Protein AF-0000000069406451 (afdb_homodimer)

Organism: NCBI:txid2607531

Structure (mmCIF, N/CA/C/O backbone):
data_AF-0000000069406451-model_v1
#
loop_
_entity.id
_entity.type
_entity.pdbx_description
1 polymer 'Probable aminopeptidase NPEPL1 isoform X2'
#
loop_
_atom_site.group_PDB
_atom_site.id
_atom_site.type_symbol
_atom_site.label_atom_id
_atom_site.label_alt_id
_atom_site.label_comp_id
_atom_site.label_asym_id
_atom_site.label_entity_id
_atom_site.label_seq_id
_atom_site.pdbx_PDB_ins_code
_atom_site.Cartn_x
_atom_site.Cartn_y
_atom_site.Cartn_z
_atom_site.occupancy
_atom_site.B_iso_or_equiv
_atom_site.auth_seq_id
_atom_site.auth_comp_id
_atom_site.auth_asym_id
_atom_site.auth_atom_id
_atom_site.pdbx_PDB_model_num
ATOM 1 N N . MET A 1 1 ? -0.454 -38.594 -6.738 1 44.47 1 MET A N 1
ATOM 2 C CA . MET A 1 1 ? -1.761 -38.812 -7.352 1 44.47 1 MET A CA 1
ATOM 3 C C . MET A 1 1 ? -2.084 -37.688 -8.352 1 44.47 1 MET A C 1
ATOM 5 O O . MET A 1 1 ? -2.072 -36.531 -7.996 1 44.47 1 MET A O 1
ATOM 9 N N . THR A 1 2 ? -1.713 -38.031 -9.711 1 55.34 2 THR A N 1
ATOM 10 C CA . THR A 1 2 ? -1.916 -37 -10.719 1 55.34 2 THR A CA 1
ATOM 11 C C . THR A 1 2 ? -3.381 -36.938 -11.141 1 55.34 2 THR A C 1
ATOM 13 O O . THR A 1 2 ? -3.951 -37.938 -11.578 1 55.34 2 THR A O 1
ATOM 16 N N . ARG A 1 3 ? -4.273 -35.969 -10.547 1 74.88 3 ARG A N 1
ATOM 17 C CA . ARG A 1 3 ? -5.629 -35.75 -11.039 1 74.88 3 ARG A CA 1
ATOM 18 C C . ARG A 1 3 ? -5.613 -35.094 -12.422 1 74.88 3 ARG A C 1
ATOM 20 O O . ARG A 1 3 ? -4.957 -34.062 -12.617 1 74.88 3 ARG A O 1
ATOM 27 N N . SER A 1 4 ? -6.062 -35.906 -13.367 1 89.5 4 SER A N 1
ATOM 28 C CA . SER A 1 4 ? -6.195 -35.344 -14.703 1 89.5 4 SER A CA 1
ATOM 29 C C . SER A 1 4 ? -7.293 -34.281 -14.75 1 89.5 4 SER A C 1
ATOM 31 O O . SER A 1 4 ? -8.328 -34.438 -14.102 1 89.5 4 SER A O 1
ATOM 33 N N . LEU A 1 5 ? -6.965 -33.188 -15.312 1 95.88 5 LEU A N 1
ATOM 34 C CA . LEU A 1 5 ? -7.898 -32.062 -15.523 1 95.88 5 LEU A CA 1
ATOM 35 C C . LEU A 1 5 ? -8.055 -31.766 -17.016 1 95.88 5 LEU A C 1
ATOM 37 O O . LEU A 1 5 ? -7.062 -31.516 -17.703 1 95.88 5 LEU A O 1
ATOM 41 N N . LYS A 1 6 ? -9.266 -31.906 -17.5 1 96.62 6 LYS A N 1
ATOM 42 C CA . LYS A 1 6 ? -9.555 -31.656 -18.906 1 96.62 6 LYS A CA 1
ATOM 43 C C . LYS A 1 6 ? -10.664 -30.609 -19.062 1 96.62 6 LYS A C 1
ATOM 45 O O . LYS A 1 6 ? -11.5 -30.453 -18.172 1 96.62 6 LYS A O 1
ATOM 50 N N . PHE A 1 7 ? -10.672 -29.969 -20.219 1 98.19 7 PHE A N 1
ATOM 51 C CA . PHE A 1 7 ? -11.664 -28.953 -20.5 1 98.19 7 PHE A CA 1
ATOM 52 C C . PHE A 1 7 ? -12.391 -29.25 -21.812 1 98.19 7 PHE A C 1
ATOM 54 O O . PHE A 1 7 ? -11.789 -29.781 -22.75 1 98.19 7 PHE A O 1
ATOM 61 N N . SER A 1 8 ? -13.633 -28.938 -21.828 1 97.44 8 SER A N 1
ATOM 62 C CA . SER A 1 8 ? -14.438 -29.109 -23.031 1 97.44 8 SER A CA 1
ATOM 63 C C . SER A 1 8 ? -15.359 -27.922 -23.25 1 97.44 8 SER A C 1
ATOM 65 O O . SER A 1 8 ? -15.891 -27.344 -22.297 1 97.44 8 SER A O 1
ATOM 67 N N . ALA A 1 9 ? -15.562 -27.578 -24.547 1 96 9 ALA A N 1
ATOM 68 C CA . ALA A 1 9 ? -16.406 -26.453 -24.938 1 96 9 ALA A CA 1
ATOM 69 C C . ALA A 1 9 ? -17.875 -26.859 -24.969 1 96 9 ALA A C 1
ATOM 71 O O . ALA A 1 9 ? -18.766 -26.016 -25 1 96 9 ALA A O 1
ATOM 72 N N . LYS A 1 10 ? -18.109 -28.156 -24.922 1 94.62 10 LYS A N 1
ATOM 73 C CA . LYS A 1 10 ? -19.469 -28.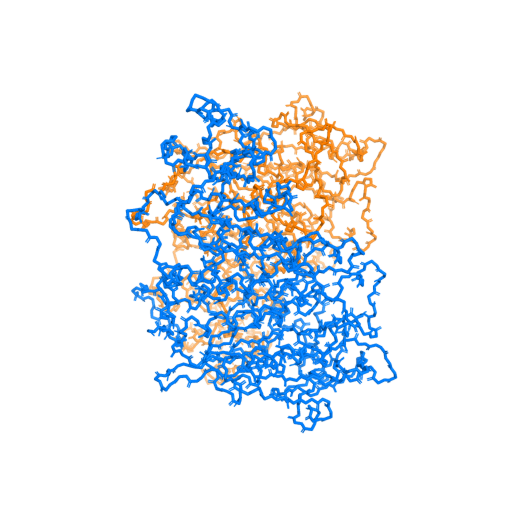688 -25.016 1 94.62 10 LYS A CA 1
ATOM 74 C C . LYS A 1 10 ? -19.719 -29.734 -23.953 1 94.62 10 LYS A C 1
ATOM 76 O O . LYS A 1 10 ? -18.797 -30.422 -23.5 1 94.62 10 LYS A O 1
ATOM 81 N N . LEU A 1 11 ? -20.984 -29.781 -23.625 1 97.25 11 LEU A N 1
ATOM 82 C CA . LEU A 1 11 ? -21.359 -30.828 -22.688 1 97.25 11 LEU A CA 1
ATOM 83 C C . LEU A 1 11 ? -21.391 -32.188 -23.359 1 97.25 11 LEU A C 1
ATOM 85 O O . LEU A 1 11 ? -21.766 -32.281 -24.547 1 97.25 11 LEU A O 1
ATOM 89 N N . SER A 1 12 ? -21 -33.156 -22.688 1 96.69 12 SER A N 1
ATOM 90 C CA . SER A 1 12 ? -21.156 -34.531 -23.125 1 96.69 12 SER A CA 1
ATOM 91 C C . SER A 1 12 ? -22.125 -35.281 -22.25 1 96.69 12 SER A C 1
ATOM 93 O O . SER A 1 12 ? -22.297 -34.969 -21.062 1 96.69 12 SER A O 1
ATOM 95 N N . ALA A 1 13 ? -22.688 -36.25 -22.812 1 96.25 13 ALA A N 1
ATOM 96 C CA . ALA A 1 13 ? -23.688 -37.031 -22.062 1 96.25 13 ALA A CA 1
ATOM 97 C C . ALA A 1 13 ? -23.031 -37.812 -20.938 1 96.25 13 ALA A C 1
ATOM 99 O O . ALA A 1 13 ? -21.938 -38.344 -21.094 1 96.25 13 ALA A O 1
ATOM 100 N N . SER A 1 14 ? -23.672 -37.781 -19.797 1 95.19 14 SER A N 1
ATOM 101 C CA . SER A 1 14 ? -23.297 -38.594 -18.656 1 95.19 14 SER A CA 1
ATOM 102 C C . SER A 1 14 ? -24.484 -38.875 -17.75 1 95.19 14 SER A C 1
ATOM 104 O O . SER A 1 14 ? -25.531 -38.25 -17.875 1 95.19 14 SER A O 1
ATOM 106 N N . ASP A 1 15 ? -24.312 -39.938 -16.969 1 96.19 15 ASP A N 1
ATOM 107 C CA . ASP A 1 15 ? -25.359 -40.406 -16.047 1 96.19 15 ASP A CA 1
ATOM 108 C C . ASP A 1 15 ? -24.906 -40.219 -14.602 1 96.19 15 ASP A C 1
ATOM 110 O O . ASP A 1 15 ? -23.922 -40.812 -14.164 1 96.19 15 ASP A O 1
ATOM 114 N N . PRO A 1 16 ? -25.688 -39.406 -13.852 1 95.56 16 PRO A N 1
ATOM 115 C CA . PRO A 1 16 ? -25.312 -39.188 -12.445 1 95.56 16 PRO A CA 1
ATOM 116 C C . PRO A 1 16 ? -25.219 -40.5 -11.664 1 95.56 16 PRO A C 1
ATOM 118 O O . PRO A 1 16 ? -24.531 -40.531 -10.625 1 95.56 16 PRO A O 1
ATOM 121 N N . GLN A 1 17 ? -25.812 -41.469 -12.117 1 95.31 17 GLN A N 1
ATOM 122 C CA . GLN A 1 17 ? -25.781 -42.75 -11.422 1 95.31 17 GLN A CA 1
ATOM 123 C C . GLN A 1 17 ? -24.375 -43.375 -11.469 1 95.31 17 GLN A C 1
ATOM 125 O O . GLN A 1 17 ? -24.031 -44.188 -10.625 1 95.31 17 GLN A O 1
ATOM 130 N N . THR A 1 18 ? -23.641 -42.938 -12.391 1 94.69 18 THR A N 1
ATOM 131 C CA . THR A 1 18 ? -22.312 -43.562 -12.555 1 94.69 18 THR A CA 1
ATOM 132 C C . THR A 1 18 ? -21.219 -42.5 -12.461 1 94.69 18 THR A C 1
ATOM 134 O O . THR A 1 18 ? -20.109 -42.781 -12.039 1 94.69 18 THR A O 1
ATOM 137 N N . THR A 1 19 ? -21.5 -41.375 -12.93 1 95.44 19 THR A N 1
ATOM 138 C CA . THR A 1 19 ? -20.484 -40.312 -13.008 1 95.44 19 THR A CA 1
ATOM 139 C C . THR A 1 19 ? -20.984 -39.031 -12.367 1 95.44 19 THR A C 1
ATOM 141 O O . THR A 1 19 ? -21.875 -38.375 -12.898 1 95.44 19 THR A O 1
ATOM 144 N N . PRO A 1 20 ? -20.328 -38.625 -11.297 1 95.75 20 PRO A N 1
ATOM 145 C CA . PRO A 1 20 ? -20.781 -37.438 -10.602 1 95.75 20 PRO A CA 1
ATOM 146 C C . PRO A 1 20 ? -20.656 -36.188 -11.461 1 95.75 20 PRO A C 1
ATOM 148 O O . PRO A 1 20 ? -19.734 -36.062 -12.273 1 95.75 20 PRO A O 1
ATOM 151 N N . VAL A 1 21 ? -21.594 -35.25 -11.234 1 97.62 21 VAL A N 1
ATOM 152 C CA . VAL A 1 21 ? -21.578 -34 -11.961 1 97.62 21 VAL A CA 1
ATOM 153 C C . VAL A 1 21 ? -22 -32.844 -11.023 1 97.62 21 VAL A C 1
ATOM 155 O O . VAL A 1 21 ? -22.891 -33.031 -10.188 1 97.62 21 VAL A O 1
ATOM 158 N N . ARG A 1 22 ? -21.281 -31.812 -11.102 1 97.75 22 ARG A N 1
ATOM 159 C CA . ARG A 1 22 ? -21.594 -30.578 -10.375 1 97.75 22 ARG A CA 1
ATOM 160 C C . ARG A 1 22 ? -21.781 -29.406 -11.336 1 97.75 22 ARG A C 1
ATOM 162 O O . ARG A 1 22 ? -20.891 -29.094 -12.125 1 97.75 22 ARG A O 1
ATOM 169 N N . ILE A 1 23 ? -22.938 -28.781 -11.273 1 98.62 23 ILE A N 1
ATOM 170 C CA . ILE A 1 23 ? -23.203 -27.578 -12.047 1 98.62 23 ILE A CA 1
ATOM 171 C C . ILE A 1 23 ? -22.969 -26.328 -11.188 1 98.62 23 ILE A C 1
ATOM 173 O O . ILE A 1 23 ? -23.625 -26.156 -10.156 1 98.62 23 ILE A O 1
ATOM 177 N N . ILE A 1 24 ? -22.062 -25.531 -11.562 1 98.81 24 ILE A N 1
ATOM 178 C CA . ILE A 1 24 ? -21.641 -24.422 -10.727 1 98.81 24 ILE A CA 1
ATOM 179 C C . ILE A 1 24 ? -21.766 -23.109 -11.508 1 98.81 24 ILE A C 1
ATOM 181 O O . ILE A 1 24 ? -21.438 -23.062 -12.695 1 98.81 24 ILE A O 1
ATOM 185 N N . GLY A 1 25 ? -22.219 -22 -10.906 1 98.81 25 GLY A N 1
ATOM 186 C CA . GLY A 1 25 ? -22.266 -20.672 -11.484 1 98.81 25 GLY A CA 1
ATOM 187 C C . GLY A 1 25 ? -22.781 -19.625 -10.523 1 98.81 25 GLY A C 1
ATOM 188 O O . GLY A 1 25 ? -23.203 -19.938 -9.406 1 98.81 25 GLY A O 1
ATOM 189 N N . GLN A 1 26 ? -22.656 -18.422 -10.891 1 98.38 26 GLN A N 1
ATOM 190 C CA . GLN A 1 26 ? -23.375 -17.375 -10.18 1 98.38 26 GLN A CA 1
ATOM 191 C C . GLN A 1 26 ? -24.875 -17.453 -10.422 1 98.38 26 GLN A C 1
ATOM 193 O O . GLN A 1 26 ? -25.312 -17.812 -11.516 1 98.38 26 GLN A O 1
ATOM 198 N N . ILE A 1 27 ? -25.656 -17.109 -9.453 1 98.12 27 ILE A N 1
ATOM 199 C CA . ILE A 1 27 ? -27.109 -17.25 -9.547 1 98.12 27 ILE A CA 1
ATOM 200 C C . ILE A 1 27 ? -27.609 -16.547 -10.812 1 98.12 27 ILE A C 1
ATOM 202 O O . ILE A 1 27 ? -28.453 -17.094 -11.531 1 98.12 27 ILE A O 1
ATOM 206 N N . ARG A 1 28 ? -27.141 -15.344 -11.102 1 97.31 28 ARG A N 1
ATOM 207 C CA . ARG A 1 28 ? -27.562 -14.602 -12.281 1 97.31 28 ARG A CA 1
ATOM 208 C C . ARG A 1 28 ? -27.25 -15.375 -13.562 1 97.31 28 ARG A C 1
ATOM 210 O O . ARG A 1 28 ? -27.984 -15.273 -14.547 1 97.31 28 ARG A O 1
ATOM 217 N N . ASN A 1 29 ? -26.172 -16.125 -13.57 1 98.19 29 ASN A N 1
ATOM 218 C CA . ASN A 1 29 ? -25.781 -16.922 -14.727 1 98.19 29 ASN A CA 1
ATOM 219 C C . ASN A 1 29 ? -26.578 -18.234 -14.797 1 98.19 29 ASN A C 1
ATOM 221 O O . ASN A 1 29 ? -26.984 -18.656 -15.875 1 98.19 29 ASN A O 1
ATOM 225 N N . LEU A 1 30 ? -26.734 -18.891 -13.633 1 98.56 30 LEU A N 1
ATOM 226 C CA . LEU A 1 30 ? -27.5 -20.141 -13.578 1 98.56 30 LEU A CA 1
ATOM 227 C C . LEU A 1 30 ? -28.938 -19.922 -14.047 1 98.56 30 LEU A C 1
ATOM 229 O O . LEU A 1 30 ? -29.531 -20.812 -14.641 1 98.56 30 LEU A O 1
ATOM 233 N N . ASN A 1 31 ? -29.422 -18.75 -13.828 1 98 31 ASN A N 1
ATOM 234 C CA . ASN A 1 31 ? -30.797 -18.438 -14.195 1 98 31 ASN A CA 1
ATOM 235 C C . ASN A 1 31 ? -30.922 -18.172 -15.695 1 98 31 ASN A C 1
ATOM 237 O O . ASN A 1 31 ? -32.031 -18.078 -16.219 1 98 31 ASN A O 1
ATOM 241 N N . LYS A 1 32 ? -29.859 -18.031 -16.406 1 97.75 32 LYS A N 1
ATOM 242 C CA . LYS A 1 32 ? -29.891 -17.766 -17.828 1 97.75 32 LYS A CA 1
ATOM 243 C C . LYS A 1 32 ? -29.984 -19.062 -18.641 1 97.75 32 LYS A C 1
ATOM 245 O O . LYS A 1 32 ? -30.234 -19.031 -19.844 1 97.75 32 LYS A O 1
ATOM 250 N N . ILE A 1 33 ? -29.797 -20.188 -17.953 1 96.94 33 ILE A N 1
ATOM 251 C CA . ILE A 1 33 ? -29.891 -21.453 -18.688 1 96.94 33 ILE A CA 1
ATOM 252 C C . ILE A 1 33 ? -31.141 -22.203 -18.234 1 96.94 33 ILE A C 1
ATOM 254 O O . ILE A 1 33 ? -31.719 -21.906 -17.188 1 96.94 33 ILE A O 1
ATOM 258 N N . VAL A 1 34 ? -31.547 -23.172 -19.094 1 96.88 34 VAL A N 1
ATOM 259 C CA . VAL A 1 34 ? -32.719 -23.984 -18.797 1 96.88 34 VAL A CA 1
ATOM 260 C C . VAL A 1 34 ? -32.312 -25.438 -18.656 1 96.88 34 VAL A C 1
ATOM 262 O O . VAL A 1 34 ? -31.188 -25.812 -18.969 1 96.88 34 VAL A O 1
ATOM 265 N N . TYR A 1 35 ? -33.219 -26.219 -18.156 1 98.12 35 TYR A N 1
ATOM 266 C CA . TYR A 1 35 ? -32.969 -27.641 -17.891 1 98.12 35 TYR A CA 1
ATOM 267 C C . TYR A 1 35 ? -32.469 -28.328 -19.156 1 98.12 35 TYR A C 1
ATOM 269 O O . TYR A 1 35 ? -31.578 -29.188 -19.062 1 98.12 35 TYR A O 1
ATOM 277 N N . ASP A 1 36 ? -32.969 -27.953 -20.281 1 97.88 36 ASP A N 1
ATOM 278 C CA . ASP A 1 36 ? -32.594 -28.609 -21.531 1 97.88 36 ASP A CA 1
ATOM 279 C C . ASP A 1 36 ? -31.125 -28.422 -21.844 1 97.88 36 ASP A C 1
ATOM 281 O O . ASP A 1 36 ? -30.516 -29.219 -22.562 1 97.88 36 ASP A O 1
ATOM 285 N N . ASP A 1 37 ? -30.562 -27.406 -21.297 1 97.56 37 ASP A N 1
ATOM 286 C CA . ASP A 1 37 ? -29.141 -27.109 -21.547 1 97.56 37 ASP A CA 1
ATOM 287 C C . ASP A 1 37 ? -28.25 -28.078 -20.766 1 97.56 37 ASP A C 1
ATOM 289 O O . ASP A 1 37 ? -27.094 -28.297 -21.141 1 97.56 37 ASP A O 1
ATOM 293 N N . VAL A 1 38 ? -28.781 -28.688 -19.656 1 98.44 38 VAL A N 1
ATOM 294 C CA . VAL A 1 38 ? -27.922 -29.5 -18.812 1 98.44 38 VAL A CA 1
ATOM 295 C C . VAL A 1 38 ? -28.531 -30.891 -18.641 1 98.44 38 VAL A C 1
ATOM 297 O O . VAL A 1 38 ? -27.953 -31.75 -17.969 1 98.44 38 VAL A O 1
ATOM 300 N N . LYS A 1 39 ? -29.672 -31.172 -19.25 1 98 39 LYS A N 1
ATOM 301 C CA . LYS A 1 39 ? -30.406 -32.406 -19.031 1 98 39 LYS A CA 1
ATOM 302 C C . LYS A 1 39 ? -29.547 -33.625 -19.391 1 98 39 LYS A C 1
ATOM 304 O O . LYS A 1 39 ? -29.672 -34.688 -18.766 1 98 39 LYS A O 1
ATOM 309 N N . MET A 1 40 ? -28.656 -33.469 -20.344 1 98.12 40 MET A N 1
ATOM 310 C CA . MET A 1 40 ? -27.828 -34.594 -20.766 1 98.12 40 MET A CA 1
ATOM 311 C C . MET A 1 40 ? -26.875 -35.031 -19.656 1 98.12 40 MET A C 1
ATOM 313 O O . MET A 1 40 ? -26.328 -36.125 -19.688 1 98.12 40 MET A O 1
ATOM 317 N N . LYS A 1 41 ? -26.656 -34.125 -18.641 1 98 41 LYS A N 1
ATOM 318 C CA . LYS A 1 41 ? -25.812 -34.438 -17.5 1 98 41 LYS A CA 1
ATOM 319 C C . LYS A 1 41 ? -26.641 -35 -16.328 1 98 41 LYS A C 1
ATOM 321 O O . LYS A 1 41 ? -26.094 -35.531 -15.367 1 98 41 LYS A O 1
ATOM 326 N N . LEU A 1 42 ? -27.953 -34.938 -16.422 1 98.25 42 LEU A N 1
ATOM 327 C CA . LEU A 1 42 ? -28.781 -35.125 -15.234 1 98.25 42 LEU A CA 1
ATOM 328 C C . LEU A 1 42 ? -29.75 -36.281 -15.414 1 98.25 42 LEU A C 1
ATOM 330 O O . LEU A 1 42 ? -30.125 -36.938 -14.445 1 98.25 42 LEU A O 1
ATOM 334 N N . GLU A 1 43 ? -30.156 -36.5 -16.672 1 96.56 43 GLU A N 1
ATOM 335 C CA . GLU A 1 43 ? -31.094 -37.594 -16.938 1 96.56 43 GLU A CA 1
ATOM 336 C C . GLU A 1 43 ? -30.438 -38.969 -16.734 1 96.56 43 GLU A C 1
ATOM 338 O O . GLU A 1 43 ? -29.219 -39.094 -16.891 1 96.56 43 GLU A O 1
ATOM 343 N N . PRO A 1 44 ? -31.219 -39.969 -16.328 1 96.25 44 PRO A N 1
ATOM 344 C CA . PRO A 1 44 ? -32.688 -39.938 -16.203 1 96.25 44 PRO A CA 1
ATOM 345 C C . PRO A 1 44 ? -33.156 -39.656 -14.781 1 96.25 44 PRO A C 1
ATOM 347 O O . PRO A 1 44 ? -34.375 -39.594 -14.531 1 96.25 44 PRO A O 1
ATOM 350 N N . VAL A 1 45 ? -32.25 -39.375 -13.914 1 97.56 45 VAL A N 1
ATOM 351 C CA . VAL A 1 45 ? -32.656 -39.469 -12.516 1 97.56 45 VAL A CA 1
ATOM 352 C C . VAL A 1 45 ? -33.031 -38.094 -11.992 1 97.56 45 VAL A C 1
ATOM 354 O O . VAL A 1 45 ? -33.688 -37.969 -10.953 1 97.56 45 VAL A O 1
ATOM 357 N N . VAL A 1 46 ? -32.656 -37.062 -12.656 1 98.19 46 VAL A N 1
ATOM 358 C CA . VAL A 1 46 ? -33.031 -35.719 -12.258 1 98.19 46 VAL A CA 1
ATOM 359 C C . VAL A 1 46 ? -34.031 -35.125 -13.258 1 98.19 46 VAL A C 1
ATOM 361 O O . VAL A 1 46 ? -33.719 -35.031 -14.453 1 98.19 46 VAL A O 1
ATOM 364 N N . THR A 1 47 ? -35.156 -34.688 -12.781 1 97.94 47 THR A N 1
ATOM 365 C CA . THR A 1 47 ? -36.188 -34.125 -13.648 1 97.94 47 THR A CA 1
ATOM 366 C C . THR A 1 47 ? -36.031 -32.594 -13.758 1 97.94 47 THR A C 1
ATOM 368 O O . THR A 1 47 ? -35.281 -31.984 -12.992 1 97.94 47 THR A O 1
ATOM 371 N N . ALA A 1 48 ? -36.75 -32.062 -14.742 1 98.19 48 ALA A N 1
ATOM 372 C CA . ALA A 1 48 ? -36.75 -30.609 -14.93 1 98.19 48 ALA A CA 1
ATOM 373 C C . ALA A 1 48 ? -37.312 -29.906 -13.68 1 98.19 48 ALA A C 1
ATOM 375 O O . ALA A 1 48 ? -36.812 -28.844 -13.312 1 98.19 48 ALA A O 1
ATOM 376 N N . GLU A 1 49 ? -38.25 -30.469 -13.109 1 98.12 49 GLU A N 1
ATOM 377 C CA . GLU A 1 49 ? -38.875 -29.906 -11.914 1 98.12 49 GLU A CA 1
ATOM 378 C C . GLU A 1 49 ? -37.875 -29.906 -10.742 1 98.12 49 GLU A C 1
ATOM 380 O O . GLU A 1 49 ? -37.812 -28.938 -9.992 1 98.12 49 GLU A O 1
ATOM 385 N N . MET A 1 50 ? -37.219 -31 -10.594 1 97.88 50 MET A N 1
ATOM 386 C CA . MET A 1 50 ? -36.188 -31.094 -9.539 1 97.88 50 MET A CA 1
ATOM 387 C C . MET A 1 50 ? -35.125 -30.031 -9.719 1 97.88 50 MET A C 1
ATOM 389 O O . MET A 1 50 ? -34.75 -29.359 -8.758 1 97.88 50 MET A O 1
ATOM 393 N N . TYR A 1 51 ? -34.719 -29.906 -10.93 1 98.06 51 TYR A N 1
ATOM 394 C CA . TYR A 1 51 ? -33.688 -28.938 -11.25 1 98.06 51 TYR A CA 1
ATOM 395 C C . TYR A 1 51 ? -34.156 -27.531 -10.945 1 98.06 51 TYR A C 1
ATOM 397 O O . TYR A 1 51 ? -33.438 -26.766 -10.289 1 98.06 51 TYR A O 1
ATOM 405 N N . SER A 1 52 ? -35.312 -27.188 -11.422 1 98.06 52 SER A N 1
ATOM 406 C CA . SER A 1 52 ? -35.844 -25.844 -11.234 1 98.06 52 SER A CA 1
ATOM 407 C C . SER A 1 52 ? -36.062 -25.531 -9.758 1 98.06 52 SER A C 1
ATOM 409 O O . SER A 1 52 ? -35.844 -24.406 -9.32 1 98.06 52 SER A O 1
ATOM 411 N N . THR A 1 53 ? -36.531 -26.484 -9.023 1 98.12 53 THR A N 1
ATOM 412 C CA . THR A 1 53 ? -36.75 -26.312 -7.598 1 98.12 53 THR A CA 1
ATOM 413 C C . THR A 1 53 ? -35.438 -26.109 -6.859 1 98.12 53 THR A C 1
ATOM 415 O O . THR A 1 53 ? -35.344 -25.25 -5.977 1 98.12 53 THR A O 1
ATOM 418 N N . ALA A 1 54 ? -34.5 -26.891 -7.215 1 98.25 54 ALA A N 1
ATOM 419 C CA . ALA A 1 54 ? -33.188 -26.766 -6.605 1 98.25 54 ALA A CA 1
ATOM 420 C C . ALA A 1 54 ? -32.562 -25.406 -6.891 1 98.25 54 ALA A C 1
ATOM 422 O O . ALA A 1 54 ? -32.031 -24.75 -5.992 1 98.25 54 ALA A O 1
ATOM 423 N N . LEU A 1 55 ? -32.625 -24.984 -8.109 1 98.25 55 LEU A N 1
ATOM 424 C CA . LEU A 1 55 ? -32.094 -23.688 -8.516 1 98.25 55 LEU A CA 1
ATOM 425 C C . LEU A 1 55 ? -32.75 -22.562 -7.738 1 98.25 55 LEU A C 1
ATOM 427 O O . LEU A 1 55 ? -32.094 -21.641 -7.25 1 98.25 55 LEU A O 1
ATOM 431 N N . ALA A 1 56 ? -34.062 -22.625 -7.562 1 97.75 56 ALA A N 1
ATOM 432 C CA . ALA A 1 56 ? -34.844 -21.594 -6.883 1 97.75 56 ALA A CA 1
ATOM 433 C C . ALA A 1 56 ? -34.531 -21.562 -5.391 1 97.75 56 ALA A C 1
ATOM 435 O O . ALA A 1 56 ? -34.688 -20.531 -4.734 1 97.75 56 ALA A O 1
ATOM 436 N N . SER A 1 57 ? -34.031 -22.656 -4.902 1 97.88 57 SER A N 1
ATOM 437 C CA . SER A 1 57 ? -33.812 -22.781 -3.463 1 97.88 57 SER A CA 1
ATOM 438 C C . SER A 1 57 ? -32.438 -22.234 -3.068 1 97.88 57 SER A C 1
ATOM 440 O O . SER A 1 57 ? -32.188 -22.016 -1.887 1 97.88 57 SER A O 1
ATOM 442 N N . LEU A 1 58 ? -31.594 -22.016 -4.02 1 97.81 58 LEU A N 1
ATOM 443 C CA . LEU A 1 58 ? -30.219 -21.594 -3.732 1 97.81 58 LEU A CA 1
ATOM 444 C C . LEU A 1 58 ? -30.188 -20.203 -3.109 1 97.81 58 LEU A C 1
ATOM 446 O O . LEU A 1 58 ? -30.844 -19.281 -3.605 1 97.81 58 LEU A O 1
ATOM 450 N N . ARG A 1 59 ? -29.5 -20.109 -1.986 1 95.75 59 ARG A N 1
ATOM 451 C CA . ARG A 1 59 ? -29.266 -18.859 -1.271 1 95.75 59 ARG A CA 1
ATOM 452 C C . ARG A 1 59 ? -27.797 -18.734 -0.855 1 95.75 59 ARG A C 1
ATOM 454 O O . ARG A 1 59 ? -27.469 -18.906 0.318 1 95.75 59 ARG A O 1
ATOM 461 N N . PRO A 1 60 ? -26.984 -18.312 -1.798 1 94.56 60 PRO A N 1
ATOM 462 C CA . PRO A 1 60 ? -25.562 -18.297 -1.484 1 94.56 60 PRO A CA 1
ATOM 463 C C . PRO A 1 60 ? -25.203 -17.297 -0.387 1 94.56 60 PRO A C 1
ATOM 465 O O . PRO A 1 60 ? -25.656 -16.141 -0.431 1 94.56 60 PRO A O 1
ATOM 468 N N . SER A 1 61 ? -24.359 -17.75 0.684 1 89.12 61 SER A N 1
ATOM 469 C CA . SER A 1 61 ? -23.844 -16.953 1.789 1 89.12 61 SER A CA 1
ATOM 470 C C . SER A 1 61 ? -22.562 -17.547 2.367 1 89.12 61 SER A C 1
ATOM 472 O O . SER A 1 61 ? -22.562 -18.016 3.506 1 89.12 61 SER A O 1
ATOM 474 N N . PRO A 1 62 ? -21.359 -17.562 1.798 1 91 62 PRO A N 1
ATOM 475 C CA . PRO A 1 62 ? -21.25 -16.875 0.508 1 91 62 PRO A CA 1
ATOM 476 C C . PRO A 1 62 ? -21.594 -17.781 -0.672 1 91 62 PRO A C 1
ATOM 478 O O . PRO A 1 62 ? -21.891 -17.297 -1.765 1 91 62 PRO A O 1
ATOM 481 N N . THR A 1 63 ? -21.359 -19.109 -0.502 1 95.88 63 THR A N 1
ATOM 482 C CA . THR A 1 63 ? -21.766 -20.078 -1.52 1 95.88 63 THR A CA 1
ATOM 483 C C . THR A 1 63 ? -22.953 -20.906 -1.038 1 95.88 63 THR A C 1
ATOM 485 O O . THR A 1 63 ? -23.344 -20.812 0.124 1 95.88 63 THR A O 1
ATOM 488 N N . ASP A 1 64 ? -23.625 -21.578 -1.902 1 97.12 64 ASP A N 1
ATOM 489 C CA . ASP A 1 64 ? -24.688 -22.531 -1.581 1 97.12 64 ASP A CA 1
ATOM 490 C C . ASP A 1 64 ? -24.719 -23.672 -2.596 1 97.12 64 ASP A C 1
ATOM 492 O O . ASP A 1 64 ? -24.25 -23.531 -3.727 1 97.12 64 ASP A O 1
ATOM 496 N N . SER A 1 65 ? -25.094 -24.828 -2.16 1 97.25 65 SER A N 1
ATOM 497 C CA . SER A 1 65 ? -25.219 -26 -3.021 1 97.25 65 SER A CA 1
ATOM 498 C C . SER A 1 65 ? -26.469 -26.812 -2.693 1 97.25 65 SER A C 1
ATOM 500 O O . SER A 1 65 ? -26.891 -26.875 -1.537 1 97.25 65 SER A O 1
ATOM 502 N N . CYS A 1 66 ? -27.094 -27.344 -3.658 1 97.62 66 CYS A N 1
ATOM 503 C CA . CYS A 1 66 ? -28.25 -28.219 -3.508 1 97.62 66 CYS A CA 1
ATOM 504 C C . CYS A 1 66 ? -28.047 -29.531 -4.227 1 97.62 66 CYS A C 1
ATOM 506 O O . CYS A 1 66 ? -27.812 -29.562 -5.441 1 97.62 66 CYS A O 1
ATOM 508 N N . PRO A 1 67 ? -28.141 -30.625 -3.531 1 97.19 67 PRO A N 1
ATOM 509 C CA . PRO A 1 67 ? -28.078 -31.922 -4.211 1 97.19 67 PRO A CA 1
ATOM 510 C C . PRO A 1 67 ? -29.281 -32.156 -5.117 1 97.19 67 PRO A C 1
ATOM 512 O O . PRO A 1 67 ? -30.422 -31.875 -4.738 1 97.19 67 PRO A O 1
ATOM 515 N N . LEU A 1 68 ? -29.031 -32.656 -6.234 1 97.88 68 LEU A N 1
ATOM 516 C CA . LEU A 1 68 ? -30.078 -33.031 -7.176 1 97.88 68 LEU A CA 1
ATOM 517 C C . LEU A 1 68 ? -30.344 -34.531 -7.121 1 97.88 68 LEU A C 1
ATOM 519 O O . LEU A 1 68 ? -31.484 -34.969 -7.273 1 97.88 68 LEU A O 1
ATOM 523 N N . TRP A 1 69 ? -29.281 -35.25 -7.012 1 97.38 69 TRP A N 1
ATOM 524 C CA . TRP A 1 69 ? -29.391 -36.688 -6.887 1 97.38 69 TRP A CA 1
ATOM 525 C C . TRP A 1 69 ? -28.266 -37.25 -6.02 1 97.38 69 TRP A C 1
ATOM 527 O O . TRP A 1 69 ? -27.156 -37.469 -6.504 1 97.38 69 TRP A O 1
ATOM 537 N N . LEU A 1 70 ? -28.594 -37.531 -4.762 1 94.56 70 LEU A N 1
ATOM 538 C CA . LEU A 1 70 ? -27.609 -38 -3.783 1 94.56 70 LEU A CA 1
ATOM 539 C C . LEU A 1 70 ? -26.375 -37.094 -3.768 1 94.56 70 LEU A C 1
ATOM 541 O O . LEU A 1 70 ? -26.5 -35.875 -3.732 1 94.56 70 LEU A O 1
ATOM 545 N N . ASN A 1 71 ? -25.234 -37.781 -3.771 1 91.88 71 ASN A N 1
ATOM 546 C CA . ASN A 1 71 ? -24 -37 -3.818 1 91.88 71 ASN A CA 1
ATOM 547 C C . ASN A 1 71 ? -23.359 -37.062 -5.207 1 91.88 71 ASN A C 1
ATOM 549 O O . ASN A 1 71 ? -22.203 -36.688 -5.375 1 91.88 71 ASN A O 1
ATOM 553 N N . MET A 1 72 ? -24.188 -37.406 -6.16 1 95.62 72 MET A N 1
ATOM 554 C CA . MET A 1 72 ? -23.641 -37.656 -7.496 1 95.62 72 MET A CA 1
ATOM 555 C C . MET A 1 72 ? -23.969 -36.5 -8.43 1 95.62 72 MET A C 1
ATOM 557 O O . MET A 1 72 ? -23.312 -36.312 -9.453 1 95.62 72 MET A O 1
ATOM 561 N N . ALA A 1 73 ? -24.984 -35.75 -8.109 1 97.25 73 ALA A N 1
ATOM 562 C CA . ALA A 1 73 ? -25.328 -34.562 -8.891 1 97.25 73 ALA A CA 1
ATOM 563 C C . ALA A 1 73 ? -25.719 -33.406 -7.98 1 97.25 73 ALA A C 1
ATOM 565 O O . ALA A 1 73 ? -26.438 -33.625 -6.996 1 97.25 73 ALA A O 1
ATOM 566 N N . SER A 1 74 ? -25.219 -32.281 -8.227 1 97.88 74 SER A N 1
ATOM 567 C CA . SER A 1 74 ? -25.578 -31.109 -7.441 1 97.88 74 SER A CA 1
ATOM 568 C C . SER A 1 74 ? -25.5 -29.844 -8.281 1 97.88 74 SER A C 1
ATOM 570 O O . SER A 1 74 ? -24.875 -29.828 -9.344 1 97.88 74 SER A O 1
ATOM 572 N N . ILE A 1 75 ? -26.203 -28.891 -7.891 1 98.38 75 ILE A N 1
ATOM 573 C CA . ILE A 1 75 ? -26.094 -27.531 -8.406 1 98.38 75 ILE A CA 1
ATOM 574 C C . ILE A 1 75 ? -25.594 -26.594 -7.309 1 98.38 75 ILE A C 1
ATOM 576 O O . ILE A 1 75 ? -25.953 -26.75 -6.141 1 98.38 75 ILE A O 1
ATOM 580 N N . ALA A 1 76 ? -24.641 -25.75 -7.621 1 98.56 76 ALA A N 1
ATOM 581 C CA . ALA A 1 76 ? -24.047 -24.875 -6.617 1 98.56 76 ALA A CA 1
ATOM 582 C C . ALA A 1 76 ? -23.953 -23.438 -7.125 1 98.56 76 ALA A C 1
ATOM 584 O O . ALA A 1 76 ? -23.703 -23.203 -8.312 1 98.56 76 ALA A O 1
ATOM 585 N N . ALA A 1 77 ? -24.141 -22.516 -6.168 1 98.62 77 ALA A N 1
ATOM 586 C CA . ALA A 1 77 ? -24.109 -21.094 -6.48 1 98.62 77 ALA A CA 1
ATOM 587 C C . ALA A 1 77 ? -22.906 -20.406 -5.84 1 98.62 77 ALA A C 1
ATOM 589 O O . ALA A 1 77 ? -22.594 -20.672 -4.676 1 98.62 77 ALA A O 1
ATOM 590 N N . LEU A 1 78 ? -22.25 -19.609 -6.68 1 98.62 78 LEU A N 1
ATOM 591 C CA . LEU A 1 78 ? -21.156 -18.766 -6.203 1 98.62 78 LEU A CA 1
ATOM 592 C C . LEU A 1 78 ? -21.688 -17.5 -5.539 1 98.62 78 LEU A C 1
ATOM 594 O O . LEU A 1 78 ? -22.875 -17.188 -5.668 1 98.62 78 LEU A O 1
ATOM 598 N N . PRO A 1 79 ? -20.781 -16.734 -4.824 1 97.5 79 PRO A N 1
ATOM 599 C CA . PRO A 1 79 ? -21.234 -15.531 -4.125 1 97.5 79 PRO A CA 1
ATOM 600 C C . PRO A 1 79 ? -21.844 -14.5 -5.07 1 97.5 79 PRO A C 1
ATOM 602 O O . PRO A 1 79 ? -21.359 -14.312 -6.191 1 97.5 79 PRO A O 1
ATOM 605 N N . THR A 1 80 ? -22.812 -13.812 -4.531 1 94.81 80 THR A N 1
ATOM 606 C CA . THR A 1 80 ? -23.438 -12.727 -5.289 1 94.81 80 THR A CA 1
ATOM 607 C C . THR A 1 80 ? -22.641 -11.438 -5.148 1 94.81 80 THR A C 1
ATOM 609 O O . THR A 1 80 ? -22.469 -10.688 -6.113 1 94.81 80 THR A O 1
ATOM 612 N N . GLN A 1 81 ? -22.156 -11.234 -3.945 1 92.75 81 GLN A N 1
ATOM 613 C CA . GLN A 1 81 ? -21.438 -10 -3.656 1 92.75 81 GLN A CA 1
ATOM 614 C C . GLN A 1 81 ? -20.047 -10.031 -4.266 1 92.75 81 GLN A C 1
ATOM 616 O O . GLN A 1 81 ? -19.375 -11.062 -4.25 1 92.75 81 GLN A O 1
ATOM 621 N N . CYS A 1 82 ? -19.672 -8.883 -4.871 1 95.75 82 CYS A N 1
ATOM 622 C CA . CYS A 1 82 ? -18.328 -8.695 -5.441 1 95.75 82 CYS A CA 1
ATOM 623 C C . CYS A 1 82 ? -17.953 -7.219 -5.453 1 95.75 82 CYS A C 1
ATOM 625 O O . CYS A 1 82 ? -18.469 -6.445 -6.266 1 95.75 82 CYS A O 1
ATOM 627 N N . SER A 1 83 ? -17.031 -6.82 -4.598 1 96.19 83 SER A N 1
ATOM 628 C CA . SER A 1 83 ? -16.562 -5.434 -4.547 1 96.19 83 SER A CA 1
ATOM 629 C C . SER A 1 83 ? -15.539 -5.152 -5.641 1 96.19 83 SER A C 1
ATOM 631 O O . SER A 1 83 ? -15.039 -6.078 -6.277 1 96.19 83 SER A O 1
ATOM 633 N N . ARG A 1 84 ? -15.203 -3.861 -5.828 1 95.12 84 ARG A N 1
ATOM 634 C CA . ARG A 1 84 ? -14.453 -3.408 -6.996 1 95.12 84 ARG A CA 1
ATOM 635 C C . ARG A 1 84 ? -13.039 -3.977 -6.992 1 95.12 84 ARG A C 1
ATOM 637 O O . ARG A 1 84 ? -12.414 -4.105 -8.047 1 95.12 84 ARG A O 1
ATOM 644 N N . HIS A 1 85 ? -12.516 -4.336 -5.809 1 97.69 85 HIS A N 1
ATOM 645 C CA . HIS A 1 85 ? -11.141 -4.832 -5.75 1 97.69 85 HIS A CA 1
ATOM 646 C C . HIS A 1 85 ? -11.102 -6.355 -5.773 1 97.69 85 HIS A C 1
ATOM 648 O O . HIS A 1 85 ? -10.039 -6.957 -5.652 1 97.69 85 HIS A O 1
ATOM 654 N N . ASN A 1 86 ? -12.266 -7.047 -5.898 1 98.06 86 ASN A N 1
ATOM 655 C CA . ASN A 1 86 ? -12.359 -8.5 -5.996 1 98.06 86 ASN A CA 1
ATOM 656 C C . ASN A 1 86 ? -12.445 -8.961 -7.449 1 98.06 86 ASN A C 1
ATOM 658 O O . ASN A 1 86 ? -12.578 -8.141 -8.359 1 98.06 86 ASN A O 1
ATOM 662 N N . THR A 1 87 ? -12.25 -10.227 -7.676 1 98.5 87 THR A N 1
ATOM 663 C CA . THR A 1 87 ? -12.375 -10.805 -9.008 1 98.5 87 THR A CA 1
ATOM 664 C C . THR A 1 87 ? -13.836 -11.094 -9.336 1 98.5 87 THR A C 1
ATOM 666 O O . THR A 1 87 ? -14.539 -11.734 -8.555 1 98.5 87 THR A O 1
ATOM 669 N N . PRO A 1 88 ? -14.344 -10.656 -10.484 1 97.62 88 PRO A N 1
ATOM 670 C CA . PRO A 1 88 ? -15.742 -10.898 -10.859 1 97.62 88 PRO A CA 1
ATOM 671 C C . PRO A 1 88 ? -16.062 -12.383 -11.023 1 97.62 88 PRO A C 1
ATOM 673 O O . PRO A 1 88 ? -17.219 -12.781 -10.969 1 97.62 88 PRO A O 1
ATOM 676 N N . SER A 1 89 ? -15.039 -13.234 -11.211 1 98.25 89 SER A N 1
ATOM 677 C CA . SER A 1 89 ? -15.234 -14.656 -11.438 1 98.25 89 SER A CA 1
ATOM 678 C C . SER A 1 89 ? -15.562 -15.383 -10.133 1 98.25 89 SER A C 1
ATOM 680 O O . SER A 1 89 ? -15.984 -16.547 -10.148 1 98.25 89 SER A O 1
ATOM 682 N N . ARG A 1 90 ? -15.422 -14.766 -9.047 1 98.38 90 ARG A N 1
ATOM 683 C CA . ARG A 1 90 ? -15.555 -15.391 -7.73 1 98.38 90 ARG A CA 1
ATOM 684 C C . ARG A 1 90 ? -14.602 -16.578 -7.598 1 98.38 90 ARG A C 1
ATOM 686 O O . ARG A 1 90 ? -14.961 -17.609 -7.012 1 98.38 90 ARG A O 1
ATOM 693 N N . ALA A 1 91 ? -13.391 -16.438 -8.055 1 98.38 91 ALA A N 1
ATOM 694 C CA . ALA A 1 91 ? -12.438 -17.531 -8.227 1 98.38 91 ALA A CA 1
ATOM 695 C C . ALA A 1 91 ? -12.117 -18.188 -6.883 1 98.38 91 ALA A C 1
ATOM 697 O O . ALA A 1 91 ? -12.047 -19.406 -6.789 1 98.38 91 ALA A O 1
ATOM 698 N N . HIS A 1 92 ? -11.906 -17.406 -5.848 1 97.94 92 HIS A N 1
ATOM 699 C CA . HIS A 1 92 ? -11.516 -17.953 -4.555 1 97.94 92 HIS A CA 1
ATOM 700 C C . HIS A 1 92 ? -12.625 -18.828 -3.973 1 97.94 92 HIS A C 1
ATOM 702 O O . HIS A 1 92 ? -12.359 -19.891 -3.428 1 97.94 92 HIS A O 1
ATOM 708 N N . ALA A 1 93 ? -13.844 -18.359 -4.078 1 98.06 93 ALA A N 1
ATOM 709 C CA . ALA A 1 93 ? -14.984 -19.141 -3.615 1 98.06 93 ALA A CA 1
ATOM 710 C C . ALA A 1 93 ? -15.148 -20.422 -4.445 1 98.06 93 ALA A C 1
ATOM 712 O O . ALA A 1 93 ? -15.531 -21.469 -3.918 1 98.06 93 ALA A O 1
ATOM 713 N N . LEU A 1 94 ? -14.914 -20.281 -5.73 1 98.56 94 LEU A N 1
ATOM 714 C CA . LEU A 1 94 ? -15.008 -21.422 -6.617 1 98.56 94 LEU A CA 1
ATOM 715 C C . LEU A 1 94 ? -14.008 -22.516 -6.219 1 98.56 94 LEU A C 1
ATOM 717 O O . LEU A 1 94 ? -14.359 -23.688 -6.164 1 98.56 94 LEU A O 1
ATOM 721 N N . THR A 1 95 ? -12.758 -22.125 -5.973 1 98.38 95 THR A N 1
ATOM 722 C CA . THR A 1 95 ? -11.75 -23.094 -5.555 1 98.38 95 THR A CA 1
ATOM 723 C C . THR A 1 95 ? -12.188 -23.828 -4.293 1 98.38 95 THR A C 1
ATOM 725 O O . THR A 1 95 ? -12.078 -25.047 -4.215 1 98.38 95 THR A O 1
ATOM 728 N N . LYS A 1 96 ? -12.68 -23.094 -3.35 1 96.88 96 LYS A N 1
ATOM 729 C CA . LYS A 1 96 ? -13.117 -23.688 -2.09 1 96.88 96 LYS A CA 1
ATOM 730 C C . LYS A 1 96 ? -14.289 -24.641 -2.311 1 96.88 96 LYS A C 1
ATOM 732 O O . LYS A 1 96 ? -14.336 -25.719 -1.725 1 96.88 96 LYS A O 1
ATOM 737 N N . LEU A 1 97 ? -15.227 -24.203 -3.078 1 97.12 97 LEU A N 1
ATOM 738 C CA . LEU A 1 97 ? -16.406 -25 -3.375 1 97.12 97 LEU A CA 1
ATOM 739 C C . LEU A 1 97 ? -16.016 -26.312 -4.055 1 97.12 97 LEU A C 1
ATOM 741 O O . LEU A 1 97 ? -16.516 -27.375 -3.688 1 97.12 97 LEU A O 1
ATOM 745 N N . VAL A 1 98 ? -15.133 -26.25 -5.043 1 96.62 98 VAL A N 1
ATOM 746 C CA . VAL A 1 98 ? -14.703 -27.422 -5.785 1 96.62 98 VAL A CA 1
ATOM 747 C C . VAL A 1 98 ? -13.93 -28.359 -4.859 1 96.62 98 VAL A C 1
ATOM 749 O O . VAL A 1 98 ? -14.156 -29.578 -4.875 1 96.62 98 VAL A O 1
ATOM 752 N N . LYS A 1 99 ? -13.07 -27.828 -4.074 1 93.94 99 LYS A N 1
ATOM 753 C CA . LYS A 1 99 ? -12.281 -28.625 -3.148 1 93.94 99 LYS A CA 1
ATOM 754 C C . LYS A 1 99 ? -13.172 -29.438 -2.219 1 93.94 99 LYS A C 1
ATOM 756 O O . LYS A 1 99 ? -12.875 -30.594 -1.92 1 93.94 99 LYS A O 1
ATOM 761 N N . SER A 1 100 ? -14.25 -28.875 -1.784 1 92.5 100 SER A N 1
ATOM 762 C CA . SER A 1 100 ? -15.117 -29.516 -0.797 1 92.5 100 SER A CA 1
ATOM 763 C C . SER A 1 100 ? -16.094 -30.484 -1.46 1 92.5 100 SER A C 1
ATOM 765 O O . SER A 1 100 ? -16.703 -31.328 -0.79 1 92.5 100 SER A O 1
ATOM 767 N N . SER A 1 101 ? -16.203 -30.422 -2.748 1 91.31 101 SER A N 1
ATOM 768 C CA . SER A 1 101 ? -17.281 -31.156 -3.396 1 91.31 101 SER A CA 1
ATOM 769 C C . SER A 1 101 ? -16.75 -32.344 -4.199 1 91.31 101 SER A C 1
ATOM 771 O O . SER A 1 101 ? -17.5 -33.219 -4.594 1 91.31 101 SER A O 1
ATOM 773 N N . LEU A 1 102 ? -15.477 -32.406 -4.449 1 88.44 102 LEU A N 1
ATOM 774 C CA . LEU A 1 102 ? -14.914 -33.469 -5.297 1 88.44 102 LEU A CA 1
ATOM 775 C C . LEU A 1 102 ? -15.031 -34.812 -4.617 1 88.44 102 LEU A C 1
ATOM 777 O O . LEU A 1 102 ? -14.836 -34.938 -3.402 1 88.44 102 LEU A O 1
ATOM 781 N N . THR A 1 103 ? -15.414 -35.781 -5.383 1 84.56 103 THR A N 1
ATOM 782 C CA . THR A 1 103 ? -15.656 -37.125 -4.867 1 84.56 103 THR A CA 1
ATOM 783 C C . THR A 1 103 ? -14.398 -38 -4.965 1 84.56 103 THR A C 1
ATOM 785 O O . THR A 1 103 ? -14.281 -39 -4.293 1 84.56 103 THR A O 1
ATOM 788 N N . GLY A 1 104 ? -13.5 -37.656 -5.816 1 79.88 104 GLY A N 1
ATOM 789 C CA . GLY A 1 104 ? -12.289 -38.438 -6.012 1 79.88 104 GLY A CA 1
ATOM 790 C C . GLY A 1 104 ? -12.406 -39.438 -7.141 1 79.88 104 GLY A C 1
ATOM 791 O O . GLY A 1 104 ? -11.492 -40.25 -7.355 1 79.88 104 GLY A O 1
ATOM 792 N N . ARG A 1 105 ? -13.453 -39.531 -7.844 1 83.69 105 ARG A N 1
ATOM 793 C CA . ARG A 1 105 ? -13.656 -40.375 -9.016 1 83.69 105 ARG A CA 1
ATOM 794 C C . ARG A 1 105 ? -13.617 -39.562 -10.297 1 83.69 105 ARG A C 1
ATOM 796 O O . ARG A 1 105 ? -13.219 -38.375 -10.289 1 83.69 105 ARG A O 1
ATOM 803 N N . LYS A 1 106 ? -13.781 -40.281 -11.359 1 90.12 106 LYS A N 1
ATOM 804 C CA . LYS A 1 106 ? -14.016 -39.531 -12.602 1 90.12 106 LYS A CA 1
ATOM 805 C C . LYS A 1 106 ? -15.305 -38.719 -12.523 1 90.12 106 LYS A C 1
ATOM 807 O O . LYS A 1 106 ? -16.375 -39.281 -12.242 1 90.12 106 LYS A O 1
ATOM 812 N N . GLU A 1 107 ? -15.109 -37.438 -12.664 1 93.88 107 GLU A N 1
ATOM 813 C CA . GLU A 1 107 ? -16.312 -36.625 -12.477 1 93.88 107 GLU A CA 1
ATOM 814 C C . GLU A 1 107 ? -16.281 -35.406 -13.352 1 93.88 107 GLU A C 1
ATOM 816 O O . GLU A 1 107 ? -15.258 -35.094 -13.961 1 93.88 107 GLU A O 1
ATOM 821 N N . PHE A 1 108 ? -17.5 -34.75 -13.453 1 96.88 108 PHE A N 1
ATOM 822 C CA . PHE A 1 108 ? -17.688 -33.594 -14.305 1 96.88 108 PHE A CA 1
ATOM 823 C C . PHE A 1 108 ? -18 -32.344 -13.469 1 96.88 108 PHE A C 1
ATOM 825 O O . PHE A 1 108 ? -18.656 -32.438 -12.43 1 96.88 108 PHE A O 1
ATOM 832 N N . ILE A 1 109 ? -17.469 -31.281 -13.883 1 98.06 109 ILE A N 1
ATOM 833 C CA . ILE A 1 109 ? -17.922 -29.953 -13.445 1 98.06 109 ILE A CA 1
ATOM 834 C C . ILE A 1 109 ? -18.469 -29.188 -14.641 1 98.06 109 ILE A C 1
ATOM 836 O O . ILE A 1 109 ? -17.766 -29 -15.648 1 98.06 109 ILE A O 1
ATOM 840 N N . VAL A 1 110 ? -19.703 -28.797 -14.594 1 98.75 110 VAL A N 1
ATOM 841 C CA . VAL A 1 110 ? -20.266 -27.891 -15.578 1 98.75 110 VAL A CA 1
ATOM 842 C C . VAL A 1 110 ? -20.203 -26.453 -15.047 1 98.75 110 VAL A C 1
ATOM 844 O O . VAL A 1 110 ? -20.922 -26.109 -14.109 1 98.75 110 VAL A O 1
ATOM 847 N N . MET A 1 111 ? -19.375 -25.672 -15.633 1 98.75 111 MET A N 1
ATOM 848 C CA . MET A 1 111 ? -19.188 -24.281 -15.227 1 98.75 111 MET A CA 1
ATOM 849 C C . MET A 1 111 ? -20.047 -23.344 -16.078 1 98.75 111 MET A C 1
ATOM 851 O O . MET A 1 111 ? -19.844 -23.25 -17.297 1 98.75 111 MET A O 1
ATOM 855 N N . VAL A 1 112 ? -21.016 -22.688 -15.492 1 98.75 112 VAL A N 1
ATOM 856 C CA . VAL A 1 112 ? -21.859 -21.719 -16.172 1 98.75 112 VAL A CA 1
ATOM 857 C C . VAL A 1 112 ? -21.328 -20.312 -15.891 1 98.75 112 VAL A C 1
ATOM 859 O O . VAL A 1 112 ? -21.453 -19.797 -14.773 1 98.75 112 VAL A O 1
ATOM 862 N N . CYS A 1 113 ? -20.812 -19.641 -16.922 1 98.44 113 CYS A N 1
ATOM 863 C CA . CYS A 1 113 ? -20.203 -18.344 -16.672 1 98.44 113 CYS A CA 1
ATOM 864 C C . CYS A 1 113 ? -20.109 -17.531 -17.969 1 98.44 113 CYS A C 1
ATOM 866 O O . CYS A 1 113 ? -20.453 -18.016 -19.047 1 98.44 113 CYS A O 1
ATOM 868 N N . GLU A 1 114 ? -19.75 -16.266 -17.828 1 97.81 114 GLU A N 1
ATOM 869 C CA . GLU A 1 114 ? -19.484 -15.391 -18.969 1 97.81 114 GLU A CA 1
ATOM 870 C C . GLU A 1 114 ? -18.094 -15.648 -19.547 1 97.81 114 GLU A C 1
ATOM 872 O O . GLU A 1 114 ? -17.203 -16.141 -18.844 1 97.81 114 GLU A O 1
ATOM 877 N N . ARG A 1 115 ? -17.938 -15.344 -20.781 1 97.5 115 ARG A N 1
ATOM 878 C CA . ARG A 1 115 ? -16.703 -15.609 -21.484 1 97.5 115 ARG A CA 1
ATOM 879 C C . ARG A 1 115 ? -15.508 -15 -20.75 1 97.5 115 ARG A C 1
ATOM 881 O O . ARG A 1 115 ? -14.445 -15.617 -20.656 1 97.5 115 ARG A O 1
ATOM 888 N N . ARG A 1 116 ? -15.664 -13.797 -20.203 1 96.81 116 ARG A N 1
ATOM 889 C CA . ARG A 1 116 ? -14.57 -13.078 -19.562 1 96.81 116 ARG A CA 1
ATOM 890 C C . ARG A 1 116 ? -14.078 -13.82 -18.328 1 96.81 116 ARG A C 1
ATOM 892 O O . ARG A 1 116 ? -12.969 -13.586 -17.844 1 96.81 116 ARG A O 1
ATOM 899 N N . ASP A 1 117 ? -14.914 -14.734 -17.781 1 98.19 117 ASP A N 1
ATOM 900 C CA . ASP A 1 117 ? -14.586 -15.406 -16.516 1 98.19 117 ASP A CA 1
ATOM 901 C C . ASP A 1 117 ? -14.086 -16.828 -16.766 1 98.19 117 ASP A C 1
ATOM 903 O O . ASP A 1 117 ? -13.758 -17.547 -15.812 1 98.19 117 ASP A O 1
ATOM 907 N N . VAL A 1 118 ? -14.008 -17.281 -17.984 1 98.62 118 VAL A N 1
ATOM 908 C CA . VAL A 1 118 ? -13.695 -18.656 -18.312 1 98.62 118 VAL A CA 1
ATOM 909 C C . VAL A 1 118 ? -12.297 -19.016 -17.812 1 98.62 118 VAL A C 1
ATOM 911 O O . VAL A 1 118 ? -12.117 -20 -17.094 1 98.62 118 VAL A O 1
ATOM 914 N N . LEU A 1 119 ? -11.352 -18.203 -18.156 1 98.81 119 LEU A N 1
ATOM 915 C CA . LEU A 1 119 ? -9.977 -18.5 -17.781 1 98.81 119 LEU A CA 1
ATOM 916 C C . LEU A 1 119 ? -9.812 -18.516 -16.266 1 98.81 119 LEU A C 1
ATOM 918 O O . LEU A 1 119 ? -9.234 -19.453 -15.703 1 98.81 119 LEU A O 1
ATOM 922 N N . ALA A 1 120 ? -10.312 -17.5 -15.641 1 98.88 120 ALA A N 1
ATOM 923 C CA . ALA A 1 120 ? -10.211 -17.422 -14.188 1 98.88 120 ALA A CA 1
ATOM 924 C C . ALA A 1 120 ? -10.891 -18.609 -13.516 1 98.88 120 ALA A C 1
ATOM 926 O O . ALA A 1 120 ? -10.406 -19.125 -12.508 1 98.88 120 ALA A O 1
ATOM 927 N N . SER A 1 121 ? -12.055 -19.016 -14 1 98.88 121 SER A N 1
ATOM 928 C CA . SER A 1 121 ? -12.773 -20.156 -13.445 1 98.88 121 SER A CA 1
ATOM 929 C C . SER A 1 121 ? -11.969 -21.453 -13.609 1 98.88 121 SER A C 1
ATOM 931 O O . SER A 1 121 ? -11.883 -22.25 -12.688 1 98.88 121 SER A O 1
ATOM 933 N N . ALA A 1 122 ? -11.422 -21.625 -14.805 1 98.88 122 ALA A N 1
ATOM 934 C CA . ALA A 1 122 ? -10.586 -22.797 -15.039 1 98.88 122 ALA A CA 1
ATOM 935 C C . ALA A 1 122 ? -9.398 -22.828 -14.078 1 98.88 122 ALA A C 1
ATOM 937 O O . ALA A 1 122 ? -9.062 -23.875 -13.531 1 98.88 122 ALA A O 1
ATOM 938 N N . CYS A 1 123 ? -8.773 -21.688 -13.938 1 98.88 123 CYS A N 1
ATOM 939 C CA . CYS A 1 123 ? -7.637 -21.578 -13.023 1 98.88 123 CYS A CA 1
ATOM 940 C C . CYS A 1 123 ? -8.047 -21.922 -11.594 1 98.88 123 CYS A C 1
ATOM 942 O O . CYS A 1 123 ? -7.328 -22.625 -10.891 1 98.88 123 CYS A O 1
ATOM 944 N N . ALA A 1 124 ? -9.164 -21.406 -11.172 1 98.75 124 ALA A N 1
ATOM 945 C CA . ALA A 1 124 ? -9.672 -21.656 -9.828 1 98.75 124 ALA A CA 1
ATOM 946 C C . ALA A 1 124 ? -9.898 -23.156 -9.602 1 98.75 124 ALA A C 1
ATOM 948 O O . ALA A 1 124 ? -9.578 -23.672 -8.531 1 98.75 124 ALA A O 1
ATOM 949 N N . ILE A 1 125 ? -10.477 -23.828 -10.531 1 98.25 125 ILE A N 1
ATOM 950 C CA . ILE A 1 125 ? -10.758 -25.25 -10.43 1 98.25 125 ILE A CA 1
ATOM 951 C C . ILE A 1 125 ? -9.453 -26.031 -10.375 1 98.25 125 ILE A C 1
ATOM 953 O O . ILE A 1 125 ? -9.312 -26.969 -9.594 1 98.25 125 ILE A O 1
ATOM 957 N N . ALA A 1 126 ? -8.5 -25.641 -11.203 1 97.81 126 ALA A N 1
ATOM 958 C CA . ALA A 1 126 ? -7.199 -26.297 -11.219 1 97.81 126 ALA A CA 1
ATOM 959 C C . ALA A 1 126 ? -6.535 -26.219 -9.844 1 97.81 126 ALA A C 1
ATOM 961 O O . ALA A 1 126 ? -5.852 -27.172 -9.43 1 97.81 126 ALA A O 1
ATOM 962 N N . ARG A 1 127 ? -6.707 -25.156 -9.141 1 97.44 127 ARG A N 1
ATOM 963 C CA . ARG A 1 127 ? -6.102 -24.938 -7.828 1 97.44 127 ARG A CA 1
ATOM 964 C C . ARG A 1 127 ? -6.66 -25.906 -6.797 1 97.44 127 ARG A C 1
ATOM 966 O O . ARG A 1 127 ? -6.027 -26.172 -5.77 1 97.44 127 ARG A O 1
ATOM 973 N N . ALA A 1 128 ? -7.785 -26.453 -7.059 1 95.81 128 ALA A N 1
ATOM 974 C CA . ALA A 1 128 ? -8.414 -27.391 -6.137 1 95.81 128 ALA A CA 1
ATOM 975 C C . ALA A 1 128 ? -7.879 -28.812 -6.352 1 95.81 128 ALA A C 1
ATOM 977 O O . ALA A 1 128 ? -8.258 -29.734 -5.633 1 95.81 128 ALA A O 1
ATOM 978 N N . LEU A 1 129 ? -6.984 -28.969 -7.328 1 93.81 129 LEU A N 1
ATOM 979 C CA . LEU A 1 129 ? -6.492 -30.297 -7.699 1 93.81 129 LEU A CA 1
ATOM 980 C C . LEU A 1 129 ? -4.973 -30.359 -7.59 1 93.81 129 LEU A C 1
ATOM 982 O O . LEU A 1 129 ? -4.273 -30.422 -8.609 1 93.81 129 LEU A O 1
ATOM 986 N N . PRO A 1 130 ? -4.449 -30.422 -6.391 1 90.62 130 PRO A N 1
ATOM 987 C CA . PRO A 1 130 ? -2.998 -30.422 -6.195 1 90.62 130 PRO A CA 1
ATOM 988 C C . PRO A 1 130 ? -2.342 -31.703 -6.738 1 90.62 130 PRO A C 1
ATOM 990 O O . PRO A 1 130 ? -2.965 -32.75 -6.754 1 90.62 130 PRO A O 1
ATOM 993 N N . GLU A 1 131 ? -1.088 -31.547 -7.059 1 92.38 131 GLU A N 1
ATOM 994 C CA . GLU A 1 131 ? -0.38 -32.656 -7.684 1 92.38 131 GLU A CA 1
ATOM 995 C C . GLU A 1 131 ? 0.597 -33.312 -6.707 1 92.38 131 GLU A C 1
ATOM 997 O O . GLU A 1 131 ? 1.065 -34.438 -6.945 1 92.38 131 GLU A O 1
ATOM 1002 N N . TYR A 1 132 ? 0.891 -32.656 -5.625 1 94.06 132 TYR A N 1
ATOM 1003 C CA . TYR A 1 132 ? 1.875 -33.219 -4.699 1 94.06 132 TYR A CA 1
ATOM 1004 C C . TYR A 1 132 ? 1.194 -33.844 -3.492 1 94.06 132 TYR A C 1
ATOM 1006 O O . TYR A 1 132 ? 0.306 -33.25 -2.883 1 94.06 132 TYR A O 1
ATOM 1014 N N . SER A 1 133 ? 1.554 -35.062 -3.189 1 91.75 133 SER A N 1
ATOM 1015 C CA . SER A 1 133 ? 1.116 -35.719 -1.97 1 91.75 133 SER A CA 1
ATOM 1016 C C . SER A 1 133 ? 2.062 -36.875 -1.593 1 91.75 133 SER A C 1
ATOM 1018 O O . SER A 1 133 ? 2.576 -37.562 -2.465 1 91.75 133 SER A O 1
ATOM 1020 N N . CYS A 1 134 ? 2.385 -37 -0.364 1 90.5 134 CYS A N 1
ATOM 1021 C CA . CYS A 1 134 ? 3.166 -38.125 0.144 1 90.5 134 CYS A CA 1
ATOM 1022 C C . CYS A 1 134 ? 2.338 -39 1.095 1 90.5 134 CYS A C 1
ATOM 1024 O O . CYS A 1 134 ? 2.891 -39.75 1.902 1 90.5 134 CYS A O 1
ATOM 1026 N N . LYS A 1 135 ? 1.061 -38.781 0.999 1 87 135 LYS A N 1
ATOM 1027 C CA . LYS A 1 135 ? 0.193 -39.625 1.826 1 87 135 LYS A CA 1
ATOM 1028 C C . LYS A 1 135 ? 0.232 -41.062 1.371 1 87 135 LYS A C 1
ATOM 1030 O O . LYS A 1 135 ? 0.283 -41.344 0.172 1 87 135 LYS A O 1
ATOM 1035 N N . ALA A 1 136 ? 0.224 -41.969 2.365 1 83 136 ALA A N 1
ATOM 1036 C CA . ALA A 1 136 ? 0.292 -43.375 2.076 1 83 136 ALA A CA 1
ATOM 1037 C C . ALA A 1 136 ? -0.913 -43.844 1.257 1 83 136 ALA A C 1
ATOM 1039 O O . ALA A 1 136 ? -0.803 -44.75 0.425 1 83 136 ALA A O 1
ATOM 1040 N N . SER A 1 137 ? -2.041 -43.281 1.534 1 72.81 137 SER A N 1
ATOM 1041 C CA . SER A 1 137 ? -3.281 -43.656 0.858 1 72.81 137 SER A CA 1
ATOM 1042 C C . SER A 1 137 ? -3.236 -43.281 -0.619 1 72.81 137 SER A C 1
ATOM 1044 O O . SER A 1 137 ? -3.963 -43.875 -1.433 1 72.81 137 SER A O 1
ATOM 1046 N N . CYS A 1 138 ? -2.48 -42.344 -1.023 1 62.78 138 CYS A N 1
ATOM 1047 C CA . CYS A 1 138 ? -2.451 -41.844 -2.391 1 62.78 138 CYS A CA 1
ATOM 1048 C C . CYS A 1 138 ? -1.771 -42.844 -3.326 1 62.78 138 CYS A C 1
ATOM 1050 O O . CYS A 1 138 ? -1.978 -42.812 -4.539 1 62.78 138 CYS A O 1
ATOM 1052 N N . THR A 1 139 ? -0.94 -43.75 -2.871 1 56.09 139 THR A N 1
ATOM 1053 C CA . THR A 1 139 ? -0.242 -44.719 -3.711 1 56.09 139 THR A CA 1
ATOM 1054 C C . THR A 1 139 ? -1.236 -45.656 -4.426 1 56.09 139 THR A C 1
ATOM 1056 O O . THR A 1 139 ? -0.961 -46.125 -5.527 1 56.09 139 THR A O 1
ATOM 1059 N N . ASN A 1 140 ? -2.328 -45.906 -3.836 1 50.94 140 ASN A N 1
ATOM 1060 C CA . ASN A 1 140 ? -3.234 -46.906 -4.406 1 50.94 140 ASN A CA 1
ATOM 1061 C C . ASN A 1 140 ? -4.355 -46.25 -5.207 1 50.94 140 ASN A C 1
ATOM 1063 O O . ASN A 1 140 ? -5.281 -46.938 -5.66 1 50.94 140 ASN A O 1
ATOM 1067 N N . SER A 1 141 ? -4.457 -44.938 -5.164 1 52.62 141 SER A N 1
ATOM 1068 C CA . SER A 1 141 ? -5.723 -44.406 -5.633 1 52.62 141 SER A CA 1
ATOM 1069 C C . SER A 1 141 ? -5.707 -44.188 -7.145 1 52.62 141 SER A C 1
ATOM 1071 O O . SER A 1 141 ? -4.68 -43.812 -7.715 1 52.62 141 SER A O 1
ATOM 1073 N N . VAL A 1 142 ? -6.68 -44.812 -7.762 1 53.94 142 VAL A N 1
ATOM 1074 C CA . VAL A 1 142 ? -7.109 -44.75 -9.148 1 53.94 142 VAL A CA 1
ATOM 1075 C C . VAL A 1 142 ? -7.031 -43.312 -9.633 1 53.94 142 VAL A C 1
ATOM 1077 O O . VAL A 1 142 ? -7.219 -42.375 -8.852 1 53.94 142 VAL A O 1
ATOM 1080 N N . SER A 1 143 ? -6.531 -43.188 -10.891 1 59.69 143 SER A N 1
ATOM 1081 C CA . SER A 1 143 ? -6.438 -41.938 -11.664 1 59.69 143 SER A CA 1
ATOM 1082 C C . SER A 1 143 ? -7.703 -41.094 -11.523 1 59.69 143 SER A C 1
ATOM 1084 O O . SER A 1 143 ? -8.805 -41.562 -11.836 1 59.69 143 SER A O 1
ATOM 1086 N N . GLN A 1 144 ? -7.777 -40.094 -10.633 1 74.88 144 GLN A N 1
ATOM 1087 C CA . GLN A 1 144 ? -8.867 -39.125 -10.5 1 74.88 144 GLN A CA 1
ATOM 1088 C C . GLN A 1 144 ? -8.875 -38.156 -11.672 1 74.88 144 GLN A C 1
ATOM 1090 O O . GLN A 1 144 ? -7.816 -37.656 -12.094 1 74.88 144 GLN A O 1
ATOM 1095 N N . SER A 1 145 ? -10.062 -38.188 -12.438 1 89.19 145 SER A N 1
ATOM 1096 C CA . SER A 1 145 ? -10.164 -37.281 -13.578 1 89.19 145 SER A CA 1
ATOM 1097 C C . SER A 1 145 ? -11.336 -36.312 -13.414 1 89.19 145 SER A C 1
ATOM 1099 O O . SER A 1 145 ? -12.422 -36.719 -12.992 1 89.19 145 SER A O 1
ATOM 1101 N N . VAL A 1 146 ? -11.039 -35.094 -13.586 1 95.19 146 VAL A N 1
ATOM 1102 C CA . VAL A 1 146 ? -12.07 -34.062 -13.594 1 95.19 146 VAL A CA 1
ATOM 1103 C C . VAL A 1 146 ? -12.164 -33.438 -14.984 1 95.19 146 VAL A C 1
ATOM 1105 O O . VAL A 1 146 ? -11.156 -33 -15.547 1 95.19 146 VAL A O 1
ATOM 1108 N N . THR A 1 147 ? -13.32 -33.5 -15.578 1 97.19 147 THR A N 1
ATOM 1109 C CA . THR A 1 147 ? -13.586 -32.812 -16.828 1 97.19 147 THR A CA 1
ATOM 1110 C C . THR A 1 147 ? -14.477 -31.594 -16.594 1 97.19 147 THR A C 1
ATOM 1112 O O . THR A 1 147 ? -15.57 -31.719 -16.047 1 97.19 147 THR A O 1
ATOM 1115 N N . VAL A 1 148 ? -13.984 -30.484 -17 1 98.44 148 VAL A N 1
ATOM 1116 C CA . VAL A 1 148 ? -14.742 -29.25 -16.859 1 98.44 148 VAL A CA 1
ATOM 1117 C C . VAL A 1 148 ? -15.375 -28.875 -18.203 1 98.44 148 VAL A C 1
ATOM 1119 O O . VAL A 1 148 ? -14.672 -28.719 -19.203 1 98.44 148 VAL A O 1
ATOM 1122 N N . GLU A 1 149 ? -16.641 -28.75 -18.188 1 98.62 149 GLU A N 1
ATOM 1123 C CA . GLU A 1 149 ? -17.406 -28.344 -19.375 1 98.62 149 GLU A CA 1
ATOM 1124 C C . GLU A 1 149 ? -18.062 -26.984 -19.156 1 98.62 149 GLU A C 1
ATOM 1126 O O . GLU A 1 149 ? -18.594 -26.703 -18.078 1 98.62 149 GLU A O 1
ATOM 1131 N N . PHE A 1 150 ? -18 -26.125 -20.219 1 98.5 150 PHE A N 1
ATOM 1132 C CA . PHE A 1 150 ? -18.453 -24.75 -20.031 1 98.5 150 PHE A CA 1
ATOM 1133 C C . PHE A 1 150 ? -19.781 -24.516 -20.766 1 98.5 150 PHE A C 1
ATOM 1135 O O . PHE A 1 150 ? -19.984 -25 -21.875 1 98.5 150 PHE A O 1
ATOM 1142 N N . ILE A 1 151 ? -20.688 -23.844 -20.094 1 98.25 151 ILE A N 1
ATOM 1143 C CA . ILE A 1 151 ? -21.828 -23.188 -20.719 1 98.25 151 ILE A CA 1
ATOM 1144 C C . ILE A 1 151 ? -21.656 -21.672 -20.625 1 98.25 151 ILE A C 1
ATOM 1146 O O . ILE A 1 151 ? -21.656 -21.109 -19.531 1 98.25 151 ILE A O 1
ATOM 1150 N N . LEU A 1 152 ? -21.5 -21 -21.797 1 98.06 152 LEU A N 1
ATOM 1151 C CA . LEU A 1 152 ? -21.312 -19.547 -21.828 1 98.06 152 LEU A CA 1
ATOM 1152 C C . LEU A 1 152 ? -22.641 -18.828 -21.812 1 98.06 152 LEU A C 1
ATOM 1154 O O . LEU A 1 152 ? -23.594 -19.25 -22.453 1 98.06 152 LEU A O 1
ATOM 1158 N N . VAL A 1 153 ? -22.703 -17.812 -21 1 98 153 VAL A N 1
ATOM 1159 C CA . VAL A 1 153 ? -23.875 -16.953 -20.922 1 98 153 VAL A CA 1
ATOM 1160 C C . VAL A 1 153 ? -23.453 -15.484 -21.016 1 98 153 VAL A C 1
ATOM 1162 O O . VAL A 1 153 ? -22.266 -15.164 -20.906 1 98 153 VAL A O 1
ATOM 1165 N N . GLY A 1 154 ? -24.422 -14.594 -21.234 1 94.81 154 GLY A N 1
ATOM 1166 C CA . GLY A 1 154 ? -24.141 -13.164 -21.281 1 94.81 154 GLY A CA 1
ATOM 1167 C C . GLY A 1 154 ? -23.547 -12.727 -22.609 1 94.81 154 GLY A C 1
ATOM 1168 O O . GLY A 1 154 ? -23.891 -13.258 -23.656 1 94.81 154 GLY A O 1
ATOM 1169 N N . ASN A 1 155 ? -22.641 -11.758 -22.453 1 90.12 155 ASN A N 1
ATOM 1170 C CA . ASN A 1 155 ? -22.062 -11.164 -23.656 1 90.12 155 ASN A CA 1
ATOM 1171 C C . ASN A 1 155 ? -21.203 -12.172 -24.422 1 90.12 155 ASN A C 1
ATOM 1173 O O . ASN A 1 155 ? -20.422 -12.906 -23.812 1 90.12 155 ASN A O 1
ATOM 1177 N N . GLU A 1 156 ? -21.359 -12.289 -25.734 1 89.38 156 GLU A N 1
ATOM 1178 C CA . GLU A 1 156 ? -20.562 -13.078 -26.656 1 89.38 156 GLU A CA 1
ATOM 1179 C C . GLU A 1 156 ? -20.719 -14.578 -26.391 1 89.38 156 GLU A C 1
ATOM 1181 O O . GLU A 1 156 ? -19.812 -15.359 -26.641 1 89.38 156 GLU A O 1
ATOM 1186 N N . CYS A 1 157 ? -21.875 -14.961 -25.828 1 92.5 157 CYS A N 1
ATOM 1187 C CA . CYS A 1 157 ? -22.078 -16.359 -25.469 1 92.5 157 CYS A CA 1
ATOM 1188 C C . CYS A 1 157 ? -22.406 -17.203 -26.703 1 92.5 157 CYS A C 1
ATOM 1190 O O . CYS A 1 157 ? -22.297 -18.422 -26.672 1 92.5 157 CYS A O 1
ATOM 1192 N N . GLU A 1 158 ? -22.688 -16.562 -27.828 1 92.5 158 GLU A N 1
ATOM 1193 C CA . GLU A 1 158 ? -23.078 -17.266 -29.047 1 92.5 158 GLU A CA 1
ATOM 1194 C C . GLU A 1 158 ? -21.875 -17.953 -29.688 1 92.5 158 GLU A C 1
ATOM 1196 O O . GLU A 1 158 ? -22.031 -18.938 -30.422 1 92.5 158 GLU A O 1
ATOM 1201 N N . THR A 1 159 ? -20.734 -17.438 -29.406 1 93.25 159 THR A N 1
ATOM 1202 C CA . THR A 1 159 ? -19.516 -18.047 -29.938 1 93.25 159 THR A CA 1
ATOM 1203 C C . THR A 1 159 ? -18.953 -19.062 -28.953 1 93.25 159 THR A C 1
ATOM 1205 O O . THR A 1 159 ? -18.469 -18.688 -27.875 1 93.25 159 THR A O 1
ATOM 1208 N N . PRO A 1 160 ? -18.984 -20.281 -29.266 1 94.69 160 PRO A N 1
ATOM 1209 C CA . PRO A 1 160 ? -18.422 -21.297 -28.359 1 94.69 160 PRO A CA 1
ATOM 1210 C C . PRO A 1 160 ? -16.906 -21.156 -28.203 1 94.69 160 PRO A C 1
ATOM 1212 O O . PRO A 1 160 ? -16.25 -20.5 -29 1 94.69 160 PRO A O 1
ATOM 1215 N N . LEU A 1 161 ? -16.406 -21.766 -27.172 1 97.44 161 LEU A N 1
ATOM 1216 C CA . LEU A 1 161 ? -14.961 -21.812 -27 1 97.44 161 LEU A CA 1
ATOM 1217 C C . LEU A 1 161 ? -14.312 -22.594 -28.141 1 97.44 161 LEU A C 1
ATOM 1219 O O . LEU A 1 161 ? -14.781 -23.672 -28.516 1 97.44 161 LEU A O 1
ATOM 1223 N N . ALA A 1 162 ? -13.328 -22.062 -28.703 1 97.06 162 ALA A N 1
ATOM 1224 C CA . ALA A 1 162 ? -12.578 -22.719 -29.781 1 97.06 162 ALA A CA 1
ATOM 1225 C C . ALA A 1 162 ? -11.516 -23.656 -29.203 1 97.06 162 ALA A C 1
ATOM 1227 O O . ALA A 1 162 ? -11.258 -23.656 -28 1 97.06 162 ALA A O 1
ATOM 1228 N N . ALA A 1 163 ? -10.961 -24.422 -30.109 1 97.19 163 ALA A N 1
ATOM 1229 C CA . ALA A 1 163 ? -9.875 -25.328 -29.719 1 97.19 163 ALA A CA 1
ATOM 1230 C C . ALA A 1 163 ? -8.719 -24.562 -29.094 1 97.19 163 ALA A C 1
ATOM 1232 O O . ALA A 1 163 ? -8.078 -25.047 -28.156 1 97.19 163 ALA A O 1
ATOM 1233 N N . SER A 1 164 ? -8.445 -23.391 -29.594 1 97.25 164 SER A N 1
ATOM 1234 C CA . SER A 1 164 ? -7.367 -22.562 -29.078 1 97.25 164 SER A CA 1
ATOM 1235 C C . SER A 1 164 ? -7.664 -22.094 -27.656 1 97.25 164 SER A C 1
ATOM 1237 O O . SER A 1 164 ? -6.746 -21.938 -26.844 1 97.25 164 SER A O 1
ATOM 1239 N N . ASP A 1 165 ? -8.938 -21.828 -27.406 1 98 165 ASP A N 1
ATOM 1240 C CA . ASP A 1 165 ? -9.336 -21.469 -26.062 1 98 165 ASP A CA 1
ATOM 1241 C C . ASP A 1 165 ? -9.078 -22.609 -25.078 1 98 165 ASP A C 1
ATOM 1243 O O . ASP A 1 165 ? -8.578 -22.406 -23.984 1 98 165 ASP A O 1
ATOM 1247 N N . LEU A 1 166 ? -9.445 -23.766 -25.516 1 98.31 166 LEU A N 1
ATOM 1248 C CA . LEU A 1 166 ? -9.258 -24.953 -24.688 1 98.31 166 LEU A CA 1
ATOM 1249 C C . LEU A 1 166 ? -7.777 -25.219 -24.453 1 98.31 166 LEU A C 1
ATOM 1251 O O . LEU A 1 166 ? -7.383 -25.641 -23.359 1 98.31 166 LEU A O 1
ATOM 1255 N N . ASP A 1 167 ? -7 -25 -25.438 1 97.94 167 ASP A N 1
ATOM 1256 C CA . ASP A 1 167 ? -5.555 -25.125 -25.281 1 97.94 167 ASP A CA 1
ATOM 1257 C C . ASP A 1 167 ? -5.016 -24.141 -24.25 1 97.94 167 ASP A C 1
ATOM 1259 O O . ASP A 1 167 ? -4.129 -24.484 -23.469 1 97.94 167 ASP A O 1
ATOM 1263 N N . CYS A 1 168 ? -5.523 -22.984 -24.328 1 98.62 168 CYS A N 1
ATOM 1264 C CA . CYS A 1 168 ? -5.137 -21.969 -23.359 1 98.62 168 CYS A CA 1
ATOM 1265 C C . CYS A 1 168 ? -5.449 -22.422 -21.938 1 98.62 168 CYS A C 1
ATOM 1267 O O . CYS A 1 168 ? -4.59 -22.344 -21.062 1 98.62 168 CYS A O 1
ATOM 1269 N N . LEU A 1 169 ? -6.672 -22.891 -21.719 1 98.81 169 LEU A N 1
ATOM 1270 C CA . LEU A 1 169 ? -7.074 -23.359 -20.391 1 98.81 169 LEU A CA 1
ATOM 1271 C C . LEU A 1 169 ? -6.172 -24.484 -19.906 1 98.81 169 LEU A C 1
ATOM 1273 O O . LEU A 1 169 ? -5.691 -24.453 -18.781 1 98.81 169 LEU A O 1
ATOM 1277 N N . GLN A 1 170 ? -5.91 -25.391 -20.781 1 98.38 170 GLN A N 1
ATOM 1278 C CA . GLN A 1 170 ? -5.086 -26.547 -20.422 1 98.38 170 GLN A CA 1
ATOM 1279 C C . GLN A 1 170 ? -3.66 -26.125 -20.094 1 98.38 170 GLN A C 1
ATOM 1281 O O . GLN A 1 170 ? -3.08 -26.594 -19.109 1 98.38 170 GLN A O 1
ATOM 1286 N N . THR A 1 171 ? -3.105 -25.25 -20.891 1 98.62 171 THR A N 1
ATOM 1287 C CA . THR A 1 171 ? -1.712 -24.859 -20.75 1 98.62 171 THR A CA 1
ATOM 1288 C C . THR A 1 171 ? -1.52 -24.016 -19.484 1 98.62 171 THR A C 1
ATOM 1290 O O . THR A 1 171 ? -0.619 -24.281 -18.688 1 98.62 171 THR A O 1
ATOM 1293 N N . VAL A 1 172 ? -2.348 -23.062 -19.266 1 98.88 172 VAL A N 1
ATOM 1294 C CA . VAL A 1 172 ? -2.219 -22.172 -18.109 1 98.88 172 VAL A CA 1
ATOM 1295 C C . VAL A 1 172 ? -2.457 -22.969 -16.812 1 98.88 172 VAL A C 1
ATOM 1297 O O . VAL A 1 172 ? -1.731 -22.797 -15.836 1 98.88 172 VAL A O 1
ATOM 1300 N N . THR A 1 173 ? -3.475 -23.828 -16.781 1 98.75 173 THR A N 1
ATOM 1301 C CA . THR A 1 173 ? -3.758 -24.609 -15.586 1 98.75 173 THR A CA 1
ATOM 1302 C C . THR A 1 173 ? -2.643 -25.609 -15.312 1 98.75 173 THR A C 1
ATOM 1304 O O . THR A 1 173 ? -2.334 -25.906 -14.148 1 98.75 173 THR A O 1
ATOM 1307 N N . SER A 1 174 ? -2.02 -26.141 -16.359 1 98.5 174 SER A N 1
ATOM 1308 C CA . SER A 1 174 ? -0.837 -26.969 -16.156 1 98.5 174 SER A CA 1
ATOM 1309 C C . SER A 1 174 ? 0.29 -26.172 -15.508 1 98.5 174 SER A C 1
ATOM 1311 O O . SER A 1 174 ? 0.999 -26.703 -14.641 1 98.5 174 SER A O 1
ATOM 1313 N N . GLY A 1 175 ? 0.442 -24.953 -15.961 1 98.81 175 GLY A N 1
ATOM 1314 C CA . GLY A 1 175 ? 1.418 -24.078 -15.328 1 98.81 175 GLY A CA 1
ATOM 1315 C C . GLY A 1 175 ? 1.124 -23.812 -13.859 1 98.81 175 GLY A C 1
ATOM 1316 O O . GLY A 1 175 ? 2.037 -23.797 -13.031 1 98.81 175 GLY A O 1
ATOM 1317 N N . ILE A 1 176 ? -0.113 -23.641 -13.547 1 98.88 176 ILE A N 1
ATOM 1318 C CA . ILE A 1 176 ? -0.54 -23.391 -12.172 1 98.88 176 ILE A CA 1
ATOM 1319 C C . ILE A 1 176 ? -0.244 -24.609 -11.312 1 98.88 176 ILE A C 1
ATOM 1321 O O . ILE A 1 176 ? 0.304 -24.484 -10.211 1 98.88 176 ILE A O 1
ATOM 1325 N N . ARG A 1 177 ? -0.596 -25.734 -11.789 1 98.06 177 ARG A N 1
ATOM 1326 C CA . ARG A 1 177 ? -0.409 -26.969 -11.023 1 98.06 177 ARG A CA 1
ATOM 1327 C C . ARG A 1 177 ? 1.071 -27.312 -10.891 1 98.06 177 ARG A C 1
ATOM 1329 O O . ARG A 1 177 ? 1.499 -27.844 -9.867 1 98.06 177 ARG A O 1
ATOM 1336 N N . LEU A 1 178 ? 1.837 -26.984 -11.922 1 98.5 178 LEU A N 1
ATOM 1337 C CA . LEU A 1 178 ? 3.285 -27.109 -11.82 1 98.5 178 LEU A CA 1
ATOM 1338 C C . LEU A 1 178 ? 3.84 -26.234 -10.703 1 98.5 178 LEU A C 1
ATOM 1340 O O . LEU A 1 178 ? 4.582 -26.719 -9.844 1 98.5 178 LEU A O 1
ATOM 1344 N N . ALA A 1 179 ? 3.539 -24.953 -10.727 1 98.88 179 ALA A N 1
ATOM 1345 C CA . ALA A 1 179 ? 4.02 -24.031 -9.711 1 98.88 179 ALA A CA 1
ATOM 1346 C C . ALA A 1 179 ? 3.617 -24.484 -8.312 1 98.88 179 ALA A C 1
ATOM 1348 O O . ALA A 1 179 ? 4.426 -24.438 -7.383 1 98.88 179 ALA A O 1
ATOM 1349 N N . ALA A 1 180 ? 2.361 -24.922 -8.148 1 98.81 180 ALA A N 1
ATOM 1350 C CA . ALA A 1 180 ? 1.867 -25.375 -6.855 1 98.81 180 ALA A CA 1
ATOM 1351 C C . ALA A 1 180 ? 2.629 -26.609 -6.379 1 98.81 180 ALA A C 1
ATOM 1353 O O . ALA A 1 180 ? 2.953 -26.734 -5.195 1 98.81 180 ALA A O 1
ATOM 1354 N N . ARG A 1 181 ? 2.904 -27.5 -7.266 1 98.25 181 ARG A N 1
ATOM 1355 C CA . ARG A 1 181 ? 3.631 -28.719 -6.918 1 98.25 181 ARG A CA 1
ATOM 1356 C C . ARG A 1 181 ? 5.027 -28.391 -6.398 1 98.25 181 ARG A C 1
ATOM 1358 O O . ARG A 1 181 ? 5.48 -28.984 -5.418 1 98.25 181 ARG A O 1
ATOM 1365 N N . LEU A 1 182 ? 5.688 -27.484 -7.078 1 98.75 182 LEU A N 1
ATOM 1366 C CA . LEU A 1 182 ? 7.035 -27.109 -6.676 1 98.75 182 LEU A CA 1
ATOM 1367 C C . LEU A 1 182 ? 7.035 -26.516 -5.27 1 98.75 182 LEU A C 1
ATOM 1369 O O . LEU A 1 182 ? 7.926 -26.812 -4.469 1 98.75 182 LEU A O 1
ATOM 1373 N N . VAL A 1 183 ? 6.074 -25.734 -4.938 1 98.75 183 VAL A N 1
ATOM 1374 C CA . VAL A 1 183 ? 5.988 -25.031 -3.658 1 98.75 183 VAL A CA 1
ATOM 1375 C C . VAL A 1 183 ? 5.555 -26 -2.566 1 98.75 183 VAL A C 1
ATOM 1377 O O . VAL A 1 183 ? 5.988 -25.891 -1.417 1 98.75 183 VAL A O 1
ATOM 1380 N N . ASP A 1 184 ? 4.715 -26.984 -2.914 1 98.31 184 ASP A N 1
ATOM 1381 C CA . ASP A 1 184 ? 4.211 -27.969 -1.958 1 98.31 184 ASP A CA 1
ATOM 1382 C C . ASP A 1 184 ? 5.301 -28.953 -1.564 1 98.31 184 ASP A C 1
ATOM 1384 O O . ASP A 1 184 ? 5.281 -29.5 -0.458 1 98.31 184 ASP A O 1
ATOM 1388 N N . ALA A 1 185 ? 6.227 -29.188 -2.439 1 98.06 185 ALA A N 1
ATOM 1389 C CA . ALA A 1 185 ? 7.266 -30.188 -2.199 1 98.06 185 ALA A CA 1
ATOM 1390 C C . ALA A 1 185 ? 8.227 -29.719 -1.112 1 98.06 185 ALA A C 1
ATOM 1392 O O . ALA A 1 185 ? 8.609 -28.547 -1.072 1 98.06 185 ALA A O 1
ATOM 1393 N N . PRO A 1 186 ? 8.586 -30.641 -0.205 1 97.62 186 PRO A N 1
ATOM 1394 C CA . PRO A 1 186 ? 9.547 -30.266 0.834 1 97.62 186 PRO A CA 1
ATOM 1395 C C . PRO A 1 186 ? 10.953 -30.031 0.283 1 97.62 186 PRO A C 1
ATOM 1397 O O . PRO A 1 186 ? 11.32 -30.625 -0.74 1 97.62 186 PRO A O 1
ATOM 1400 N N . CYS A 1 187 ? 11.695 -29.25 0.986 1 97 187 CYS A N 1
ATOM 1401 C CA . CYS A 1 187 ? 13.039 -28.891 0.557 1 97 187 CYS A CA 1
ATOM 1402 C C . CYS A 1 187 ? 13.922 -30.141 0.463 1 97 187 CYS A C 1
ATOM 1404 O O . CYS A 1 187 ? 14.883 -30.156 -0.31 1 97 187 CYS A O 1
ATOM 1406 N N . SER A 1 188 ? 13.648 -31.156 1.192 1 97.44 188 SER A N 1
ATOM 1407 C CA . SER A 1 188 ? 14.414 -32.406 1.09 1 97.44 188 SER A CA 1
ATOM 1408 C C . SER A 1 188 ? 14.328 -32.969 -0.315 1 97.44 188 SER A C 1
ATOM 1410 O O . SER A 1 188 ? 15.219 -33.719 -0.743 1 97.44 188 SER A O 1
ATOM 1412 N N . GLU A 1 189 ? 13.234 -32.719 -1.006 1 97.62 189 GLU A N 1
ATOM 1413 C CA . GLU A 1 189 ? 13.039 -33.125 -2.389 1 97.62 189 GLU A CA 1
ATOM 1414 C C . GLU A 1 189 ? 13.32 -31.984 -3.361 1 97.62 189 GLU A C 1
ATOM 1416 O O . GLU A 1 189 ? 14.039 -32.156 -4.348 1 97.62 189 GLU A O 1
ATOM 1421 N N . MET A 1 190 ? 12.805 -30.828 -2.959 1 98.44 190 MET A N 1
ATOM 1422 C CA . MET A 1 190 ? 12.875 -29.672 -3.848 1 98.44 190 MET A CA 1
ATOM 1423 C C . MET A 1 190 ? 13.945 -28.688 -3.383 1 98.44 190 MET A C 1
ATOM 1425 O O . MET A 1 190 ? 13.656 -27.516 -3.139 1 98.44 190 MET A O 1
ATOM 1429 N N . HIS A 1 191 ? 15.156 -29.203 -3.246 1 98.5 191 HIS A N 1
ATOM 1430 C CA . HIS A 1 191 ? 16.312 -28.344 -3.023 1 98.5 191 HIS A CA 1
ATOM 1431 C C . HIS A 1 191 ? 16.75 -27.656 -4.312 1 98.5 191 HIS A C 1
ATOM 1433 O O . HIS A 1 191 ? 16.094 -27.812 -5.348 1 98.5 191 HIS A O 1
ATOM 1439 N N . THR A 1 192 ? 17.812 -26.891 -4.32 1 98.81 192 THR A N 1
ATOM 1440 C CA . THR A 1 192 ? 18.188 -26.062 -5.457 1 98.81 192 THR A CA 1
ATOM 1441 C C . THR A 1 192 ? 18.516 -26.922 -6.672 1 98.81 192 THR A C 1
ATOM 1443 O O . THR A 1 192 ? 18.172 -26.562 -7.801 1 98.81 192 THR A O 1
ATOM 1446 N N . ASP A 1 193 ? 19.203 -28.062 -6.508 1 98.75 193 ASP A N 1
ATOM 1447 C CA . ASP A 1 193 ? 19.5 -28.953 -7.621 1 98.75 193 ASP A CA 1
ATOM 1448 C C . ASP A 1 193 ? 18.219 -29.453 -8.297 1 98.75 193 ASP A C 1
ATOM 1450 O O . ASP A 1 193 ? 18.125 -29.469 -9.523 1 98.75 193 ASP A O 1
ATOM 1454 N N . ALA A 1 194 ? 17.328 -29.875 -7.473 1 98.81 194 ALA A N 1
ATOM 1455 C CA . ALA A 1 194 ? 16.062 -30.375 -7.992 1 98.81 194 ALA A CA 1
ATOM 1456 C C . ALA A 1 194 ? 15.305 -29.297 -8.742 1 98.81 194 ALA A C 1
ATOM 1458 O O . ALA A 1 194 ? 14.648 -29.562 -9.758 1 98.81 194 ALA A O 1
ATOM 1459 N N . PHE A 1 195 ? 15.312 -28.078 -8.203 1 98.88 195 PHE A N 1
ATOM 1460 C CA . PHE A 1 195 ? 14.641 -26.969 -8.867 1 98.88 195 PHE A CA 1
ATOM 1461 C C . PHE A 1 195 ? 15.273 -26.688 -10.227 1 98.88 195 PHE A C 1
ATOM 1463 O O . PHE A 1 195 ? 14.57 -26.422 -11.203 1 98.88 195 PHE A O 1
ATOM 1470 N N . VAL A 1 196 ? 16.594 -26.703 -10.305 1 98.88 196 VAL A N 1
ATOM 1471 C CA . VAL A 1 196 ? 17.297 -26.547 -11.57 1 98.88 196 VAL A CA 1
ATOM 1472 C C . VAL A 1 196 ? 16.859 -27.625 -12.555 1 98.88 196 VAL A C 1
ATOM 1474 O O . VAL A 1 196 ? 16.672 -27.359 -13.742 1 98.88 196 VAL A O 1
ATOM 1477 N N . ASP A 1 197 ? 16.719 -28.844 -12.078 1 98.88 197 ASP A N 1
ATOM 1478 C CA . ASP A 1 197 ? 16.266 -29.938 -12.914 1 98.88 197 ASP A CA 1
ATOM 1479 C C . ASP A 1 197 ? 14.867 -29.672 -13.469 1 98.88 197 ASP A C 1
ATOM 1481 O O . ASP A 1 197 ? 14.586 -29.953 -14.641 1 98.88 197 ASP A O 1
ATOM 1485 N N . GLU A 1 198 ? 13.961 -29.203 -12.602 1 98.81 198 GLU A N 1
ATOM 1486 C CA . GLU A 1 198 ? 12.609 -28.875 -13.047 1 98.81 198 GLU A CA 1
ATOM 1487 C C . GLU A 1 198 ? 12.625 -27.797 -14.133 1 98.81 198 GLU A C 1
ATOM 1489 O O . GLU A 1 198 ? 11.859 -27.875 -15.094 1 98.81 198 GLU A O 1
ATOM 1494 N N . ILE A 1 199 ? 13.5 -26.75 -13.938 1 98.94 199 ILE A N 1
ATOM 1495 C CA . ILE A 1 199 ? 13.641 -25.719 -14.945 1 98.94 199 ILE A CA 1
ATOM 1496 C C . ILE A 1 199 ? 14.125 -26.328 -16.25 1 98.94 199 ILE A C 1
ATOM 1498 O O . ILE A 1 199 ? 13.633 -25.984 -17.328 1 98.94 199 ILE A O 1
ATOM 1502 N N . SER A 1 200 ? 15.07 -27.219 -16.172 1 98.88 200 SER A N 1
ATOM 1503 C CA . SER A 1 200 ? 15.633 -27.859 -17.344 1 98.88 200 SER A CA 1
ATOM 1504 C C . SER A 1 200 ? 14.586 -28.703 -18.062 1 98.88 200 SER A C 1
ATOM 1506 O O . SER A 1 200 ? 14.562 -28.766 -19.297 1 98.88 200 SER A O 1
ATOM 1508 N N . LYS A 1 201 ? 13.766 -29.391 -17.344 1 98.75 201 LYS A N 1
ATOM 1509 C CA . LYS A 1 201 ? 12.68 -30.172 -17.938 1 98.75 201 LYS A CA 1
ATOM 1510 C C . LYS A 1 201 ? 11.742 -29.281 -18.75 1 98.75 201 LYS A C 1
ATOM 1512 O O . LYS A 1 201 ? 11.352 -29.625 -19.875 1 98.75 201 LYS A O 1
ATOM 1517 N N . ILE A 1 202 ? 11.359 -28.172 -18.156 1 98.75 202 ILE A N 1
ATOM 1518 C CA . ILE A 1 202 ? 10.492 -27.234 -18.859 1 98.75 202 ILE A CA 1
ATOM 1519 C C . ILE A 1 202 ? 11.219 -26.641 -20.062 1 98.75 202 ILE A C 1
ATOM 1521 O O . ILE A 1 202 ? 10.625 -26.484 -21.141 1 98.75 202 ILE A O 1
ATOM 1525 N N . GLY A 1 203 ? 12.547 -26.281 -19.859 1 98.81 203 GLY A N 1
ATOM 1526 C CA . GLY A 1 203 ? 13.344 -25.844 -21 1 98.81 203 GLY A CA 1
ATOM 1527 C C . GLY A 1 203 ? 13.32 -26.828 -22.156 1 98.81 203 GLY A C 1
ATOM 1528 O O . GLY A 1 203 ? 13.133 -26.438 -23.312 1 98.81 203 GLY A O 1
ATOM 1529 N N . ALA A 1 204 ? 13.492 -28.078 -21.844 1 98.69 204 ALA A N 1
ATOM 1530 C CA . ALA A 1 204 ? 13.492 -29.109 -22.875 1 98.69 204 ALA A CA 1
ATOM 1531 C C . ALA A 1 204 ? 12.148 -29.188 -23.594 1 98.69 204 ALA A C 1
ATOM 1533 O O . ALA A 1 204 ? 12.102 -29.328 -24.812 1 98.69 204 ALA A O 1
ATOM 1534 N N . GLU A 1 205 ? 11.078 -29.141 -22.828 1 98.12 205 GLU A N 1
ATOM 1535 C CA . GLU A 1 205 ? 9.742 -29.172 -23.406 1 98.12 205 GLU A CA 1
ATOM 1536 C C . GLU A 1 205 ? 9.531 -28.016 -24.375 1 98.12 205 GLU A C 1
ATOM 1538 O O . GLU A 1 205 ? 8.812 -28.156 -25.375 1 98.12 205 GLU A O 1
ATOM 1543 N N . LEU A 1 206 ? 10.148 -26.875 -24.109 1 98.5 206 LEU A N 1
ATOM 1544 C CA . LEU A 1 206 ? 9.977 -25.688 -24.922 1 98.5 206 LEU A CA 1
ATOM 1545 C C . LEU A 1 206 ? 11.117 -25.547 -25.938 1 98.5 206 LEU A C 1
ATOM 1547 O O . LEU A 1 206 ? 11.18 -24.562 -26.672 1 98.5 206 LEU A O 1
ATOM 1551 N N . ASN A 1 207 ? 12.078 -26.516 -25.969 1 98.25 207 ASN A N 1
ATOM 1552 C CA . ASN A 1 207 ? 13.258 -26.5 -26.828 1 98.25 207 ASN A CA 1
ATOM 1553 C C . ASN A 1 207 ? 14.156 -25.312 -26.516 1 98.25 207 ASN A C 1
ATOM 1555 O O . ASN A 1 207 ? 14.586 -24.594 -27.422 1 98.25 207 ASN A O 1
ATOM 1559 N N . ILE A 1 208 ? 14.297 -25.047 -25.25 1 98.75 208 ILE A N 1
ATOM 1560 C CA . ILE A 1 208 ? 15.18 -23.984 -24.75 1 98.75 208 ILE A CA 1
ATOM 1561 C C . ILE A 1 208 ? 16.234 -24.594 -23.828 1 98.75 208 ILE A C 1
ATOM 1563 O O . ILE A 1 208 ? 15.914 -25.344 -22.906 1 98.75 208 ILE A O 1
ATOM 1567 N N . THR A 1 209 ? 17.469 -24.312 -24.031 1 98.56 209 THR A N 1
ATOM 1568 C CA . THR A 1 209 ? 18.547 -24.719 -23.141 1 98.56 209 THR A CA 1
ATOM 1569 C C . THR A 1 209 ? 18.781 -23.641 -22.078 1 98.56 209 THR A C 1
ATOM 1571 O O . THR A 1 209 ? 19.094 -22.5 -22.406 1 98.56 209 THR A O 1
ATOM 1574 N N . PRO A 1 210 ? 18.688 -24.016 -20.875 1 98.75 210 PRO A N 1
ATOM 1575 C CA . PRO A 1 210 ? 18.891 -23 -19.828 1 98.75 210 PRO A CA 1
ATOM 1576 C C . PRO A 1 210 ? 20.359 -22.594 -19.672 1 98.75 210 PRO A C 1
ATOM 1578 O O . PRO A 1 210 ? 21.25 -23.422 -19.859 1 98.75 210 PRO A O 1
ATOM 1581 N N . LEU A 1 211 ? 20.562 -21.312 -19.359 1 98.88 211 LEU A N 1
ATOM 1582 C CA . LEU A 1 211 ? 21.844 -20.875 -18.797 1 98.88 211 LEU A CA 1
ATOM 1583 C C . LEU A 1 211 ? 21.891 -21.125 -17.297 1 98.88 211 LEU A C 1
ATOM 1585 O O . LEU A 1 211 ? 20.984 -20.719 -16.562 1 98.88 211 LEU A O 1
ATOM 1589 N N . ILE A 1 212 ? 22.922 -21.859 -16.859 1 98.81 212 ILE A N 1
ATOM 1590 C CA . ILE A 1 212 ? 23.031 -22.188 -15.445 1 98.81 212 ILE A CA 1
ATOM 1591 C C . ILE A 1 212 ? 24.359 -21.672 -14.898 1 98.81 212 ILE A C 1
ATOM 1593 O O . ILE A 1 212 ? 25.438 -22.062 -15.383 1 98.81 212 ILE A O 1
ATOM 1597 N N . ILE A 1 213 ? 24.328 -20.75 -13.992 1 98.88 213 ILE A N 1
ATOM 1598 C CA . ILE A 1 213 ? 25.469 -20.266 -13.219 1 98.88 213 ILE A CA 1
ATOM 1599 C C . ILE A 1 213 ? 25.328 -20.703 -11.766 1 98.88 213 ILE A C 1
ATOM 1601 O O . ILE A 1 213 ? 24.375 -20.328 -11.086 1 98.88 213 ILE A O 1
ATOM 1605 N N . ARG A 1 214 ? 26.297 -21.453 -11.219 1 98.25 214 ARG A N 1
ATOM 1606 C CA . ARG A 1 214 ? 26.031 -22.109 -9.945 1 98.25 214 ARG A CA 1
ATOM 1607 C C . ARG A 1 214 ? 27.281 -22.125 -9.07 1 98.25 214 ARG A C 1
ATOM 1609 O O . ARG A 1 214 ? 28.406 -22.109 -9.578 1 98.25 214 ARG A O 1
ATOM 1616 N N . GLY A 1 215 ? 27.047 -22.125 -7.77 1 97.75 215 GLY A N 1
ATOM 1617 C CA . GLY A 1 215 ? 28.125 -22.297 -6.805 1 97.75 215 GLY A CA 1
ATOM 1618 C C . GLY A 1 215 ? 29.156 -21.188 -6.875 1 97.75 215 GLY A C 1
ATOM 1619 O O . GLY A 1 215 ? 28.812 -20 -6.867 1 97.75 215 GLY A O 1
ATOM 1620 N N . ASN A 1 216 ? 30.375 -21.578 -6.922 1 97.88 216 ASN A N 1
ATOM 1621 C CA . ASN A 1 216 ? 31.484 -20.625 -6.883 1 97.88 216 ASN A CA 1
ATOM 1622 C C . ASN A 1 216 ? 31.516 -19.75 -8.125 1 97.88 216 ASN A C 1
ATOM 1624 O O . ASN A 1 216 ? 32 -18.609 -8.07 1 97.88 216 ASN A O 1
ATOM 1628 N N . GLU A 1 217 ? 30.938 -20.25 -9.172 1 98.69 217 GLU A N 1
ATOM 1629 C CA . GLU A 1 217 ? 30.875 -19.453 -10.391 1 98.69 217 GLU A CA 1
ATOM 1630 C C . GLU A 1 217 ? 30.062 -18.172 -10.172 1 98.69 217 GLU A C 1
ATOM 1632 O O . GLU A 1 217 ? 30.344 -17.141 -10.789 1 98.69 217 GLU A O 1
ATOM 1637 N N . LEU A 1 218 ? 29.062 -18.25 -9.344 1 98.81 218 LEU A N 1
ATOM 1638 C CA . LEU A 1 218 ? 28.297 -17.062 -9 1 98.81 218 LEU A CA 1
ATOM 1639 C C . LEU A 1 218 ? 29.203 -15.992 -8.391 1 98.81 218 LEU A C 1
ATOM 1641 O O . LEU A 1 218 ? 29.109 -14.82 -8.758 1 98.81 218 LEU A O 1
ATOM 1645 N N . ALA A 1 219 ? 30.047 -16.391 -7.434 1 98.19 219 ALA A N 1
ATOM 1646 C CA . ALA A 1 219 ? 30.984 -15.469 -6.797 1 98.19 219 ALA A CA 1
ATOM 1647 C C . ALA A 1 219 ? 31.938 -14.875 -7.82 1 98.19 219 ALA A C 1
ATOM 1649 O O . ALA A 1 219 ? 32.219 -13.672 -7.805 1 98.19 219 ALA A O 1
ATOM 1650 N N . GLU A 1 220 ? 32.438 -15.688 -8.68 1 98.56 220 GLU A N 1
ATOM 1651 C CA . GLU A 1 220 ? 33.406 -15.273 -9.688 1 98.56 220 GLU A CA 1
ATOM 1652 C C . GLU A 1 220 ? 32.781 -14.25 -10.648 1 98.56 220 GLU A C 1
ATOM 1654 O O . GLU A 1 220 ? 33.469 -13.32 -11.078 1 98.56 220 GLU A O 1
ATOM 1659 N N . LYS A 1 221 ? 31.547 -14.445 -10.914 1 98.62 221 LYS A N 1
ATOM 1660 C CA . LYS A 1 221 ? 30.891 -13.578 -11.891 1 98.62 221 LYS A CA 1
ATOM 1661 C C . LYS A 1 221 ? 30.266 -12.352 -11.211 1 98.62 221 LYS A C 1
ATOM 1663 O O . LYS A 1 221 ? 29.766 -11.461 -11.891 1 98.62 221 LYS A O 1
ATOM 1668 N N . GLY A 1 222 ? 30.234 -12.289 -9.891 1 98.69 222 GLY A N 1
ATOM 1669 C CA . GLY A 1 222 ? 29.859 -11.078 -9.18 1 98.69 222 GLY A CA 1
ATOM 1670 C C . GLY A 1 222 ? 28.422 -11.102 -8.68 1 98.69 222 GLY A C 1
ATOM 1671 O O . GLY A 1 222 ? 27.875 -10.062 -8.297 1 98.69 222 GLY A O 1
ATOM 1672 N N . PHE A 1 223 ? 27.859 -12.305 -8.711 1 98.81 223 PHE A N 1
ATOM 1673 C CA . PHE A 1 223 ? 26.516 -12.43 -8.172 1 98.81 223 PHE A CA 1
ATOM 1674 C C . PHE A 1 223 ? 26.531 -12.547 -6.656 1 98.81 223 PHE A C 1
ATOM 1676 O O . PHE A 1 223 ? 26.094 -13.555 -6.098 1 98.81 223 PHE A O 1
ATOM 1683 N N . GLY A 1 224 ? 26.938 -11.453 -5.984 1 98.75 224 GLY A N 1
ATOM 1684 C CA . GLY A 1 224 ? 27.203 -11.477 -4.555 1 98.75 224 GLY A CA 1
ATOM 1685 C C . GLY A 1 224 ? 25.953 -11.75 -3.729 1 98.75 224 GLY A C 1
ATOM 1686 O O . GLY A 1 224 ? 26.047 -12.336 -2.646 1 98.75 224 GLY A O 1
ATOM 1687 N N . GLY A 1 225 ? 24.781 -11.281 -4.188 1 98.81 225 GLY A N 1
ATOM 1688 C CA . GLY A 1 225 ? 23.547 -11.547 -3.469 1 98.81 225 GLY A CA 1
ATOM 1689 C C . GLY A 1 225 ? 23.172 -13.016 -3.451 1 98.81 225 GLY A C 1
ATOM 1690 O O . GLY A 1 225 ? 23.062 -13.625 -2.385 1 98.81 225 GLY A O 1
ATOM 1691 N N . VAL A 1 226 ? 23.062 -13.656 -4.613 1 98.94 226 VAL A N 1
ATOM 1692 C CA . VAL A 1 226 ? 22.672 -15.062 -4.738 1 98.94 226 VAL A CA 1
ATOM 1693 C C . VAL A 1 226 ? 23.703 -15.953 -4.062 1 98.94 226 VAL A C 1
ATOM 1695 O O . VAL A 1 226 ? 23.359 -16.859 -3.309 1 98.94 226 VAL A O 1
ATOM 1698 N N . TYR A 1 227 ? 24.984 -15.695 -4.223 1 98.88 227 TYR A N 1
ATOM 1699 C CA . TYR A 1 227 ? 26.062 -16.516 -3.695 1 98.88 227 TYR A CA 1
ATOM 1700 C C . TYR A 1 227 ? 26.062 -16.516 -2.172 1 98.88 227 TYR A C 1
ATOM 1702 O O . TYR A 1 227 ? 26.047 -17.562 -1.535 1 98.88 227 TYR A O 1
ATOM 1710 N N . ASN A 1 228 ? 26.109 -15.32 -1.588 1 98.81 228 ASN A N 1
ATOM 1711 C CA . ASN A 1 228 ? 26.297 -15.211 -0.146 1 98.81 228 ASN A CA 1
ATOM 1712 C C . ASN A 1 228 ? 25.078 -15.727 0.619 1 98.81 228 ASN A C 1
ATOM 1714 O O . ASN A 1 228 ? 25.219 -16.281 1.711 1 98.81 228 ASN A O 1
ATOM 1718 N N . VAL A 1 229 ? 23.891 -15.57 0.033 1 98.81 229 VAL A N 1
ATOM 1719 C CA . VAL A 1 229 ? 22.688 -16.094 0.677 1 98.81 229 VAL A CA 1
ATOM 1720 C C . VAL A 1 229 ? 22.734 -17.625 0.694 1 98.81 229 VAL A C 1
ATOM 1722 O O . VAL A 1 229 ? 22.344 -18.25 1.682 1 98.81 229 VAL A O 1
ATOM 1725 N N . GLY A 1 230 ? 23.25 -18.25 -0.405 1 98.75 230 GLY A N 1
ATOM 1726 C CA . GLY A 1 230 ? 23.062 -19.672 -0.574 1 98.75 230 GLY A CA 1
ATOM 1727 C C . GLY A 1 230 ? 24.328 -20.469 -0.296 1 98.75 230 GLY A C 1
ATOM 1728 O O . GLY A 1 230 ? 24.312 -21.703 -0.283 1 98.75 230 GLY A O 1
ATOM 1729 N N . LYS A 1 231 ? 25.453 -19.859 0.021 1 98.31 231 LYS A N 1
ATOM 1730 C CA . LYS A 1 231 ? 26.75 -20.531 0.068 1 98.31 231 LYS A CA 1
ATOM 1731 C C . LYS A 1 231 ? 26.844 -21.484 1.258 1 98.31 231 LYS A C 1
ATOM 1733 O O . LYS A 1 231 ? 27.656 -22.391 1.271 1 98.31 231 LYS A O 1
ATOM 1738 N N . ALA A 1 232 ? 25.984 -21.281 2.182 1 97.88 232 ALA A N 1
ATOM 1739 C CA . ALA A 1 232 ? 26.062 -22.094 3.398 1 97.88 232 ALA A CA 1
ATOM 1740 C C . ALA A 1 232 ? 25.297 -23.406 3.244 1 97.88 232 ALA A C 1
ATOM 1742 O O . ALA A 1 232 ? 25.422 -24.297 4.082 1 97.88 232 ALA A O 1
ATOM 1743 N N . ALA A 1 233 ? 24.547 -23.578 2.176 1 97.81 233 ALA A N 1
ATOM 1744 C CA . ALA A 1 233 ? 23.703 -24.75 1.986 1 97.81 233 ALA A CA 1
ATOM 1745 C C . ALA A 1 233 ? 24.484 -25.891 1.339 1 97.81 233 ALA A C 1
ATOM 1747 O O . ALA A 1 233 ? 25.484 -25.656 0.652 1 97.81 233 ALA A O 1
ATOM 1748 N N . SER A 1 234 ? 24.016 -27.156 1.515 1 97.25 234 SER A N 1
ATOM 1749 C CA . SER A 1 234 ? 24.641 -28.328 0.917 1 97.25 234 SER A CA 1
ATOM 1750 C C . SER A 1 234 ? 24.469 -28.344 -0.597 1 97.25 234 SER A C 1
ATOM 1752 O O . SER A 1 234 ? 25.359 -28.781 -1.33 1 97.25 234 SER A O 1
ATOM 1754 N N . HIS A 1 235 ? 23.297 -27.969 -1.028 1 98.19 235 HIS A N 1
ATOM 1755 C CA . HIS A 1 235 ? 23.047 -27.781 -2.453 1 98.19 235 HIS A CA 1
ATOM 1756 C C . HIS A 1 235 ? 23.328 -26.344 -2.879 1 98.19 235 HIS A C 1
ATOM 1758 O O . HIS A 1 235 ? 22.688 -25.406 -2.402 1 98.19 235 HIS A O 1
ATOM 1764 N N . PRO A 1 236 ? 24.281 -26.109 -3.754 1 98.38 236 PRO A N 1
ATOM 1765 C CA . PRO A 1 236 ? 24.75 -24.75 -4.043 1 98.38 236 PRO A CA 1
ATOM 1766 C C . PRO A 1 236 ? 23.672 -23.875 -4.664 1 98.38 236 PRO A C 1
ATOM 1768 O O . PRO A 1 236 ? 22.781 -24.359 -5.359 1 98.38 236 PRO A O 1
ATOM 1771 N N . PRO A 1 237 ? 23.75 -22.547 -4.402 1 98.88 237 PRO A N 1
ATOM 1772 C CA . PRO A 1 237 ? 22.844 -21.625 -5.086 1 98.88 237 PRO A CA 1
ATOM 1773 C C . PRO A 1 237 ? 23.078 -21.562 -6.594 1 98.88 237 PRO A C 1
ATOM 1775 O O . PRO A 1 237 ? 24.141 -21.969 -7.07 1 98.88 237 PRO A O 1
ATOM 1778 N N . ALA A 1 238 ? 22.125 -21.047 -7.316 1 98.94 238 ALA A N 1
ATOM 1779 C CA . ALA A 1 238 ? 22.203 -21 -8.773 1 98.94 238 ALA A CA 1
ATOM 1780 C C . ALA A 1 238 ? 21.375 -19.844 -9.328 1 98.94 238 ALA A C 1
ATOM 1782 O O . ALA A 1 238 ? 20.328 -19.5 -8.766 1 98.94 238 ALA A O 1
ATOM 1783 N N . LEU A 1 239 ? 21.859 -19.203 -10.289 1 98.94 239 LEU A N 1
ATOM 1784 C CA . LEU A 1 239 ? 21.094 -18.375 -11.195 1 98.94 239 LEU A CA 1
ATOM 1785 C C . LEU A 1 239 ? 20.812 -19.094 -12.508 1 98.94 239 LEU A C 1
ATOM 1787 O O . LEU A 1 239 ? 21.75 -19.516 -13.195 1 98.94 239 LEU A O 1
ATOM 1791 N N . VAL A 1 240 ? 19.562 -19.312 -12.828 1 98.94 240 VAL A N 1
ATOM 1792 C CA . VAL A 1 240 ? 19.188 -20.031 -14.047 1 98.94 240 VAL A CA 1
ATOM 1793 C C . VAL A 1 240 ? 18.344 -19.125 -14.938 1 98.94 240 VAL A C 1
ATOM 1795 O O . VAL A 1 240 ? 17.5 -18.359 -14.453 1 98.94 240 VAL A O 1
ATOM 1798 N N . VAL A 1 241 ? 18.578 -19.156 -16.266 1 98.94 241 VAL A N 1
ATOM 1799 C CA . VAL A 1 241 ? 17.875 -18.281 -17.203 1 98.94 241 VAL A CA 1
ATOM 1800 C C . VAL A 1 241 ? 17.297 -19.094 -18.344 1 98.94 241 VAL A C 1
ATOM 1802 O O . VAL A 1 241 ? 18.016 -19.875 -18.984 1 98.94 241 VAL A O 1
ATOM 1805 N N . LEU A 1 242 ? 16 -19.031 -18.562 1 98.94 242 LEU A N 1
ATOM 1806 C CA . LEU A 1 242 ? 15.352 -19.453 -19.797 1 98.94 242 LEU A CA 1
ATOM 1807 C C . LEU A 1 242 ? 15.062 -18.266 -20.703 1 98.94 242 LEU A C 1
ATOM 1809 O O . LEU A 1 242 ? 14.594 -17.234 -20.234 1 98.94 242 LEU A O 1
ATOM 1813 N N . SER A 1 243 ? 15.367 -18.422 -21.984 1 98.88 243 SER A N 1
ATOM 1814 C CA . SER A 1 243 ? 15.148 -17.312 -22.906 1 98.88 243 SER A CA 1
ATOM 1815 C C . SER A 1 243 ? 14.367 -17.75 -24.141 1 98.88 243 SER A C 1
ATOM 1817 O O . SER A 1 243 ? 14.781 -18.672 -24.844 1 98.88 243 SER A O 1
ATOM 1819 N N . HIS A 1 244 ? 13.203 -17.172 -24.312 1 98.81 244 HIS A N 1
ATOM 1820 C CA . HIS A 1 244 ? 12.414 -17.25 -25.531 1 98.81 244 HIS A CA 1
ATOM 1821 C C . HIS A 1 244 ? 12.664 -16.031 -26.422 1 98.81 244 HIS A C 1
ATOM 1823 O O . HIS A 1 244 ? 12.383 -14.898 -26.047 1 98.81 244 HIS A O 1
ATOM 1829 N N . LYS A 1 245 ? 13.211 -16.297 -27.672 1 98.38 245 LYS A N 1
ATOM 1830 C CA . LYS A 1 245 ? 13.672 -15.211 -28.531 1 98.38 245 LYS A CA 1
ATOM 1831 C C . LYS A 1 245 ? 13.102 -15.336 -29.938 1 98.38 245 LYS A C 1
ATOM 1833 O O . LYS A 1 245 ? 13.82 -15.672 -30.875 1 98.38 245 LYS A O 1
ATOM 1838 N N . PRO A 1 246 ? 11.875 -14.93 -30.125 1 97.38 246 PRO A N 1
ATOM 1839 C CA . PRO A 1 246 ? 11.336 -14.93 -31.484 1 97.38 246 PRO A CA 1
ATOM 1840 C C . PRO A 1 246 ? 12.023 -13.914 -32.406 1 97.38 246 PRO A C 1
ATOM 1842 O O . PRO A 1 246 ? 12.453 -12.852 -31.922 1 97.38 246 PRO A O 1
ATOM 1845 N N . GLU A 1 247 ? 12.102 -14.133 -33.656 1 95.75 247 GLU A N 1
ATOM 1846 C CA . GLU A 1 247 ? 12.859 -13.352 -34.625 1 95.75 247 GLU A CA 1
ATOM 1847 C C . GLU A 1 247 ? 12.328 -11.93 -34.719 1 95.75 247 GLU A C 1
ATOM 1849 O O . GLU A 1 247 ? 13.109 -10.977 -34.875 1 95.75 247 GLU A O 1
ATOM 1854 N N . LYS A 1 248 ? 11.07 -11.664 -34.594 1 94.81 248 LYS A N 1
ATOM 1855 C CA . LYS A 1 248 ? 10.477 -10.352 -34.844 1 94.81 248 LYS A CA 1
ATOM 1856 C C . LYS A 1 248 ? 10.273 -9.578 -33.562 1 94.81 248 LYS A C 1
ATOM 1858 O O . LYS A 1 248 ? 9.648 -8.516 -33.562 1 94.81 248 LYS A O 1
ATOM 1863 N N . ALA A 1 249 ? 10.859 -10.07 -32.531 1 96.44 249 ALA A N 1
ATOM 1864 C CA . ALA A 1 249 ? 10.664 -9.43 -31.234 1 96.44 249 ALA A CA 1
ATOM 1865 C C . ALA A 1 249 ? 11.266 -8.031 -31.203 1 96.44 249 ALA A C 1
ATOM 1867 O O . ALA A 1 249 ? 12.289 -7.781 -31.844 1 96.44 249 ALA A O 1
ATOM 1868 N N . THR A 1 250 ? 10.633 -7.02 -30.469 1 95.19 250 THR A N 1
ATOM 1869 C CA . THR A 1 250 ? 11.086 -5.633 -30.406 1 95.19 250 THR A CA 1
ATOM 1870 C C . THR A 1 250 ? 11.398 -5.242 -28.953 1 95.19 250 THR A C 1
ATOM 1872 O O . THR A 1 250 ? 12.094 -4.254 -28.719 1 95.19 250 THR A O 1
ATOM 1875 N N . TYR A 1 251 ? 10.906 -6.02 -28.047 1 95.56 251 TYR A N 1
ATOM 1876 C CA . TYR A 1 251 ? 11.109 -5.723 -26.641 1 95.56 251 TYR A CA 1
ATOM 1877 C C . TYR A 1 251 ? 11.789 -6.891 -25.938 1 95.56 251 TYR A C 1
ATOM 1879 O O . TYR A 1 251 ? 11.586 -8.047 -26.297 1 95.56 251 TYR A O 1
ATOM 1887 N N . ASN A 1 252 ? 12.555 -6.555 -24.938 1 98.12 252 ASN A N 1
ATOM 1888 C CA . ASN A 1 252 ? 13.109 -7.527 -24 1 98.12 252 ASN A CA 1
ATOM 1889 C C . ASN A 1 252 ? 12.391 -7.473 -22.656 1 98.12 252 ASN A C 1
ATOM 1891 O O . ASN A 1 252 ? 12.547 -6.508 -21.906 1 98.12 252 ASN A O 1
ATOM 1895 N N . ILE A 1 253 ? 11.68 -8.492 -22.406 1 98.69 253 ILE A N 1
ATOM 1896 C CA . ILE A 1 253 ? 10.945 -8.586 -21.156 1 98.69 253 ILE A CA 1
ATOM 1897 C C . ILE A 1 253 ? 11.602 -9.625 -20.25 1 98.69 253 ILE A C 1
ATOM 1899 O O . ILE A 1 253 ? 11.883 -10.742 -20.688 1 98.69 253 ILE A O 1
ATOM 1903 N N . CYS A 1 254 ? 11.859 -9.25 -19 1 98.94 254 CYS A N 1
ATOM 1904 C CA . CYS A 1 254 ? 12.5 -10.164 -18.047 1 98.94 254 CYS A CA 1
ATOM 1905 C C . CYS A 1 254 ? 11.617 -10.383 -16.828 1 98.94 254 CYS A C 1
ATOM 1907 O O . CYS A 1 254 ? 11.188 -9.422 -16.188 1 98.94 254 CYS A O 1
ATOM 1909 N N . TRP A 1 255 ? 11.328 -11.641 -16.578 1 98.94 255 TRP A N 1
ATOM 1910 C CA . TRP A 1 255 ? 10.719 -12.047 -15.32 1 98.94 255 TRP A CA 1
ATOM 1911 C C . TRP A 1 255 ? 11.773 -12.594 -14.359 1 98.94 255 TRP A C 1
ATOM 1913 O O . TRP A 1 255 ? 12.594 -13.43 -14.734 1 98.94 255 TRP A O 1
ATOM 1923 N N . VAL A 1 256 ? 11.836 -12.055 -13.141 1 99 256 VAL A N 1
ATOM 1924 C CA . VAL A 1 256 ? 12.812 -12.469 -12.141 1 99 256 VAL A CA 1
ATOM 1925 C C . VAL A 1 256 ? 12.102 -13.047 -10.922 1 99 256 VAL A C 1
ATOM 1927 O O . VAL A 1 256 ? 11.227 -12.398 -10.344 1 99 256 VAL A O 1
ATOM 1930 N N . GLY A 1 257 ? 12.438 -14.297 -10.523 1 98.94 257 GLY A N 1
ATOM 1931 C CA . GLY A 1 257 ? 11.719 -14.953 -9.445 1 98.94 257 GLY A CA 1
ATOM 1932 C C . GLY A 1 257 ? 12.594 -15.289 -8.25 1 98.94 257 GLY A C 1
ATOM 1933 O O . GLY A 1 257 ? 13.727 -15.75 -8.422 1 98.94 257 GLY A O 1
ATOM 1934 N N . LYS A 1 258 ? 12.086 -14.992 -7.023 1 98.94 258 LYS A N 1
ATOM 1935 C CA . LYS A 1 258 ? 12.711 -15.461 -5.789 1 98.94 258 LYS A CA 1
ATOM 1936 C C . LYS A 1 258 ? 12.562 -16.969 -5.637 1 98.94 258 LYS A C 1
ATOM 1938 O O . LYS A 1 258 ? 11.445 -17.484 -5.625 1 98.94 258 LYS A O 1
ATOM 1943 N N . GLY A 1 259 ? 13.688 -17.672 -5.535 1 98.94 259 GLY A N 1
ATOM 1944 C CA . GLY A 1 259 ? 13.664 -19.109 -5.434 1 98.94 259 GLY A CA 1
ATOM 1945 C C . GLY A 1 259 ? 14.359 -19.641 -4.188 1 98.94 259 GLY A C 1
ATOM 1946 O O . GLY A 1 259 ? 15.203 -20.531 -4.266 1 98.94 259 GLY A O 1
ATOM 1947 N N . ILE A 1 260 ? 14.07 -19.047 -3.018 1 98.94 260 ILE A N 1
ATOM 1948 C CA . ILE A 1 260 ? 14.578 -19.594 -1.765 1 98.94 260 ILE A CA 1
ATOM 1949 C C . ILE A 1 260 ? 13.82 -20.875 -1.414 1 98.94 260 ILE A C 1
ATOM 1951 O O . ILE A 1 260 ? 12.68 -20.812 -0.955 1 98.94 260 ILE A O 1
ATOM 1955 N N . VAL A 1 261 ? 14.453 -21.984 -1.526 1 98.88 261 VAL A N 1
ATOM 1956 C CA . VAL A 1 261 ? 13.781 -23.281 -1.444 1 98.88 261 VAL A CA 1
ATOM 1957 C C . VAL A 1 261 ? 13.508 -23.625 0.016 1 98.88 261 VAL A C 1
ATOM 1959 O O . VAL A 1 261 ? 12.617 -24.422 0.314 1 98.88 261 VAL A O 1
ATOM 1962 N N . TYR A 1 262 ? 14.266 -23.062 0.924 1 98.62 262 TYR A N 1
ATOM 1963 C CA . TYR A 1 262 ? 13.984 -23.078 2.355 1 98.62 262 TYR A CA 1
ATOM 1964 C C . TYR A 1 262 ? 14.656 -21.906 3.061 1 98.62 262 TYR A C 1
ATOM 1966 O O . TYR A 1 262 ? 15.836 -21.641 2.84 1 98.62 262 TYR A O 1
ATOM 1974 N N . ASP A 1 263 ? 13.914 -21.234 3.902 1 98.44 263 ASP A N 1
ATOM 1975 C CA . ASP A 1 263 ? 14.406 -20.031 4.555 1 98.44 263 ASP A CA 1
ATOM 1976 C C . ASP A 1 263 ? 14.43 -20.188 6.07 1 98.44 263 ASP A C 1
ATOM 1978 O O . ASP A 1 263 ? 13.406 -20.047 6.734 1 98.44 263 ASP A O 1
ATOM 1982 N N . THR A 1 264 ? 15.586 -20.359 6.641 1 97.69 264 THR A N 1
ATOM 1983 C CA . THR A 1 264 ? 15.719 -20.438 8.094 1 97.69 264 THR A CA 1
ATOM 1984 C C . THR A 1 264 ? 15.812 -19.031 8.703 1 97.69 264 THR A C 1
ATOM 1986 O O . THR A 1 264 ? 15.656 -18.875 9.914 1 97.69 264 THR A O 1
ATOM 1989 N N . GLY A 1 265 ? 16.062 -18.062 7.902 1 97.94 265 GLY A N 1
ATOM 1990 C CA . GLY A 1 265 ? 16.406 -16.734 8.359 1 97.94 265 GLY A CA 1
ATOM 1991 C C . GLY A 1 265 ? 17.891 -16.484 8.406 1 97.94 265 GLY A C 1
ATOM 1992 O O . GLY A 1 265 ? 18.344 -15.344 8.594 1 97.94 265 GLY A O 1
ATOM 1993 N N . GLY A 1 266 ? 18.672 -17.516 8.133 1 97.44 266 GLY A N 1
ATOM 1994 C CA . GLY A 1 266 ? 20.094 -17.391 8.359 1 97.44 266 GLY A CA 1
ATOM 1995 C C . GLY A 1 266 ? 20.453 -17.203 9.82 1 97.44 266 GLY A C 1
ATOM 1996 O O . GLY A 1 266 ? 19.844 -17.797 10.703 1 97.44 266 GLY A O 1
ATOM 1997 N N . LEU A 1 267 ? 21.484 -16.406 10.078 1 96.75 267 LEU A N 1
ATOM 1998 C CA . LEU A 1 267 ? 21.906 -16.203 11.461 1 96.75 267 LEU A CA 1
ATOM 1999 C C . LEU A 1 267 ? 20.859 -15.398 12.234 1 96.75 267 LEU A C 1
ATOM 2001 O O . LEU A 1 267 ? 20.781 -15.508 13.461 1 96.75 267 LEU A O 1
ATOM 2005 N N . CYS A 1 268 ? 20.109 -14.562 11.508 1 96.75 268 CYS A N 1
ATOM 2006 C CA . CYS A 1 268 ? 18.875 -14.039 12.086 1 96.75 268 CYS A CA 1
ATOM 2007 C C . CYS A 1 268 ? 17.766 -15.078 12.023 1 96.75 268 CYS A C 1
ATOM 2009 O O . CYS A 1 268 ? 16.75 -14.867 11.352 1 96.75 268 CYS A O 1
ATOM 2011 N N . ILE A 1 269 ? 17.828 -16.031 12.836 1 96.31 269 ILE A N 1
ATOM 2012 C CA . ILE A 1 269 ? 17.062 -17.266 12.719 1 96.31 269 ILE A CA 1
ATOM 2013 C C . ILE A 1 269 ? 15.609 -17.016 13.07 1 96.31 269 ILE A C 1
ATOM 2015 O O . ILE A 1 269 ? 15.312 -16.25 13.992 1 96.31 269 ILE A O 1
ATOM 2019 N N . LYS A 1 270 ? 14.734 -17.609 12.25 1 95.44 270 LYS A N 1
ATOM 2020 C CA . LYS A 1 270 ? 13.297 -17.516 12.523 1 95.44 270 LYS A CA 1
ATOM 2021 C C . LYS A 1 270 ? 12.922 -18.281 13.781 1 95.44 270 LYS A C 1
ATOM 2023 O O . LYS A 1 270 ? 13.578 -19.266 14.141 1 95.44 270 LYS A O 1
ATOM 2028 N N . SER A 1 271 ? 11.844 -17.844 14.484 1 94.44 271 SER A N 1
ATOM 2029 C CA . SER A 1 271 ? 11.273 -18.609 15.586 1 94.44 271 SER A CA 1
ATOM 2030 C C . SER A 1 271 ? 10.656 -19.906 15.094 1 94.44 271 SER A C 1
ATOM 2032 O O . SER A 1 271 ? 10.492 -20.109 13.883 1 94.44 271 SER A O 1
ATOM 2034 N N . LYS A 1 272 ? 10.32 -20.781 15.953 1 92.88 272 LYS A N 1
ATOM 2035 C CA . LYS A 1 272 ? 9.695 -22.062 15.633 1 92.88 272 LYS A CA 1
ATOM 2036 C C . LYS A 1 272 ? 8.406 -21.859 14.828 1 92.88 272 LYS A C 1
ATOM 2038 O O . LYS A 1 272 ? 8.172 -22.562 13.844 1 92.88 272 LYS A O 1
ATOM 2043 N N . ALA A 1 273 ? 7.625 -20.875 15.25 1 90.31 273 ALA A N 1
ATOM 2044 C CA . ALA A 1 273 ? 6.324 -20.641 14.625 1 90.31 273 ALA A CA 1
ATOM 2045 C C . ALA A 1 273 ? 6.484 -20.047 13.227 1 90.31 273 ALA A C 1
ATOM 2047 O O . ALA A 1 273 ? 5.738 -20.406 12.312 1 90.31 273 ALA A O 1
ATOM 2048 N N . THR A 1 274 ? 7.453 -19.234 13.031 1 92 274 THR A N 1
ATOM 2049 C CA . THR A 1 274 ? 7.582 -18.516 11.766 1 92 274 THR A CA 1
ATOM 2050 C C . THR A 1 274 ? 8.43 -19.312 10.781 1 92 274 THR A C 1
ATOM 2052 O O . THR A 1 274 ? 8.43 -19.031 9.578 1 92 274 THR A O 1
ATOM 2055 N N . MET A 1 275 ? 9.094 -20.359 11.227 1 94.62 275 MET A N 1
ATOM 2056 C CA . MET A 1 275 ? 9.922 -21.188 10.352 1 94.62 275 MET A CA 1
ATOM 2057 C C . MET A 1 275 ? 9.062 -22.172 9.547 1 94.62 275 MET A C 1
ATOM 2059 O O . MET A 1 275 ? 9.422 -22.547 8.438 1 94.62 275 MET A O 1
ATOM 2063 N N . LEU A 1 276 ? 7.926 -22.547 10.125 1 93.88 276 LEU A N 1
ATOM 2064 C CA . LEU A 1 276 ? 7.023 -23.469 9.461 1 93.88 276 LEU A CA 1
ATOM 2065 C C . LEU A 1 276 ? 6.512 -22.891 8.148 1 93.88 276 LEU A C 1
ATOM 2067 O O . LEU A 1 276 ? 6.117 -21.734 8.094 1 93.88 276 LEU A O 1
ATOM 2071 N N . GLY A 1 277 ? 6.625 -23.672 7.031 1 95.69 277 GLY A N 1
ATOM 2072 C CA . GLY A 1 277 ? 6.086 -23.266 5.742 1 95.69 277 GLY A CA 1
ATOM 2073 C C . GLY A 1 277 ? 7.094 -22.531 4.879 1 95.69 277 GLY A C 1
ATOM 2074 O O . GLY A 1 277 ? 6.805 -22.203 3.729 1 95.69 277 GLY A O 1
ATOM 2075 N N . MET A 1 278 ? 8.328 -22.375 5.336 1 97.44 278 MET A N 1
ATOM 2076 C CA . MET A 1 278 ? 9.312 -21.562 4.621 1 97.44 278 MET A CA 1
ATOM 2077 C C . MET A 1 278 ? 9.781 -22.281 3.355 1 97.44 278 MET A C 1
ATOM 2079 O O . MET A 1 278 ? 10.523 -21.703 2.553 1 97.44 278 MET A O 1
ATOM 2083 N N . LYS A 1 279 ? 9.305 -23.516 3.07 1 97 279 LYS A N 1
ATOM 2084 C CA . LYS A 1 279 ? 9.469 -24.125 1.751 1 97 279 LYS A CA 1
ATOM 2085 C C . LYS A 1 279 ? 8.773 -23.297 0.675 1 97 279 LYS A C 1
ATOM 2087 O O . LYS A 1 279 ? 9.125 -23.375 -0.502 1 97 279 LYS A O 1
ATOM 2092 N N . ARG A 1 280 ? 7.797 -22.516 1.14 1 98.31 280 ARG A N 1
ATOM 2093 C CA . ARG A 1 280 ? 6.977 -21.734 0.218 1 98.31 280 ARG A CA 1
ATOM 2094 C C . ARG A 1 280 ? 7.738 -20.516 -0.295 1 98.31 280 ARG A C 1
ATOM 2096 O O . ARG A 1 280 ? 7.293 -19.844 -1.228 1 98.31 280 ARG A O 1
ATOM 2103 N N . ASP A 1 281 ? 8.953 -20.281 0.282 1 98.62 281 ASP A N 1
ATOM 2104 C CA . ASP A 1 281 ? 9.711 -19.062 -0.006 1 98.62 281 ASP A CA 1
ATOM 2105 C C . ASP A 1 281 ? 10.312 -19.125 -1.407 1 98.62 281 ASP A C 1
ATOM 2107 O O . ASP A 1 281 ? 11.008 -18.188 -1.826 1 98.62 281 ASP A O 1
ATOM 2111 N N . CYS A 1 282 ? 10.008 -20.156 -2.201 1 98.88 282 CYS A N 1
ATOM 2112 C CA . CYS A 1 282 ? 10.422 -20.25 -3.598 1 98.88 282 CYS A CA 1
ATOM 2113 C C . CYS A 1 282 ? 9.242 -19.969 -4.527 1 98.88 282 CYS A C 1
ATOM 2115 O O . CYS A 1 282 ? 9.328 -20.219 -5.734 1 98.88 282 CYS A O 1
ATOM 2117 N N . GLY A 1 283 ? 8.102 -19.516 -3.961 1 98.88 283 GLY A N 1
ATOM 2118 C CA . GLY A 1 283 ? 6.875 -19.297 -4.711 1 98.88 283 GLY A CA 1
ATOM 2119 C C . GLY A 1 283 ? 7.059 -18.391 -5.91 1 98.88 283 GLY A C 1
ATOM 2120 O O . GLY A 1 283 ? 6.43 -18.594 -6.949 1 98.88 283 GLY A O 1
ATOM 2121 N N . GLY A 1 284 ? 7.938 -17.328 -5.773 1 98.94 284 GLY A N 1
ATOM 2122 C CA . GLY A 1 284 ? 8.195 -16.438 -6.887 1 98.94 284 GLY A CA 1
ATOM 2123 C C . GLY A 1 284 ? 8.789 -17.125 -8.094 1 98.94 284 GLY A C 1
ATOM 2124 O O . GLY A 1 284 ? 8.305 -16.969 -9.219 1 98.94 284 GLY A O 1
ATOM 2125 N N . ALA A 1 285 ? 9.789 -17.906 -7.902 1 99 285 ALA A N 1
ATOM 2126 C CA . ALA A 1 285 ? 10.43 -18.641 -8.984 1 99 285 ALA A CA 1
ATOM 2127 C C . ALA A 1 285 ? 9.477 -19.688 -9.57 1 99 285 ALA A C 1
ATOM 2129 O O . ALA A 1 285 ? 9.453 -19.891 -10.781 1 99 285 ALA A O 1
ATOM 2130 N N . ALA A 1 286 ? 8.719 -20.344 -8.711 1 98.94 286 ALA A N 1
ATOM 2131 C CA . ALA A 1 286 ? 7.738 -21.328 -9.18 1 98.94 286 ALA A CA 1
ATOM 2132 C C . ALA A 1 286 ? 6.691 -20.672 -10.078 1 98.94 286 ALA A C 1
ATOM 2134 O O . ALA A 1 286 ? 6.34 -21.219 -11.125 1 98.94 286 ALA A O 1
ATOM 2135 N N . ALA A 1 287 ? 6.207 -19.547 -9.641 1 98.94 287 ALA A N 1
ATOM 2136 C CA . ALA A 1 287 ? 5.23 -18.812 -10.438 1 98.94 287 ALA A CA 1
ATOM 2137 C C . ALA A 1 287 ? 5.805 -18.438 -11.805 1 98.94 287 ALA A C 1
ATOM 2139 O O . ALA A 1 287 ? 5.125 -18.578 -12.828 1 98.94 287 ALA A O 1
ATOM 2140 N N . ILE A 1 288 ? 6.992 -17.969 -11.797 1 98.94 288 ILE A N 1
ATOM 2141 C CA . ILE A 1 288 ? 7.645 -17.562 -13.039 1 98.94 288 ILE A CA 1
ATOM 2142 C C . ILE A 1 288 ? 7.805 -18.781 -13.953 1 98.94 288 ILE A C 1
ATOM 2144 O O . ILE A 1 288 ? 7.582 -18.672 -15.164 1 98.94 288 ILE A O 1
ATOM 2148 N N . LEU A 1 289 ? 8.219 -19.891 -13.414 1 98.94 289 LEU A N 1
ATOM 2149 C CA . LEU A 1 289 ? 8.406 -21.062 -14.242 1 98.94 289 LEU A CA 1
ATOM 2150 C C . LEU A 1 289 ? 7.09 -21.484 -14.891 1 98.94 289 LEU A C 1
ATOM 2152 O O . LEU A 1 289 ? 7.043 -21.75 -16.094 1 98.94 289 LEU A O 1
ATOM 2156 N N . GLY A 1 290 ? 6.023 -21.578 -14.07 1 98.94 290 GLY A N 1
ATOM 2157 C CA . GLY A 1 290 ? 4.719 -21.922 -14.625 1 98.94 290 GLY A CA 1
ATOM 2158 C C . GLY A 1 290 ? 4.23 -20.922 -15.656 1 98.94 290 GLY A C 1
ATOM 2159 O O . GLY A 1 290 ? 3.676 -21.297 -16.688 1 98.94 290 GLY A O 1
ATOM 2160 N N . ALA A 1 291 ? 4.426 -19.672 -15.383 1 98.94 291 ALA A N 1
ATOM 2161 C CA . ALA A 1 291 ? 3.986 -18.625 -16.297 1 98.94 291 ALA A CA 1
ATOM 2162 C C . ALA A 1 291 ? 4.801 -18.641 -17.578 1 98.94 291 ALA A C 1
ATOM 2164 O O . ALA A 1 291 ? 4.262 -18.406 -18.672 1 98.94 291 ALA A O 1
ATOM 2165 N N . PHE A 1 292 ? 6.09 -18.828 -17.469 1 98.94 292 PHE A N 1
ATOM 2166 C CA . PHE A 1 292 ? 6.949 -18.891 -18.641 1 98.94 292 PHE A CA 1
ATOM 2167 C C . PHE A 1 292 ? 6.523 -20.031 -19.562 1 98.94 292 PHE A C 1
ATOM 2169 O O . PHE A 1 292 ? 6.363 -19.828 -20.766 1 98.94 292 PHE A O 1
ATOM 2176 N N . TYR A 1 293 ? 6.359 -21.172 -18.969 1 98.88 293 TYR A N 1
ATOM 2177 C CA . TYR A 1 293 ? 5.855 -22.328 -19.719 1 98.88 293 TYR A CA 1
ATOM 2178 C C . TYR A 1 293 ? 4.586 -21.969 -20.484 1 98.88 293 TYR A C 1
ATOM 2180 O O . TYR A 1 293 ? 4.496 -22.188 -21.688 1 98.88 293 TYR A O 1
ATOM 2188 N N . SER A 1 294 ? 3.635 -21.406 -19.766 1 98.81 294 SER A N 1
ATOM 2189 C CA . SER A 1 294 ? 2.322 -21.109 -20.344 1 98.81 294 SER A CA 1
ATOM 2190 C C . SER A 1 294 ? 2.42 -20.062 -21.438 1 98.81 294 SER A C 1
ATOM 2192 O O . SER A 1 294 ? 1.862 -20.234 -22.531 1 98.81 294 SER A O 1
ATOM 2194 N N . THR A 1 295 ? 3.137 -18.984 -21.141 1 98.75 295 THR A N 1
ATOM 2195 C CA . THR A 1 295 ? 3.223 -17.844 -22.047 1 98.75 295 THR A CA 1
ATOM 2196 C C . THR A 1 295 ? 3.945 -18.219 -23.344 1 98.75 295 THR A C 1
ATOM 2198 O O . THR A 1 295 ? 3.498 -17.875 -24.438 1 98.75 295 THR A O 1
ATOM 2201 N N . VAL A 1 296 ? 5.027 -18.953 -23.25 1 98.75 296 VAL A N 1
ATOM 2202 C CA . VAL A 1 296 ? 5.805 -19.359 -24.422 1 98.75 296 VAL A CA 1
ATOM 2203 C C . VAL A 1 296 ? 5.02 -20.375 -25.234 1 98.75 296 VAL A C 1
ATOM 2205 O O . VAL A 1 296 ? 4.934 -20.281 -26.453 1 98.75 296 VAL A O 1
ATOM 2208 N N . LYS A 1 297 ? 4.449 -21.328 -24.578 1 98.25 297 LYS A N 1
ATOM 2209 C CA . LYS A 1 297 ? 3.707 -22.391 -25.25 1 98.25 297 LYS A CA 1
ATOM 2210 C C . LYS A 1 297 ? 2.514 -21.828 -26.016 1 98.25 297 LYS A C 1
ATOM 2212 O O . LYS A 1 297 ? 2.127 -22.375 -27.062 1 98.25 297 LYS A O 1
ATOM 2217 N N . LEU A 1 298 ? 1.942 -20.766 -25.562 1 98.19 298 LEU A N 1
ATOM 2218 C CA . LEU A 1 298 ? 0.743 -20.188 -26.156 1 98.19 298 LEU A CA 1
ATOM 2219 C C . LEU A 1 298 ? 1.107 -19.125 -27.188 1 98.19 298 LEU A C 1
ATOM 2221 O O . LEU A 1 298 ? 0.258 -18.328 -27.594 1 98.19 298 LEU A O 1
ATOM 2225 N N . GLY A 1 299 ? 2.363 -18.953 -27.578 1 97.38 299 GLY A N 1
ATOM 2226 C CA . GLY A 1 299 ? 2.783 -18.172 -28.719 1 97.38 299 GLY A CA 1
ATOM 2227 C C . GLY A 1 299 ? 3.092 -16.719 -28.375 1 97.38 299 GLY A C 1
ATOM 2228 O O . GLY A 1 299 ? 2.566 -15.797 -29 1 97.38 299 GLY A O 1
ATOM 2229 N N . PHE A 1 300 ? 3.973 -16.516 -27.422 1 97.94 300 PHE A N 1
ATOM 2230 C CA . PHE A 1 300 ? 4.379 -15.156 -27.094 1 97.94 300 PHE A CA 1
ATOM 2231 C C . PHE A 1 300 ? 5.281 -14.57 -28.172 1 97.94 300 PHE A C 1
ATOM 2233 O O . PHE A 1 300 ? 6.184 -15.25 -28.656 1 97.94 300 PHE A O 1
ATOM 2240 N N . THR A 1 301 ? 5.117 -13.25 -28.469 1 97.06 301 THR A N 1
ATOM 2241 C CA . THR A 1 301 ? 5.703 -12.734 -29.703 1 97.06 301 THR A CA 1
ATOM 2242 C C . THR A 1 301 ? 6.922 -11.875 -29.406 1 97.06 301 THR A C 1
ATOM 2244 O O . THR A 1 301 ? 7.645 -11.469 -30.328 1 97.06 301 THR A O 1
ATOM 2247 N N . GLU A 1 302 ? 7.25 -11.57 -28.172 1 97.38 302 GLU A N 1
ATOM 2248 C CA . GLU A 1 302 ? 8.406 -10.766 -27.781 1 97.38 302 GLU A CA 1
ATOM 2249 C C . GLU A 1 302 ? 9.453 -11.617 -27.078 1 97.38 302 GLU A C 1
ATOM 2251 O O . GLU A 1 302 ? 9.188 -12.758 -26.688 1 97.38 302 GLU A O 1
ATOM 2256 N N . ASN A 1 303 ? 10.688 -10.977 -26.969 1 98.62 303 ASN A N 1
ATOM 2257 C CA . ASN A 1 303 ? 11.68 -11.664 -26.141 1 98.62 303 ASN A CA 1
ATOM 2258 C C . ASN A 1 303 ? 11.234 -11.758 -24.688 1 98.62 303 ASN A C 1
ATOM 2260 O O . ASN A 1 303 ? 10.797 -10.773 -24.094 1 98.62 303 ASN A O 1
ATOM 2264 N N . LEU A 1 304 ? 11.25 -12.969 -24.188 1 98.88 304 LEU A N 1
ATOM 2265 C CA . LEU A 1 304 ? 10.906 -13.203 -22.797 1 98.88 304 LEU A CA 1
ATOM 2266 C C . LEU A 1 304 ? 11.984 -14.023 -22.094 1 98.88 304 LEU A C 1
ATOM 2268 O O . LEU A 1 304 ? 12.344 -15.109 -22.547 1 98.88 304 LEU A O 1
ATOM 2272 N N . HIS A 1 305 ? 12.516 -13.445 -21.062 1 98.94 305 HIS A N 1
ATOM 2273 C CA . HIS A 1 305 ? 13.523 -14.117 -20.25 1 98.94 305 HIS A CA 1
ATOM 2274 C C . HIS A 1 305 ? 13.008 -14.391 -18.844 1 98.94 305 HIS A C 1
ATOM 2276 O O . HIS A 1 305 ? 12.438 -13.5 -18.203 1 98.94 305 HIS A O 1
ATOM 2282 N N . ALA A 1 306 ? 13.102 -15.609 -18.406 1 98.94 306 ALA A N 1
ATOM 2283 C CA . ALA A 1 306 ? 12.82 -15.984 -17.031 1 98.94 306 ALA A CA 1
ATOM 2284 C C . ALA A 1 306 ? 14.109 -16.219 -16.25 1 98.94 306 ALA A C 1
ATOM 2286 O O . ALA A 1 306 ? 14.93 -17.062 -16.625 1 98.94 306 ALA A O 1
ATOM 2287 N N . ILE A 1 307 ? 14.32 -15.422 -15.234 1 99 307 ILE A N 1
ATOM 2288 C CA . ILE A 1 307 ? 15.5 -15.516 -14.383 1 99 307 ILE A CA 1
ATOM 2289 C C . ILE A 1 307 ? 15.109 -16.078 -13.016 1 99 307 ILE A C 1
ATOM 2291 O O . ILE A 1 307 ? 14.227 -15.531 -12.344 1 99 307 ILE A O 1
ATOM 2295 N N . PHE A 1 308 ? 15.727 -17.188 -12.664 1 99 308 PHE A N 1
ATOM 2296 C CA . PHE A 1 308 ? 15.453 -17.844 -11.391 1 99 308 PHE A CA 1
ATOM 2297 C C . PHE A 1 308 ? 16.625 -17.656 -10.422 1 99 308 PHE A C 1
ATOM 2299 O O . PHE A 1 308 ? 17.734 -18.109 -10.688 1 99 308 PHE A O 1
ATOM 2306 N N . CYS A 1 309 ? 16.391 -16.969 -9.297 1 99 309 CYS A N 1
ATOM 2307 C CA . CYS A 1 309 ? 17.391 -16.781 -8.258 1 99 309 CYS A CA 1
ATOM 2308 C C . CYS A 1 309 ? 17.234 -17.812 -7.148 1 99 309 CYS A C 1
ATOM 2310 O O . CYS A 1 309 ? 16.5 -17.594 -6.188 1 99 309 CYS A O 1
ATOM 2312 N N . LEU A 1 310 ? 18.031 -18.891 -7.223 1 98.94 310 LEU A N 1
ATOM 2313 C CA . LEU A 1 310 ? 17.797 -20.062 -6.387 1 98.94 310 LEU A CA 1
ATOM 2314 C C . LEU A 1 310 ? 18.828 -20.141 -5.27 1 98.94 310 LEU A C 1
ATOM 2316 O O . LEU A 1 310 ? 20.031 -20 -5.52 1 98.94 310 LEU A O 1
ATOM 2320 N N . ALA A 1 311 ? 18.391 -20.328 -4.039 1 98.94 311 ALA A N 1
ATOM 2321 C CA . ALA A 1 311 ? 19.266 -20.531 -2.891 1 98.94 311 ALA A CA 1
ATOM 2322 C C . ALA A 1 311 ? 18.516 -21.203 -1.743 1 98.94 311 ALA A C 1
ATOM 2324 O O . ALA A 1 311 ? 17.281 -21.266 -1.753 1 98.94 311 ALA A O 1
ATOM 2325 N N . GLU A 1 312 ? 19.156 -21.844 -0.91 1 98.75 312 GLU A N 1
ATOM 2326 C CA . GLU A 1 312 ? 18.688 -22.188 0.432 1 98.75 312 GLU A CA 1
ATOM 2327 C C . GLU A 1 312 ? 19.375 -21.328 1.488 1 98.75 312 GLU A C 1
ATOM 2329 O O . GLU A 1 312 ? 20.609 -21.25 1.543 1 98.75 312 GLU A O 1
ATOM 2334 N N . ASN A 1 313 ? 18.562 -20.562 2.27 1 98.69 313 ASN A N 1
ATOM 2335 C CA . ASN A 1 313 ? 19.125 -19.75 3.338 1 98.69 313 ASN A CA 1
ATOM 2336 C C . ASN A 1 313 ? 19.391 -20.562 4.594 1 98.69 313 ASN A C 1
ATOM 2338 O O . ASN A 1 313 ? 18.641 -20.484 5.566 1 98.69 313 ASN A O 1
ATOM 2342 N N . ALA A 1 314 ? 20.562 -21.156 4.559 1 97.81 314 ALA A N 1
ATOM 2343 C CA . ALA A 1 314 ? 20.906 -22.141 5.59 1 97.81 314 ALA A CA 1
ATOM 2344 C C . ALA A 1 314 ? 21.953 -21.562 6.551 1 97.81 314 ALA A C 1
ATOM 2346 O O . ALA A 1 314 ? 22.547 -20.516 6.281 1 97.81 314 ALA A O 1
ATOM 2347 N N . ILE A 1 315 ? 22.109 -22.266 7.703 1 96.94 315 ILE A N 1
ATOM 2348 C CA . ILE A 1 315 ? 23.109 -21.891 8.703 1 96.94 315 ILE A CA 1
ATOM 2349 C C . ILE A 1 315 ? 24.281 -22.859 8.648 1 96.94 315 ILE A C 1
ATOM 2351 O O . ILE A 1 315 ? 24.078 -24.078 8.648 1 96.94 315 ILE A O 1
ATOM 2355 N N . SER A 1 316 ? 25.453 -22.328 8.594 1 96.19 316 SER A N 1
ATOM 2356 C CA . SER A 1 316 ? 26.734 -23.016 8.656 1 96.19 316 SER A CA 1
ATOM 2357 C C . SER A 1 316 ? 27.859 -22.062 9.016 1 96.19 316 SER A C 1
ATOM 2359 O O . SER A 1 316 ? 27.641 -20.859 9.211 1 96.19 316 SER A O 1
ATOM 2361 N N . PRO A 1 317 ? 29.094 -22.562 9.148 1 94.81 317 PRO A N 1
ATOM 2362 C CA . PRO A 1 317 ? 30.203 -21.656 9.43 1 94.81 317 PRO A CA 1
ATOM 2363 C C . PRO A 1 317 ? 30.406 -20.625 8.328 1 94.81 317 PRO A C 1
ATOM 2365 O O . PRO A 1 317 ? 31 -19.562 8.578 1 94.81 317 PRO A O 1
ATOM 2368 N N . ASP A 1 318 ? 29.781 -20.906 7.176 1 95.94 318 ASP A N 1
ATOM 2369 C CA . ASP A 1 318 ? 29.984 -20.031 6.031 1 95.94 318 ASP A CA 1
ATOM 2370 C C . ASP A 1 318 ? 28.797 -19.109 5.824 1 95.94 318 ASP A C 1
ATOM 2372 O O . ASP A 1 318 ? 28.734 -18.359 4.844 1 95.94 318 ASP A O 1
ATOM 2376 N N . ALA A 1 319 ? 27.906 -19.141 6.715 1 97.81 319 ALA A N 1
ATOM 2377 C CA . ALA A 1 319 ? 26.656 -18.391 6.555 1 97.81 319 ALA A CA 1
ATOM 2378 C C . ALA A 1 319 ? 26.922 -16.891 6.473 1 97.81 319 ALA A C 1
ATOM 2380 O O . ALA A 1 319 ? 27.859 -16.391 7.09 1 97.81 319 ALA A O 1
ATOM 2381 N N . LEU A 1 320 ? 26.047 -16.203 5.652 1 97.69 320 LEU A N 1
ATOM 2382 C CA . LEU A 1 320 ? 26.062 -14.742 5.617 1 97.69 320 LEU A CA 1
ATOM 2383 C C . LEU A 1 320 ? 25.781 -14.156 7 1 97.69 320 LEU A C 1
ATOM 2385 O O . LEU A 1 320 ? 24.859 -14.609 7.688 1 97.69 320 LEU A O 1
ATOM 2389 N N . ARG A 1 321 ? 26.656 -13.156 7.457 1 97.31 321 ARG A N 1
ATOM 2390 C CA . ARG A 1 321 ? 26.516 -12.617 8.805 1 97.31 321 ARG A CA 1
ATOM 2391 C C . ARG A 1 321 ? 25.984 -11.188 8.766 1 97.31 321 ARG A C 1
ATOM 2393 O O . ARG A 1 321 ? 26.297 -10.43 7.852 1 97.31 321 ARG A O 1
ATOM 2400 N N . PRO A 1 322 ? 25.188 -10.898 9.789 1 97 322 PRO A N 1
ATOM 2401 C CA . PRO A 1 322 ? 25.031 -9.461 10 1 97 322 PRO A CA 1
ATOM 2402 C C . PRO A 1 322 ? 26.375 -8.727 10.109 1 97 322 PRO A C 1
ATOM 2404 O O . PRO A 1 322 ? 27.328 -9.266 10.672 1 97 322 PRO A O 1
ATOM 2407 N N . ASP A 1 323 ? 26.438 -7.531 9.516 1 96.56 323 ASP A N 1
ATOM 2408 C CA . ASP A 1 323 ? 27.594 -6.652 9.539 1 96.56 323 ASP A CA 1
ATOM 2409 C C . ASP A 1 323 ? 28.547 -6.969 8.383 1 96.56 323 ASP A C 1
ATOM 2411 O O . ASP A 1 323 ? 29.469 -6.195 8.102 1 96.56 323 ASP A O 1
ATOM 2415 N N . ASP A 1 324 ? 28.375 -8.055 7.645 1 97.81 324 ASP A N 1
ATOM 2416 C CA . ASP A 1 324 ? 29.094 -8.25 6.391 1 97.81 324 ASP A CA 1
ATOM 2417 C C . ASP A 1 324 ? 28.719 -7.172 5.371 1 97.81 324 ASP A C 1
ATOM 2419 O O . ASP A 1 324 ? 27.625 -6.617 5.422 1 97.81 324 ASP A O 1
ATOM 2423 N N . ILE A 1 325 ? 29.656 -6.801 4.582 1 98.56 325 ILE A N 1
ATOM 2424 C CA . ILE A 1 325 ? 29.391 -5.973 3.412 1 98.56 325 ILE A CA 1
ATOM 2425 C C . ILE A 1 325 ? 29.641 -6.781 2.141 1 98.56 325 ILE A C 1
ATOM 2427 O O . ILE A 1 325 ? 30.734 -7.32 1.945 1 98.56 325 ILE A O 1
ATOM 2431 N N . ILE A 1 326 ? 28.688 -6.891 1.31 1 98.62 326 ILE A N 1
ATOM 2432 C CA . ILE A 1 326 ? 28.828 -7.715 0.115 1 98.62 326 ILE A CA 1
ATOM 2433 C C . ILE A 1 326 ? 28.672 -6.848 -1.133 1 98.62 326 ILE A C 1
ATOM 2435 O O . ILE A 1 326 ? 28.062 -5.773 -1.077 1 98.62 326 ILE A O 1
ATOM 2439 N N . ASN A 1 327 ? 29.234 -7.34 -2.221 1 98.56 327 ASN A N 1
ATOM 2440 C CA . ASN A 1 327 ? 29.125 -6.691 -3.525 1 98.56 327 ASN A CA 1
ATOM 2441 C C . ASN A 1 327 ? 28.031 -7.34 -4.383 1 98.56 327 ASN A C 1
ATOM 2443 O O . ASN A 1 327 ? 28.062 -8.547 -4.625 1 98.56 327 ASN A O 1
ATOM 2447 N N . MET A 1 328 ? 27.141 -6.516 -4.828 1 98.75 328 MET A N 1
ATOM 2448 C CA . MET A 1 328 ? 26.031 -7 -5.652 1 98.75 328 MET A CA 1
ATOM 2449 C C . MET A 1 328 ? 26.406 -6.996 -7.129 1 98.75 328 MET A C 1
ATOM 2451 O O . MET A 1 328 ? 27.375 -6.336 -7.523 1 98.75 328 MET A O 1
ATOM 2455 N N . TYR A 1 329 ? 25.609 -7.691 -7.906 1 98.88 329 TYR A N 1
ATOM 2456 C CA . TYR A 1 329 ? 25.844 -7.723 -9.344 1 98.88 329 TYR A CA 1
ATOM 2457 C C . TYR A 1 329 ? 25.734 -6.328 -9.945 1 98.88 329 TYR A C 1
ATOM 2459 O O . TYR A 1 329 ? 26.391 -6.016 -10.938 1 98.88 329 TYR A O 1
ATOM 2467 N N . SER A 1 330 ? 24.953 -5.438 -9.391 1 98.25 330 SER A N 1
ATOM 2468 C CA . SER A 1 330 ? 24.734 -4.074 -9.859 1 98.25 330 SER A CA 1
ATOM 2469 C C . SER A 1 330 ? 25.969 -3.207 -9.664 1 98.25 330 SER A C 1
ATOM 2471 O O . SER A 1 330 ? 26.078 -2.127 -10.242 1 98.25 330 SER A O 1
ATOM 2473 N N . GLY A 1 331 ? 26.906 -3.672 -8.805 1 98.19 331 GLY A N 1
ATOM 2474 C CA . GLY A 1 331 ? 28.062 -2.875 -8.406 1 98.19 331 GLY A CA 1
ATOM 2475 C C . GLY A 1 331 ? 27.875 -2.18 -7.074 1 98.19 331 GLY A C 1
ATOM 2476 O O . GLY A 1 331 ? 28.844 -1.705 -6.477 1 98.19 331 GLY A O 1
ATOM 2477 N N . ARG A 1 332 ? 26.719 -2.203 -6.566 1 98.12 332 ARG A N 1
ATOM 2478 C CA . ARG A 1 332 ? 26.453 -1.587 -5.27 1 98.12 332 ARG A CA 1
ATOM 2479 C C . ARG A 1 332 ? 26.891 -2.49 -4.129 1 98.12 332 ARG A C 1
ATOM 2481 O O . ARG A 1 332 ? 26.906 -3.715 -4.266 1 98.12 332 ARG A O 1
ATOM 2488 N N . THR A 1 333 ? 27.219 -1.836 -2.979 1 98.69 333 THR A N 1
ATOM 2489 C CA . THR A 1 333 ? 27.594 -2.578 -1.776 1 98.69 333 THR A CA 1
ATOM 2490 C C . THR A 1 333 ? 26.453 -2.555 -0.761 1 98.69 333 THR A C 1
ATOM 2492 O O . THR A 1 333 ? 25.734 -1.561 -0.652 1 98.69 333 THR A O 1
ATOM 2495 N N . VAL A 1 334 ? 26.312 -3.734 -0.108 1 98.81 334 VAL A N 1
ATOM 2496 C CA . VAL A 1 334 ? 25.234 -3.857 0.866 1 98.81 334 VAL A CA 1
ATOM 2497 C C . VAL A 1 334 ? 25.797 -4.289 2.217 1 98.81 334 VAL A C 1
ATOM 2499 O O . VAL A 1 334 ? 26.469 -5.324 2.316 1 98.81 334 VAL A O 1
ATOM 2502 N N . GLU A 1 335 ? 25.609 -3.436 3.26 1 98.81 335 GLU A N 1
ATOM 2503 C CA . GLU A 1 335 ? 25.828 -3.836 4.645 1 98.81 335 GLU A CA 1
ATOM 2504 C C . GLU A 1 335 ? 24.641 -4.648 5.18 1 98.81 335 GLU A C 1
ATOM 2506 O O . GLU A 1 335 ? 23.547 -4.117 5.348 1 98.81 335 GLU A O 1
ATOM 2511 N N . VAL A 1 336 ? 24.938 -5.891 5.488 1 98.62 336 VAL A N 1
ATOM 2512 C CA . VAL A 1 336 ? 23.859 -6.785 5.891 1 98.62 336 VAL A CA 1
ATOM 2513 C C . VAL A 1 336 ? 23.469 -6.516 7.344 1 98.62 336 VAL A C 1
ATOM 2515 O O . VAL A 1 336 ? 24.297 -6.66 8.25 1 98.62 336 VAL A O 1
ATOM 2518 N N . ASN A 1 337 ? 22.219 -6.137 7.547 1 98.5 337 ASN A N 1
ATOM 2519 C CA . ASN A 1 337 ? 21.766 -5.938 8.922 1 98.5 337 ASN A CA 1
ATOM 2520 C C . ASN A 1 337 ? 20.641 -6.906 9.281 1 98.5 337 ASN A C 1
ATOM 2522 O O . ASN A 1 337 ? 20.172 -6.914 10.422 1 98.5 337 ASN A O 1
ATOM 2526 N N . ASN A 1 338 ? 20.172 -7.77 8.32 1 98.5 338 ASN A N 1
ATOM 2527 C CA . ASN A 1 338 ? 19.156 -8.789 8.555 1 98.5 338 ASN A CA 1
ATOM 2528 C C . ASN A 1 338 ? 19.281 -9.938 7.559 1 98.5 338 ASN A C 1
ATOM 2530 O O . ASN A 1 338 ? 18.859 -9.82 6.406 1 98.5 338 ASN A O 1
ATOM 2534 N N . THR A 1 339 ? 19.75 -11.094 7.941 1 98.5 339 THR A N 1
ATOM 2535 C CA . THR A 1 339 ? 19.969 -12.234 7.059 1 98.5 339 THR A CA 1
ATOM 2536 C C . THR A 1 339 ? 18.641 -12.914 6.727 1 98.5 339 THR A C 1
ATOM 2538 O O . THR A 1 339 ? 18.594 -13.797 5.863 1 98.5 339 THR A O 1
ATOM 2541 N N . ASP A 1 340 ? 17.531 -12.5 7.418 1 98.06 340 ASP A N 1
ATOM 2542 C CA . ASP A 1 340 ? 16.188 -12.977 7.109 1 98.06 340 ASP A CA 1
ATOM 2543 C C . ASP A 1 340 ? 15.531 -12.125 6.027 1 98.06 340 ASP A C 1
ATOM 2545 O O . ASP A 1 340 ? 14.391 -12.383 5.629 1 98.06 340 ASP A O 1
ATOM 2549 N N . ALA A 1 341 ? 16.156 -11.078 5.602 1 98.38 341 ALA A N 1
ATOM 2550 C CA . ALA A 1 341 ? 15.789 -10.312 4.418 1 98.38 341 ALA A CA 1
ATOM 2551 C C . ALA A 1 341 ? 16.609 -10.727 3.207 1 98.38 341 ALA A C 1
ATOM 2553 O O . ALA A 1 341 ? 17.188 -9.883 2.521 1 98.38 341 ALA A O 1
ATOM 2554 N N . GLU A 1 342 ? 16.703 -12.023 2.912 1 98.31 342 GLU A N 1
ATOM 2555 C CA . GLU A 1 342 ? 17.562 -12.641 1.915 1 98.31 342 GLU A CA 1
ATOM 2556 C C . GLU A 1 342 ? 16.969 -12.547 0.518 1 98.31 342 GLU A C 1
ATOM 2558 O O . GLU A 1 342 ? 17.688 -12.477 -0.476 1 98.31 342 GLU A O 1
ATOM 2563 N N . GLY A 1 343 ? 15.602 -12.555 0.386 1 98.69 343 GLY A N 1
ATOM 2564 C CA . GLY A 1 343 ? 14.922 -12.562 -0.899 1 98.69 343 GLY A CA 1
ATOM 2565 C C . GLY A 1 343 ? 15.273 -11.359 -1.76 1 98.69 343 GLY A C 1
ATOM 2566 O O . GLY A 1 343 ? 15.492 -11.492 -2.965 1 98.69 343 GLY A O 1
ATOM 2567 N N . ARG A 1 344 ? 15.305 -10.164 -1.111 1 98.81 344 ARG A N 1
ATOM 2568 C CA . ARG A 1 344 ? 15.594 -8.961 -1.877 1 98.81 344 ARG A CA 1
ATOM 2569 C C . ARG A 1 344 ? 17.062 -8.922 -2.312 1 98.81 344 ARG A C 1
ATOM 2571 O O . ARG A 1 344 ? 17.391 -8.305 -3.324 1 98.81 344 ARG A O 1
ATOM 2578 N N . LEU A 1 345 ? 17.984 -9.625 -1.626 1 98.88 345 LEU A N 1
ATOM 2579 C CA . LEU A 1 345 ? 19.375 -9.719 -2.037 1 98.88 345 LEU A CA 1
ATOM 2580 C C . LEU A 1 345 ? 19.516 -10.539 -3.314 1 98.88 345 LEU A C 1
ATOM 2582 O O . LEU A 1 345 ? 20.203 -10.133 -4.25 1 98.88 345 LEU A O 1
ATOM 2586 N N . VAL A 1 346 ? 18.828 -11.719 -3.369 1 98.94 346 VAL A N 1
ATOM 2587 C CA . VAL A 1 346 ? 18.969 -12.578 -4.543 1 98.94 346 VAL A CA 1
ATOM 2588 C C . VAL A 1 346 ? 18.266 -11.93 -5.738 1 98.94 346 VAL A C 1
ATOM 2590 O O . VAL A 1 346 ? 18.75 -12.031 -6.871 1 98.94 346 VAL A O 1
ATOM 2593 N N . LEU A 1 347 ? 17.141 -11.273 -5.527 1 98.94 347 LEU A N 1
ATOM 2594 C CA . LEU A 1 347 ? 16.406 -10.633 -6.609 1 98.94 347 LEU A CA 1
ATOM 2595 C C . LEU A 1 347 ? 17.172 -9.445 -7.168 1 98.94 347 LEU A C 1
ATOM 2597 O O . LEU A 1 347 ? 17.109 -9.156 -8.367 1 98.94 347 LEU A O 1
ATOM 2601 N N . SER A 1 348 ? 17.906 -8.734 -6.273 1 98.88 348 SER A N 1
ATOM 2602 C CA . SER A 1 348 ? 18.719 -7.598 -6.719 1 98.88 348 SER A CA 1
ATOM 2603 C C . SER A 1 348 ? 19.734 -8.031 -7.758 1 98.88 348 SER A C 1
ATOM 2605 O O . SER A 1 348 ? 19.969 -7.32 -8.742 1 98.88 348 SER A O 1
ATOM 2607 N N . ASP A 1 349 ? 20.328 -9.164 -7.574 1 98.94 349 ASP A N 1
ATOM 2608 C CA . ASP A 1 349 ? 21.25 -9.695 -8.578 1 98.94 349 ASP A CA 1
ATOM 2609 C C . ASP A 1 349 ? 20.516 -10.016 -9.875 1 98.94 349 ASP A C 1
ATOM 2611 O O . ASP A 1 349 ? 21.016 -9.727 -10.969 1 98.94 349 ASP A O 1
ATOM 2615 N N . GLY A 1 350 ? 19.344 -10.617 -9.734 1 98.94 350 GLY A N 1
ATOM 2616 C CA . GLY A 1 350 ? 18.578 -11 -10.898 1 98.94 350 GLY A CA 1
ATOM 2617 C C . GLY A 1 350 ? 18.141 -9.812 -11.742 1 98.94 350 GLY A C 1
ATOM 2618 O O . GLY A 1 350 ? 18.266 -9.836 -12.969 1 98.94 350 GLY A O 1
ATOM 2619 N N . VAL A 1 351 ? 17.641 -8.727 -11.102 1 98.94 351 VAL A N 1
ATOM 2620 C CA . VAL A 1 351 ? 17.141 -7.59 -11.867 1 98.94 351 VAL A CA 1
ATOM 2621 C C . VAL A 1 351 ? 18.297 -6.816 -12.477 1 98.94 351 VAL A C 1
ATOM 2623 O O . VAL A 1 351 ? 18.188 -6.25 -13.562 1 98.94 351 VAL A O 1
ATOM 2626 N N . ALA A 1 352 ? 19.438 -6.801 -11.766 1 98.88 352 ALA A N 1
ATOM 2627 C CA . ALA A 1 352 ? 20.625 -6.18 -12.336 1 98.88 352 ALA A CA 1
ATOM 2628 C C . ALA A 1 352 ? 21.094 -6.922 -13.586 1 98.88 352 ALA A C 1
ATOM 2630 O O . ALA A 1 352 ? 21.469 -6.301 -14.586 1 98.88 352 ALA A O 1
ATOM 2631 N N . TYR A 1 353 ? 21.078 -8.258 -13.531 1 98.94 353 TYR A N 1
ATOM 2632 C CA . TYR A 1 353 ? 21.422 -9.07 -14.695 1 98.94 353 TYR A CA 1
ATOM 2633 C C . TYR A 1 353 ? 20.469 -8.805 -15.852 1 98.94 353 TYR A C 1
ATOM 2635 O O . TYR A 1 353 ? 20.891 -8.703 -17 1 98.94 353 TYR A O 1
ATOM 2643 N N . ALA A 1 354 ? 19.188 -8.703 -15.562 1 98.88 354 ALA A N 1
ATOM 2644 C CA . ALA A 1 354 ? 18.172 -8.406 -16.562 1 98.88 354 ALA A CA 1
ATOM 2645 C C . ALA A 1 354 ? 18.516 -7.129 -17.328 1 98.88 354 ALA A C 1
ATOM 2647 O O . ALA A 1 354 ? 18.406 -7.086 -18.562 1 98.88 354 ALA A O 1
ATOM 2648 N N . GLN A 1 355 ? 18.875 -6.117 -16.609 1 98.06 355 GLN A N 1
ATOM 2649 C CA . GLN A 1 355 ? 19.156 -4.828 -17.219 1 98.06 355 GLN A CA 1
ATOM 2650 C C . GLN A 1 355 ? 20.516 -4.836 -17.922 1 98.06 355 GLN A C 1
ATOM 2652 O O . GLN A 1 355 ? 20.625 -4.445 -19.094 1 98.06 355 GLN A O 1
ATOM 2657 N N . LYS A 1 356 ? 21.594 -5.305 -17.281 1 97.88 356 LYS A N 1
ATOM 2658 C CA . LYS A 1 356 ? 22.969 -5.195 -17.766 1 97.88 356 LYS A CA 1
ATOM 2659 C C . LYS A 1 356 ? 23.219 -6.172 -18.906 1 97.88 356 LYS A C 1
ATOM 2661 O O . LYS A 1 356 ? 23.828 -5.801 -19.922 1 97.88 356 LYS A O 1
ATOM 2666 N N . ASP A 1 357 ? 22.797 -7.355 -18.766 1 98.5 357 ASP A N 1
ATOM 2667 C CA . ASP A 1 357 ? 23.188 -8.414 -19.703 1 98.5 357 ASP A CA 1
ATOM 2668 C C . ASP A 1 357 ? 22.094 -8.648 -20.734 1 98.5 357 ASP A C 1
ATOM 2670 O O . ASP A 1 357 ? 22.391 -8.891 -21.906 1 98.5 357 ASP A O 1
ATOM 2674 N N . LEU A 1 358 ? 20.812 -8.523 -20.297 1 98.56 358 LEU A N 1
ATOM 2675 C CA . LEU A 1 358 ? 19.719 -8.867 -21.203 1 98.56 358 LEU A CA 1
ATOM 2676 C C . LEU A 1 358 ? 19.062 -7.617 -21.781 1 98.56 358 LEU A C 1
ATOM 2678 O O . LEU A 1 358 ? 18.172 -7.703 -22.609 1 98.56 358 LEU A O 1
ATOM 2682 N N . LYS A 1 359 ? 19.5 -6.445 -21.344 1 97.81 359 LYS A N 1
ATOM 2683 C CA . LYS A 1 359 ? 19.016 -5.16 -21.828 1 97.81 359 LYS A CA 1
ATOM 2684 C C . LYS A 1 359 ? 17.5 -5.078 -21.75 1 97.81 359 LYS A C 1
ATOM 2686 O O . LYS A 1 359 ? 16.828 -4.742 -22.734 1 97.81 359 LYS A O 1
ATOM 2691 N N . ALA A 1 360 ? 17.016 -5.355 -20.625 1 98.25 360 ALA A N 1
ATOM 2692 C CA . ALA A 1 360 ? 15.57 -5.457 -20.406 1 98.25 360 ALA A CA 1
ATOM 2693 C C . ALA A 1 360 ? 14.898 -4.098 -20.562 1 98.25 360 ALA A C 1
ATOM 2695 O O . ALA A 1 360 ? 15.383 -3.088 -20.062 1 98.25 360 ALA A O 1
ATOM 2696 N N . ASP A 1 361 ? 13.766 -4.055 -21.328 1 97.88 361 ASP A N 1
ATOM 2697 C CA . ASP A 1 361 ? 12.859 -2.91 -21.391 1 97.88 361 ASP A CA 1
ATOM 2698 C C . ASP A 1 361 ? 11.844 -2.941 -20.25 1 97.88 361 ASP A C 1
ATOM 2700 O O . ASP A 1 361 ? 11.367 -1.893 -19.812 1 97.88 361 ASP A O 1
ATOM 2704 N N . ILE A 1 362 ? 11.477 -4.141 -19.922 1 98.19 362 ILE A N 1
ATOM 2705 C CA . ILE A 1 362 ? 10.508 -4.402 -18.844 1 98.19 362 ILE A CA 1
ATOM 2706 C C . ILE A 1 362 ? 11.062 -5.461 -17.906 1 98.19 362 ILE A C 1
ATOM 2708 O O . ILE A 1 362 ? 11.516 -6.52 -18.344 1 98.19 362 ILE A O 1
ATOM 2712 N N . VAL A 1 363 ? 11.094 -5.137 -16.625 1 98.88 363 VAL A N 1
ATOM 2713 C CA . VAL A 1 363 ? 11.508 -6.086 -15.594 1 98.88 363 VAL A CA 1
ATOM 2714 C C . VAL A 1 363 ? 10.367 -6.293 -14.594 1 98.88 363 VAL A C 1
ATOM 2716 O O . VAL A 1 363 ? 9.891 -5.336 -13.984 1 98.88 363 VAL A O 1
ATOM 2719 N N . ILE A 1 364 ? 9.875 -7.52 -14.453 1 98.94 364 ILE A N 1
ATOM 2720 C CA . ILE A 1 364 ? 8.898 -7.891 -13.438 1 98.94 364 ILE A CA 1
ATOM 2721 C C . ILE A 1 364 ? 9.516 -8.898 -12.469 1 98.94 364 ILE A C 1
ATOM 2723 O O . ILE A 1 364 ? 9.922 -9.984 -12.875 1 98.94 364 ILE A O 1
ATOM 2727 N N . ASP A 1 365 ? 9.648 -8.539 -11.25 1 98.94 365 ASP A N 1
ATOM 2728 C CA . ASP A 1 365 ? 10.133 -9.5 -10.266 1 98.94 365 ASP A CA 1
ATOM 2729 C C . ASP A 1 365 ? 9.016 -9.938 -9.32 1 98.94 365 ASP A C 1
ATOM 2731 O O . ASP A 1 365 ? 8.141 -9.133 -8.977 1 98.94 365 ASP A O 1
ATOM 2735 N N . VAL A 1 366 ? 8.984 -11.219 -9.016 1 98.94 366 VAL A N 1
ATOM 2736 C CA . VAL A 1 366 ? 7.941 -11.859 -8.211 1 98.94 366 VAL A CA 1
ATOM 2737 C C . VAL A 1 366 ? 8.578 -12.586 -7.031 1 98.94 366 VAL A C 1
ATOM 2739 O O . VAL A 1 366 ? 9.562 -13.305 -7.195 1 98.94 366 VAL A O 1
ATOM 2742 N N . ALA A 1 367 ? 7.973 -12.328 -5.816 1 98.88 367 ALA A N 1
ATOM 2743 C CA . ALA A 1 367 ? 8.625 -12.922 -4.652 1 98.88 367 ALA A CA 1
ATOM 2744 C C . ALA A 1 367 ? 7.641 -13.109 -3.502 1 98.88 367 ALA A C 1
ATOM 2746 O O . ALA A 1 367 ? 6.734 -12.297 -3.314 1 98.88 367 ALA A O 1
ATOM 2747 N N . THR A 1 368 ? 7.766 -14.195 -2.779 1 98.75 368 THR A N 1
ATOM 2748 C CA . THR A 1 368 ? 7.332 -14.227 -1.387 1 98.75 368 THR A CA 1
ATOM 2749 C C . THR A 1 368 ? 8.266 -13.398 -0.511 1 98.75 368 THR A C 1
ATOM 2751 O O . THR A 1 368 ? 9.227 -13.93 0.053 1 98.75 368 THR A O 1
ATOM 2754 N N . LEU A 1 369 ? 7.98 -12.094 -0.345 1 98.62 369 LEU A N 1
ATOM 2755 C CA . LEU A 1 369 ? 9.07 -11.227 0.085 1 98.62 369 LEU A CA 1
ATOM 2756 C C . LEU A 1 369 ? 8.875 -10.797 1.536 1 98.62 369 LEU A C 1
ATOM 2758 O O . LEU A 1 369 ? 9.828 -10.812 2.324 1 98.62 369 LEU A O 1
ATOM 2762 N N . THR A 1 370 ? 7.723 -10.352 1.89 1 98.19 370 THR A N 1
ATOM 2763 C CA . THR A 1 370 ? 7.621 -9.742 3.209 1 98.19 370 THR A CA 1
ATOM 2764 C C . THR A 1 370 ? 6.371 -10.219 3.938 1 98.19 370 THR A C 1
ATOM 2766 O O . THR A 1 370 ? 5.316 -10.383 3.326 1 98.19 370 THR A O 1
ATOM 2769 N N . GLY A 1 371 ? 6.539 -10.523 5.297 1 96.94 371 GLY A N 1
ATOM 2770 C CA . GLY A 1 371 ? 5.363 -10.68 6.141 1 96.94 371 GLY A CA 1
ATOM 2771 C C . GLY A 1 371 ? 4.469 -9.453 6.152 1 96.94 371 GLY A C 1
ATOM 2772 O O . GLY A 1 371 ? 3.252 -9.57 6.312 1 96.94 371 GLY A O 1
ATOM 2773 N N . ALA A 1 372 ? 5.055 -8.297 5.93 1 98.44 372 ALA A N 1
ATOM 2774 C CA . ALA A 1 372 ? 4.348 -7.016 5.898 1 98.44 372 ALA A CA 1
ATOM 2775 C C . ALA A 1 372 ? 3.266 -7.012 4.824 1 98.44 372 ALA A C 1
ATOM 2777 O O . ALA A 1 372 ? 2.229 -6.363 4.98 1 98.44 372 ALA A O 1
ATOM 2778 N N . GLN A 1 373 ? 3.486 -7.754 3.717 1 98.69 373 GLN A N 1
ATOM 2779 C CA . GLN A 1 373 ? 2.49 -7.824 2.654 1 98.69 373 GLN A CA 1
ATOM 2780 C C . GLN A 1 373 ? 1.156 -8.344 3.184 1 98.69 373 GLN A C 1
ATOM 2782 O O . GLN A 1 373 ? 0.099 -7.801 2.857 1 98.69 373 GLN A O 1
ATOM 2787 N N . GLY A 1 374 ? 1.152 -9.367 4.043 1 98.56 374 GLY A N 1
ATOM 2788 C CA . GLY A 1 374 ? -0.07 -9.883 4.645 1 98.56 374 GLY A CA 1
ATOM 2789 C C . GLY A 1 374 ? -0.808 -8.844 5.469 1 98.56 374 GLY A C 1
ATOM 2790 O O . GLY A 1 374 ? -2.033 -8.734 5.387 1 98.56 374 GLY A O 1
ATOM 2791 N N . VAL A 1 375 ? -0.046 -8.07 6.234 1 98.5 375 VAL A N 1
ATOM 2792 C CA . VAL A 1 375 ? -0.613 -7.012 7.066 1 98.5 375 VAL A CA 1
ATOM 2793 C C . VAL A 1 375 ? -1.254 -5.945 6.18 1 98.5 375 VAL A C 1
ATOM 2795 O O . VAL A 1 375 ? -2.332 -5.434 6.496 1 98.5 375 VAL A O 1
ATOM 2798 N N . ALA A 1 376 ? -0.629 -5.641 5.074 1 98.69 376 ALA A N 1
ATOM 2799 C CA . ALA A 1 376 ? -1.029 -4.52 4.227 1 98.69 376 ALA A CA 1
ATOM 2800 C C . ALA A 1 376 ? -2.193 -4.906 3.318 1 98.69 376 ALA A C 1
ATOM 2802 O O . ALA A 1 376 ? -3.209 -4.207 3.27 1 98.69 376 ALA A O 1
ATOM 2803 N N . THR A 1 377 ? -2.029 -6.055 2.566 1 98.75 377 THR A N 1
ATOM 2804 C CA . THR A 1 377 ? -3.008 -6.34 1.521 1 98.75 377 THR A CA 1
ATOM 2805 C C . THR A 1 377 ? -3.674 -7.691 1.761 1 98.75 377 THR A C 1
ATOM 2807 O O . THR A 1 377 ? -4.578 -8.086 1.019 1 98.75 377 THR A O 1
ATOM 2810 N N . GLY A 1 378 ? -3.264 -8.492 2.678 1 98.44 378 GLY A N 1
ATOM 2811 C CA . GLY A 1 378 ? -3.975 -9.68 3.123 1 98.44 378 GLY A CA 1
ATOM 2812 C C . GLY A 1 378 ? -3.572 -10.938 2.369 1 98.44 378 GLY A C 1
ATOM 2813 O O . GLY A 1 378 ? -2.477 -11 1.808 1 98.44 378 GLY A O 1
ATOM 2814 N N . ARG A 1 379 ? -4.426 -11.938 2.4 1 97.94 379 ARG A N 1
ATOM 2815 C CA . ARG A 1 379 ? -4.113 -13.273 1.906 1 97.94 379 ARG A CA 1
ATOM 2816 C C . ARG A 1 379 ? -4.555 -13.438 0.457 1 97.94 379 ARG A C 1
ATOM 2818 O O . ARG A 1 379 ? -4.133 -14.375 -0.224 1 97.94 379 ARG A O 1
ATOM 2825 N N . PHE A 1 380 ? -5.352 -12.469 -0.025 1 98.25 380 PHE A N 1
ATOM 2826 C CA . PHE A 1 380 ? -5.941 -12.648 -1.346 1 98.25 380 PHE A CA 1
ATOM 2827 C C . PHE A 1 380 ? -5.25 -11.758 -2.373 1 98.25 380 PHE A C 1
ATOM 2829 O O . PHE A 1 380 ? -5.176 -12.109 -3.553 1 98.25 380 PHE A O 1
ATOM 2836 N N . HIS A 1 381 ? -4.754 -10.578 -1.955 1 98.88 381 HIS A N 1
ATOM 2837 C CA . HIS A 1 381 ? -4.117 -9.602 -2.832 1 98.88 381 HIS A CA 1
ATOM 2838 C C . HIS A 1 381 ? -2.609 -9.57 -2.617 1 98.88 381 HIS A C 1
ATOM 2840 O O . HIS A 1 381 ? -2.141 -9.227 -1.528 1 98.88 381 HIS A O 1
ATOM 2846 N N . ALA A 1 382 ? -1.863 -9.805 -3.662 1 98.94 382 ALA A N 1
ATOM 2847 C CA . ALA A 1 382 ? -0.441 -9.477 -3.6 1 98.94 382 ALA A CA 1
ATOM 2848 C C . ALA A 1 382 ? -0.224 -7.969 -3.578 1 98.94 382 ALA A C 1
ATOM 2850 O O . ALA A 1 382 ? -1.091 -7.207 -4.008 1 98.94 382 ALA A O 1
ATOM 2851 N N . GLY A 1 383 ? 0.875 -7.539 -2.945 1 98.88 383 GLY A N 1
ATOM 2852 C CA . GLY A 1 383 ? 1.271 -6.145 -3.031 1 98.88 383 GLY A CA 1
ATOM 2853 C C . GLY A 1 383 ? 2.164 -5.848 -4.223 1 98.88 383 GLY A C 1
ATOM 2854 O O . GLY A 1 383 ? 3.102 -6.598 -4.504 1 98.88 383 GLY A O 1
ATOM 2855 N N . ILE A 1 384 ? 1.866 -4.715 -4.938 1 98.94 384 ILE A N 1
ATOM 2856 C CA . ILE A 1 384 ? 2.721 -4.406 -6.082 1 98.94 384 ILE A CA 1
ATOM 2857 C C . ILE A 1 384 ? 3.324 -3.014 -5.91 1 98.94 384 ILE A C 1
ATOM 2859 O O . ILE A 1 384 ? 2.691 -2.121 -5.34 1 98.94 384 ILE A O 1
ATOM 2863 N N . VAL A 1 385 ? 4.512 -2.838 -6.309 1 98.81 385 VAL A N 1
ATOM 2864 C CA . VAL A 1 385 ? 5.246 -1.58 -6.363 1 98.81 385 VAL A CA 1
ATOM 2865 C C . VAL A 1 385 ? 5.836 -1.389 -7.762 1 98.81 385 VAL A C 1
ATOM 2867 O O . VAL A 1 385 ? 6.492 -2.287 -8.297 1 98.81 385 VAL A O 1
ATOM 2870 N N . THR A 1 386 ? 5.582 -0.216 -8.391 1 98.69 386 THR A N 1
ATOM 2871 C CA . THR A 1 386 ? 6.051 -0.034 -9.758 1 98.69 386 THR A CA 1
ATOM 2872 C C . THR A 1 386 ? 6.379 1.433 -10.031 1 98.69 386 THR A C 1
ATOM 2874 O O . THR A 1 386 ? 5.812 2.326 -9.398 1 98.69 386 THR A O 1
ATOM 2877 N N . ASN A 1 387 ? 7.301 1.654 -10.914 1 97.69 387 ASN A N 1
ATOM 2878 C CA . ASN A 1 387 ? 7.684 3.002 -11.32 1 97.69 387 ASN A CA 1
ATOM 2879 C C . ASN A 1 387 ? 6.781 3.527 -12.438 1 97.69 387 ASN A C 1
ATOM 2881 O O . ASN A 1 387 ? 7.012 4.617 -12.961 1 97.69 387 ASN A O 1
ATOM 2885 N N . ASN A 1 388 ? 5.746 2.727 -12.781 1 97.25 388 ASN A N 1
ATOM 2886 C CA . ASN A 1 388 ? 4.965 3.09 -13.961 1 97.25 388 ASN A CA 1
ATOM 2887 C C . ASN A 1 388 ? 3.467 2.953 -13.703 1 97.25 388 ASN A C 1
ATOM 2889 O O . ASN A 1 388 ? 2.977 1.854 -13.438 1 97.25 388 ASN A O 1
ATOM 2893 N N . GLU A 1 389 ? 2.729 4.066 -13.859 1 96.06 389 GLU A N 1
ATOM 2894 C CA . GLU A 1 389 ? 1.308 4.117 -13.523 1 96.06 389 GLU A CA 1
ATOM 2895 C C . GLU A 1 389 ? 0.494 3.225 -14.461 1 96.06 389 GLU A C 1
ATOM 2897 O O . GLU A 1 389 ? -0.458 2.57 -14.031 1 96.06 389 GLU A O 1
ATOM 2902 N N . ASN A 1 390 ? 0.79 3.23 -15.766 1 96.12 390 ASN A N 1
ATOM 2903 C CA . ASN A 1 390 ? 0.062 2.4 -16.719 1 96.12 390 ASN A CA 1
ATOM 2904 C C . ASN A 1 390 ? 0.182 0.917 -16.375 1 96.12 390 ASN A C 1
ATOM 2906 O O . ASN A 1 390 ? -0.804 0.18 -16.438 1 96.12 390 ASN A O 1
ATOM 2910 N N . TRP A 1 391 ? 1.336 0.497 -16 1 97.19 391 TRP A N 1
ATOM 2911 C CA . TRP A 1 391 ? 1.555 -0.907 -15.664 1 97.19 391 TRP A CA 1
ATOM 2912 C C . TRP A 1 391 ? 0.935 -1.25 -14.312 1 97.19 391 TRP A C 1
ATOM 2914 O O . TRP A 1 391 ? 0.525 -2.391 -14.086 1 97.19 391 TRP A O 1
ATOM 2924 N N . GLU A 1 392 ? 0.921 -0.243 -13.414 1 97.75 392 GLU A N 1
ATOM 2925 C CA . GLU A 1 392 ? 0.168 -0.441 -12.18 1 97.75 392 GLU A CA 1
ATOM 2926 C C . GLU A 1 392 ? -1.293 -0.773 -12.469 1 97.75 392 GLU A C 1
ATOM 2928 O O . GLU A 1 392 ? -1.823 -1.764 -11.961 1 97.75 392 GLU A O 1
ATOM 2933 N N . ASN A 1 393 ? -1.932 0.007 -13.32 1 97 393 ASN A N 1
ATOM 2934 C CA . ASN A 1 393 ? -3.338 -0.173 -13.664 1 97 393 ASN A CA 1
ATOM 2935 C C . ASN A 1 393 ? -3.566 -1.476 -14.422 1 97 393 ASN A C 1
ATOM 2937 O O . ASN A 1 393 ? -4.551 -2.178 -14.18 1 97 393 ASN A O 1
ATOM 2941 N N . ALA A 1 394 ? -2.66 -1.741 -15.352 1 98.06 394 ALA A N 1
ATOM 2942 C CA . ALA A 1 394 ? -2.771 -2.979 -16.125 1 98.06 394 ALA A CA 1
ATOM 2943 C C . ALA A 1 394 ? -2.686 -4.199 -15.211 1 98.06 394 ALA A C 1
ATOM 2945 O O . ALA A 1 394 ? -3.428 -5.168 -15.391 1 98.06 394 ALA A O 1
ATOM 2946 N N . CYS A 1 395 ? -1.786 -4.141 -14.25 1 98.62 395 CYS A N 1
ATOM 2947 C CA . CYS A 1 395 ? -1.617 -5.273 -13.352 1 98.62 395 CYS A CA 1
ATOM 2948 C C . CYS A 1 395 ? -2.84 -5.445 -12.453 1 98.62 395 CYS A C 1
ATOM 2950 O O . CYS A 1 395 ? -3.246 -6.57 -12.156 1 98.62 395 CYS A O 1
ATOM 2952 N N . LEU A 1 396 ? -3.393 -4.344 -11.984 1 98.56 396 LEU A N 1
ATOM 2953 C CA . LEU A 1 396 ? -4.621 -4.398 -11.195 1 98.56 396 LEU A CA 1
ATOM 2954 C C . LEU A 1 396 ? -5.742 -5.066 -11.992 1 98.56 396 LEU A C 1
ATOM 2956 O O . LEU A 1 396 ? -6.441 -5.934 -11.469 1 98.56 396 LEU A O 1
ATOM 2960 N N . LYS A 1 397 ? -5.906 -4.699 -13.211 1 98.19 397 LYS A N 1
ATOM 2961 C CA . LYS A 1 397 ? -6.941 -5.27 -14.07 1 98.19 397 LYS A CA 1
ATOM 2962 C C . LYS A 1 397 ? -6.676 -6.746 -14.344 1 98.19 397 LYS A C 1
ATOM 2964 O O . LYS A 1 397 ? -7.594 -7.57 -14.281 1 98.19 397 LYS A O 1
ATOM 2969 N N . ALA A 1 398 ? -5.418 -7.055 -14.633 1 98.75 398 ALA A N 1
ATOM 2970 C CA . ALA A 1 398 ? -5.051 -8.453 -14.867 1 98.75 398 ALA A CA 1
ATOM 2971 C C . ALA A 1 398 ? -5.363 -9.312 -13.648 1 98.75 398 ALA A C 1
ATOM 2973 O O . ALA A 1 398 ? -5.785 -10.469 -13.789 1 98.75 398 ALA A O 1
ATOM 2974 N N . GLY A 1 399 ? -5.09 -8.75 -12.477 1 98.81 399 GLY A N 1
ATOM 2975 C CA . GLY A 1 399 ? -5.402 -9.469 -11.258 1 98.81 399 GLY A CA 1
ATOM 2976 C C . GLY A 1 399 ? -6.875 -9.797 -11.117 1 98.81 399 GLY A C 1
ATOM 2977 O O . GLY A 1 399 ? -7.234 -10.938 -10.797 1 98.81 399 GLY A O 1
ATOM 2978 N N . ARG A 1 400 ? -7.738 -8.875 -11.398 1 98.5 400 ARG A N 1
ATOM 2979 C CA . ARG A 1 400 ? -9.18 -9.07 -11.266 1 98.5 400 ARG A CA 1
ATOM 2980 C C . ARG A 1 400 ? -9.695 -10.07 -12.289 1 98.5 400 ARG A C 1
ATOM 2982 O O . ARG A 1 400 ? -10.555 -10.906 -11.977 1 98.5 400 ARG A O 1
ATOM 2989 N N . VAL A 1 401 ? -9.133 -10.047 -13.492 1 98.19 401 VAL A N 1
ATOM 2990 C CA . VAL A 1 401 ? -9.664 -10.859 -14.578 1 98.19 401 VAL A CA 1
ATOM 2991 C C . VAL A 1 401 ? -9.141 -12.289 -14.461 1 98.19 401 VAL A C 1
ATOM 2993 O O . VAL A 1 401 ? -9.836 -13.25 -14.805 1 98.19 401 VAL A O 1
ATOM 2996 N N . SER A 1 402 ? -7.969 -12.422 -13.922 1 98.62 402 SER A N 1
ATOM 2997 C CA . SER A 1 402 ? -7.359 -13.75 -13.836 1 98.62 402 SER A CA 1
ATOM 2998 C C . SER A 1 402 ? -7.727 -14.445 -12.523 1 98.62 402 SER A C 1
ATOM 3000 O O . SER A 1 402 ? -7.625 -15.664 -12.422 1 98.62 402 SER A O 1
ATOM 3002 N N . GLY A 1 403 ? -8.07 -13.719 -11.523 1 98.5 403 GLY A N 1
ATOM 3003 C CA . GLY A 1 403 ? -8.312 -14.258 -10.195 1 98.5 403 GLY A CA 1
ATOM 3004 C C . GLY A 1 403 ? -7.113 -14.148 -9.273 1 98.5 403 GLY A C 1
ATOM 3005 O O . GLY A 1 403 ? -7.234 -14.336 -8.062 1 98.5 403 GLY A O 1
ATOM 3006 N N . ASP A 1 404 ? -5.895 -13.844 -9.781 1 98.88 404 ASP A N 1
ATOM 3007 C CA . ASP A 1 404 ? -4.711 -13.539 -8.977 1 98.88 404 ASP A CA 1
ATOM 3008 C C . ASP A 1 404 ? -4.668 -12.062 -8.594 1 98.88 404 ASP A C 1
ATOM 3010 O O . ASP A 1 404 ? -3.967 -11.273 -9.227 1 98.88 404 ASP A O 1
ATOM 3014 N N . LEU A 1 405 ? -5.32 -11.734 -7.508 1 98.88 405 LEU A N 1
ATOM 3015 C CA . LEU A 1 405 ? -5.578 -10.344 -7.145 1 98.88 405 LEU A CA 1
ATOM 3016 C C . LEU A 1 405 ? -4.293 -9.648 -6.695 1 98.88 405 LEU A C 1
ATOM 3018 O O . LEU A 1 405 ? -3.42 -10.281 -6.098 1 98.88 405 LEU A O 1
ATOM 3022 N N . VAL A 1 406 ? -4.168 -8.352 -7.059 1 98.88 406 VAL A N 1
ATOM 3023 C CA . VAL A 1 406 ? -3.078 -7.504 -6.594 1 98.88 406 VAL A CA 1
ATOM 3024 C C . VAL A 1 406 ? -3.637 -6.172 -6.094 1 98.88 406 VAL A C 1
ATOM 3026 O O . VAL A 1 406 ? -4.781 -5.824 -6.387 1 98.88 406 VAL A O 1
ATOM 3029 N N . HIS A 1 407 ? -2.904 -5.531 -5.273 1 98.88 407 HIS A N 1
ATOM 3030 C CA . HIS A 1 407 ? -3.193 -4.164 -4.852 1 98.88 407 HIS A CA 1
ATOM 3031 C C . HIS A 1 407 ? -1.922 -3.324 -4.801 1 98.88 407 HIS A C 1
ATOM 3033 O O . HIS A 1 407 ? -0.866 -3.812 -4.391 1 98.88 407 HIS A O 1
ATOM 3039 N N . ALA A 1 408 ? -2.035 -2.074 -5.195 1 98.75 408 ALA A N 1
ATOM 3040 C CA . ALA A 1 408 ? -0.871 -1.199 -5.309 1 98.75 408 ALA A CA 1
ATOM 3041 C C . ALA A 1 408 ? -0.411 -0.716 -3.938 1 98.75 408 ALA A C 1
ATOM 3043 O O . ALA A 1 408 ? -1.229 -0.498 -3.043 1 98.75 408 ALA A O 1
ATOM 3044 N N . MET A 1 409 ? 0.873 -0.551 -3.74 1 98.81 409 MET A N 1
ATOM 3045 C CA . MET A 1 409 ? 1.518 0.076 -2.59 1 98.81 409 MET A CA 1
ATOM 3046 C C . MET A 1 409 ? 2.174 1.395 -2.984 1 98.81 409 MET A C 1
ATOM 3048 O O . MET A 1 409 ? 2.381 1.659 -4.168 1 98.81 409 MET A O 1
ATOM 3052 N N . PRO 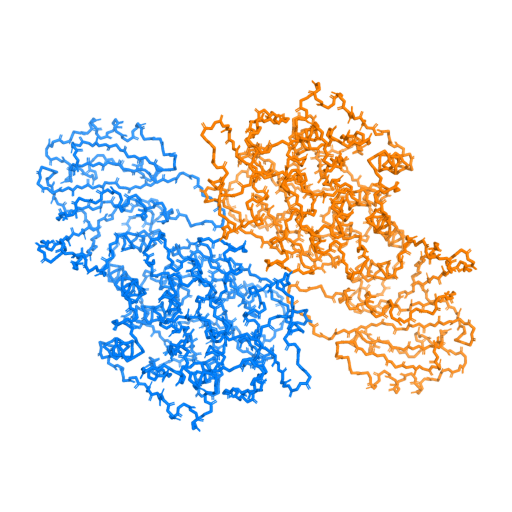A 1 410 ? 2.535 2.227 -2.004 1 98.69 410 PRO A N 1
ATOM 3053 C CA . PRO A 1 410 ? 3.154 3.51 -2.338 1 98.69 410 PRO A CA 1
ATOM 3054 C C . PRO A 1 410 ? 4.484 3.352 -3.074 1 98.69 410 PRO A C 1
ATOM 3056 O O . PRO A 1 410 ? 5.305 2.508 -2.699 1 98.69 410 PRO A O 1
ATOM 3059 N N . TYR A 1 411 ? 4.641 4.152 -4.137 1 98.56 411 TYR A N 1
ATOM 3060 C CA . TYR A 1 411 ? 5.93 4.312 -4.805 1 98.56 411 TYR A CA 1
ATOM 3061 C C . TYR A 1 411 ? 6.484 5.715 -4.586 1 98.56 411 TYR A C 1
ATOM 3063 O O . TYR A 1 411 ? 6.172 6.637 -5.34 1 98.56 411 TYR A O 1
ATOM 3071 N N . THR A 1 412 ? 7.387 5.84 -3.594 1 98.12 412 THR A N 1
ATOM 3072 C CA . THR A 1 412 ? 8.062 7.094 -3.262 1 98.12 412 THR A CA 1
ATOM 3073 C C . THR A 1 412 ? 9.484 6.828 -2.791 1 98.12 412 THR A C 1
ATOM 3075 O O . THR A 1 412 ? 9.797 7 -1.61 1 98.12 412 THR A O 1
ATOM 3078 N N . PRO A 1 413 ? 10.367 6.516 -3.717 1 97.62 413 PRO A N 1
ATOM 3079 C CA . PRO A 1 413 ? 11.742 6.238 -3.312 1 97.62 413 PRO A CA 1
ATOM 3080 C C . PRO A 1 413 ? 12.383 7.398 -2.549 1 97.62 413 PRO A C 1
ATOM 3082 O O . PRO A 1 413 ? 13.164 7.176 -1.619 1 97.62 413 PRO A O 1
ATOM 3085 N N . GLU A 1 414 ? 12.055 8.664 -2.857 1 96.06 414 GLU A N 1
ATOM 3086 C CA . GLU A 1 414 ? 12.68 9.82 -2.227 1 96.06 414 GLU A CA 1
ATOM 3087 C C . GLU A 1 414 ? 12.242 9.961 -0.771 1 96.06 414 GLU A C 1
ATOM 3089 O O . GLU A 1 414 ? 12.906 10.633 0.02 1 96.06 414 GLU A O 1
ATOM 3094 N N . LEU A 1 415 ? 11.133 9.297 -0.424 1 96.62 415 LEU A N 1
ATOM 3095 C CA . LEU A 1 415 ? 10.656 9.359 0.953 1 96.62 415 LEU A CA 1
ATOM 3096 C C . LEU A 1 415 ? 11.086 8.125 1.736 1 96.62 415 LEU A C 1
ATOM 3098 O O . LEU A 1 415 ? 11.305 8.203 2.947 1 96.62 415 LEU A O 1
ATOM 3102 N N . HIS A 1 416 ? 11.219 6.965 1.02 1 97.81 416 HIS A N 1
ATOM 3103 C CA . HIS A 1 416 ? 11.273 5.715 1.766 1 97.81 416 HIS A CA 1
ATOM 3104 C C . HIS A 1 416 ? 12.648 5.07 1.659 1 97.81 416 HIS A C 1
ATOM 3106 O O . HIS A 1 416 ? 13.055 4.301 2.537 1 97.81 416 HIS A O 1
ATOM 3112 N N . PHE A 1 417 ? 13.438 5.344 0.659 1 97.5 417 PHE A N 1
ATOM 3113 C CA . PHE A 1 417 ? 14.68 4.613 0.438 1 97.5 417 PHE A CA 1
ATOM 3114 C C . PHE A 1 417 ? 15.711 4.953 1.511 1 97.5 417 PHE A C 1
ATOM 3116 O O . PHE A 1 417 ? 16.641 4.184 1.751 1 97.5 417 PHE A O 1
ATOM 3123 N N . VAL A 1 418 ? 15.516 6.098 2.227 1 96.31 418 VAL A N 1
ATOM 3124 C CA . VAL A 1 418 ? 16.422 6.512 3.289 1 96.31 418 VAL A CA 1
ATOM 3125 C C . VAL A 1 418 ? 16.422 5.469 4.402 1 96.31 418 VAL A C 1
ATOM 3127 O O . VAL A 1 418 ? 17.375 5.395 5.188 1 96.31 418 VAL A O 1
ATOM 3130 N N . GLU A 1 419 ? 15.445 4.605 4.426 1 97.69 419 GLU A N 1
ATOM 3131 C CA . GLU A 1 419 ? 15.352 3.537 5.418 1 97.69 419 GLU A CA 1
ATOM 3132 C C . GLU A 1 419 ? 16.531 2.586 5.32 1 97.69 419 GLU A C 1
ATOM 3134 O O . GLU A 1 419 ? 16.828 1.852 6.266 1 97.69 419 GLU A O 1
ATOM 3139 N N . PHE A 1 420 ? 17.25 2.605 4.176 1 98.44 420 PHE A N 1
ATOM 3140 C CA . PHE A 1 420 ? 18.344 1.656 3.939 1 98.44 420 PHE A CA 1
ATOM 3141 C C . PHE A 1 420 ? 19.703 2.332 4.094 1 98.44 420 PHE A C 1
ATOM 3143 O O . PHE A 1 420 ? 20.719 1.761 3.73 1 98.44 420 PHE A O 1
ATOM 3150 N N . SER A 1 421 ? 19.766 3.508 4.648 1 97.31 421 SER A N 1
ATOM 3151 C CA . SER A 1 421 ? 21 4.281 4.758 1 97.31 421 SER A CA 1
ATOM 3152 C C . SER A 1 421 ? 22.062 3.525 5.559 1 97.31 421 SER A C 1
ATOM 3154 O O . SER A 1 421 ? 21.734 2.887 6.566 1 97.31 421 SER A O 1
ATOM 3156 N N . SER A 1 422 ? 23.266 3.525 5.043 1 97.31 422 SER A N 1
ATOM 3157 C CA . SER A 1 422 ? 24.453 2.971 5.688 1 97.31 422 SER A CA 1
ATOM 3158 C C . SER A 1 422 ? 25.594 3.971 5.688 1 97.31 422 SER A C 1
ATOM 3160 O O . SER A 1 422 ? 25.766 4.723 4.727 1 97.31 422 SER A O 1
ATOM 3162 N N . ALA A 1 423 ? 26.406 4.02 6.68 1 96.44 423 ALA A N 1
ATOM 3163 C CA . ALA A 1 423 ? 27.594 4.859 6.742 1 96.44 423 ALA A CA 1
ATOM 3164 C C . ALA A 1 423 ? 28.781 4.18 6.059 1 96.44 423 ALA A C 1
ATOM 3166 O O . ALA A 1 423 ? 29.781 4.832 5.723 1 96.44 423 ALA A O 1
ATOM 3167 N N . LEU A 1 424 ? 28.688 2.918 5.832 1 97.62 424 LEU A N 1
ATOM 3168 C CA . LEU A 1 424 ? 29.844 2.137 5.418 1 97.62 424 LEU A CA 1
ATOM 3169 C C . LEU A 1 424 ? 29.672 1.618 3.994 1 97.62 424 LEU A C 1
ATOM 3171 O O . LEU A 1 424 ? 30.656 1.408 3.281 1 97.62 424 LEU A O 1
ATOM 3175 N N . ALA A 1 425 ? 28.453 1.302 3.611 1 98.44 425 ALA A N 1
ATOM 3176 C CA . ALA A 1 425 ? 28.125 0.756 2.295 1 98.44 425 ALA A CA 1
ATOM 3177 C C . ALA A 1 425 ? 27.109 1.637 1.568 1 98.44 425 ALA A C 1
ATOM 3179 O O . ALA A 1 425 ? 26.656 2.646 2.111 1 98.44 425 ALA A O 1
ATOM 3180 N N . ASP A 1 426 ? 26.766 1.288 0.386 1 98 426 ASP A N 1
ATOM 3181 C CA . ASP A 1 426 ? 25.766 2.053 -0.358 1 98 426 ASP A CA 1
ATOM 3182 C C . ASP A 1 426 ? 24.391 1.963 0.306 1 98 426 ASP A C 1
ATOM 3184 O O . ASP A 1 426 ? 23.594 2.9 0.228 1 98 426 ASP A O 1
ATOM 3188 N N . MET A 1 427 ? 24.156 0.801 0.927 1 98.5 427 MET A N 1
ATOM 3189 C CA . MET A 1 427 ? 22.859 0.653 1.606 1 98.5 427 MET A CA 1
ATOM 3190 C C . MET A 1 427 ? 22.891 -0.535 2.562 1 98.5 427 MET A C 1
ATOM 3192 O O . MET A 1 427 ? 23.844 -1.319 2.561 1 98.5 427 MET A O 1
ATOM 3196 N N . LYS A 1 428 ? 21.906 -0.68 3.391 1 98.69 428 LYS A N 1
ATOM 3197 C CA . LYS A 1 428 ? 21.578 -1.879 4.16 1 98.69 428 LYS A CA 1
ATOM 3198 C C . LYS A 1 428 ? 20.438 -2.654 3.512 1 98.69 428 LYS A C 1
ATOM 3200 O O . LYS A 1 428 ? 19.781 -2.152 2.598 1 98.69 428 LYS A O 1
ATOM 3205 N N . ASN A 1 429 ? 20.234 -3.908 3.947 1 98.56 429 ASN A N 1
ATOM 3206 C CA . ASN A 1 429 ? 19.25 -4.707 3.232 1 98.56 429 ASN A CA 1
ATOM 3207 C C . ASN A 1 429 ? 17.938 -4.816 4.02 1 98.56 429 ASN A C 1
ATOM 3209 O O . ASN A 1 429 ? 17.016 -5.504 3.592 1 98.56 429 ASN A O 1
ATOM 3213 N N . SER A 1 430 ? 17.875 -4.195 5.176 1 98.06 430 SER A N 1
ATOM 3214 C CA . SER A 1 430 ? 16.625 -4.129 5.941 1 98.06 430 SER A CA 1
ATOM 3215 C C . SER A 1 430 ? 16.375 -2.719 6.469 1 98.06 430 SER A C 1
ATOM 3217 O O . SER A 1 430 ? 17.328 -1.996 6.789 1 98.06 430 SER A O 1
ATOM 3219 N N . VAL A 1 431 ? 15.133 -2.377 6.637 1 98 431 VAL A N 1
ATOM 3220 C CA . VAL A 1 431 ? 14.719 -1.018 6.965 1 98 431 VAL A CA 1
ATOM 3221 C C . VAL A 1 431 ? 15.117 -0.687 8.398 1 98 431 VAL A C 1
ATOM 3223 O O . VAL A 1 431 ? 15.195 -1.576 9.25 1 98 431 VAL A O 1
ATOM 3226 N N . ALA A 1 432 ? 15.352 0.618 8.617 1 96.81 432 ALA A N 1
ATOM 3227 C CA . ALA A 1 432 ? 15.609 1.126 9.969 1 96.81 432 ALA A CA 1
ATOM 3228 C C . ALA A 1 432 ? 14.344 1.1 10.812 1 96.81 432 ALA A C 1
ATOM 3230 O O . ALA A 1 432 ? 14.398 0.86 12.023 1 96.81 432 ALA A O 1
ATOM 3231 N N . ASP A 1 433 ? 13.203 1.33 10.203 1 96.12 433 ASP A N 1
ATOM 3232 C CA . ASP A 1 433 ? 11.898 1.368 10.867 1 96.12 433 ASP A CA 1
ATOM 3233 C C . ASP A 1 433 ? 10.891 0.466 10.156 1 96.12 433 ASP A C 1
ATOM 3235 O O . ASP A 1 433 ? 10.453 0.772 9.047 1 96.12 433 ASP A O 1
ATOM 3239 N N . ARG A 1 434 ? 10.398 -0.554 10.852 1 93.94 434 ARG A N 1
ATOM 3240 C CA . ARG A 1 434 ? 9.516 -1.556 10.258 1 93.94 434 ARG A CA 1
ATOM 3241 C C . ARG A 1 434 ? 8.094 -1.013 10.102 1 93.94 434 ARG A C 1
ATOM 3243 O O . ARG A 1 434 ? 7.277 -1.595 9.383 1 93.94 434 ARG A O 1
ATOM 3250 N N . SER A 1 435 ? 7.797 0.088 10.688 1 95.25 435 SER A N 1
ATOM 3251 C CA . SER A 1 435 ? 6.473 0.696 10.602 1 95.25 435 SER A CA 1
ATOM 3252 C C . SER A 1 435 ? 6.438 1.796 9.547 1 95.25 435 SER A C 1
ATOM 3254 O O . SER A 1 435 ? 5.641 2.73 9.648 1 95.25 435 SER A O 1
ATOM 3256 N N . ASN A 1 436 ? 7.355 1.754 8.602 1 97.69 436 ASN A N 1
ATOM 3257 C CA . ASN A 1 436 ? 7.41 2.768 7.559 1 97.69 436 ASN A CA 1
ATOM 3258 C C . ASN A 1 436 ? 7.371 2.139 6.168 1 97.69 436 ASN A C 1
ATOM 3260 O O . ASN A 1 436 ? 8.359 2.174 5.438 1 97.69 436 ASN A O 1
ATOM 3264 N N . ALA A 1 437 ? 6.145 1.694 5.75 1 98.5 437 ALA A N 1
ATOM 3265 C CA . ALA A 1 437 ? 5.855 1.219 4.398 1 98.5 437 ALA A CA 1
ATOM 3266 C C . ALA A 1 437 ? 6.773 0.065 4.016 1 98.5 437 ALA A C 1
ATOM 3268 O O . ALA A 1 437 ? 7.43 0.108 2.971 1 98.5 437 ALA A O 1
ATOM 3269 N N . GLN A 1 438 ? 6.738 -0.973 4.75 1 98.25 438 GLN A N 1
ATOM 3270 C CA . GLN A 1 438 ? 7.719 -2.051 4.656 1 98.25 438 GLN A CA 1
ATOM 3271 C C . GLN A 1 438 ? 7.629 -2.758 3.307 1 98.25 438 GLN A C 1
ATOM 3273 O O . GLN A 1 438 ? 8.648 -3.164 2.744 1 98.25 438 GLN A O 1
ATOM 3278 N N . VAL A 1 439 ? 6.438 -3 2.754 1 98.56 439 VAL A N 1
ATOM 3279 C CA . VAL A 1 439 ? 6.289 -3.67 1.466 1 98.56 439 VAL A CA 1
ATOM 3280 C C . VAL A 1 439 ? 6.953 -2.838 0.371 1 98.56 439 VAL A C 1
ATOM 3282 O O . VAL A 1 439 ? 7.719 -3.365 -0.438 1 98.56 439 VAL A O 1
ATOM 3285 N N . SER A 1 440 ? 6.652 -1.507 0.396 1 98.81 440 SER A N 1
ATOM 3286 C CA . SER A 1 440 ? 7.246 -0.595 -0.576 1 98.81 440 SER A CA 1
ATOM 3287 C C . SER A 1 440 ? 8.766 -0.571 -0.453 1 98.81 440 SER A C 1
ATOM 3289 O O . SER A 1 440 ? 9.477 -0.632 -1.46 1 98.81 440 SER A O 1
ATOM 3291 N N . CYS A 1 441 ? 9.242 -0.498 0.795 1 98.75 441 CYS A N 1
ATOM 3292 C CA . CYS A 1 441 ? 10.68 -0.424 1.026 1 98.75 441 CYS A CA 1
ATOM 3293 C C . CYS A 1 441 ? 11.383 -1.663 0.487 1 98.75 441 CYS A C 1
ATOM 3295 O O . CYS A 1 441 ? 12.43 -1.559 -0.156 1 98.75 441 CYS A O 1
ATOM 3297 N N . ALA A 1 442 ? 10.789 -2.814 0.731 1 98.81 442 ALA A N 1
ATOM 3298 C CA . ALA A 1 442 ? 11.406 -4.043 0.245 1 98.81 442 ALA A CA 1
ATOM 3299 C C . ALA A 1 442 ? 11.516 -4.039 -1.277 1 98.81 442 ALA A C 1
ATOM 3301 O O . ALA A 1 442 ? 12.547 -4.426 -1.834 1 98.81 442 ALA A O 1
ATOM 3302 N N . GLY A 1 443 ? 10.453 -3.621 -1.973 1 98.81 443 GLY A N 1
ATOM 3303 C CA . GLY A 1 443 ? 10.5 -3.469 -3.418 1 98.81 443 GLY A CA 1
ATOM 3304 C C . GLY A 1 443 ? 11.523 -2.441 -3.873 1 98.81 443 GLY A C 1
ATOM 3305 O O . GLY A 1 443 ? 12.242 -2.664 -4.852 1 98.81 443 GLY A O 1
ATOM 3306 N N . LEU A 1 444 ? 11.602 -1.306 -3.16 1 98.75 444 LEU A N 1
ATOM 3307 C CA . LEU A 1 444 ? 12.523 -0.237 -3.531 1 98.75 444 LEU A CA 1
ATOM 3308 C C . LEU A 1 444 ? 13.969 -0.698 -3.398 1 98.75 444 LEU A C 1
ATOM 3310 O O . LEU A 1 444 ? 14.836 -0.276 -4.172 1 98.75 444 LEU A O 1
ATOM 3314 N N . PHE A 1 445 ? 14.227 -1.544 -2.434 1 98.88 445 PHE A N 1
ATOM 3315 C CA . PHE A 1 445 ? 15.562 -2.117 -2.328 1 98.88 445 PHE A CA 1
ATOM 3316 C C . PHE A 1 445 ? 15.953 -2.822 -3.623 1 98.88 445 PHE A C 1
ATOM 3318 O O . PHE A 1 445 ? 17.062 -2.619 -4.141 1 98.88 445 PHE A O 1
ATOM 3325 N N . ILE A 1 446 ? 15.031 -3.627 -4.145 1 98.94 446 ILE A N 1
ATOM 3326 C CA . ILE A 1 446 ? 15.273 -4.344 -5.391 1 98.94 446 ILE A CA 1
ATOM 3327 C C . ILE A 1 446 ? 15.43 -3.35 -6.539 1 98.94 446 ILE A C 1
ATOM 3329 O O . ILE A 1 446 ? 16.359 -3.461 -7.34 1 98.94 446 ILE A O 1
ATOM 3333 N N . ALA A 1 447 ? 14.586 -2.359 -6.625 1 98.69 447 ALA A N 1
ATOM 3334 C CA . ALA A 1 447 ? 14.586 -1.354 -7.688 1 98.69 447 ALA A CA 1
ATOM 3335 C C . ALA A 1 447 ? 15.906 -0.589 -7.711 1 98.69 447 ALA A C 1
ATOM 3337 O O . ALA A 1 447 ? 16.359 -0.153 -8.773 1 98.69 447 ALA A O 1
ATOM 3338 N N . SER A 1 448 ? 16.5 -0.438 -6.531 1 98.38 448 SER A N 1
ATOM 3339 C CA . SER A 1 448 ? 17.734 0.336 -6.438 1 98.38 448 SER A CA 1
ATOM 3340 C C . SER A 1 448 ? 18.844 -0.306 -7.254 1 98.38 448 SER A C 1
ATOM 3342 O O . SER A 1 448 ? 19.781 0.375 -7.68 1 98.38 448 SER A O 1
ATOM 3344 N N . SER A 1 449 ? 18.734 -1.617 -7.512 1 98.5 449 SER A N 1
ATOM 3345 C CA . SER A 1 449 ? 19.734 -2.309 -8.32 1 98.5 449 SER A CA 1
ATOM 3346 C C . SER A 1 449 ? 19.562 -1.983 -9.797 1 98.5 449 SER A C 1
ATOM 3348 O O . SER A 1 449 ? 20.484 -2.201 -10.594 1 98.5 449 SER A O 1
ATOM 3350 N N . LEU A 1 450 ? 18.438 -1.539 -10.219 1 98.06 450 LEU A N 1
ATOM 3351 C CA . LEU A 1 450 ? 18.203 -0.982 -11.547 1 98.06 450 LEU A CA 1
ATOM 3352 C C . LEU A 1 450 ? 18.562 0.499 -11.586 1 98.06 450 LEU A C 1
ATOM 3354 O O . LEU A 1 450 ? 19.062 0.993 -12.602 1 98.06 450 LEU A O 1
ATOM 3358 N N . GLY A 1 451 ? 18.391 1.125 -10.414 1 97.06 451 GLY A N 1
ATOM 3359 C CA . GLY A 1 451 ? 18.469 2.574 -10.32 1 97.06 451 GLY A CA 1
ATOM 3360 C C . GLY A 1 451 ? 17.109 3.25 -10.477 1 97.06 451 GLY A C 1
ATOM 3361 O O . GLY A 1 451 ? 16.297 2.846 -11.312 1 97.06 451 GLY A O 1
ATOM 3362 N N . PHE A 1 452 ? 16.875 4.281 -9.688 1 94.75 452 PHE A N 1
ATOM 3363 C CA . PHE A 1 452 ? 15.586 4.949 -9.711 1 94.75 452 PHE A CA 1
ATOM 3364 C C . PHE A 1 452 ? 15.438 5.805 -10.961 1 94.75 452 PHE A C 1
ATOM 3366 O O . PHE A 1 452 ? 14.352 6.305 -11.258 1 94.75 452 PHE A O 1
ATOM 3373 N N . ASP A 1 453 ? 16.5 5.902 -11.75 1 92.75 453 ASP A N 1
ATOM 3374 C CA . ASP A 1 453 ? 16.453 6.586 -13.039 1 92.75 453 ASP A CA 1
ATOM 3375 C C . ASP A 1 453 ? 16.297 5.59 -14.188 1 92.75 453 ASP A C 1
ATOM 3377 O O . ASP A 1 453 ? 16.391 5.969 -15.352 1 92.75 453 ASP A O 1
ATOM 3381 N N . TYR A 1 454 ? 16.156 4.312 -13.836 1 95.06 454 TYR A N 1
ATOM 3382 C CA . TYR A 1 454 ? 15.898 3.297 -14.852 1 95.06 454 TYR A CA 1
ATOM 3383 C C . TYR A 1 454 ? 14.805 3.74 -15.812 1 95.06 454 TYR A C 1
ATOM 3385 O O . TYR A 1 454 ? 13.695 4.082 -15.375 1 95.06 454 TYR A O 1
ATOM 3393 N N . SER A 1 455 ? 15.078 3.717 -17.109 1 94.81 455 SER A N 1
ATOM 3394 C CA . SER A 1 455 ? 14.148 4.254 -18.094 1 94.81 455 SER A CA 1
ATOM 3395 C C . SER A 1 455 ? 13.109 3.215 -18.5 1 94.81 455 SER A C 1
ATOM 3397 O O . SER A 1 455 ? 12.086 3.553 -19.109 1 94.81 455 SER A O 1
ATOM 3399 N N . GLY A 1 456 ? 13.367 1.96 -18.172 1 97.06 456 GLY A N 1
ATOM 3400 C CA . GLY A 1 456 ? 12.398 0.914 -18.469 1 97.06 456 GLY A CA 1
ATOM 3401 C C . GLY A 1 456 ? 11.289 0.829 -17.438 1 97.06 456 GLY A C 1
ATOM 3402 O O . GLY A 1 456 ? 11.156 1.703 -16.578 1 97.06 456 GLY A O 1
ATOM 3403 N N . ILE A 1 457 ? 10.469 -0.189 -17.672 1 97.88 457 ILE A N 1
ATOM 3404 C CA . ILE A 1 457 ? 9.359 -0.448 -16.766 1 97.88 457 ILE A CA 1
ATOM 3405 C C . ILE A 1 457 ? 9.773 -1.488 -15.727 1 97.88 457 ILE A C 1
ATOM 3407 O O . ILE A 1 457 ? 10.32 -2.539 -16.078 1 97.88 457 ILE A O 1
ATOM 3411 N N . TRP A 1 458 ? 9.562 -1.154 -14.477 1 98.75 458 TRP A N 1
ATOM 3412 C CA . TRP A 1 458 ? 9.805 -2.094 -13.383 1 98.75 458 TRP A CA 1
ATOM 3413 C C . TRP A 1 458 ? 8.531 -2.33 -12.578 1 98.75 458 TRP A C 1
ATOM 3415 O O . TRP A 1 458 ? 7.828 -1.381 -12.227 1 98.75 458 TRP A O 1
ATOM 3425 N N . LEU A 1 459 ? 8.219 -3.58 -12.328 1 98.81 459 LEU A N 1
ATOM 3426 C CA . LEU A 1 459 ? 7.074 -4 -11.523 1 98.81 459 LEU A CA 1
ATOM 3427 C C . LEU A 1 459 ? 7.469 -5.098 -10.547 1 98.81 459 LEU A C 1
ATOM 3429 O O . LEU A 1 459 ? 7.977 -6.145 -10.945 1 98.81 459 LEU A O 1
ATOM 3433 N N . HIS A 1 460 ? 7.324 -4.797 -9.25 1 98.94 460 HIS A N 1
ATOM 3434 C CA . HIS A 1 460 ? 7.535 -5.777 -8.188 1 98.94 460 HIS A CA 1
ATOM 3435 C C . HIS A 1 460 ? 6.211 -6.34 -7.684 1 98.94 460 HIS A C 1
ATOM 3437 O O . HIS A 1 460 ? 5.281 -5.586 -7.398 1 98.94 460 HIS A O 1
ATOM 3443 N N . ILE A 1 461 ? 6.168 -7.668 -7.57 1 98.94 461 ILE A N 1
ATOM 3444 C CA . ILE A 1 461 ? 4.992 -8.352 -7.039 1 98.94 461 ILE A CA 1
ATOM 3445 C C . ILE A 1 461 ? 5.375 -9.141 -5.793 1 98.94 461 ILE A C 1
ATOM 3447 O O . ILE A 1 461 ? 6.137 -10.109 -5.875 1 98.94 461 ILE A O 1
ATOM 3451 N N . ASP A 1 462 ? 4.914 -8.703 -4.633 1 98.94 462 ASP A N 1
ATOM 3452 C CA . ASP A 1 462 ? 5.07 -9.43 -3.379 1 98.94 462 ASP A CA 1
ATOM 3453 C C . ASP A 1 462 ? 3.867 -10.336 -3.113 1 98.94 462 ASP A C 1
ATOM 3455 O O . ASP A 1 462 ? 2.783 -9.844 -2.779 1 98.94 462 ASP A O 1
ATOM 3459 N N . MET A 1 463 ? 4.059 -11.648 -3.213 1 98.81 463 MET A N 1
ATOM 3460 C CA . MET A 1 463 ? 2.971 -12.609 -3.088 1 98.81 463 MET A CA 1
ATOM 3461 C C . MET A 1 463 ? 3.199 -13.539 -1.899 1 98.81 463 MET A C 1
ATOM 3463 O O . MET A 1 463 ? 2.914 -14.734 -1.977 1 98.81 463 MET A O 1
ATOM 3467 N N . ALA A 1 464 ? 3.688 -13.016 -0.795 1 98.69 464 ALA A N 1
ATOM 3468 C CA . ALA A 1 464 ? 4.051 -13.805 0.379 1 98.69 464 ALA A CA 1
ATOM 3469 C C . ALA A 1 464 ? 2.84 -14.555 0.934 1 98.69 464 ALA A C 1
ATOM 3471 O O . ALA A 1 464 ? 2.967 -15.672 1.435 1 98.69 464 ALA A O 1
ATOM 3472 N N . PHE A 1 465 ? 1.682 -14.008 0.846 1 98.56 465 PHE A N 1
ATOM 3473 C CA . PHE A 1 465 ? 0.53 -14.641 1.479 1 98.56 465 PHE A CA 1
ATOM 3474 C C . PHE A 1 465 ? -0.37 -15.297 0.439 1 98.56 465 PHE A C 1
ATOM 3476 O O . PHE A 1 465 ? -0.889 -16.391 0.662 1 98.56 465 PHE A O 1
ATOM 3483 N N . PRO A 1 466 ? -0.521 -14.75 -0.75 1 98.56 466 PRO A N 1
ATOM 3484 C CA . PRO A 1 466 ? -1.362 -15.43 -1.737 1 98.56 466 PRO A CA 1
ATOM 3485 C C . PRO A 1 466 ? -0.739 -16.734 -2.25 1 98.56 466 PRO A C 1
ATOM 3487 O O . PRO A 1 466 ? -1.425 -17.547 -2.873 1 98.56 466 PRO A O 1
ATOM 3490 N N . VAL A 1 467 ? 0.464 -16.984 -1.959 1 98.75 467 VAL A N 1
ATOM 3491 C CA . VAL A 1 467 ? 1.196 -18.125 -2.477 1 98.75 467 VAL A CA 1
ATOM 3492 C C . VAL A 1 467 ? 0.6 -19.422 -1.913 1 98.75 467 VAL A C 1
ATOM 3494 O O . VAL A 1 467 ? 0.79 -20.5 -2.48 1 98.75 467 VAL A O 1
ATOM 3497 N N . TYR A 1 468 ? -0.176 -19.312 -0.854 1 98.31 468 TYR A N 1
ATOM 3498 C CA . TYR A 1 468 ? -0.729 -20.5 -0.225 1 98.31 468 TYR A CA 1
ATOM 3499 C C . TYR A 1 468 ? -2.125 -20.234 0.323 1 98.31 468 TYR A C 1
ATOM 3501 O O . TYR A 1 468 ? -2.523 -19.078 0.486 1 98.31 468 TYR A O 1
ATOM 3509 N N . SER A 1 469 ? -2.904 -21.203 0.486 1 97.5 469 SER A N 1
ATOM 3510 C CA . SER A 1 469 ? -4.18 -21.25 1.193 1 97.5 469 SER A CA 1
ATOM 3511 C C . SER A 1 469 ? -4.277 -22.516 2.055 1 97.5 469 SER A C 1
ATOM 3513 O O . SER A 1 469 ? -4.199 -23.625 1.541 1 97.5 469 SER A O 1
ATOM 3515 N N . GLY A 1 470 ? -4.453 -22.266 3.363 1 94.44 470 GLY A N 1
ATOM 3516 C CA . GLY A 1 470 ? -4.285 -23.406 4.25 1 94.44 470 GLY A CA 1
ATOM 3517 C C . GLY A 1 470 ? -2.893 -24 4.199 1 94.44 470 GLY A C 1
ATOM 3518 O O . GLY A 1 470 ? -1.899 -23.281 4.348 1 94.44 470 GLY A O 1
ATOM 3519 N N . GLU A 1 471 ? -2.842 -25.312 3.92 1 94.75 471 GLU A N 1
ATOM 3520 C CA . GLU A 1 471 ? -1.546 -25.984 3.877 1 94.75 471 GLU A CA 1
ATOM 3521 C C . GLU A 1 471 ? -1.064 -26.156 2.439 1 94.75 471 GLU A C 1
ATOM 3523 O O . GLU A 1 471 ? 0.013 -26.703 2.203 1 94.75 471 GLU A O 1
ATOM 3528 N N . ARG A 1 472 ? -1.833 -25.594 1.46 1 96.56 472 ARG A N 1
ATOM 3529 C CA . ARG A 1 472 ? -1.543 -25.891 0.061 1 96.56 472 ARG A CA 1
ATOM 3530 C C . ARG A 1 472 ? -1.058 -24.641 -0.673 1 96.56 472 ARG A C 1
ATOM 3532 O O . ARG A 1 472 ? -1.551 -23.531 -0.428 1 96.56 472 ARG A O 1
ATOM 3539 N N . ALA A 1 473 ? -0.096 -24.906 -1.518 1 98.44 473 ALA A N 1
ATOM 3540 C CA . ALA A 1 473 ? 0.283 -23.859 -2.457 1 98.44 473 ALA A CA 1
ATOM 3541 C C . ALA A 1 473 ? -0.835 -23.578 -3.459 1 98.44 473 ALA A C 1
ATOM 3543 O O . ALA A 1 473 ? -1.582 -24.5 -3.824 1 98.44 473 ALA A O 1
ATOM 3544 N N . THR A 1 474 ? -0.903 -22.375 -3.947 1 98.62 474 THR A N 1
ATOM 3545 C CA . THR A 1 474 ? -2.021 -21.984 -4.801 1 98.62 474 THR A CA 1
ATOM 3546 C C . THR A 1 474 ? -1.593 -21.922 -6.266 1 98.62 474 THR A C 1
ATOM 3548 O O . THR A 1 474 ? -2.436 -21.906 -7.164 1 98.62 474 THR A O 1
ATOM 3551 N N . GLY A 1 475 ? -0.279 -21.906 -6.523 1 98.81 475 GLY A N 1
ATOM 3552 C CA . GLY A 1 475 ? 0.164 -21.625 -7.879 1 98.81 475 GLY A CA 1
ATOM 3553 C C . GLY A 1 475 ? -0.06 -20.188 -8.289 1 98.81 475 GLY A C 1
ATOM 3554 O O . GLY A 1 475 ? -0.079 -19.859 -9.484 1 98.81 475 GLY A O 1
ATOM 3555 N N . TYR A 1 476 ? -0.203 -19.312 -7.344 1 98.88 476 TYR A N 1
ATOM 3556 C CA . TYR A 1 476 ? -0.42 -17.891 -7.59 1 98.88 476 TYR A CA 1
ATOM 3557 C C . TYR A 1 476 ? 0.641 -17.328 -8.531 1 98.88 476 TYR A C 1
ATOM 3559 O O . TYR A 1 476 ? 1.812 -17.703 -8.453 1 98.88 476 TYR A O 1
ATOM 3567 N N . GLY A 1 477 ? 0.292 -16.422 -9.328 1 98.94 477 GLY A N 1
ATOM 3568 C CA . GLY A 1 477 ? 1.209 -15.656 -10.156 1 98.94 477 GLY A CA 1
ATOM 3569 C C . GLY A 1 477 ? 1.214 -16.094 -11.609 1 98.94 477 GLY A C 1
ATOM 3570 O O . GLY A 1 477 ? 1.484 -15.297 -12.508 1 98.94 477 GLY A O 1
ATOM 3571 N N . VAL A 1 478 ? 0.928 -17.391 -11.875 1 98.94 478 VAL A N 1
ATOM 3572 C CA . VAL A 1 478 ? 0.975 -17.922 -13.234 1 98.94 478 VAL A CA 1
ATOM 3573 C C . VAL A 1 478 ? -0.088 -17.25 -14.094 1 98.94 478 VAL A C 1
ATOM 3575 O O . VAL A 1 478 ? 0.222 -16.703 -15.156 1 98.94 478 VAL A O 1
ATOM 3578 N N . ALA A 1 479 ? -1.35 -17.281 -13.648 1 98.94 479 ALA A N 1
ATOM 3579 C CA . ALA A 1 479 ? -2.449 -16.688 -14.398 1 98.94 479 ALA A CA 1
ATOM 3580 C C . ALA A 1 479 ? -2.27 -15.172 -14.539 1 98.94 479 ALA A C 1
ATOM 3582 O O . ALA A 1 479 ? -2.588 -14.594 -15.578 1 98.94 479 ALA A O 1
ATOM 3583 N N . LEU A 1 480 ? -1.766 -14.57 -13.5 1 98.94 480 LEU A N 1
ATOM 3584 C CA . LEU A 1 480 ? -1.548 -13.125 -13.492 1 98.94 480 LEU A CA 1
ATOM 3585 C C . LEU A 1 480 ? -0.565 -12.719 -14.578 1 98.94 480 LEU A C 1
ATOM 3587 O O . LEU A 1 480 ? -0.861 -11.828 -15.391 1 98.94 480 LEU A O 1
ATOM 3591 N N . LEU A 1 481 ? 0.583 -13.336 -14.609 1 98.94 481 LEU A N 1
ATOM 3592 C CA . LEU A 1 481 ? 1.644 -12.969 -15.547 1 98.94 481 LEU A CA 1
ATOM 3593 C C . LEU A 1 481 ? 1.24 -13.281 -16.984 1 98.94 481 LEU A C 1
ATOM 3595 O O . LEU A 1 481 ? 1.485 -12.484 -17.891 1 98.94 481 LEU A O 1
ATOM 3599 N N . ALA A 1 482 ? 0.635 -14.43 -17.188 1 98.81 482 ALA A N 1
ATOM 3600 C CA . ALA A 1 482 ? 0.172 -14.789 -18.531 1 98.81 482 ALA A CA 1
ATOM 3601 C C . ALA A 1 482 ? -0.87 -13.797 -19.031 1 98.81 482 ALA A C 1
ATOM 3603 O O . ALA A 1 482 ? -0.844 -13.398 -20.203 1 98.81 482 ALA A O 1
ATOM 3604 N N . THR A 1 483 ? -1.814 -13.398 -18.156 1 98.75 483 THR A N 1
ATOM 3605 C CA . THR A 1 483 ? -2.869 -12.461 -18.516 1 98.75 483 THR A CA 1
ATOM 3606 C C . THR A 1 483 ? -2.293 -11.07 -18.766 1 98.75 483 THR A C 1
ATOM 3608 O O . THR A 1 483 ? -2.67 -10.398 -19.719 1 98.75 483 THR A O 1
ATOM 3611 N N . LEU A 1 484 ? -1.378 -10.648 -17.906 1 98.62 484 LEU A N 1
ATOM 3612 C CA . LEU A 1 484 ? -0.794 -9.32 -17.984 1 98.62 484 LEU A CA 1
ATOM 3613 C C . LEU A 1 484 ? -0.119 -9.102 -19.328 1 98.62 484 LEU A C 1
ATOM 3615 O O . LEU A 1 484 ? -0.193 -8.016 -19.906 1 98.62 484 LEU A O 1
ATOM 3619 N N . LEU A 1 485 ? 0.503 -10.141 -19.875 1 97.94 485 LEU A N 1
ATOM 3620 C CA . LEU A 1 485 ? 1.22 -10.016 -21.141 1 97.94 485 LEU A CA 1
ATOM 3621 C C . LEU A 1 485 ? 0.42 -10.633 -22.281 1 97.94 485 LEU A C 1
ATOM 3623 O O . LEU A 1 485 ? 0.962 -10.883 -23.375 1 97.94 485 LEU A O 1
ATOM 3627 N N . GLY A 1 486 ? -0.86 -10.828 -22.094 1 97.62 486 GLY A N 1
ATOM 3628 C CA . GLY A 1 486 ? -1.7 -11.547 -23.047 1 97.62 486 GLY A CA 1
ATOM 3629 C C . GLY A 1 486 ? -1.795 -10.867 -24.391 1 97.62 486 GLY A C 1
ATOM 3630 O O . GLY A 1 486 ? -2.031 -11.523 -25.406 1 97.62 486 GLY A O 1
ATOM 3631 N N . GLU A 1 487 ? -1.595 -9.555 -24.406 1 95.31 487 GLU A N 1
ATOM 3632 C CA . GLU A 1 487 ? -1.646 -8.82 -25.672 1 95.31 487 GLU A CA 1
ATOM 3633 C C . GLU A 1 487 ? -0.565 -9.305 -26.641 1 95.31 487 GLU A C 1
ATOM 3635 O O . GLU A 1 487 ? -0.738 -9.242 -27.859 1 95.31 487 GLU A O 1
ATOM 3640 N N . GLY A 1 488 ? 0.51 -9.773 -26.094 1 95.56 488 GLY A N 1
ATOM 3641 C CA . GLY A 1 488 ? 1.62 -10.227 -26.922 1 95.56 488 GLY A CA 1
ATOM 3642 C C . GLY A 1 488 ? 1.533 -11.703 -27.266 1 95.56 488 GLY A C 1
ATOM 3643 O O . GLY A 1 488 ? 2.467 -12.258 -27.859 1 95.56 488 GLY A O 1
ATOM 3644 N N . SER A 1 489 ? 0.438 -12.359 -26.953 1 96.88 489 SER A N 1
ATOM 3645 C CA . SER A 1 489 ? 0.246 -13.773 -27.25 1 96.88 489 SER A CA 1
ATOM 3646 C C . SER A 1 489 ? -0.485 -13.969 -28.578 1 96.88 489 SER A C 1
ATOM 3648 O O . SER A 1 489 ? -1.283 -13.117 -28.984 1 96.88 489 SER A O 1
ATOM 3650 N N . SER A 1 490 ? -0.278 -15.102 -29.266 1 96.19 490 SER A N 1
ATOM 3651 C CA . SER A 1 490 ? -1.041 -15.453 -30.453 1 96.19 490 SER A CA 1
ATOM 3652 C C . SER A 1 490 ? -2.34 -16.156 -30.094 1 96.19 490 SER A C 1
ATOM 3654 O O . SER A 1 490 ? -3.172 -16.422 -30.953 1 96.19 490 SER A O 1
ATOM 3656 N N . ASN A 1 491 ? -2.516 -16.422 -28.859 1 97.38 491 ASN A N 1
ATOM 3657 C CA . ASN A 1 491 ? -3.707 -17.125 -28.391 1 97.38 491 ASN A CA 1
ATOM 3658 C C . ASN A 1 491 ? -4.875 -16.172 -28.188 1 97.38 491 ASN A C 1
ATOM 3660 O O . ASN A 1 491 ? -4.742 -15.164 -27.484 1 97.38 491 ASN A O 1
ATOM 3664 N N . SER A 1 492 ? -5.996 -16.516 -28.672 1 95.94 492 SER A N 1
ATOM 3665 C CA . SER A 1 492 ? -7.145 -15.617 -28.703 1 95.94 492 SER A CA 1
ATOM 3666 C C . SER A 1 492 ? -7.715 -15.398 -27.297 1 95.94 492 SER A C 1
ATOM 3668 O O . SER A 1 492 ? -8.164 -14.297 -26.969 1 95.94 492 SER A O 1
ATOM 3670 N N . MET A 1 493 ? -7.742 -16.391 -26.484 1 97 493 MET A N 1
ATOM 3671 C CA . MET A 1 493 ? -8.281 -16.266 -25.125 1 97 493 MET A CA 1
ATOM 3672 C C . MET A 1 493 ? -7.43 -15.32 -24.297 1 97 493 MET A C 1
ATOM 3674 O O . MET A 1 493 ? -7.961 -14.453 -23.594 1 97 493 MET A O 1
ATOM 3678 N N . LEU A 1 494 ? -6.113 -15.438 -24.344 1 97.69 494 LEU A N 1
ATOM 3679 C CA . LEU A 1 494 ? -5.227 -14.547 -23.594 1 97.69 494 LEU A CA 1
ATOM 3680 C C . LEU A 1 494 ? -5.344 -13.117 -24.109 1 97.69 494 LEU A C 1
ATOM 3682 O O . LEU A 1 494 ? -5.32 -12.172 -23.328 1 97.69 494 LEU A O 1
ATOM 3686 N N . GLN A 1 495 ? -5.473 -12.953 -25.406 1 97.06 495 GLN A N 1
ATOM 3687 C CA . GLN A 1 495 ? -5.668 -11.625 -25.969 1 97.06 495 GLN A CA 1
ATOM 3688 C C . GLN A 1 495 ? -6.965 -10.992 -25.453 1 97.06 495 GLN A C 1
ATOM 3690 O O . GLN A 1 495 ? -7.027 -9.789 -25.219 1 97.06 495 GLN A O 1
ATOM 3695 N N . TYR A 1 496 ? -7.922 -11.867 -25.422 1 96.25 496 TYR A N 1
ATOM 3696 C CA . TYR A 1 496 ? -9.25 -11.406 -25.031 1 96.25 496 TYR A CA 1
ATOM 3697 C C . TYR A 1 496 ? -9.242 -10.875 -23.594 1 96.25 496 TYR A C 1
ATOM 3699 O O . TYR A 1 496 ? -9.867 -9.852 -23.312 1 96.25 496 TYR A O 1
ATOM 3707 N N . VAL A 1 497 ? -8.547 -11.523 -22.656 1 97.38 497 VAL A N 1
ATOM 3708 C CA . VAL A 1 497 ? -8.633 -11.164 -21.25 1 97.38 497 VAL A CA 1
ATOM 3709 C C . VAL A 1 497 ? -7.527 -10.18 -20.891 1 97.38 497 VAL A C 1
ATOM 3711 O O . VAL A 1 497 ? -7.531 -9.594 -19.797 1 97.38 497 VAL A O 1
ATOM 3714 N N . ALA A 1 498 ? -6.586 -9.914 -21.734 1 97.69 498 ALA A N 1
ATOM 3715 C CA . ALA A 1 498 ? -5.426 -9.078 -21.438 1 97.69 498 ALA A CA 1
ATOM 3716 C C . ALA A 1 498 ? -5.828 -7.613 -21.281 1 97.69 498 ALA A C 1
ATOM 3718 O O . ALA A 1 498 ? -6.633 -7.098 -22.062 1 97.69 498 ALA A O 1
ATOM 3719 N N . PRO A 1 499 ? -5.312 -6.957 -20.219 1 95.81 499 PRO A N 1
ATOM 3720 C CA . PRO A 1 499 ? -5.547 -5.512 -20.125 1 95.81 499 PRO A CA 1
ATOM 3721 C C . PRO A 1 499 ? -4.676 -4.715 -21.094 1 95.81 499 PRO A C 1
ATOM 3723 O O . PRO A 1 499 ? -3.617 -5.188 -21.516 1 95.81 499 PRO A O 1
ATOM 3726 N N . PRO A 1 500 ? -5.137 -3.453 -21.391 1 89.69 500 PRO A N 1
ATOM 3727 C CA . PRO A 1 500 ? -4.242 -2.58 -22.156 1 89.69 500 PRO A CA 1
ATOM 3728 C C . PRO A 1 500 ? -3.035 -2.115 -21.344 1 89.69 500 PRO A C 1
ATOM 3730 O O . PRO A 1 500 ? -3.174 -1.751 -20.172 1 89.69 500 PRO A O 1
ATOM 3733 N N . LEU A 1 501 ? -1.879 -2.217 -21.922 1 85.56 501 LEU A N 1
ATOM 3734 C CA . LEU A 1 501 ? -0.662 -1.81 -21.234 1 85.56 501 LEU A CA 1
ATOM 3735 C C . LEU A 1 501 ? -0.422 -0.312 -21.391 1 85.56 501 LEU A C 1
ATOM 3737 O O . LEU A 1 501 ? 0.307 0.291 -20.594 1 85.56 501 LEU A O 1
ATOM 3741 N N . VAL A 1 502 ? -0.823 0.301 -22.438 1 74.06 502 VAL A N 1
ATOM 3742 C CA . VAL A 1 502 ? -0.72 1.744 -22.625 1 74.06 502 VAL A CA 1
ATOM 3743 C C . VAL A 1 502 ? -2.115 2.352 -22.734 1 74.06 502 VAL A C 1
ATOM 3745 O O . VAL A 1 502 ? -2.957 1.858 -23.5 1 74.06 502 VAL A O 1
ATOM 3748 N N . GLU A 1 503 ? -2.5 3.098 -21.641 1 58.06 503 GLU A N 1
ATOM 3749 C CA . GLU A 1 503 ? -3.789 3.766 -21.797 1 58.06 503 GLU A CA 1
ATOM 3750 C C . GLU A 1 503 ? -3.725 4.859 -22.859 1 58.06 503 GLU A C 1
ATOM 3752 O O . GLU A 1 503 ? -2.756 5.621 -22.922 1 58.06 503 GLU A O 1
ATOM 3757 N N . ASN A 1 504 ? -4.324 4.645 -24.047 1 45.5 504 ASN A N 1
ATOM 3758 C CA . ASN A 1 504 ? -4.438 5.719 -25.031 1 45.5 504 ASN A CA 1
ATOM 3759 C C . ASN A 1 504 ? -4.855 7.035 -24.375 1 45.5 504 ASN A C 1
ATOM 3761 O O . ASN A 1 504 ? -6.047 7.34 -24.297 1 45.5 504 ASN A O 1
ATOM 3765 N N . SER A 1 505 ? -4.562 7.285 -23.281 1 41.22 505 SER A N 1
ATOM 3766 C CA . SER A 1 505 ? -5 8.617 -22.875 1 41.22 505 SER A CA 1
ATOM 3767 C C . SER A 1 505 ? -4.41 9.695 -23.781 1 41.22 505 SER A C 1
ATOM 3769 O O . SER A 1 505 ? -3.271 9.57 -24.234 1 41.22 505 SER A O 1
ATOM 3771 N N . MET A 1 506 ? -5.289 10.625 -24.391 1 34.03 506 MET A N 1
ATOM 3772 C CA . MET A 1 506 ? -4.91 11.844 -25.094 1 34.03 506 MET A CA 1
ATOM 3773 C C . MET A 1 506 ? -3.678 12.477 -24.453 1 34.03 506 MET A C 1
ATOM 3775 O O . MET A 1 506 ? -2.709 12.789 -25.156 1 34.03 506 MET A O 1
ATOM 3779 N N . ASP A 1 507 ? -3.912 13.648 -23.656 1 31.5 507 ASP A N 1
ATOM 3780 C CA . ASP A 1 507 ? -3.225 14.93 -23.562 1 31.5 507 ASP A CA 1
ATOM 3781 C C . ASP A 1 507 ? -1.977 14.82 -22.688 1 31.5 507 ASP A C 1
ATOM 3783 O O . ASP A 1 507 ? -1.348 15.828 -22.359 1 31.5 507 ASP A O 1
ATOM 3787 N N . ILE A 1 508 ? -1.941 14.047 -21.578 1 35 508 ILE A N 1
ATOM 3788 C CA . ILE A 1 508 ? -0.959 14.68 -20.703 1 35 508 ILE A CA 1
ATOM 3789 C C . ILE A 1 508 ? 0.45 14.336 -21.188 1 35 508 ILE A C 1
ATOM 3791 O O . ILE A 1 508 ? 0.778 13.172 -21.391 1 35 508 ILE A O 1
ATOM 3795 N N . GLU A 1 509 ? 1.203 15.219 -21.75 1 32.31 509 GLU A N 1
ATOM 3796 C CA . GLU A 1 509 ? 2.578 15.461 -22.172 1 32.31 509 GLU A CA 1
ATOM 3797 C C . GLU A 1 509 ? 3.576 14.867 -21.188 1 32.31 509 GLU A C 1
ATOM 3799 O O . GLU A 1 509 ? 4.777 15.125 -21.266 1 32.31 509 GLU A O 1
ATOM 3804 N N . GLU A 1 510 ? 3.223 14.383 -19.953 1 34.22 510 GLU A N 1
ATOM 3805 C CA . GLU A 1 510 ? 4.422 14.492 -19.125 1 34.22 510 GLU A CA 1
ATOM 3806 C C . GLU A 1 510 ? 5.512 13.539 -19.609 1 34.22 510 GLU A C 1
ATOM 3808 O O . GLU A 1 510 ? 5.582 13.219 -20.797 1 34.22 510 GLU A O 1
ATOM 3813 N N . ASN A 1 511 ? 6.188 12.781 -18.469 1 34.34 511 ASN A N 1
ATOM 3814 C CA . ASN A 1 511 ? 7.578 12.336 -18.5 1 34.34 511 ASN A CA 1
ATOM 3815 C C . ASN A 1 511 ? 7.766 11.148 -19.438 1 34.34 511 ASN A C 1
ATOM 3817 O O . ASN A 1 511 ? 6.836 10.367 -19.641 1 34.34 511 ASN A O 1
ATOM 3821 N N . GLU A 1 512 ? 8.867 11.172 -20.188 1 37.69 512 GLU A N 1
ATOM 3822 C CA . GLU A 1 512 ? 9.523 10.383 -21.219 1 37.69 512 GLU A CA 1
ATOM 3823 C C . GLU A 1 512 ? 9.523 8.891 -20.875 1 37.69 512 GLU A C 1
ATOM 3825 O O . GLU A 1 512 ? 10.539 8.219 -21 1 37.69 512 GLU A O 1
ATOM 3830 N N . VAL A 1 513 ? 8.781 8.547 -19.953 1 42.91 513 VAL A N 1
ATOM 3831 C CA . VAL A 1 513 ? 8.961 7.102 -19.875 1 42.91 513 VAL A CA 1
ATOM 3832 C C . VAL A 1 513 ? 8.445 6.453 -21.156 1 42.91 513 VAL A C 1
ATOM 3834 O O . VAL A 1 513 ? 7.348 6.773 -21.625 1 42.91 513 VAL A O 1
ATOM 3837 N N . LYS A 1 514 ? 9.172 5.594 -21.781 1 44.5 514 LYS A N 1
ATOM 3838 C CA . LYS A 1 514 ? 8.922 4.812 -23 1 44.5 514 LYS A CA 1
ATOM 3839 C C . LYS A 1 514 ? 7.566 4.117 -22.938 1 44.5 514 LYS A C 1
ATOM 3841 O O . LYS A 1 514 ? 7.277 3.389 -21.984 1 44.5 514 LYS A O 1
ATOM 3846 N N . ARG A 1 515 ? 6.52 4.359 -23.828 1 52.31 515 ARG A N 1
ATOM 3847 C CA . ARG A 1 515 ? 5.246 3.689 -24.078 1 52.31 515 ARG A CA 1
ATOM 3848 C C . ARG A 1 515 ? 5.457 2.312 -24.688 1 52.31 515 ARG A C 1
ATOM 3850 O O . ARG A 1 515 ? 6.047 2.195 -25.766 1 52.31 515 ARG A O 1
ATOM 3857 N N . ILE A 1 516 ? 5.352 1.268 -23.938 1 40.91 516 ILE A N 1
ATOM 3858 C CA . ILE A 1 516 ? 5.5 -0.084 -24.469 1 40.91 516 ILE A CA 1
ATOM 3859 C C . ILE A 1 516 ? 4.148 -0.598 -24.953 1 40.91 516 ILE A C 1
ATOM 3861 O O . ILE A 1 516 ? 3.174 -0.624 -24.203 1 40.91 516 ILE A O 1
ATOM 3865 N N . ARG A 1 517 ? 3.908 -0.67 -26.281 1 48.5 517 ARG A N 1
ATOM 3866 C CA . ARG A 1 517 ? 2.773 -1.354 -26.891 1 48.5 517 ARG A CA 1
ATOM 3867 C C . ARG A 1 517 ? 3.18 -2.73 -27.406 1 48.5 517 ARG A C 1
ATOM 3869 O O . ARG A 1 517 ? 4.066 -2.842 -28.25 1 48.5 517 ARG A O 1
ATOM 3876 N N . LEU A 1 518 ? 2.605 -3.789 -26.734 1 42.72 518 LEU A N 1
ATOM 3877 C CA . LEU A 1 518 ? 2.885 -5.141 -27.203 1 42.72 518 LEU A CA 1
ATOM 3878 C C . LEU A 1 518 ? 2.029 -5.477 -28.422 1 42.72 518 LEU A C 1
ATOM 3880 O O . LEU A 1 518 ? 0.829 -5.195 -28.438 1 42.72 518 LEU A O 1
ATOM 3884 N N . GLU A 1 519 ? 2.492 -5.523 -29.688 1 44.25 519 GLU A N 1
ATOM 3885 C CA . GLU A 1 519 ? 1.75 -5.871 -30.906 1 44.25 519 GLU A CA 1
ATOM 3886 C C . GLU A 1 519 ? 1.738 -7.379 -31.125 1 44.25 519 GLU A C 1
ATOM 3888 O O . GLU A 1 519 ? 2.736 -8.055 -30.875 1 44.25 519 GLU A O 1
ATOM 3893 N N . MET B 1 1 ? 4.391 29.531 23.719 1 44.38 1 MET B N 1
ATOM 3894 C CA . MET B 1 1 ? 4.973 30.5 22.812 1 44.38 1 MET B CA 1
ATOM 3895 C C . MET B 1 1 ? 4.219 30.531 21.484 1 44.38 1 MET B C 1
ATOM 3897 O O . MET B 1 1 ? 4.07 29.5 20.828 1 44.38 1 MET B O 1
ATOM 3901 N N . THR B 1 2 ? 3.215 31.547 21.422 1 55.09 2 THR B N 1
ATOM 3902 C CA . THR B 1 2 ? 2.404 31.625 20.219 1 55.09 2 THR B CA 1
ATOM 3903 C C . THR B 1 2 ? 3.18 32.312 19.078 1 55.09 2 THR B C 1
ATOM 3905 O O . THR B 1 2 ? 3.654 33.438 19.234 1 55.09 2 THR B O 1
ATOM 3908 N N . ARG B 1 3 ? 3.84 31.516 18.094 1 75.5 3 ARG B N 1
ATOM 3909 C CA . ARG B 1 3 ? 4.441 32.094 16.891 1 75.5 3 ARG B CA 1
ATOM 3910 C C . ARG B 1 3 ? 3.369 32.594 15.922 1 75.5 3 ARG B C 1
ATOM 3912 O O . ARG B 1 3 ? 2.441 31.844 15.602 1 75.5 3 ARG B O 1
ATOM 3919 N N . SER B 1 4 ? 3.35 33.938 15.82 1 89.44 4 SER B N 1
ATOM 3920 C CA . SER B 1 4 ? 2.438 34.469 14.82 1 89.44 4 SER B CA 1
ATOM 3921 C C . SER B 1 4 ? 2.893 34.125 13.406 1 89.44 4 SER B C 1
ATOM 3923 O O . SER B 1 4 ? 4.09 34.094 13.117 1 89.44 4 SER B O 1
ATOM 3925 N N . LEU B 1 5 ? 1.991 33.625 12.625 1 95.88 5 LEU B N 1
ATOM 3926 C CA . LEU B 1 5 ? 2.205 33.281 11.219 1 95.88 5 LEU B CA 1
ATOM 3927 C C . LEU B 1 5 ? 1.297 34.125 10.32 1 95.88 5 LEU B C 1
ATOM 3929 O O . LEU B 1 5 ? 0.075 34.125 10.484 1 95.88 5 LEU B O 1
ATOM 3933 N N . LYS B 1 6 ? 1.894 34.906 9.461 1 96.56 6 LYS B N 1
ATOM 3934 C CA . LYS B 1 6 ? 1.146 35.781 8.555 1 96.56 6 LYS B CA 1
ATOM 3935 C C . LYS B 1 6 ? 1.545 35.5 7.102 1 96.56 6 LYS B C 1
ATOM 3937 O O . LYS B 1 6 ? 2.658 35.062 6.828 1 96.56 6 LYS B O 1
ATOM 3942 N N . PHE B 1 7 ? 0.645 35.844 6.195 1 98.12 7 PHE B N 1
ATOM 3943 C CA . PHE B 1 7 ? 0.883 35.625 4.77 1 98.12 7 PHE B CA 1
ATOM 3944 C C . PHE B 1 7 ? 0.682 36.938 3.998 1 98.12 7 PHE B C 1
ATOM 3946 O O . PHE B 1 7 ? -0.184 37.719 4.344 1 98.12 7 PHE B O 1
ATOM 3953 N N . SER B 1 8 ? 1.482 37.094 3.01 1 97.5 8 SER B N 1
ATOM 3954 C CA . SER B 1 8 ? 1.363 38.25 2.141 1 97.5 8 SER B CA 1
ATOM 3955 C C . SER B 1 8 ? 1.533 37.875 0.675 1 97.5 8 SER B C 1
ATOM 3957 O O . SER B 1 8 ? 2.348 37.031 0.344 1 97.5 8 SER B O 1
ATOM 3959 N N . ALA B 1 9 ? 0.767 38.562 -0.194 1 96.06 9 ALA B N 1
ATOM 3960 C CA . ALA B 1 9 ? 0.804 38.312 -1.633 1 96.06 9 ALA B CA 1
ATOM 3961 C C . ALA B 1 9 ? 1.963 39.062 -2.291 1 96.06 9 ALA B C 1
ATOM 3963 O O . ALA B 1 9 ? 2.334 38.781 -3.428 1 96.06 9 ALA B O 1
ATOM 3964 N N . LYS B 1 10 ? 2.547 40 -1.553 1 94.62 10 LYS B N 1
ATOM 3965 C CA . LYS B 1 10 ? 3.627 40.812 -2.082 1 94.62 10 LYS B CA 1
ATOM 3966 C C . LYS B 1 10 ? 4.797 40.875 -1.104 1 94.62 10 LYS B C 1
ATOM 3968 O O . LYS B 1 10 ? 4.605 40.781 0.109 1 94.62 10 LYS B O 1
ATOM 3973 N N . LEU B 1 11 ? 5.926 41.094 -1.718 1 97.25 11 LEU B N 1
ATOM 3974 C CA . LEU B 1 11 ? 7.098 41.281 -0.872 1 97.25 11 LEU B CA 1
ATOM 3975 C C . LEU B 1 11 ? 7.098 42.656 -0.253 1 97.25 11 LEU B C 1
ATOM 3977 O O . LEU B 1 11 ? 6.66 43.625 -0.885 1 97.25 11 LEU B O 1
ATOM 3981 N N . SER B 1 12 ? 7.52 42.75 0.898 1 96.62 12 SER B N 1
ATOM 3982 C CA . SER B 1 12 ? 7.762 44.031 1.562 1 96.62 12 SER B CA 1
ATOM 3983 C C . SER B 1 12 ? 9.25 44.25 1.814 1 96.62 12 SER B C 1
ATOM 3985 O O . SER B 1 12 ? 10.008 43.281 1.975 1 96.62 12 SER B O 1
ATOM 3987 N N . ALA B 1 13 ? 9.586 45.438 1.884 1 96.19 13 ALA B N 1
ATOM 3988 C CA . ALA B 1 13 ? 11 45.75 2.074 1 96.19 13 ALA B CA 1
ATOM 3989 C C . ALA B 1 13 ? 11.469 45.344 3.461 1 96.19 13 ALA B C 1
ATOM 3991 O O . ALA B 1 13 ? 10.75 45.5 4.445 1 96.19 13 ALA B O 1
ATOM 3992 N N . SER B 1 14 ? 12.641 44.781 3.5 1 95.06 14 SER B N 1
ATOM 3993 C CA . SER B 1 14 ? 13.328 44.438 4.746 1 95.06 14 SER B CA 1
ATOM 3994 C C . SER B 1 14 ? 14.836 44.375 4.551 1 95.06 14 SER B C 1
ATOM 3996 O O . SER B 1 14 ? 15.32 44.312 3.418 1 95.06 14 SER B O 1
ATOM 3998 N N . ASP B 1 15 ? 15.508 44.531 5.676 1 96.06 15 ASP B N 1
ATOM 3999 C CA . ASP B 1 15 ? 16.969 44.531 5.707 1 96.06 15 ASP B CA 1
ATOM 4000 C C . ASP B 1 15 ? 17.5 43.312 6.441 1 96.06 15 ASP B C 1
ATOM 4002 O O . ASP B 1 15 ? 17.234 43.125 7.633 1 96.06 15 ASP B O 1
ATOM 4006 N N . PRO B 1 16 ? 18.312 42.469 5.699 1 95.56 16 PRO B N 1
ATOM 4007 C CA . PRO B 1 16 ? 18.844 41.281 6.359 1 95.56 16 PRO B CA 1
ATOM 4008 C C . PRO B 1 16 ? 19.656 41.625 7.609 1 95.56 16 PRO B C 1
ATOM 4010 O O . PRO B 1 16 ? 19.828 40.75 8.484 1 95.56 16 PRO B O 1
ATOM 4013 N N . GLN B 1 17 ? 20.094 42.75 7.711 1 95.19 17 GLN B N 1
ATOM 4014 C CA . GLN B 1 17 ? 20.891 43.156 8.875 1 95.19 17 GLN B CA 1
ATOM 4015 C C . GLN B 1 17 ? 20.031 43.188 10.141 1 95.19 17 GLN B C 1
ATOM 4017 O O . GLN B 1 17 ? 20.547 43.094 11.25 1 95.19 17 GLN B O 1
ATOM 4022 N N . THR B 1 18 ? 18.781 43.312 9.961 1 94.62 18 THR B N 1
ATOM 4023 C CA . THR B 1 18 ? 17.922 43.438 11.125 1 94.62 18 THR B CA 1
ATOM 4024 C C . THR B 1 18 ? 16.859 42.344 11.141 1 94.62 18 THR B C 1
ATOM 4026 O O . THR B 1 18 ? 16.406 41.906 12.203 1 94.62 18 THR B O 1
ATOM 4029 N N . THR B 1 19 ? 16.422 41.969 10.016 1 95.44 19 THR B N 1
ATOM 4030 C CA . THR B 1 19 ? 15.328 41 9.922 1 95.44 19 THR B CA 1
ATOM 4031 C C . THR B 1 19 ? 15.711 39.844 9 1 95.44 19 THR B C 1
ATOM 4033 O O . THR B 1 19 ? 15.836 40 7.789 1 95.44 19 THR B O 1
ATOM 4036 N N . PRO B 1 20 ? 15.789 38.656 9.57 1 95.69 20 PRO B N 1
ATOM 4037 C CA . PRO B 1 20 ? 16.188 37.5 8.766 1 95.69 20 PRO B CA 1
ATOM 4038 C C . PRO B 1 20 ? 15.188 37.188 7.652 1 95.69 20 PRO B C 1
ATOM 4040 O O . PRO B 1 20 ? 13.984 37.406 7.828 1 95.69 20 PRO B O 1
ATOM 4043 N N . VAL B 1 21 ? 15.727 36.688 6.547 1 97.56 21 VAL B N 1
ATOM 4044 C CA . VAL B 1 21 ? 14.891 36.312 5.414 1 97.56 21 VAL B CA 1
ATOM 4045 C C . VAL B 1 21 ? 15.438 35.031 4.777 1 97.56 21 VAL B C 1
ATOM 4047 O O . VAL B 1 21 ? 16.656 34.844 4.668 1 97.56 21 VAL B O 1
ATOM 4050 N N . ARG B 1 22 ? 14.562 34.156 4.48 1 97.75 22 ARG B N 1
ATOM 4051 C CA . ARG B 1 22 ? 14.883 32.938 3.748 1 97.75 22 ARG B CA 1
ATOM 4052 C C . ARG B 1 22 ? 14.07 32.844 2.461 1 97.75 22 ARG B C 1
ATOM 4054 O O . ARG B 1 22 ? 12.836 32.875 2.494 1 97.75 22 ARG B O 1
ATOM 4061 N N . ILE B 1 23 ? 14.742 32.719 1.362 1 98.62 23 ILE B N 1
ATOM 4062 C CA . ILE B 1 23 ? 14.102 32.5 0.071 1 98.62 23 ILE B CA 1
ATOM 4063 C C . ILE B 1 23 ? 14.102 31 -0.266 1 98.62 23 ILE B C 1
ATOM 4065 O O . ILE B 1 23 ? 15.156 30.391 -0.373 1 98.62 23 ILE B O 1
ATOM 4069 N N . ILE B 1 24 ? 12.969 30.422 -0.386 1 98.81 24 ILE B N 1
ATOM 4070 C CA . ILE B 1 24 ? 12.852 28.984 -0.542 1 98.81 24 ILE B CA 1
ATOM 4071 C C . ILE B 1 24 ? 12.062 28.656 -1.808 1 98.81 24 ILE B C 1
ATOM 4073 O O . ILE B 1 24 ? 11.078 29.328 -2.117 1 98.81 24 ILE B O 1
ATOM 4077 N N . GLY B 1 25 ? 12.43 27.641 -2.584 1 98.81 25 GLY B N 1
ATOM 4078 C CA . GLY B 1 25 ? 11.703 27.141 -3.74 1 98.81 25 GLY B CA 1
ATOM 4079 C C . GLY B 1 25 ? 12.367 25.938 -4.383 1 98.81 25 GLY B C 1
ATOM 4080 O O . GLY B 1 25 ? 13.461 25.531 -3.977 1 98.81 25 GLY B O 1
ATOM 4081 N N . GLN B 1 26 ? 11.711 25.312 -5.258 1 98.38 26 GLN B N 1
ATOM 4082 C CA . GLN B 1 26 ? 12.352 24.328 -6.125 1 98.38 26 GLN B CA 1
ATOM 4083 C C . GLN B 1 26 ? 13.312 25 -7.102 1 98.38 26 GLN B C 1
ATOM 4085 O O . GLN B 1 26 ? 13.055 26.109 -7.574 1 98.38 26 GLN B O 1
ATOM 4090 N N . ILE B 1 27 ? 14.367 24.375 -7.43 1 98.12 27 ILE B N 1
ATOM 4091 C CA . ILE B 1 27 ? 15.398 24.953 -8.281 1 98.12 27 ILE B CA 1
ATOM 4092 C C . ILE B 1 27 ? 14.773 25.484 -9.57 1 98.12 27 ILE B C 1
ATOM 4094 O O . ILE B 1 27 ? 15.086 26.578 -10.016 1 98.12 27 ILE B O 1
ATOM 4098 N N . ARG B 1 28 ? 13.891 24.703 -10.203 1 97.31 28 ARG B N 1
ATOM 4099 C CA . ARG B 1 28 ? 13.242 25.109 -11.438 1 97.31 28 ARG B CA 1
ATOM 4100 C C . ARG B 1 28 ? 12.445 26.406 -11.242 1 97.31 28 ARG B C 1
ATOM 4102 O O . ARG B 1 28 ? 12.328 27.219 -12.164 1 97.31 28 ARG B O 1
ATOM 4109 N N . ASN B 1 29 ? 11.875 26.609 -10.07 1 98.19 29 ASN B N 1
ATOM 4110 C CA . ASN B 1 29 ? 11.117 27.812 -9.758 1 98.19 29 ASN B CA 1
ATOM 4111 C C . ASN B 1 29 ? 12.031 28.984 -9.406 1 98.19 29 ASN B C 1
ATOM 4113 O O . ASN B 1 29 ? 11.781 30.109 -9.812 1 98.19 29 ASN B O 1
ATOM 4117 N N . LEU B 1 30 ? 13.07 28.703 -8.602 1 98.56 30 LEU B N 1
ATOM 4118 C CA . LEU B 1 30 ? 14.031 29.734 -8.227 1 98.56 30 LEU B CA 1
ATOM 4119 C C . LEU B 1 30 ? 14.711 30.328 -9.453 1 98.56 30 LEU B C 1
ATOM 4121 O O . LEU B 1 30 ? 15.047 31.516 -9.469 1 98.56 30 LEU B O 1
ATOM 4125 N N . ASN B 1 31 ? 14.852 29.547 -10.438 1 98 31 ASN B N 1
ATOM 4126 C CA . ASN B 1 31 ? 15.523 29.984 -11.656 1 98 31 ASN B CA 1
ATOM 4127 C C . ASN B 1 31 ? 14.602 30.844 -12.523 1 98 31 ASN B C 1
ATOM 4129 O O . ASN B 1 31 ? 15.055 31.484 -13.477 1 98 31 ASN B O 1
ATOM 4133 N N . LYS B 1 32 ? 13.352 30.922 -12.234 1 97.75 32 LYS B N 1
ATOM 4134 C CA . LYS B 1 32 ? 12.406 31.703 -13.016 1 97.75 32 LYS B CA 1
ATOM 4135 C C . LYS B 1 32 ? 12.352 33.156 -12.531 1 97.75 32 LYS B C 1
ATOM 4137 O O . LYS B 1 32 ? 11.773 34 -13.195 1 97.75 32 LYS B O 1
ATOM 4142 N N . ILE B 1 33 ? 12.969 33.406 -11.383 1 97 33 ILE B N 1
ATOM 4143 C CA . ILE B 1 33 ? 12.961 34.781 -10.898 1 97 33 ILE B CA 1
ATOM 4144 C C . ILE B 1 33 ? 14.375 35.375 -10.992 1 97 33 ILE B C 1
ATOM 4146 O O . ILE B 1 33 ? 15.352 34.625 -11.125 1 97 33 ILE B O 1
ATOM 4150 N N . VAL B 1 34 ? 14.422 36.719 -10.938 1 96.94 34 VAL B N 1
ATOM 4151 C CA . VAL B 1 34 ? 15.703 37.406 -11.008 1 96.94 34 VAL B CA 1
ATOM 4152 C C . VAL B 1 34 ? 15.938 38.188 -9.711 1 96.94 34 VAL B C 1
ATOM 4154 O O . VAL B 1 34 ? 15.031 38.312 -8.891 1 96.94 34 VAL B O 1
ATOM 4157 N N . TYR B 1 35 ? 17.156 38.656 -9.539 1 98.12 35 TYR B N 1
ATOM 4158 C CA . TYR B 1 35 ? 17.547 39.375 -8.336 1 98.12 35 TYR B CA 1
ATOM 4159 C C . TYR B 1 35 ? 16.609 40.531 -8.055 1 98.12 35 TYR B C 1
ATOM 4161 O O . TYR B 1 35 ? 16.266 40.781 -6.898 1 98.12 35 TYR B O 1
ATOM 4169 N N . ASP B 1 36 ? 16.141 41.188 -9.07 1 97.88 36 ASP B N 1
ATOM 4170 C CA . ASP B 1 36 ? 15.297 42.344 -8.922 1 97.88 36 ASP B CA 1
ATOM 4171 C C . ASP B 1 36 ? 13.977 42 -8.25 1 97.88 36 ASP B C 1
ATOM 4173 O O . ASP B 1 36 ? 13.336 42.844 -7.625 1 97.88 36 ASP B O 1
ATOM 4177 N N . ASP B 1 37 ? 13.594 40.75 -8.359 1 97.56 37 ASP B N 1
ATOM 4178 C CA . ASP B 1 37 ? 12.336 40.312 -7.766 1 97.56 37 ASP B CA 1
ATOM 4179 C C . ASP B 1 37 ? 12.453 40.188 -6.25 1 97.56 37 ASP B C 1
ATOM 4181 O O . ASP B 1 37 ? 11.445 40.25 -5.539 1 97.56 37 ASP B O 1
ATOM 4185 N N . VAL B 1 38 ? 13.719 40.031 -5.73 1 98.44 38 VAL B N 1
ATOM 4186 C CA . VAL B 1 38 ? 13.867 39.75 -4.305 1 98.44 38 VAL B CA 1
ATOM 4187 C C . VAL B 1 38 ? 14.82 40.75 -3.68 1 98.44 38 VAL B C 1
ATOM 4189 O O . VAL B 1 38 ? 15.078 40.719 -2.473 1 98.44 38 VAL B O 1
ATOM 4192 N N . LYS B 1 39 ? 15.344 41.688 -4.457 1 97.94 39 LYS B N 1
ATOM 4193 C CA . LYS B 1 39 ? 16.375 42.625 -3.99 1 97.94 39 LYS B CA 1
ATOM 4194 C C . LYS B 1 39 ? 15.898 43.438 -2.793 1 97.94 39 LYS B C 1
ATOM 4196 O O . LYS B 1 39 ? 16.688 43.781 -1.915 1 97.94 39 LYS B O 1
ATOM 4201 N N . MET B 1 40 ? 14.625 43.719 -2.73 1 98.12 40 MET B N 1
ATOM 4202 C CA . MET B 1 40 ? 14.086 44.5 -1.631 1 98.12 40 MET B CA 1
ATOM 4203 C C . MET B 1 40 ? 14.234 43.781 -0.303 1 98.12 40 MET B C 1
ATOM 4205 O O . MET B 1 40 ? 14.141 44.375 0.763 1 98.12 40 MET B O 1
ATOM 4209 N N . LYS B 1 41 ? 14.43 42.406 -0.349 1 98 41 LYS B N 1
ATOM 4210 C CA . LYS B 1 41 ? 14.633 41.594 0.852 1 98 41 LYS B CA 1
ATOM 4211 C C . LYS B 1 41 ? 16.125 41.438 1.161 1 98 41 LYS B C 1
ATOM 4213 O O . LYS B 1 41 ? 16.484 41 2.25 1 98 41 LYS B O 1
ATOM 4218 N N . LEU B 1 42 ? 17 41.844 0.287 1 98.25 42 LEU B N 1
ATOM 4219 C CA . LEU B 1 42 ? 18.391 41.438 0.351 1 98.25 42 LEU B CA 1
ATOM 4220 C C . LEU B 1 42 ? 19.328 42.625 0.457 1 98.25 42 LEU B C 1
ATOM 4222 O O . LEU B 1 42 ? 20.406 42.531 1.054 1 98.25 42 LEU B O 1
ATOM 4226 N N . GLU B 1 43 ? 18.922 43.75 -0.158 1 96.5 43 GLU B N 1
ATOM 4227 C CA . GLU B 1 43 ? 19.75 44.969 -0.126 1 96.5 43 GLU B CA 1
ATOM 4228 C C . GLU B 1 43 ? 19.828 45.531 1.281 1 96.5 43 GLU B C 1
ATOM 4230 O O . GLU B 1 43 ? 18.891 45.375 2.068 1 96.5 43 GLU B O 1
ATOM 4235 N N . PRO B 1 44 ? 20.938 46.188 1.627 1 96.12 44 PRO B N 1
ATOM 4236 C CA . PRO B 1 44 ? 22.062 46.531 0.749 1 96.12 44 PRO B CA 1
ATOM 4237 C C . PRO B 1 44 ? 23.219 45.531 0.84 1 96.12 44 PRO B C 1
ATOM 4239 O O . PRO B 1 44 ? 24.219 45.688 0.152 1 96.12 44 PRO B O 1
ATOM 4242 N N . VAL B 1 45 ? 23.016 44.5 1.566 1 97.5 45 VAL B N 1
ATOM 4243 C CA . VAL B 1 45 ? 24.203 43.719 1.95 1 97.5 45 VAL B CA 1
ATOM 4244 C C . VAL B 1 45 ? 24.391 42.562 0.995 1 97.5 45 VAL B C 1
ATOM 4246 O O . VAL B 1 45 ? 25.484 41.969 0.92 1 97.5 45 VAL B O 1
ATOM 4249 N N . VAL B 1 46 ? 23.422 42.188 0.268 1 98.19 46 VAL B N 1
ATOM 4250 C CA . VAL B 1 46 ? 23.516 41.125 -0.702 1 98.19 46 VAL B CA 1
ATOM 4251 C C . VAL B 1 46 ? 23.438 41.688 -2.119 1 98.19 46 VAL B C 1
ATOM 4253 O O . VAL B 1 46 ? 22.453 42.344 -2.471 1 98.19 46 VAL B O 1
ATOM 4256 N N . THR B 1 47 ? 24.406 41.375 -2.932 1 97.88 47 THR B N 1
ATOM 4257 C CA . THR B 1 47 ? 24.453 41.875 -4.297 1 97.88 47 THR B CA 1
ATOM 4258 C C . THR B 1 47 ? 23.812 40.875 -5.266 1 97.88 47 THR B C 1
ATOM 4260 O O . THR B 1 47 ? 23.578 39.75 -4.906 1 97.88 47 THR B O 1
ATOM 4263 N N . ALA B 1 48 ? 23.547 41.406 -6.477 1 98.12 48 ALA B N 1
ATOM 4264 C CA . ALA B 1 48 ? 23.016 40.531 -7.535 1 98.12 48 ALA B CA 1
ATOM 4265 C C . ALA B 1 48 ? 23.969 39.375 -7.836 1 98.12 48 ALA B C 1
ATOM 4267 O O . ALA B 1 48 ? 23.547 38.281 -8.117 1 98.12 48 ALA B O 1
ATOM 4268 N N . GLU B 1 49 ? 25.203 39.656 -7.812 1 98.06 49 GLU B N 1
ATOM 4269 C CA . GLU B 1 49 ? 26.219 38.656 -8.094 1 98.06 49 GLU B CA 1
ATOM 4270 C C . GLU B 1 49 ? 26.234 37.594 -7.004 1 98.06 49 GLU B C 1
ATOM 4272 O O . GLU B 1 49 ? 26.359 36.406 -7.305 1 98.06 49 GLU B O 1
ATOM 4277 N N . MET B 1 50 ? 26.172 38.031 -5.793 1 97.81 50 MET B N 1
ATOM 4278 C CA . MET B 1 50 ? 26.125 37.094 -4.676 1 97.81 50 MET B CA 1
ATOM 4279 C C . MET B 1 50 ? 24.922 36.156 -4.793 1 97.81 50 MET B C 1
ATOM 4281 O O . MET B 1 50 ? 25.047 34.938 -4.617 1 97.81 50 MET B O 1
ATOM 4285 N N . TYR B 1 51 ? 23.828 36.781 -5.109 1 98 51 TYR B N 1
ATOM 4286 C CA . TYR B 1 51 ? 22.594 36 -5.234 1 98 51 TYR B CA 1
ATOM 4287 C C . TYR B 1 51 ? 22.688 34.969 -6.352 1 98 51 TYR B C 1
ATOM 4289 O O . TYR B 1 51 ? 22.344 33.812 -6.156 1 98 51 TYR B O 1
ATOM 4297 N N . SER B 1 52 ? 23.125 35.406 -7.5 1 98.06 52 SER B N 1
ATOM 4298 C CA . SER B 1 52 ? 23.234 34.531 -8.664 1 98.06 52 SER B CA 1
ATOM 4299 C C . SER B 1 52 ? 24.219 33.406 -8.406 1 98.06 52 SER B C 1
ATOM 4301 O O . SER B 1 52 ? 24 32.281 -8.844 1 98.06 52 SER B O 1
ATOM 4303 N N . THR B 1 53 ? 25.312 33.688 -7.766 1 98.12 53 THR B N 1
ATOM 4304 C CA . THR B 1 53 ? 26.312 32.688 -7.445 1 98.12 53 THR B CA 1
ATOM 4305 C C . THR B 1 53 ? 25.75 31.656 -6.465 1 98.12 53 THR B C 1
ATOM 4307 O O . THR B 1 53 ? 25.984 30.453 -6.617 1 98.12 53 THR B O 1
ATOM 4310 N N . ALA B 1 54 ? 25.078 32.156 -5.484 1 98.31 54 ALA B N 1
ATOM 4311 C CA . ALA B 1 54 ? 24.469 31.266 -4.496 1 98.31 54 ALA B CA 1
ATOM 4312 C C . ALA B 1 54 ? 23.453 30.344 -5.152 1 98.31 54 ALA B C 1
ATOM 4314 O O . ALA B 1 54 ? 23.422 29.141 -4.887 1 98.31 54 ALA B O 1
ATOM 4315 N N . LEU B 1 55 ? 22.594 30.891 -5.961 1 98.31 55 LEU B N 1
ATOM 4316 C CA . LEU B 1 55 ? 21.562 30.125 -6.66 1 98.31 55 LEU B CA 1
ATOM 4317 C C . LEU B 1 55 ? 22.203 29.031 -7.523 1 98.31 55 LEU B C 1
ATOM 4319 O O . LEU B 1 55 ? 21.75 27.891 -7.523 1 98.31 55 LEU B O 1
ATOM 4323 N N . ALA B 1 56 ? 23.266 29.344 -8.219 1 97.75 56 ALA B N 1
ATOM 4324 C CA . ALA B 1 56 ? 23.953 28.422 -9.117 1 97.75 56 ALA B CA 1
ATOM 4325 C C . ALA B 1 56 ? 24.641 27.312 -8.344 1 97.75 56 ALA B C 1
ATOM 4327 O O . ALA B 1 56 ? 24.859 26.219 -8.875 1 97.75 56 ALA B O 1
ATOM 4328 N N . SER B 1 57 ? 24.922 27.594 -7.102 1 97.88 57 SER B N 1
ATOM 4329 C CA . SER B 1 57 ? 25.688 26.641 -6.305 1 97.88 57 SER B CA 1
ATOM 4330 C C . SER B 1 57 ? 24.781 25.609 -5.652 1 97.88 57 SER B C 1
ATOM 4332 O O . SER B 1 57 ? 25.25 24.578 -5.168 1 97.88 57 SER B O 1
ATOM 4334 N N . LEU B 1 58 ? 23.5 25.812 -5.645 1 97.81 58 LEU B N 1
ATOM 4335 C CA . LEU B 1 58 ? 22.562 24.938 -4.957 1 97.81 58 LEU B CA 1
ATOM 4336 C C . LEU B 1 58 ? 22.516 23.562 -5.621 1 97.81 58 LEU B C 1
ATOM 4338 O O . LEU B 1 58 ? 22.406 23.469 -6.844 1 97.81 58 LEU B O 1
ATOM 4342 N N . ARG B 1 59 ? 22.672 22.547 -4.805 1 95.81 59 ARG B N 1
ATOM 4343 C CA . ARG B 1 59 ? 22.578 21.141 -5.207 1 95.81 59 ARG B CA 1
ATOM 4344 C C . ARG B 1 59 ? 21.75 20.344 -4.215 1 95.81 59 ARG B C 1
ATOM 4346 O O . ARG B 1 59 ? 22.297 19.578 -3.42 1 95.81 59 ARG B O 1
ATOM 4353 N N . PRO B 1 60 ? 20.453 20.453 -4.371 1 94.62 60 PRO B N 1
ATOM 4354 C CA . PRO B 1 60 ? 19.625 19.797 -3.363 1 94.62 60 PRO B CA 1
ATOM 4355 C C . PRO B 1 60 ? 19.75 18.281 -3.375 1 94.62 60 PRO B C 1
ATOM 4357 O O . PRO B 1 60 ? 19.688 17.656 -4.441 1 94.62 60 PRO B O 1
ATOM 4360 N N . SER B 1 61 ? 19.938 17.609 -2.096 1 89.31 61 SER B N 1
ATOM 4361 C CA . SER B 1 61 ? 20 16.172 -1.869 1 89.31 61 SER B CA 1
ATOM 4362 C C . SER B 1 61 ? 19.609 15.812 -0.439 1 89.31 61 SER B C 1
ATOM 4364 O O . SER B 1 61 ? 20.453 15.367 0.345 1 89.31 61 SER B O 1
ATOM 4366 N N . PRO B 1 62 ? 18.391 15.852 0.092 1 91.06 62 PRO B N 1
ATOM 4367 C CA . PRO B 1 62 ? 17.312 16.219 -0.824 1 91.06 62 PRO B CA 1
ATOM 4368 C C . PRO B 1 62 ? 17.094 17.734 -0.904 1 91.06 62 PRO B C 1
ATOM 4370 O O . PRO B 1 62 ? 16.469 18.219 -1.854 1 91.06 62 PRO B O 1
ATOM 4373 N N . THR B 1 63 ? 17.438 18.453 0.192 1 96 63 THR B N 1
ATOM 4374 C CA . THR B 1 63 ? 17.391 19.906 0.18 1 96 63 THR B CA 1
ATOM 4375 C C . THR B 1 63 ? 18.781 20.5 0.195 1 96 63 THR B C 1
ATOM 4377 O O . THR B 1 63 ? 19.781 19.781 0.355 1 96 63 THR B O 1
ATOM 4380 N N . ASP B 1 64 ? 18.922 21.734 -0.115 1 97.19 64 ASP B N 1
ATOM 4381 C CA . ASP B 1 64 ? 20.172 22.484 -0.016 1 97.19 64 ASP B CA 1
ATOM 4382 C C . ASP B 1 64 ? 19.906 23.953 0.311 1 97.19 64 ASP B C 1
ATOM 4384 O O . ASP B 1 64 ? 18.828 24.469 0.039 1 97.19 64 ASP B O 1
ATOM 4388 N N . SER B 1 65 ? 20.812 24.562 1.045 1 97.31 65 SER B N 1
ATOM 4389 C CA . SER B 1 65 ? 20.703 25.969 1.413 1 97.31 65 SER B CA 1
ATOM 4390 C C . SER B 1 65 ? 22.047 26.672 1.307 1 97.31 65 SER B C 1
ATOM 4392 O O . SER B 1 65 ? 23.094 26.062 1.551 1 97.31 65 SER B O 1
ATOM 4394 N N . CYS B 1 66 ? 22.078 27.859 0.862 1 97.69 66 CYS B N 1
ATOM 4395 C CA . CYS B 1 66 ? 23.266 28.703 0.784 1 97.69 66 CYS B CA 1
ATOM 4396 C C . CYS B 1 66 ? 23.047 30.016 1.519 1 97.69 66 CYS B C 1
ATOM 4398 O O . CYS B 1 66 ? 22.141 30.781 1.189 1 97.69 66 CYS B O 1
ATOM 4400 N N . PRO B 1 67 ? 23.891 30.328 2.471 1 97.19 67 PRO B N 1
ATOM 4401 C CA . PRO B 1 67 ? 23.812 31.641 3.102 1 97.19 67 PRO B CA 1
ATOM 4402 C C . PRO B 1 67 ? 24.188 32.781 2.154 1 97.19 67 PRO B C 1
ATOM 4404 O O . PRO B 1 67 ? 25.156 32.656 1.403 1 97.19 67 PRO B O 1
ATOM 4407 N N . LEU B 1 68 ? 23.453 33.781 2.168 1 97.88 68 LEU B N 1
ATOM 4408 C CA . LEU B 1 68 ? 23.734 35 1.388 1 97.88 68 LEU B CA 1
ATOM 4409 C C . LEU B 1 68 ? 24.422 36.031 2.248 1 97.88 68 LEU B C 1
ATOM 4411 O O . LEU B 1 68 ? 25.281 36.781 1.769 1 97.88 68 LEU B O 1
ATOM 4415 N N . TRP B 1 69 ? 23.938 36.156 3.436 1 97.38 69 TRP B N 1
ATOM 4416 C CA . TRP B 1 69 ? 24.531 37.094 4.391 1 97.38 69 TRP B CA 1
ATOM 4417 C C . TRP B 1 69 ? 24.422 36.531 5.812 1 97.38 69 TRP B C 1
ATOM 4419 O O . TRP B 1 69 ? 23.391 36.688 6.465 1 97.38 69 TRP B O 1
ATOM 4429 N N . LEU B 1 70 ? 25.516 36 6.32 1 94.56 70 LEU B N 1
ATOM 4430 C CA . LEU B 1 70 ? 25.562 35.375 7.633 1 94.56 70 LEU B CA 1
ATOM 4431 C C . LEU B 1 70 ? 24.422 34.375 7.809 1 94.56 70 LEU B C 1
ATOM 4433 O O . LEU B 1 70 ? 24.156 33.562 6.926 1 94.56 70 LEU B O 1
ATOM 4437 N N . ASN B 1 71 ? 23.781 34.469 8.961 1 91.94 71 ASN B N 1
ATOM 4438 C CA . ASN B 1 71 ? 22.625 33.625 9.211 1 91.94 71 ASN B CA 1
ATOM 4439 C C . ASN B 1 71 ? 21.312 34.406 9.062 1 91.94 71 ASN B C 1
ATOM 4441 O O . ASN B 1 71 ? 20.266 33.906 9.477 1 91.94 71 ASN B O 1
ATOM 4445 N N . MET B 1 72 ? 21.422 35.531 8.414 1 95.62 72 MET B N 1
ATOM 4446 C CA . MET B 1 72 ? 20.266 36.438 8.375 1 95.62 72 MET B CA 1
ATOM 4447 C C . MET B 1 72 ? 19.578 36.375 7.02 1 95.62 72 MET B C 1
ATOM 4449 O O . MET B 1 72 ? 18.406 36.75 6.895 1 95.62 72 MET B O 1
ATOM 4453 N N . ALA B 1 73 ? 20.281 35.938 6.027 1 97.25 73 ALA B N 1
ATOM 4454 C CA . ALA B 1 73 ? 19.688 35.75 4.707 1 97.25 73 ALA B CA 1
ATOM 4455 C C . ALA B 1 73 ? 20.203 34.5 4.047 1 97.25 73 ALA B C 1
ATOM 4457 O O . ALA B 1 73 ? 21.391 34.156 4.125 1 97.25 73 ALA B O 1
ATOM 4458 N N . SER B 1 74 ? 19.344 33.719 3.5 1 97.88 74 SER B N 1
ATOM 4459 C CA . SER B 1 74 ? 19.75 32.5 2.799 1 97.88 74 SER B CA 1
ATOM 4460 C C . SER B 1 74 ? 18.781 32.188 1.661 1 97.88 74 SER B C 1
ATOM 4462 O O . SER B 1 74 ? 17.672 32.719 1.616 1 97.88 74 SER B O 1
ATOM 4464 N N . ILE B 1 75 ? 19.25 31.484 0.757 1 98.38 75 ILE B N 1
ATOM 4465 C CA . ILE B 1 75 ? 18.438 30.875 -0.294 1 98.38 75 ILE B CA 1
ATOM 4466 C C . ILE B 1 75 ? 18.484 29.359 -0.165 1 98.38 75 ILE B C 1
ATOM 4468 O O . ILE B 1 75 ? 19.516 28.781 0.181 1 98.38 75 ILE B O 1
ATOM 4472 N N . ALA B 1 76 ? 17.359 28.703 -0.271 1 98.56 76 ALA B N 1
ATOM 4473 C CA . ALA B 1 76 ? 17.281 27.266 -0.077 1 98.56 76 ALA B CA 1
ATOM 4474 C C . ALA B 1 76 ? 16.469 26.594 -1.187 1 98.56 76 ALA B C 1
ATOM 4476 O O . ALA B 1 76 ? 15.484 27.156 -1.661 1 98.56 76 ALA B O 1
ATOM 4477 N N . ALA B 1 77 ? 16.922 25.391 -1.545 1 98.69 77 ALA B N 1
ATOM 4478 C CA . ALA B 1 77 ? 16.281 24.609 -2.607 1 98.69 77 ALA B CA 1
ATOM 4479 C C . ALA B 1 77 ? 15.617 23.359 -2.047 1 98.69 77 ALA B C 1
ATOM 4481 O O . ALA B 1 77 ? 16.188 22.656 -1.208 1 98.69 77 ALA B O 1
ATOM 4482 N N . LEU B 1 78 ? 14.367 23.172 -2.506 1 98.62 78 LEU B N 1
ATOM 4483 C CA . LEU B 1 78 ? 13.625 21.969 -2.199 1 98.62 78 LEU B CA 1
ATOM 4484 C C . LEU B 1 78 ? 14.047 20.812 -3.117 1 98.62 78 LEU B C 1
ATOM 4486 O O . LEU B 1 78 ? 14.727 21.047 -4.121 1 98.62 78 LEU B O 1
ATOM 4490 N N . PRO B 1 79 ? 13.594 19.547 -2.775 1 97.5 79 PRO B N 1
ATOM 4491 C CA . PRO B 1 79 ? 14 18.406 -3.586 1 97.5 79 PRO B CA 1
ATOM 4492 C C . PRO B 1 79 ? 13.547 18.516 -5.039 1 97.5 79 PRO B C 1
ATOM 4494 O O . PRO B 1 79 ? 12.445 19 -5.309 1 97.5 79 PRO B O 1
ATOM 4497 N N . THR B 1 80 ? 14.391 17.969 -5.895 1 94.81 80 THR B N 1
ATOM 4498 C CA . THR B 1 80 ? 14.047 17.938 -7.309 1 94.81 80 THR B CA 1
ATOM 4499 C C . THR B 1 80 ? 13.172 16.719 -7.621 1 94.81 80 THR B C 1
ATOM 4501 O O . THR B 1 80 ? 12.242 16.812 -8.422 1 94.81 80 THR B O 1
ATOM 4504 N N . GLN B 1 81 ? 13.516 15.641 -6.977 1 92.69 81 GLN B N 1
ATOM 4505 C CA . GLN B 1 81 ? 12.812 14.391 -7.234 1 92.69 81 GLN B CA 1
ATOM 4506 C C . GLN B 1 81 ? 11.43 14.398 -6.59 1 92.69 81 GLN B C 1
ATOM 4508 O O . GLN B 1 81 ? 11.258 14.891 -5.473 1 92.69 81 GLN B O 1
ATOM 4513 N N . CYS B 1 82 ? 10.438 13.914 -7.363 1 95.75 82 CYS B N 1
ATOM 4514 C CA . CYS B 1 82 ? 9.062 13.766 -6.891 1 95.75 82 CYS B CA 1
ATOM 4515 C C . CYS B 1 82 ? 8.344 12.656 -7.641 1 95.75 82 CYS B C 1
ATOM 4517 O O . CYS B 1 82 ? 7.984 12.828 -8.812 1 95.75 82 CYS B O 1
ATOM 4519 N N . SER B 1 83 ? 8.086 11.531 -6.984 1 96.25 83 SER B N 1
ATOM 4520 C CA . SER B 1 83 ? 7.375 10.422 -7.605 1 96.25 83 SER B CA 1
ATOM 4521 C C . SER B 1 83 ? 5.867 10.648 -7.594 1 96.25 83 SER B C 1
ATOM 4523 O O . SER B 1 83 ? 5.379 11.555 -6.918 1 96.25 83 SER B O 1
ATOM 4525 N N . ARG B 1 84 ? 5.105 9.805 -8.328 1 95.12 84 ARG B N 1
ATOM 4526 C CA . ARG B 1 84 ? 3.699 10.055 -8.633 1 95.12 84 ARG B CA 1
ATOM 4527 C C . ARG B 1 84 ? 2.848 10.016 -7.371 1 95.12 84 ARG B C 1
ATOM 4529 O O . ARG B 1 84 ? 1.776 10.625 -7.32 1 95.12 84 ARG B O 1
ATOM 4536 N N . HIS B 1 85 ? 3.338 9.297 -6.324 1 97.69 85 HIS B N 1
ATOM 4537 C CA . HIS B 1 85 ? 2.527 9.18 -5.117 1 97.69 85 HIS B CA 1
ATOM 4538 C C . HIS B 1 85 ? 2.938 10.227 -4.078 1 97.69 85 HIS B C 1
ATOM 4540 O O . HIS B 1 85 ? 2.422 10.227 -2.961 1 97.69 85 HIS B O 1
ATOM 4546 N N . ASN B 1 86 ? 3.893 11.133 -4.398 1 98.06 86 ASN B N 1
ATOM 4547 C CA . ASN B 1 86 ? 4.332 12.219 -3.523 1 98.06 86 ASN B CA 1
ATOM 4548 C C . ASN B 1 86 ? 3.625 13.531 -3.854 1 98.06 86 ASN B C 1
ATOM 4550 O O . ASN B 1 86 ? 2.898 13.617 -4.844 1 98.06 86 ASN B O 1
ATOM 4554 N N . THR B 1 87 ? 3.727 14.484 -2.979 1 98.5 87 THR B N 1
ATOM 4555 C CA . THR B 1 87 ? 3.158 15.812 -3.207 1 98.5 87 THR B CA 1
ATOM 4556 C C . THR B 1 87 ? 4.098 16.656 -4.055 1 98.5 87 THR B C 1
ATOM 4558 O O . THR B 1 87 ? 5.285 16.781 -3.748 1 98.5 87 THR B O 1
ATOM 4561 N N . PRO B 1 88 ? 3.604 17.297 -5.129 1 97.62 88 PRO B N 1
ATOM 4562 C CA . PRO B 1 88 ? 4.457 18.125 -5.984 1 97.62 88 PRO B CA 1
ATOM 4563 C C . PRO B 1 88 ? 5.02 19.344 -5.25 1 97.62 88 PRO B C 1
ATOM 4565 O O . PRO B 1 88 ? 6.016 19.922 -5.684 1 97.62 88 PRO B O 1
ATOM 4568 N N . SER B 1 89 ? 4.434 19.734 -4.117 1 98.25 89 SER B N 1
ATOM 4569 C CA . SER B 1 89 ? 4.859 20.922 -3.373 1 98.25 89 SER B CA 1
ATOM 4570 C C . SER B 1 89 ? 6.121 20.641 -2.564 1 98.25 89 SER B C 1
ATOM 4572 O O . SER B 1 89 ? 6.762 21.562 -2.059 1 98.25 89 SER B O 1
ATOM 4574 N N . ARG B 1 90 ? 6.508 19.438 -2.449 1 98.38 90 ARG B N 1
ATOM 4575 C CA . ARG B 1 90 ? 7.605 19.031 -1.578 1 98.38 90 ARG B CA 1
ATOM 4576 C C . ARG B 1 90 ? 7.352 19.453 -0.138 1 98.38 90 ARG B C 1
ATOM 4578 O O . ARG B 1 90 ? 8.281 19.875 0.561 1 98.38 90 ARG B O 1
ATOM 4585 N N . ALA B 1 91 ? 6.148 19.297 0.333 1 98.44 91 ALA B N 1
ATOM 4586 C CA . ALA B 1 91 ? 5.684 19.875 1.595 1 98.44 91 ALA B CA 1
ATOM 4587 C C . ALA B 1 91 ? 6.484 19.328 2.773 1 98.44 91 ALA B C 1
ATOM 4589 O O . ALA B 1 91 ? 6.852 20.078 3.682 1 98.44 91 ALA B O 1
ATOM 4590 N N . HIS B 1 92 ? 6.75 18.031 2.789 1 98 92 HIS B N 1
ATOM 4591 C CA . HIS B 1 92 ? 7.441 17.422 3.92 1 98 92 HIS B CA 1
ATOM 4592 C C . HIS B 1 92 ? 8.867 17.953 4.047 1 98 92 HIS B C 1
ATOM 4594 O O . HIS B 1 92 ? 9.328 18.234 5.152 1 98 92 HIS B O 1
ATOM 4600 N N . ALA B 1 93 ? 9.531 18.078 2.947 1 98.06 93 ALA B N 1
ATOM 4601 C CA . ALA B 1 93 ? 10.883 18.641 2.949 1 98.06 93 ALA B CA 1
ATOM 4602 C C . ALA B 1 93 ? 10.859 20.109 3.365 1 98.06 93 ALA B C 1
ATOM 4604 O O . ALA B 1 93 ? 11.773 20.594 4.043 1 98.06 93 ALA B O 1
ATOM 4605 N N . LEU B 1 94 ? 9.859 20.812 2.891 1 98.56 94 LEU B N 1
ATOM 4606 C CA . LEU B 1 94 ? 9.719 22.219 3.246 1 98.56 94 LEU B CA 1
ATOM 4607 C C . LEU B 1 94 ? 9.562 22.375 4.754 1 98.56 94 LEU B C 1
ATOM 4609 O O . LEU B 1 94 ? 10.195 23.25 5.352 1 98.56 94 LEU B O 1
ATOM 4613 N N . THR B 1 95 ? 8.695 21.594 5.383 1 98.38 95 THR B N 1
ATOM 4614 C CA . THR B 1 95 ? 8.508 21.672 6.828 1 98.38 95 THR B CA 1
ATOM 4615 C C . THR B 1 95 ? 9.828 21.453 7.555 1 98.38 95 THR B C 1
ATOM 4617 O O . THR B 1 95 ? 10.164 22.203 8.477 1 98.38 95 THR B O 1
ATOM 4620 N N . LYS B 1 96 ? 10.562 20.469 7.133 1 96.94 96 LYS B N 1
ATOM 4621 C CA . LYS B 1 96 ? 11.844 20.156 7.766 1 96.94 96 LYS B CA 1
ATOM 4622 C C . LYS B 1 96 ? 12.836 21.297 7.586 1 96.94 96 LYS B C 1
ATOM 4624 O O . LYS B 1 96 ? 13.555 21.656 8.516 1 96.94 96 LYS B O 1
ATOM 4629 N N . LEU B 1 97 ? 12.891 21.797 6.41 1 97.19 97 LEU B N 1
ATOM 4630 C CA . LEU B 1 97 ? 13.797 22.906 6.09 1 97.19 97 LEU B CA 1
ATOM 4631 C C . LEU B 1 97 ? 13.484 24.125 6.934 1 97.19 97 LEU B C 1
ATOM 4633 O O . LEU B 1 97 ? 14.391 24.75 7.484 1 97.19 97 LEU B O 1
ATOM 4637 N N . VAL B 1 98 ? 12.219 24.469 7.035 1 96.62 98 VAL B N 1
ATOM 4638 C CA . VAL B 1 98 ? 11.789 25.641 7.797 1 96.62 98 VAL B CA 1
ATOM 4639 C C . VAL B 1 98 ? 12.094 25.438 9.273 1 96.62 98 VAL B C 1
ATOM 4641 O O . VAL B 1 98 ? 12.609 26.328 9.945 1 96.62 98 VAL B O 1
ATOM 4644 N N . LYS B 1 99 ? 11.797 24.281 9.773 1 93.94 99 LYS B N 1
ATOM 4645 C CA . LYS B 1 99 ? 12.039 23.969 11.18 1 93.94 99 LYS B CA 1
ATOM 4646 C C . LYS B 1 99 ? 13.508 24.172 11.547 1 93.94 99 LYS B C 1
ATOM 4648 O O . LYS B 1 99 ? 13.828 24.656 12.625 1 93.94 99 LYS B O 1
ATOM 4653 N N . SER B 1 100 ? 14.391 23.828 10.664 1 92.56 100 SER B N 1
ATOM 4654 C CA . SER B 1 100 ? 15.828 23.859 10.945 1 92.56 100 SER B CA 1
ATOM 4655 C C . SER B 1 100 ? 16.406 25.25 10.719 1 92.56 100 SER B C 1
ATOM 4657 O O . SER B 1 100 ? 17.516 25.547 11.172 1 92.56 100 SER B O 1
ATOM 4659 N N . SER B 1 101 ? 15.672 26.094 10.102 1 91.31 101 SER B N 1
ATOM 4660 C CA . SER B 1 101 ? 16.266 27.344 9.656 1 91.31 101 SER B CA 1
ATOM 4661 C C . SER B 1 101 ? 15.727 28.531 10.461 1 91.31 101 SER B C 1
ATOM 4663 O O . SER B 1 101 ? 16.297 29.625 10.422 1 91.31 101 SER B O 1
ATOM 4665 N N . LEU B 1 102 ? 14.672 28.375 11.188 1 88.38 102 LEU B N 1
ATOM 4666 C CA . LEU B 1 102 ? 14.055 29.484 11.898 1 88.38 102 LEU B CA 1
ATOM 4667 C C . LEU B 1 102 ? 14.961 29.984 13.016 1 88.38 102 LEU B C 1
ATOM 4669 O O . LEU B 1 102 ? 15.602 29.188 13.703 1 88.38 102 LEU B O 1
ATOM 4673 N N . THR B 1 103 ? 15.07 31.281 13.117 1 84.44 103 THR B N 1
ATOM 4674 C CA . THR B 1 103 ? 15.969 31.922 14.078 1 84.44 103 THR B CA 1
ATOM 4675 C C . THR B 1 103 ? 15.242 32.188 15.398 1 84.44 103 THR B C 1
ATOM 4677 O O . THR B 1 103 ? 15.883 32.406 16.438 1 84.44 103 THR B O 1
ATOM 4680 N N . GLY B 1 104 ? 13.953 32.25 15.383 1 79.81 104 GLY B N 1
ATOM 4681 C CA . GLY B 1 104 ? 13.188 32.562 16.578 1 79.81 104 GLY B CA 1
ATOM 4682 C C . GLY B 1 104 ? 12.875 34.031 16.734 1 79.81 104 GLY B C 1
ATOM 4683 O O . GLY B 1 104 ? 12.289 34.469 17.734 1 79.81 104 GLY B O 1
ATOM 4684 N N . ARG B 1 105 ? 13.242 34.875 15.852 1 83.44 105 ARG B N 1
ATOM 4685 C CA . ARG B 1 105 ? 12.922 36.312 15.82 1 83.44 105 ARG B CA 1
ATOM 4686 C C . ARG B 1 105 ? 11.836 36.594 14.789 1 83.44 105 ARG B C 1
ATOM 4688 O O . ARG B 1 105 ? 11.211 35.656 14.266 1 83.44 105 ARG B O 1
ATOM 4695 N N . LYS B 1 106 ? 11.5 37.844 14.734 1 90.06 106 LYS B N 1
ATOM 4696 C CA . LYS B 1 106 ? 10.68 38.25 13.602 1 90.06 106 LYS B CA 1
ATOM 4697 C C . LYS B 1 106 ? 11.406 38.031 12.281 1 90.06 106 LYS B C 1
ATOM 4699 O O . LYS B 1 106 ? 12.516 38.531 12.086 1 90.06 106 LYS B O 1
ATOM 4704 N N . GLU B 1 107 ? 10.812 37.188 11.484 1 93.88 107 GLU B N 1
ATOM 4705 C CA . GLU B 1 107 ? 11.555 36.875 10.273 1 93.88 107 GLU B CA 1
ATOM 4706 C C . GLU B 1 107 ? 10.617 36.625 9.102 1 93.88 107 GLU B C 1
ATOM 4708 O O . GLU B 1 107 ? 9.398 36.5 9.281 1 93.88 107 GLU B O 1
ATOM 4713 N N . PHE B 1 108 ? 11.227 36.594 7.867 1 96.88 108 PHE B N 1
ATOM 4714 C CA . PHE B 1 108 ? 10.484 36.438 6.625 1 96.88 108 PHE B CA 1
ATOM 4715 C C . PHE B 1 108 ? 10.859 35.125 5.941 1 96.88 108 PHE B C 1
ATOM 4717 O O . PHE B 1 108 ? 12.008 34.688 6.02 1 96.88 108 PHE B O 1
ATOM 4724 N N . ILE B 1 109 ? 9.914 34.5 5.379 1 98.06 109 ILE B N 1
ATOM 4725 C CA . ILE B 1 109 ? 10.117 33.469 4.391 1 98.06 109 ILE B CA 1
ATOM 4726 C C . ILE B 1 109 ? 9.531 33.906 3.047 1 98.06 109 ILE B C 1
ATOM 4728 O O . ILE B 1 109 ? 8.352 34.25 2.959 1 98.06 109 ILE B O 1
ATOM 4732 N N . VAL B 1 110 ? 10.336 33.969 2.051 1 98.69 110 VAL B N 1
ATOM 4733 C CA . VAL B 1 110 ? 9.859 34.188 0.687 1 98.69 110 VAL B CA 1
ATOM 4734 C C . VAL B 1 110 ? 9.719 32.844 -0.02 1 98.69 110 VAL B C 1
ATOM 4736 O O . VAL B 1 110 ? 10.711 32.188 -0.323 1 98.69 110 VAL B O 1
ATOM 4739 N N . MET B 1 111 ? 8.516 32.438 -0.256 1 98.75 111 MET B N 1
ATOM 4740 C CA . MET B 1 111 ? 8.227 31.172 -0.912 1 98.75 111 MET B CA 1
ATOM 4741 C C . MET B 1 111 ? 8.039 31.359 -2.412 1 98.75 111 MET B C 1
ATOM 4743 O O . MET B 1 111 ? 7.102 32.031 -2.84 1 98.75 111 MET B O 1
ATOM 4747 N N . VAL B 1 112 ? 8.906 30.812 -3.217 1 98.75 112 VAL B N 1
ATOM 4748 C CA . VAL B 1 112 ? 8.805 30.844 -4.672 1 98.75 112 VAL B CA 1
ATOM 4749 C C . VAL B 1 112 ? 8.18 29.547 -5.18 1 98.75 112 VAL B C 1
ATOM 4751 O O . VAL B 1 112 ? 8.812 28.5 -5.148 1 98.75 112 VAL B O 1
ATOM 4754 N N . CYS B 1 113 ? 6.961 29.641 -5.711 1 98.44 113 CYS B N 1
ATOM 4755 C CA . CYS B 1 113 ? 6.281 28.406 -6.105 1 98.44 113 CYS B CA 1
ATOM 4756 C C . CYS B 1 113 ? 5.18 28.688 -7.117 1 98.44 113 CYS B C 1
ATOM 4758 O O . CYS B 1 113 ? 4.906 29.844 -7.434 1 98.44 113 CYS B O 1
ATOM 4760 N N . GLU B 1 114 ? 4.629 27.641 -7.688 1 97.81 114 GLU B N 1
ATOM 4761 C CA . GLU B 1 114 ? 3.465 27.734 -8.562 1 97.81 114 GLU B CA 1
ATOM 4762 C C . GLU B 1 114 ? 2.178 27.875 -7.762 1 97.81 114 GLU B C 1
ATOM 4764 O O . GLU B 1 114 ? 2.115 27.484 -6.598 1 97.81 114 GLU B O 1
ATOM 4769 N N . ARG B 1 115 ? 1.194 28.453 -8.359 1 97.44 115 ARG B N 1
ATOM 4770 C CA . ARG B 1 115 ? -0.069 28.734 -7.688 1 97.44 115 ARG B CA 1
ATOM 4771 C C . ARG B 1 115 ? -0.656 27.484 -7.062 1 97.44 115 ARG B C 1
ATOM 4773 O O . ARG B 1 115 ? -1.178 27.516 -5.949 1 97.44 115 ARG B O 1
ATOM 4780 N N . ARG B 1 116 ? -0.55 26.328 -7.746 1 96.81 116 ARG B N 1
ATOM 4781 C CA . ARG B 1 116 ? -1.146 25.078 -7.289 1 96.81 116 ARG B CA 1
ATOM 4782 C C . ARG B 1 116 ? -0.508 24.609 -5.988 1 96.81 116 ARG B C 1
ATOM 4784 O O . ARG B 1 116 ? -1.089 23.812 -5.262 1 96.81 116 ARG B O 1
ATOM 4791 N N . ASP B 1 117 ? 0.699 25.125 -5.668 1 98.19 117 ASP B N 1
ATOM 4792 C CA . ASP B 1 117 ? 1.446 24.641 -4.512 1 98.19 117 ASP B CA 1
ATOM 4793 C C . ASP B 1 117 ? 1.359 25.609 -3.346 1 98.19 117 ASP B C 1
ATOM 4795 O O . ASP B 1 117 ? 1.918 25.359 -2.275 1 98.19 117 ASP B O 1
ATOM 4799 N N . VAL B 1 118 ? 0.677 26.719 -3.494 1 98.62 118 VAL B N 1
ATOM 4800 C CA . VAL B 1 118 ? 0.655 27.781 -2.506 1 98.62 118 VAL B CA 1
ATOM 4801 C C . VAL B 1 118 ? 0.058 27.266 -1.197 1 98.62 118 VAL B C 1
ATOM 4803 O O . VAL B 1 118 ? 0.668 27.406 -0.134 1 98.62 118 VAL B O 1
ATOM 4806 N N . LEU B 1 119 ? -1.09 26.672 -1.274 1 98.81 119 LEU B N 1
ATOM 4807 C CA . LEU B 1 119 ? -1.763 26.219 -0.064 1 98.81 119 LEU B CA 1
ATOM 4808 C C . LEU B 1 119 ? -0.928 25.156 0.656 1 98.81 119 LEU B C 1
ATOM 4810 O O . LEU B 1 119 ? -0.722 25.25 1.868 1 98.81 119 LEU B O 1
ATOM 4814 N N . ALA B 1 120 ? -0.473 24.188 -0.103 1 98.88 120 ALA B N 1
ATOM 4815 C CA . ALA B 1 120 ? 0.332 23.125 0.491 1 98.88 120 ALA B CA 1
ATOM 4816 C C . ALA B 1 120 ? 1.596 23.688 1.135 1 98.88 120 ALA B C 1
ATOM 4818 O O . ALA B 1 120 ? 2.029 23.219 2.188 1 98.88 120 ALA B O 1
ATOM 4819 N N . SER B 1 121 ? 2.252 24.641 0.503 1 98.88 121 SER B N 1
ATOM 4820 C CA . SER B 1 121 ? 3.457 25.25 1.049 1 98.88 121 SER B CA 1
ATOM 4821 C C . SER B 1 121 ? 3.158 26 2.342 1 98.88 121 SER B C 1
ATOM 4823 O O . SER B 1 121 ? 3.91 25.906 3.312 1 98.88 121 SER B O 1
ATOM 4825 N N . ALA B 1 122 ? 2.084 26.766 2.312 1 98.88 122 ALA B N 1
ATOM 4826 C CA . ALA B 1 122 ? 1.678 27.469 3.525 1 98.88 122 ALA B CA 1
ATOM 4827 C C . ALA B 1 122 ? 1.428 26.5 4.668 1 98.88 122 ALA B C 1
ATOM 4829 O O . ALA B 1 122 ? 1.839 26.734 5.805 1 98.88 122 ALA B O 1
ATOM 4830 N N . CYS B 1 123 ? 0.715 25.4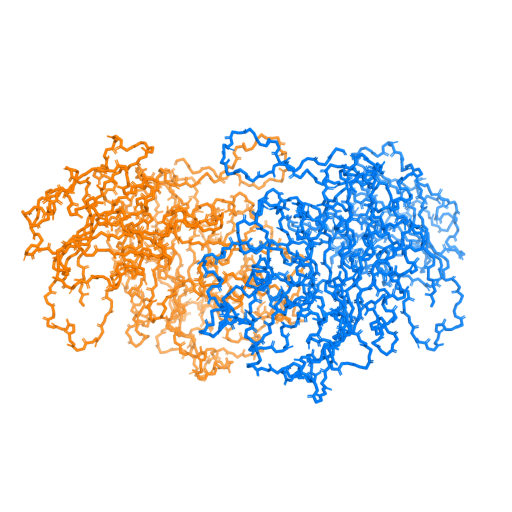38 4.359 1 98.88 123 CYS B N 1
ATOM 4831 C CA . CYS B 1 123 ? 0.43 24.422 5.363 1 98.88 123 CYS B CA 1
ATOM 4832 C C . CYS B 1 123 ? 1.718 23.812 5.906 1 98.88 123 CYS B C 1
ATOM 4834 O O . CYS B 1 123 ? 1.848 23.594 7.113 1 98.88 123 CYS B O 1
ATOM 4836 N N . ALA B 1 124 ? 2.641 23.5 5.035 1 98.75 124 ALA B N 1
ATOM 4837 C CA . ALA B 1 124 ? 3.924 22.938 5.434 1 98.75 124 ALA B CA 1
ATOM 4838 C C . ALA B 1 124 ? 4.672 23.859 6.383 1 98.75 124 ALA B C 1
ATOM 4840 O O . ALA B 1 124 ? 5.266 23.406 7.363 1 98.75 124 ALA B O 1
ATOM 4841 N N . ILE B 1 125 ? 4.711 25.125 6.098 1 98.25 125 ILE B N 1
ATOM 4842 C CA . ILE B 1 125 ? 5.402 26.109 6.922 1 98.25 125 ILE B CA 1
ATOM 4843 C C . ILE B 1 125 ? 4.719 26.203 8.281 1 98.25 125 ILE B C 1
ATOM 4845 O O . ILE B 1 125 ? 5.391 26.281 9.32 1 98.25 125 ILE B O 1
ATOM 4849 N N . ALA B 1 126 ? 3.395 26.203 8.273 1 97.81 126 ALA B N 1
ATOM 4850 C CA . ALA B 1 126 ? 2.641 26.281 9.523 1 97.81 126 ALA B CA 1
ATOM 4851 C C . ALA B 1 126 ? 2.994 25.109 10.445 1 97.81 126 ALA B C 1
ATOM 4853 O O . ALA B 1 126 ? 3.037 25.281 11.664 1 97.81 126 ALA B O 1
ATOM 4854 N N . ARG B 1 127 ? 3.252 23.953 9.898 1 97.44 127 ARG B N 1
ATOM 4855 C CA . ARG B 1 127 ? 3.562 22.75 10.656 1 97.44 127 ARG B CA 1
ATOM 4856 C C . ARG B 1 127 ? 4.902 22.891 11.375 1 97.44 127 ARG B C 1
ATOM 4858 O O . ARG B 1 127 ? 5.16 22.172 12.352 1 97.44 127 ARG B O 1
ATOM 4865 N N . ALA B 1 128 ? 5.699 23.766 10.938 1 95.88 128 ALA B N 1
ATOM 4866 C CA . ALA B 1 128 ? 7.008 23.984 11.547 1 95.88 128 ALA B CA 1
ATOM 4867 C C . ALA B 1 128 ? 6.91 24.922 12.742 1 95.88 128 ALA B C 1
ATOM 4869 O O . ALA B 1 128 ? 7.906 25.188 13.414 1 95.88 128 ALA B O 1
ATOM 4870 N N . LEU B 1 129 ? 5.711 25.422 13.016 1 93.81 129 LEU B N 1
ATOM 4871 C CA . LEU B 1 129 ? 5.52 26.422 14.062 1 93.81 129 LEU B CA 1
ATOM 4872 C C . LEU B 1 129 ? 4.504 25.953 15.094 1 93.81 129 LEU B C 1
ATOM 4874 O O . LEU B 1 129 ? 3.387 26.469 15.164 1 93.81 129 LEU B O 1
ATOM 4878 N N . PRO B 1 130 ? 4.895 25.016 15.945 1 90.75 130 PRO B N 1
ATOM 4879 C CA . PRO B 1 130 ? 3.967 24.469 16.938 1 90.75 130 PRO B CA 1
ATOM 4880 C C . PRO B 1 130 ? 3.535 25.5 17.984 1 90.75 130 PRO B C 1
ATOM 4882 O O . PRO B 1 130 ? 4.297 26.422 18.297 1 90.75 130 PRO B O 1
ATOM 4885 N N . GLU B 1 131 ? 2.385 25.25 18.531 1 92.38 131 GLU B N 1
ATOM 4886 C CA . GLU B 1 131 ? 1.82 26.219 19.469 1 92.38 131 GLU B CA 1
ATOM 4887 C C . GLU B 1 131 ? 1.924 25.719 20.906 1 92.38 131 GLU B C 1
ATOM 4889 O O . GLU B 1 131 ? 1.79 26.5 21.844 1 92.38 131 GLU B O 1
ATOM 4894 N N . TYR B 1 132 ? 2.182 24.453 21.094 1 94 132 TYR B N 1
ATOM 4895 C CA . TYR B 1 132 ? 2.213 23.906 22.438 1 94 132 TYR B CA 1
ATOM 4896 C C . TYR B 1 132 ? 3.646 23.734 22.938 1 94 132 TYR B C 1
ATOM 4898 O O . TYR B 1 132 ? 4.488 23.188 22.219 1 94 132 TYR B O 1
ATOM 4906 N N . SER B 1 133 ? 3.949 24.25 24.078 1 91.69 133 SER B N 1
ATOM 4907 C CA . SER B 1 133 ? 5.227 24.016 24.75 1 91.69 133 SER B CA 1
ATOM 4908 C C . SER B 1 133 ? 5.117 24.25 26.25 1 91.69 133 SER B C 1
ATOM 4910 O O . SER B 1 133 ? 4.414 25.156 26.688 1 91.69 133 SER B O 1
ATOM 4912 N N . CYS B 1 134 ? 5.695 23.422 27.047 1 90.31 134 CYS B N 1
ATOM 4913 C CA . CYS B 1 134 ? 5.781 23.609 28.484 1 90.31 134 CYS B CA 1
ATOM 4914 C C . CYS B 1 134 ? 7.23 23.812 28.922 1 90.31 134 CYS B C 1
ATOM 4916 O O . CYS B 1 134 ? 7.559 23.625 30.094 1 90.31 134 CYS B O 1
ATOM 4918 N N . LYS B 1 135 ? 8.039 24.125 27.938 1 86.94 135 LYS B N 1
ATOM 4919 C CA . LYS B 1 135 ? 9.43 24.391 28.281 1 86.94 135 LYS B CA 1
ATOM 4920 C C . LYS B 1 135 ? 9.547 25.672 29.109 1 86.94 135 LYS B C 1
ATOM 4922 O O . LYS B 1 135 ? 8.836 26.656 28.844 1 86.94 135 LYS B O 1
ATOM 4927 N N . ALA B 1 136 ? 10.43 25.609 30.109 1 82.62 136 ALA B N 1
ATOM 4928 C CA . ALA B 1 136 ? 10.625 26.766 31 1 82.62 136 ALA B CA 1
ATOM 4929 C C . ALA B 1 136 ? 11.109 27.984 30.219 1 82.62 136 ALA B C 1
ATOM 4931 O O . ALA B 1 136 ? 10.773 29.125 30.562 1 82.62 136 ALA B O 1
ATOM 4932 N N . SER B 1 137 ? 11.945 27.781 29.25 1 72.88 137 SER B N 1
ATOM 4933 C CA . SER B 1 137 ? 12.523 28.859 28.453 1 72.88 137 SER B CA 1
ATOM 4934 C C . SER B 1 137 ? 11.453 29.578 27.641 1 72.88 137 SER B C 1
ATOM 4936 O O . SER B 1 137 ? 11.633 30.734 27.25 1 72.88 137 SER B O 1
ATOM 4938 N N . CYS B 1 138 ? 10.391 28.969 27.312 1 62.66 138 CYS B N 1
ATOM 4939 C CA . CYS B 1 138 ? 9.367 29.531 26.453 1 62.66 138 CYS B CA 1
ATOM 4940 C C . CYS B 1 138 ? 8.586 30.641 27.172 1 62.66 138 CYS B C 1
ATOM 4942 O O . CYS B 1 138 ? 7.961 31.484 26.531 1 62.66 138 CYS B O 1
ATOM 4944 N N . THR B 1 139 ? 8.555 30.703 28.5 1 55.91 139 THR B N 1
ATOM 4945 C CA . THR B 1 139 ? 7.816 31.719 29.25 1 55.91 139 THR B CA 1
ATOM 4946 C C . THR B 1 139 ? 8.359 33.125 28.953 1 55.91 139 THR B C 1
ATOM 4948 O O . THR B 1 139 ? 7.617 34.094 29.016 1 55.91 139 THR B O 1
ATOM 4951 N N . ASN B 1 140 ? 9.602 33.25 28.703 1 50.81 140 ASN B N 1
ATOM 4952 C CA . ASN B 1 140 ? 10.188 34.562 28.578 1 50.81 140 ASN B CA 1
ATOM 4953 C C . ASN B 1 140 ? 10.312 35 27.125 1 50.81 140 ASN B C 1
ATOM 4955 O O . ASN B 1 140 ? 10.922 36.031 26.828 1 50.81 140 ASN B O 1
ATOM 4959 N N . SER B 1 141 ? 10.023 34.125 26.203 1 52.66 141 SER B N 1
ATOM 4960 C CA . SER B 1 141 ? 10.484 34.438 24.859 1 52.66 141 SER B CA 1
ATOM 4961 C C . SER B 1 141 ? 9.469 35.312 24.125 1 52.66 141 SER B C 1
ATOM 4963 O O . SER B 1 141 ? 8.258 35.125 24.281 1 52.66 141 SER B O 1
ATOM 4965 N N . VAL B 1 142 ? 9.969 36.438 23.688 1 53.59 142 VAL B N 1
ATOM 4966 C CA . VAL B 1 142 ? 9.383 37.469 22.812 1 53.59 142 VAL B CA 1
ATOM 4967 C C . VAL B 1 142 ? 8.594 36.781 21.703 1 53.59 142 VAL B C 1
ATOM 4969 O O . VAL B 1 142 ? 8.938 35.656 21.266 1 53.59 142 VAL B O 1
ATOM 4972 N N . SER B 1 143 ? 7.402 37.406 21.406 1 59.66 143 SER B N 1
ATOM 4973 C CA . SER B 1 143 ? 6.488 37.031 20.328 1 59.66 143 SER B CA 1
ATOM 4974 C C . SER B 1 143 ? 7.246 36.75 19.031 1 59.66 143 SER B C 1
ATOM 4976 O O . SER B 1 143 ? 7.984 37.594 18.531 1 59.66 143 SER B O 1
ATOM 4978 N N . GLN B 1 144 ? 7.543 35.469 18.656 1 75.06 144 GLN B N 1
ATOM 4979 C CA . GLN B 1 144 ? 8.125 35.062 17.391 1 75.06 144 GLN B CA 1
ATOM 4980 C C . GLN B 1 144 ? 7.117 35.156 16.266 1 75.06 144 GLN B C 1
ATOM 4982 O O . GLN B 1 144 ? 5.945 34.812 16.422 1 75.06 144 GLN B O 1
ATOM 4987 N N . SER B 1 145 ? 7.508 36.031 15.227 1 89.31 145 SER B N 1
ATOM 4988 C CA . SER B 1 145 ? 6.598 36.219 14.094 1 89.31 145 SER B CA 1
ATOM 4989 C C . SER B 1 145 ? 7.262 35.781 12.781 1 89.31 145 SER B C 1
ATOM 4991 O O . SER B 1 145 ? 8.43 36.094 12.555 1 89.31 145 SER B O 1
ATOM 4993 N N . VAL B 1 146 ? 6.574 35 12.078 1 95.19 146 VAL B N 1
ATOM 4994 C CA . VAL B 1 146 ? 7.012 34.625 10.742 1 95.19 146 VAL B CA 1
ATOM 4995 C C . VAL B 1 146 ? 6.027 35.156 9.703 1 95.19 146 VAL B C 1
ATOM 4997 O O . VAL B 1 146 ? 4.82 34.938 9.805 1 95.19 146 VAL B O 1
ATOM 5000 N N . THR B 1 147 ? 6.5 35.938 8.797 1 97.12 147 THR B N 1
ATOM 5001 C CA . THR B 1 147 ? 5.707 36.375 7.652 1 97.12 147 THR B CA 1
ATOM 5002 C C . THR B 1 147 ? 6.137 35.656 6.383 1 97.12 147 THR B C 1
ATOM 5004 O O . THR B 1 147 ? 7.309 35.688 6.004 1 97.12 147 THR B O 1
ATOM 5007 N N . VAL B 1 148 ? 5.211 35.031 5.77 1 98.38 148 VAL B N 1
ATOM 5008 C CA . VAL B 1 148 ? 5.477 34.312 4.523 1 98.38 148 VAL B CA 1
ATOM 5009 C C . VAL B 1 148 ? 4.988 35.156 3.342 1 98.38 148 VAL B C 1
ATOM 5011 O O . VAL B 1 148 ? 3.812 35.5 3.273 1 98.38 148 VAL B O 1
ATOM 5014 N N . GLU B 1 149 ? 5.875 35.438 2.482 1 98.62 149 GLU B N 1
ATOM 5015 C CA . GLU B 1 149 ? 5.559 36.188 1.259 1 98.62 149 GLU B CA 1
ATOM 5016 C C . GLU B 1 149 ? 5.77 35.312 0.024 1 98.62 149 GLU B C 1
ATOM 5018 O O . GLU B 1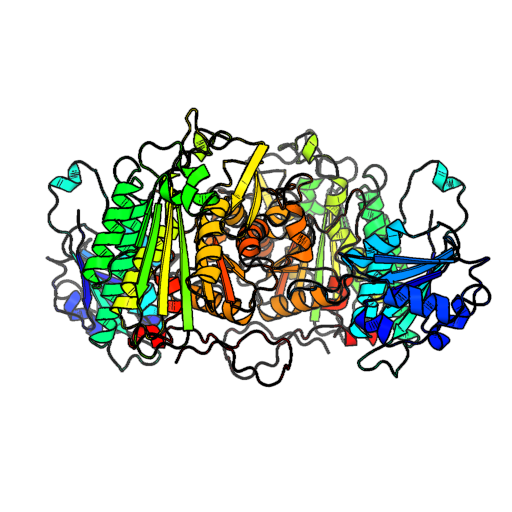 149 ? 6.746 34.562 -0.058 1 98.62 149 GLU B O 1
ATOM 5023 N N . PHE B 1 150 ? 4.812 35.406 -0.947 1 98.5 150 PHE B N 1
ATOM 5024 C CA . PHE B 1 150 ? 4.844 34.5 -2.078 1 98.5 150 PHE B CA 1
ATOM 5025 C C . PHE B 1 150 ? 5.277 35.219 -3.35 1 98.5 150 PHE B C 1
ATOM 5027 O O . PHE B 1 150 ? 4.879 36.344 -3.588 1 98.5 150 PHE B O 1
ATOM 5034 N N . ILE B 1 151 ? 6.141 34.594 -4.094 1 98.25 151 ILE B N 1
ATOM 5035 C CA . ILE B 1 151 ? 6.379 34.906 -5.5 1 98.25 151 ILE B CA 1
ATOM 5036 C C . ILE B 1 151 ? 5.867 33.75 -6.375 1 98.25 151 ILE B C 1
ATOM 5038 O O . ILE B 1 151 ? 6.379 32.656 -6.309 1 98.25 151 ILE B O 1
ATOM 5042 N N . LEU B 1 152 ? 4.82 34.031 -7.199 1 98.06 152 LEU B N 1
ATOM 5043 C CA . LEU B 1 152 ? 4.23 33.031 -8.062 1 98.06 152 LEU B CA 1
ATOM 5044 C C . LEU B 1 152 ? 5 32.906 -9.375 1 98.06 152 LEU B C 1
ATOM 5046 O O . LEU B 1 152 ? 5.414 33.938 -9.945 1 98.06 152 LEU B O 1
ATOM 5050 N N . VAL B 1 153 ? 5.238 31.703 -9.766 1 98 153 VAL B N 1
ATOM 5051 C CA . VAL B 1 153 ? 5.883 31.422 -11.047 1 98 153 VAL B CA 1
ATOM 5052 C C . VAL B 1 153 ? 5.09 30.359 -11.797 1 98 153 VAL B C 1
ATOM 5054 O O . VAL B 1 153 ? 4.195 29.719 -11.234 1 98 153 VAL B O 1
ATOM 5057 N N . GLY B 1 154 ? 5.387 30.172 -13.07 1 94.94 154 GLY B N 1
ATOM 5058 C CA . GLY B 1 154 ? 4.727 29.156 -13.875 1 94.94 154 GLY B CA 1
ATOM 5059 C C . GLY B 1 154 ? 3.34 29.562 -14.328 1 94.94 154 GLY B C 1
ATOM 5060 O O . GLY B 1 154 ? 3.102 30.734 -14.625 1 94.94 154 GLY B O 1
ATOM 5061 N N . ASN B 1 155 ? 2.477 28.547 -14.352 1 90.19 155 ASN B N 1
ATOM 5062 C CA . ASN B 1 155 ? 1.134 28.781 -14.875 1 90.19 155 ASN B CA 1
ATOM 5063 C C . ASN B 1 155 ? 0.337 29.719 -13.977 1 90.19 155 ASN B C 1
ATOM 5065 O O . ASN B 1 155 ? 0.36 29.578 -12.75 1 90.19 155 ASN B O 1
ATOM 5069 N N . GLU B 1 156 ? -0.325 30.734 -14.539 1 89.25 156 GLU B N 1
ATOM 5070 C CA . GLU B 1 156 ? -1.249 31.656 -13.883 1 89.25 156 GLU B CA 1
ATOM 5071 C C . GLU B 1 156 ? -0.523 32.531 -12.867 1 89.25 156 GLU B C 1
ATOM 5073 O O . GLU B 1 156 ? -1.11 32.969 -11.875 1 89.25 156 GLU B O 1
ATOM 5078 N N . CYS B 1 157 ? 0.779 32.75 -13.094 1 92.31 157 CYS B N 1
ATOM 5079 C CA . CYS B 1 157 ? 1.561 33.531 -12.133 1 92.31 157 CYS B CA 1
ATOM 5080 C C . CYS B 1 157 ? 1.275 35 -12.281 1 92.31 157 CYS B C 1
ATOM 5082 O O . CYS B 1 157 ? 1.59 35.812 -11.383 1 92.31 157 CYS B O 1
ATOM 5084 N N . GLU B 1 158 ? 0.618 35.438 -13.328 1 92.5 158 GLU B N 1
ATOM 5085 C CA . GLU B 1 158 ? 0.343 36.844 -13.586 1 92.5 158 GLU B CA 1
ATOM 5086 C C . GLU B 1 158 ? -0.723 37.375 -12.641 1 92.5 158 GLU B C 1
ATOM 5088 O O . GLU B 1 158 ? -0.788 38.562 -12.383 1 92.5 158 GLU B O 1
ATOM 5093 N N . THR B 1 159 ? -1.544 36.5 -12.164 1 93.12 159 THR B N 1
ATOM 5094 C CA . THR B 1 159 ? -2.57 36.906 -11.211 1 93.12 159 THR B CA 1
ATOM 5095 C C . THR B 1 159 ? -2.061 36.75 -9.781 1 93.12 159 THR B C 1
ATOM 5097 O O . THR B 1 159 ? -1.855 35.656 -9.297 1 93.12 159 THR B O 1
ATOM 5100 N N . PRO B 1 160 ? -1.879 37.812 -9.109 1 94.56 160 PRO B N 1
ATOM 5101 C CA . PRO B 1 160 ? -1.419 37.719 -7.723 1 94.56 160 PRO B CA 1
ATOM 5102 C C . PRO B 1 160 ? -2.447 37.062 -6.801 1 94.56 160 PRO B C 1
ATOM 5104 O O . PRO B 1 160 ? -3.623 36.969 -7.156 1 94.56 160 PRO B O 1
ATOM 5107 N N . LEU B 1 161 ? -1.975 36.625 -5.672 1 97.38 161 LEU B N 1
ATOM 5108 C CA . LEU B 1 161 ? -2.902 36.125 -4.668 1 97.38 161 LEU B CA 1
ATOM 5109 C C . LEU B 1 161 ? -3.854 37.219 -4.199 1 97.38 161 LEU B C 1
ATOM 5111 O O . LEU B 1 161 ? -3.424 38.344 -3.92 1 97.38 161 LEU B O 1
ATOM 5115 N N . ALA B 1 162 ? -5.09 36.938 -4.16 1 97 162 ALA B N 1
ATOM 5116 C CA . ALA B 1 162 ? -6.105 37.875 -3.688 1 97 162 ALA B CA 1
ATOM 5117 C C . ALA B 1 162 ? -6.246 37.812 -2.17 1 97 162 ALA B C 1
ATOM 5119 O O . ALA B 1 162 ? -5.676 36.938 -1.522 1 97 162 ALA B O 1
ATOM 5120 N N . ALA B 1 163 ? -6.965 38.781 -1.668 1 97.12 163 ALA B N 1
ATOM 5121 C CA . ALA B 1 163 ? -7.242 38.812 -0.235 1 97.12 163 ALA B CA 1
ATOM 5122 C C . ALA B 1 163 ? -7.918 37.531 0.223 1 97.12 163 ALA B C 1
ATOM 5124 O O . ALA B 1 163 ? -7.656 37.031 1.324 1 97.12 163 ALA B O 1
ATOM 5125 N N . SER B 1 164 ? -8.781 37 -0.599 1 97.19 164 SER B N 1
ATOM 5126 C CA . SER B 1 164 ? -9.484 35.75 -0.279 1 97.19 164 SER B CA 1
ATOM 5127 C C . SER B 1 164 ? -8.516 34.562 -0.2 1 97.19 164 SER B C 1
ATOM 5129 O O . SER B 1 164 ? -8.719 33.656 0.594 1 97.19 164 SER B O 1
ATOM 5131 N N . ASP B 1 165 ? -7.52 34.594 -1.076 1 98 165 ASP B N 1
ATOM 5132 C CA . ASP B 1 165 ? -6.496 33.562 -1.017 1 98 165 ASP B CA 1
ATOM 5133 C C . ASP B 1 165 ? -5.73 33.625 0.303 1 98 165 ASP B C 1
ATOM 5135 O O . ASP B 1 165 ? -5.469 32.594 0.92 1 98 165 ASP B O 1
ATOM 5139 N N . LEU B 1 166 ? -5.395 34.812 0.672 1 98.31 166 LEU B N 1
ATOM 5140 C CA . LEU B 1 166 ? -4.656 35 1.916 1 98.31 166 LEU B CA 1
ATOM 5141 C C . LEU B 1 166 ? -5.5 34.594 3.115 1 98.31 166 LEU B C 1
ATOM 5143 O O . LEU B 1 166 ? -4.98 34.031 4.082 1 98.31 166 LEU B O 1
ATOM 5147 N N . ASP B 1 167 ? -6.742 34.875 3.059 1 97.88 167 ASP B N 1
ATOM 5148 C CA . ASP B 1 167 ? -7.66 34.406 4.105 1 97.88 167 ASP B CA 1
ATOM 5149 C C . ASP B 1 167 ? -7.699 32.906 4.195 1 97.88 167 ASP B C 1
ATOM 5151 O O . ASP B 1 167 ? -7.75 32.344 5.293 1 97.88 167 ASP B O 1
ATOM 5155 N N . CYS B 1 168 ? -7.715 32.312 3.076 1 98.62 168 CYS B N 1
ATOM 5156 C CA . CYS B 1 168 ? -7.695 30.859 3.025 1 98.62 168 CYS B CA 1
ATOM 5157 C C . CYS B 1 168 ? -6.449 30.297 3.705 1 98.62 168 CYS B C 1
ATOM 5159 O O . CYS B 1 168 ? -6.539 29.406 4.547 1 98.62 168 CYS B O 1
ATOM 5161 N N . LEU B 1 169 ? -5.297 30.844 3.35 1 98.81 169 LEU B N 1
ATOM 5162 C CA . LEU B 1 169 ? -4.043 30.391 3.938 1 98.81 169 LEU B CA 1
ATOM 5163 C C . LEU B 1 169 ? -4.059 30.562 5.453 1 98.81 169 LEU B C 1
ATOM 5165 O O . LEU B 1 169 ? -3.701 29.641 6.191 1 98.81 169 LEU B O 1
ATOM 5169 N N . GLN B 1 170 ? -4.508 31.688 5.871 1 98.38 170 GLN B N 1
ATOM 5170 C CA . GLN B 1 170 ? -4.535 32 7.301 1 98.38 170 GLN B CA 1
ATOM 5171 C C . GLN B 1 170 ? -5.484 31.062 8.039 1 98.38 170 GLN B C 1
ATOM 5173 O O . GLN B 1 170 ? -5.152 30.547 9.117 1 98.38 170 GLN B O 1
ATOM 5178 N N . THR B 1 171 ? -6.645 30.828 7.496 1 98.62 171 THR B N 1
ATOM 5179 C CA . THR B 1 171 ? -7.684 30.047 8.156 1 98.62 171 THR B CA 1
ATOM 5180 C C . THR B 1 171 ? -7.285 28.578 8.219 1 98.62 171 THR B C 1
ATOM 5182 O O . THR B 1 171 ? -7.359 27.953 9.281 1 98.62 171 THR B O 1
ATOM 5185 N N . VAL B 1 172 ? -6.832 28.031 7.145 1 98.81 172 VAL B N 1
ATOM 5186 C CA . VAL B 1 172 ? -6.469 26.609 7.098 1 98.81 172 VAL B CA 1
ATOM 5187 C C . VAL B 1 172 ? -5.258 26.359 7.996 1 98.81 172 VAL B C 1
ATOM 5189 O O . VAL B 1 172 ? -5.219 25.375 8.727 1 98.81 172 VAL B O 1
ATOM 5192 N N . THR B 1 173 ? -4.254 27.219 7.957 1 98.75 173 THR B N 1
ATOM 5193 C CA . THR B 1 173 ? -3.068 27.016 8.781 1 98.75 173 THR B CA 1
ATOM 5194 C C . THR B 1 173 ? -3.404 27.188 10.266 1 98.75 173 THR B C 1
ATOM 5196 O O . THR B 1 173 ? -2.818 26.516 11.117 1 98.75 173 THR B O 1
ATOM 5199 N N . SER B 1 174 ? -4.352 28.078 10.578 1 98.5 174 SER B N 1
ATOM 5200 C CA . SER B 1 174 ? -4.832 28.156 11.953 1 98.5 174 SER B CA 1
ATOM 5201 C C . SER B 1 174 ? -5.477 26.844 12.391 1 98.5 174 SER B C 1
ATOM 5203 O O . SER B 1 174 ? -5.293 26.406 13.523 1 98.5 174 SER B O 1
ATOM 5205 N N . GLY B 1 175 ? -6.234 26.266 11.477 1 98.75 175 GLY B N 1
ATOM 5206 C CA . GLY B 1 175 ? -6.805 24.953 11.758 1 98.75 175 GLY B CA 1
ATOM 5207 C C . GLY B 1 175 ? -5.758 23.875 11.992 1 98.75 175 GLY B C 1
ATOM 5208 O O . GLY B 1 175 ? -5.906 23.047 12.883 1 98.75 175 GLY B O 1
ATOM 5209 N N . ILE B 1 176 ? -4.719 23.922 11.227 1 98.88 176 ILE B N 1
ATOM 5210 C CA . ILE B 1 176 ? -3.631 22.953 11.344 1 98.88 176 ILE B CA 1
ATOM 5211 C C . ILE B 1 176 ? -2.941 23.125 12.695 1 98.88 176 ILE B C 1
ATOM 5213 O O . ILE B 1 176 ? -2.691 22.141 13.398 1 98.88 176 ILE B O 1
ATOM 5217 N N . ARG B 1 177 ? -2.639 24.312 13.031 1 98.12 177 ARG B N 1
ATOM 5218 C CA . ARG B 1 177 ? -1.932 24.578 14.281 1 98.12 177 ARG B CA 1
ATOM 5219 C C . ARG B 1 177 ? -2.818 24.281 15.492 1 98.12 177 ARG B C 1
ATOM 5221 O O . ARG B 1 177 ? -2.33 23.828 16.531 1 98.12 177 ARG B O 1
ATOM 5228 N N . LEU B 1 178 ? -4.125 24.516 15.328 1 98.5 178 LEU B N 1
ATOM 5229 C CA . LEU B 1 178 ? -5.07 24.109 16.359 1 98.5 178 LEU B CA 1
ATOM 5230 C C . LEU B 1 178 ? -5.035 22.609 16.578 1 98.5 178 LEU B C 1
ATOM 5232 O O . LEU B 1 178 ? -4.895 22.141 17.703 1 98.5 178 LEU B O 1
ATOM 5236 N N . ALA B 1 179 ? -5.203 21.844 15.516 1 98.88 179 ALA B N 1
ATOM 5237 C CA . ALA B 1 179 ? -5.195 20.391 15.602 1 98.88 179 ALA B CA 1
ATOM 5238 C C . ALA B 1 179 ? -3.896 19.875 16.219 1 98.88 179 ALA B C 1
ATOM 5240 O O . ALA B 1 179 ? -3.914 18.984 17.078 1 98.88 179 ALA B O 1
ATOM 5241 N N . ALA B 1 180 ? -2.764 20.422 15.805 1 98.81 180 ALA B N 1
ATOM 5242 C CA . ALA B 1 180 ? -1.462 20.016 16.328 1 98.81 180 ALA B CA 1
ATOM 5243 C C . ALA B 1 180 ? -1.351 20.312 17.812 1 98.81 180 ALA B C 1
ATOM 5245 O O . ALA B 1 180 ? -0.811 19.5 18.578 1 98.81 180 ALA B O 1
ATOM 5246 N N . ARG B 1 181 ? -1.822 21.438 18.219 1 98.25 181 ARG B N 1
ATOM 5247 C CA . ARG B 1 181 ? -1.769 21.812 19.625 1 98.25 181 ARG B CA 1
ATOM 5248 C C . ARG B 1 181 ? -2.551 20.828 20.484 1 98.25 181 ARG B C 1
ATOM 5250 O O . ARG B 1 181 ? -2.092 20.438 21.562 1 98.25 181 ARG B O 1
ATOM 5257 N N . LEU B 1 182 ? -3.736 20.469 20.031 1 98.75 182 LEU B N 1
ATOM 5258 C CA . LEU B 1 182 ? -4.574 19.547 20.781 1 98.75 182 LEU B CA 1
ATOM 5259 C C . LEU B 1 182 ? -3.873 18.203 20.953 1 98.75 182 LEU B C 1
ATOM 5261 O O . LEU B 1 182 ? -3.93 17.594 22.031 1 98.75 182 LEU B O 1
ATOM 5265 N N . VAL B 1 183 ? -3.189 17.734 19.938 1 98.81 183 VAL B N 1
ATOM 5266 C CA . VAL B 1 183 ? -2.541 16.422 19.938 1 98.81 183 VAL B CA 1
ATOM 5267 C C . VAL B 1 183 ? -1.253 16.484 20.75 1 98.81 183 VAL B C 1
ATOM 5269 O O . VAL B 1 183 ? -0.883 15.5 21.406 1 98.81 183 VAL B O 1
ATOM 5272 N N . ASP B 1 184 ? -0.59 17.625 20.75 1 98.31 184 ASP B N 1
ATOM 5273 C CA . ASP B 1 184 ? 0.664 17.797 21.484 1 98.31 184 ASP B CA 1
ATOM 5274 C C . ASP B 1 184 ? 0.419 17.891 22.984 1 98.31 184 ASP B C 1
ATOM 5276 O O . ASP B 1 184 ? 1.286 17.516 23.781 1 98.31 184 ASP B O 1
ATOM 5280 N N . ALA B 1 185 ? -0.718 18.359 23.359 1 98 185 ALA B N 1
ATOM 5281 C CA . ALA B 1 185 ? -1.022 18.562 24.766 1 98 185 ALA B CA 1
ATOM 5282 C C . ALA B 1 185 ? -1.18 17.234 25.5 1 98 185 ALA B C 1
ATOM 5284 O O . ALA B 1 185 ? -1.78 16.297 24.969 1 98 185 ALA B O 1
ATOM 5285 N N . PRO B 1 186 ? -0.597 17.141 26.703 1 97.62 186 PRO B N 1
ATOM 5286 C CA . PRO B 1 186 ? -0.758 15.898 27.469 1 97.62 186 PRO B CA 1
ATOM 5287 C C . PRO B 1 186 ? -2.186 15.703 27.984 1 97.62 186 PRO B C 1
ATOM 5289 O O . PRO B 1 186 ? -2.914 16.672 28.188 1 97.62 186 PRO B O 1
ATOM 5292 N N . CYS B 1 187 ? -2.514 14.477 28.188 1 97 187 CYS B N 1
ATOM 5293 C CA . CYS B 1 187 ? -3.861 14.125 28.625 1 97 187 CYS B CA 1
ATOM 5294 C C . CYS B 1 187 ? -4.188 14.766 29.969 1 97 187 CYS B C 1
ATOM 5296 O O . CYS B 1 187 ? -5.355 15.016 30.281 1 97 187 CYS B O 1
ATOM 5298 N N . SER B 1 188 ? -3.234 15.055 30.781 1 97.44 188 SER B N 1
ATOM 5299 C CA . SER B 1 188 ? -3.48 15.734 32.031 1 97.44 188 SER B CA 1
ATOM 5300 C C . SER B 1 188 ? -4.117 17.109 31.812 1 97.44 188 SER B C 1
ATOM 5302 O O . SER B 1 188 ? -4.809 17.625 32.688 1 97.44 188 SER B O 1
ATOM 5304 N N . GLU B 1 189 ? -3.854 17.703 30.672 1 97.62 189 GLU B N 1
ATOM 5305 C CA . GLU B 1 189 ? -4.445 18.969 30.266 1 97.62 189 GLU B CA 1
ATOM 5306 C C . GLU B 1 189 ? -5.598 18.766 29.297 1 97.62 189 GLU B C 1
ATOM 5308 O O . GLU B 1 189 ? -6.68 19.328 29.469 1 97.62 189 GLU B O 1
ATOM 5313 N N . MET B 1 190 ? -5.312 17.875 28.359 1 98.44 190 MET B N 1
ATOM 5314 C CA . MET B 1 190 ? -6.258 17.656 27.266 1 98.44 190 MET B CA 1
ATOM 5315 C C . MET B 1 190 ? -7.035 16.359 27.453 1 98.44 190 MET B C 1
ATOM 5317 O O . MET B 1 190 ? -7.02 15.484 26.594 1 98.44 190 MET B O 1
ATOM 5321 N N . HIS B 1 191 ? -7.672 16.266 28.625 1 98.44 191 HIS B N 1
ATOM 5322 C CA . HIS B 1 191 ? -8.625 15.188 28.859 1 98.44 191 HIS B CA 1
ATOM 5323 C C . HIS B 1 191 ? -9.945 15.453 28.156 1 98.44 191 HIS B C 1
ATOM 5325 O O . HIS B 1 191 ? -10.086 16.438 27.438 1 98.44 191 HIS B O 1
ATOM 5331 N N . THR B 1 192 ? -10.953 14.609 28.297 1 98.81 192 THR B N 1
ATOM 5332 C CA . THR B 1 192 ? -12.18 14.695 27.5 1 98.81 192 THR B CA 1
ATOM 5333 C C . THR B 1 192 ? -12.922 15.992 27.797 1 98.81 192 THR B C 1
ATOM 5335 O O . THR B 1 192 ? -13.469 16.625 26.891 1 98.81 192 THR B O 1
ATOM 5338 N N . ASP B 1 193 ? -12.969 16.469 29.078 1 98.75 193 ASP B N 1
ATOM 5339 C CA . ASP B 1 193 ? -13.609 17.734 29.406 1 98.75 193 ASP B CA 1
ATOM 5340 C C . ASP B 1 193 ? -12.961 18.891 28.672 1 98.75 193 ASP B C 1
ATOM 5342 O O . ASP B 1 193 ? -13.648 19.766 28.141 1 98.75 193 ASP B O 1
ATOM 5346 N N . ALA B 1 194 ? -11.68 18.891 28.719 1 98.81 194 ALA B N 1
ATOM 5347 C CA . ALA B 1 194 ? -10.938 19.969 28.0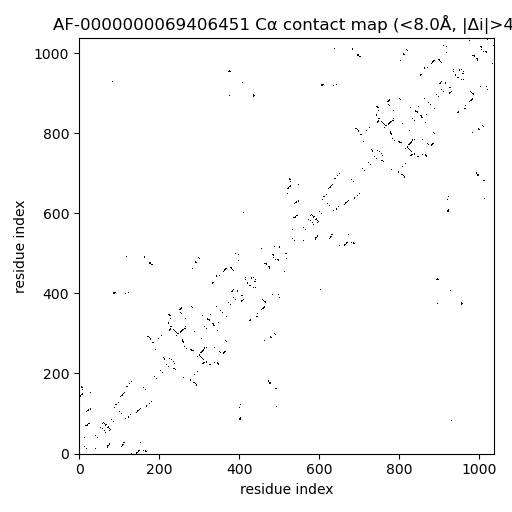62 1 98.81 194 ALA B CA 1
ATOM 5348 C C . ALA B 1 194 ? -11.18 19.953 26.547 1 98.81 194 ALA B C 1
ATOM 5350 O O . ALA B 1 194 ? -11.266 21.016 25.922 1 98.81 194 ALA B O 1
ATOM 5351 N N . PHE B 1 195 ? -11.203 18.766 25.969 1 98.88 195 PHE B N 1
ATOM 5352 C CA . PHE B 1 195 ? -11.461 18.656 24.531 1 98.88 195 PHE B CA 1
ATOM 5353 C C . PHE B 1 195 ? -12.852 19.188 24.203 1 98.88 195 PHE B C 1
ATOM 5355 O O . PHE B 1 195 ? -13.031 19.875 23.188 1 98.88 195 PHE B O 1
ATOM 5362 N N . VAL B 1 196 ? -13.867 18.859 25 1 98.88 196 VAL B N 1
ATOM 5363 C CA . VAL B 1 196 ? -15.219 19.391 24.812 1 98.88 196 VAL B CA 1
ATOM 5364 C C . VAL B 1 196 ? -15.188 20.906 24.875 1 98.88 196 VAL B C 1
ATOM 5366 O O . VAL B 1 196 ? -15.867 21.578 24.094 1 98.88 196 VAL B O 1
ATOM 5369 N N . ASP B 1 197 ? -14.406 21.469 25.797 1 98.88 197 ASP B N 1
ATOM 5370 C CA . ASP B 1 197 ? -14.266 22.922 25.922 1 98.88 197 ASP B CA 1
ATOM 5371 C C . ASP B 1 197 ? -13.688 23.516 24.641 1 98.88 197 ASP B C 1
ATOM 5373 O O . ASP B 1 197 ? -14.133 24.578 24.188 1 98.88 197 ASP B O 1
ATOM 5377 N N . GLU B 1 198 ? -12.648 22.875 24.094 1 98.81 198 GLU B N 1
ATOM 5378 C CA . GLU B 1 198 ? -12.047 23.359 22.859 1 98.81 198 GLU B CA 1
ATOM 5379 C C . GLU B 1 198 ? -13.055 23.359 21.719 1 98.81 198 GLU B C 1
ATOM 5381 O O . GLU B 1 198 ? -13.078 24.281 20.906 1 98.81 198 GLU B O 1
ATOM 5386 N N . ILE B 1 199 ? -13.867 22.25 21.641 1 98.94 199 ILE B N 1
ATOM 5387 C CA . ILE B 1 199 ? -14.906 22.188 20.625 1 98.94 199 ILE B CA 1
ATOM 5388 C C . ILE B 1 199 ? -15.898 23.328 20.812 1 98.94 199 ILE B C 1
ATOM 5390 O O . ILE B 1 199 ? -16.312 23.969 19.844 1 98.94 199 ILE B O 1
ATOM 5394 N N . SER B 1 200 ? -16.266 23.594 22.031 1 98.88 200 SER B N 1
ATOM 5395 C CA . SER B 1 200 ? -17.219 24.656 22.344 1 98.88 200 SER B CA 1
ATOM 5396 C C . SER B 1 200 ? -16.656 26.016 21.969 1 98.88 200 SER B C 1
ATOM 5398 O O . SER B 1 200 ? -17.391 26.891 21.5 1 98.88 200 SER B O 1
ATOM 5400 N N . LYS B 1 201 ? -15.406 26.25 22.188 1 98.75 201 LYS B N 1
ATOM 5401 C CA . LYS B 1 201 ? -14.766 27.5 21.797 1 98.75 201 LYS B CA 1
ATOM 5402 C C . LYS B 1 201 ? -14.852 27.719 20.297 1 98.75 201 LYS B C 1
ATOM 5404 O O . LYS B 1 201 ? -15.172 28.812 19.828 1 98.75 201 LYS B O 1
ATOM 5409 N N . ILE B 1 202 ? -14.531 26.688 19.547 1 98.75 202 ILE B N 1
ATOM 5410 C CA . ILE B 1 202 ? -14.617 26.766 18.094 1 98.75 202 ILE B CA 1
ATOM 5411 C C . ILE B 1 202 ? -16.078 26.969 17.688 1 98.75 202 ILE B C 1
ATOM 5413 O O . ILE B 1 202 ? -16.359 27.75 16.766 1 98.75 202 ILE B O 1
ATOM 5417 N N . GLY B 1 203 ? -17.016 26.188 18.344 1 98.81 203 GLY B N 1
ATOM 5418 C CA . GLY B 1 203 ? -18.438 26.422 18.094 1 98.81 203 GLY B CA 1
ATOM 5419 C C . GLY B 1 203 ? -18.844 27.859 18.281 1 98.81 203 GLY B C 1
ATOM 5420 O O . GLY B 1 203 ? -19.547 28.422 17.422 1 98.81 203 GLY B O 1
ATOM 5421 N N . ALA B 1 204 ? -18.406 28.453 19.344 1 98.62 204 ALA B N 1
ATOM 5422 C CA . ALA B 1 204 ? -18.734 29.859 19.625 1 98.62 204 ALA B CA 1
ATOM 5423 C C . ALA B 1 204 ? -18.188 30.781 18.547 1 98.62 204 ALA B C 1
ATOM 5425 O O . ALA B 1 204 ? -18.859 31.719 18.109 1 98.62 204 ALA B O 1
ATOM 5426 N N . GLU B 1 205 ? -16.953 30.531 18.141 1 98.12 205 GLU B N 1
ATOM 5427 C CA . GLU B 1 205 ? -16.344 31.344 17.094 1 98.12 205 GLU B CA 1
ATOM 5428 C C . GLU B 1 205 ? -17.141 31.281 15.805 1 98.12 205 GLU B C 1
ATOM 5430 O O . GLU B 1 205 ? -17.203 32.25 15.047 1 98.12 205 GLU B O 1
ATOM 5435 N N . LEU B 1 206 ? -17.75 30.141 15.547 1 98.5 206 LEU B N 1
ATOM 5436 C CA . LEU B 1 206 ? -18.5 29.938 14.312 1 98.5 206 LEU B CA 1
ATOM 5437 C C . LEU B 1 206 ? -19.984 30.172 14.523 1 98.5 206 LEU B C 1
ATOM 5439 O O . LEU B 1 206 ? -20.797 29.984 13.609 1 98.5 206 LEU B O 1
ATOM 5443 N N . ASN B 1 207 ? -20.422 30.578 15.75 1 98.25 207 ASN B N 1
ATOM 5444 C CA . ASN B 1 207 ? -21.812 30.781 16.141 1 98.25 207 ASN B CA 1
ATOM 5445 C C . ASN B 1 207 ? -22.625 29.5 16.031 1 98.25 207 ASN B C 1
ATOM 5447 O O . ASN B 1 207 ? -23.719 29.5 15.445 1 98.25 207 ASN B O 1
ATOM 5451 N N . ILE B 1 208 ? -22 28.422 16.438 1 98.69 208 ILE B N 1
ATOM 5452 C CA . ILE B 1 208 ? -22.641 27.125 16.484 1 98.69 208 ILE B CA 1
ATOM 5453 C C . ILE B 1 208 ? -22.656 26.594 17.906 1 98.69 208 ILE B C 1
ATOM 5455 O O . ILE B 1 208 ? -21.625 26.578 18.578 1 98.69 208 ILE B O 1
ATOM 5459 N N . THR B 1 209 ? -23.766 26.188 18.422 1 98.56 209 THR B N 1
ATOM 5460 C CA . THR B 1 209 ? -23.859 25.531 19.734 1 98.56 209 THR B CA 1
ATOM 5461 C C . THR B 1 209 ? -23.703 24.016 19.578 1 98.56 209 THR B C 1
ATOM 5463 O O . THR B 1 209 ? -24.469 23.359 18.875 1 98.56 209 THR B O 1
ATOM 5466 N N . PRO B 1 210 ? -22.75 23.484 20.25 1 98.75 210 PRO B N 1
ATOM 5467 C CA . PRO B 1 210 ? -22.547 22.031 20.125 1 98.75 210 PRO B CA 1
ATOM 5468 C C . PRO B 1 210 ? -23.625 21.219 20.828 1 98.75 210 PRO B C 1
ATOM 5470 O O . PRO B 1 210 ? -24.141 21.641 21.859 1 98.75 210 PRO B O 1
ATOM 5473 N N . LEU B 1 211 ? -23.969 20.078 20.219 1 98.88 211 LEU B N 1
ATOM 5474 C CA . LEU B 1 211 ? -24.672 19.031 20.953 1 98.88 211 LEU B CA 1
ATOM 5475 C C . LEU B 1 211 ? -23.703 18.172 21.75 1 98.88 211 LEU B C 1
ATOM 5477 O O . LEU B 1 211 ? -22.703 17.672 21.203 1 98.88 211 LEU B O 1
ATOM 5481 N N . ILE B 1 212 ? -23.953 18.078 23.062 1 98.81 212 ILE B N 1
ATOM 5482 C CA . ILE B 1 212 ? -23.062 17.312 23.922 1 98.81 212 ILE B CA 1
ATOM 5483 C C . ILE B 1 212 ? -23.828 16.203 24.625 1 98.81 212 ILE B C 1
ATOM 5485 O O . ILE B 1 212 ? -24.781 16.469 25.359 1 98.81 212 ILE B O 1
ATOM 5489 N N . ILE B 1 213 ? -23.516 14.984 24.344 1 98.88 213 ILE B N 1
ATOM 5490 C CA . ILE B 1 213 ? -24 13.797 25.047 1 98.88 213 ILE B CA 1
ATOM 5491 C C . ILE B 1 213 ? -22.859 13.156 25.828 1 98.88 213 ILE B C 1
ATOM 5493 O O . ILE B 1 213 ? -21.859 12.727 25.25 1 98.88 213 ILE B O 1
ATOM 5497 N N . ARG B 1 214 ? -22.984 13.008 27.156 1 98.19 214 ARG B N 1
ATOM 5498 C CA . ARG B 1 214 ? -21.812 12.68 27.953 1 98.19 214 ARG B CA 1
ATOM 5499 C C . ARG B 1 214 ? -22.172 11.727 29.094 1 98.19 214 ARG B C 1
ATOM 5501 O O . ARG B 1 214 ? -23.297 11.719 29.562 1 98.19 214 ARG B O 1
ATOM 5508 N N . GLY B 1 215 ? -21.188 10.945 29.469 1 97.75 215 GLY B N 1
ATOM 5509 C CA . GLY B 1 215 ? -21.312 10.086 30.641 1 97.75 215 GLY B CA 1
ATOM 5510 C C . GLY B 1 215 ? -22.438 9.07 30.516 1 97.75 215 GLY B C 1
ATOM 5511 O O . GLY B 1 215 ? -22.531 8.359 29.516 1 97.75 215 GLY B O 1
ATOM 5512 N N . ASN B 1 216 ? -23.219 9.008 31.5 1 97.81 216 ASN B N 1
ATOM 5513 C CA . ASN B 1 216 ? -24.281 8 31.578 1 97.81 216 ASN B CA 1
ATOM 5514 C C . ASN B 1 216 ? -25.344 8.219 30.5 1 97.81 216 ASN B C 1
ATOM 5516 O O . ASN B 1 216 ? -26 7.273 30.078 1 97.81 216 ASN B O 1
ATOM 5520 N N . GLU B 1 217 ? -25.438 9.461 30.062 1 98.69 217 GLU B N 1
ATOM 5521 C CA . GLU B 1 217 ? -26.391 9.742 29 1 98.69 217 GLU B CA 1
ATOM 5522 C C . GLU B 1 217 ? -26.047 8.969 27.734 1 98.69 217 GLU B C 1
ATOM 5524 O O . GLU B 1 217 ? -26.938 8.602 26.969 1 98.69 217 GLU B O 1
ATOM 5529 N N . LEU B 1 218 ? -24.781 8.75 27.484 1 98.81 218 LEU B N 1
ATOM 5530 C CA . LEU B 1 218 ? -24.375 7.934 26.359 1 98.81 218 LEU B CA 1
ATOM 5531 C C . LEU B 1 218 ? -24.969 6.531 26.438 1 98.81 218 LEU B C 1
ATOM 5533 O O . LEU B 1 218 ? -25.484 6.008 25.453 1 98.81 218 LEU B O 1
ATOM 5537 N N . ALA B 1 219 ? -24.844 5.926 27.625 1 98.19 219 ALA B N 1
ATOM 5538 C CA . ALA B 1 219 ? -25.406 4.594 27.844 1 98.19 219 ALA B CA 1
ATOM 5539 C C . ALA B 1 219 ? -26.922 4.586 27.641 1 98.19 219 ALA B C 1
ATOM 5541 O O . ALA B 1 219 ? -27.453 3.682 27 1 98.19 219 ALA B O 1
ATOM 5542 N N . GLU B 1 220 ? -27.562 5.578 28.141 1 98.56 220 GLU B N 1
ATOM 5543 C CA . GLU B 1 220 ? -29.016 5.68 28.062 1 98.56 220 GLU B CA 1
ATOM 5544 C C . GLU B 1 220 ? -29.484 5.809 26.609 1 98.56 220 GLU B C 1
ATOM 5546 O O . GLU B 1 220 ? -30.516 5.266 26.234 1 98.56 220 GLU B O 1
ATOM 5551 N N . LYS B 1 221 ? -28.688 6.473 25.844 1 98.62 221 LYS B N 1
ATOM 5552 C CA . LYS B 1 221 ? -29.078 6.734 24.469 1 98.62 221 LYS B CA 1
ATOM 5553 C C . LYS B 1 221 ? -28.578 5.633 23.531 1 98.62 221 LYS B C 1
ATOM 5555 O O . LYS B 1 221 ? -28.906 5.625 22.344 1 98.62 221 LYS B O 1
ATOM 5560 N N . GLY B 1 222 ? -27.75 4.73 24 1 98.69 222 GLY B N 1
ATOM 5561 C CA . GLY B 1 222 ? -27.391 3.547 23.234 1 98.69 222 GLY B CA 1
ATOM 5562 C C . GLY B 1 222 ? -26.047 3.654 22.562 1 98.69 222 GLY B C 1
ATOM 5563 O O . GLY B 1 222 ? -25.719 2.859 21.672 1 98.69 222 GLY B O 1
ATOM 5564 N N . PHE B 1 223 ? -25.297 4.645 23.016 1 98.88 223 PHE B N 1
ATOM 5565 C CA . PHE B 1 223 ? -23.938 4.77 22.469 1 98.88 223 PHE B CA 1
ATOM 5566 C C . PHE B 1 223 ? -22.984 3.824 23.188 1 98.88 223 PHE B C 1
ATOM 5568 O O . PHE B 1 223 ? -22.016 4.27 23.797 1 98.88 223 PHE B O 1
ATOM 5575 N N . GLY B 1 224 ? -23.188 2.52 22.969 1 98.75 224 GLY B N 1
ATOM 5576 C CA . GLY B 1 224 ? -22.469 1.498 23.719 1 98.75 224 GLY B CA 1
ATOM 5577 C C . GLY B 1 224 ? -20.969 1.507 23.469 1 98.75 224 GLY B C 1
ATOM 5578 O O . GLY B 1 224 ? -20.188 1.151 24.344 1 98.75 224 GLY B O 1
ATOM 5579 N N . GLY B 1 225 ? -20.547 1.852 22.234 1 98.81 225 GLY B N 1
ATOM 5580 C CA . GLY B 1 225 ? -19.125 1.92 21.922 1 98.81 225 GLY B CA 1
ATOM 5581 C C . GLY B 1 225 ? -18.406 3.02 22.688 1 98.81 225 GLY B C 1
ATOM 5582 O O . GLY B 1 225 ? -17.5 2.748 23.453 1 98.81 225 GLY B O 1
ATOM 5583 N N . VAL B 1 226 ? -18.859 4.242 22.578 1 98.94 226 VAL B N 1
ATOM 5584 C CA . VAL B 1 226 ? -18.234 5.395 23.219 1 98.94 226 VAL B CA 1
ATOM 5585 C C . VAL B 1 226 ? -18.297 5.234 24.734 1 98.94 226 VAL B C 1
ATOM 5587 O O . VAL B 1 226 ? -17.312 5.449 25.438 1 98.94 226 VAL B O 1
ATOM 5590 N N . TYR B 1 227 ? -19.406 4.812 25.297 1 98.88 227 TYR B N 1
ATOM 5591 C CA . TYR B 1 227 ? -19.625 4.703 26.734 1 98.88 227 TYR B CA 1
ATOM 5592 C C . TYR B 1 227 ? -18.672 3.674 27.344 1 98.88 227 TYR B C 1
ATOM 5594 O O . TYR B 1 227 ? -17.953 3.971 28.297 1 98.88 227 TYR B O 1
ATOM 5602 N N . ASN B 1 228 ? -18.688 2.436 26.812 1 98.81 228 ASN B N 1
ATOM 5603 C CA . ASN B 1 228 ? -17.969 1.341 27.438 1 98.81 228 ASN B CA 1
ATOM 5604 C C . ASN B 1 228 ? -16.453 1.545 27.344 1 98.81 228 ASN B C 1
ATOM 5606 O O . ASN B 1 228 ? -15.703 1.15 28.234 1 98.81 228 ASN B O 1
ATOM 5610 N N . VAL B 1 229 ? -16 2.203 26.25 1 98.81 229 VAL B N 1
ATOM 5611 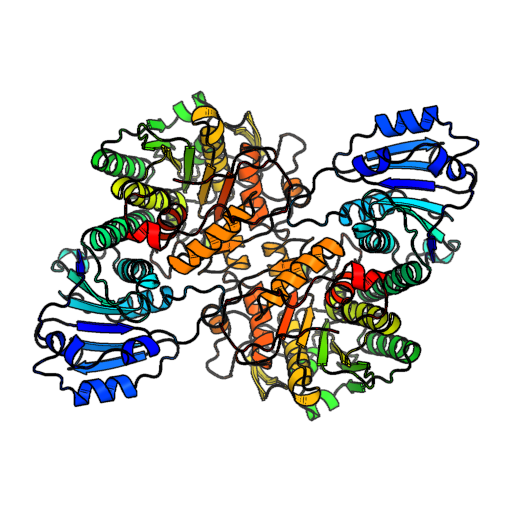C CA . VAL B 1 229 ? -14.578 2.49 26.109 1 98.81 229 VAL B CA 1
ATOM 5612 C C . VAL B 1 229 ? -14.156 3.502 27.172 1 98.81 229 VAL B C 1
ATOM 5614 O O . VAL B 1 229 ? -13.07 3.387 27.75 1 98.81 229 VAL B O 1
ATOM 5617 N N . GLY B 1 230 ? -15.016 4.492 27.469 1 98.75 230 GLY B N 1
ATOM 5618 C CA . GLY B 1 230 ? -14.57 5.637 28.25 1 98.75 230 GLY B CA 1
ATOM 5619 C C . GLY B 1 230 ? -15.07 5.609 29.688 1 98.75 230 GLY B C 1
ATOM 5620 O O . GLY B 1 230 ? -14.68 6.445 30.5 1 98.75 230 GLY B O 1
ATOM 5621 N N . LYS B 1 231 ? -15.875 4.664 30.094 1 98.31 231 LYS B N 1
ATOM 5622 C CA . LYS B 1 231 ? -16.578 4.695 31.375 1 98.31 231 LYS B CA 1
ATOM 5623 C C . LYS B 1 231 ? -15.617 4.516 32.531 1 98.31 231 LYS B C 1
ATOM 5625 O O . LYS B 1 231 ? -15.93 4.883 33.688 1 98.31 231 LYS B O 1
ATOM 5630 N N . ALA B 1 232 ? -14.469 4.016 32.25 1 97.88 232 ALA B N 1
ATOM 5631 C CA . ALA B 1 232 ? -13.531 3.721 33.344 1 97.88 232 ALA B CA 1
ATOM 5632 C C . ALA B 1 232 ? -12.688 4.941 33.688 1 97.88 232 ALA B C 1
ATOM 5634 O O . ALA B 1 232 ? -11.977 4.953 34.688 1 97.88 232 ALA B O 1
ATOM 5635 N N . ALA B 1 233 ? -12.75 6.004 32.875 1 97.88 233 ALA B N 1
ATOM 5636 C CA . ALA B 1 233 ? -11.914 7.184 33.062 1 97.88 233 ALA B CA 1
ATOM 5637 C C . ALA B 1 233 ? -12.539 8.156 34.062 1 97.88 233 ALA B C 1
ATOM 5639 O O . ALA B 1 233 ? -13.758 8.156 34.25 1 97.88 233 ALA B O 1
ATOM 5640 N N . SER B 1 234 ? -11.719 9.039 34.688 1 97.25 234 SER B N 1
ATOM 5641 C CA . SER B 1 234 ? -12.188 10.055 35.625 1 97.25 234 SER B CA 1
ATOM 5642 C C . SER B 1 234 ? -12.992 11.133 34.906 1 97.25 234 SER B C 1
ATOM 5644 O O . SER B 1 234 ? -13.969 11.648 35.469 1 97.25 234 SER B O 1
ATOM 5646 N N . HIS B 1 235 ? -12.531 11.508 33.75 1 98.19 235 HIS B N 1
ATOM 5647 C CA . HIS B 1 235 ? -13.297 12.406 32.906 1 98.19 235 HIS B CA 1
ATOM 5648 C C . HIS B 1 235 ? -14.203 11.633 31.938 1 98.19 235 HIS B C 1
ATOM 5650 O O . HIS B 1 235 ? -13.727 10.859 31.109 1 98.19 235 HIS B O 1
ATOM 5656 N N . PRO B 1 236 ? -15.5 11.789 32.031 1 98.44 236 PRO B N 1
ATOM 5657 C CA . PRO B 1 236 ? -16.422 10.922 31.297 1 98.44 236 PRO B CA 1
ATOM 5658 C C . PRO B 1 236 ? -16.297 11.055 29.781 1 98.44 236 PRO B C 1
ATOM 5660 O O . PRO B 1 236 ? -15.945 12.125 29.281 1 98.44 236 PRO B O 1
ATOM 5663 N N . PRO B 1 237 ? -16.578 9.961 29.047 1 98.88 237 PRO B N 1
ATOM 5664 C CA . PRO B 1 237 ? -16.641 10.047 27.594 1 98.88 237 PRO B CA 1
ATOM 5665 C C . PRO B 1 237 ? -17.766 10.953 27.094 1 98.88 237 PRO B C 1
ATOM 5667 O O . PRO B 1 237 ? -18.703 11.234 27.844 1 98.88 237 PRO B O 1
ATOM 5670 N N . ALA B 1 238 ? -17.672 11.383 25.859 1 98.94 238 ALA B N 1
ATOM 5671 C CA . ALA B 1 238 ? -18.656 12.289 25.297 1 98.94 238 ALA B CA 1
ATOM 5672 C C . ALA B 1 238 ? -18.75 12.133 23.781 1 98.94 238 ALA B C 1
ATOM 5674 O O . ALA B 1 238 ? -17.75 11.828 23.109 1 98.94 238 ALA B O 1
ATOM 5675 N N . LEU B 1 239 ? -19.891 12.18 23.266 1 98.94 239 LEU B N 1
ATOM 5676 C CA . LEU B 1 239 ? -20.141 12.453 21.859 1 98.94 239 LEU B CA 1
ATOM 5677 C C . LEU B 1 239 ? -20.547 13.906 21.641 1 98.94 239 LEU B C 1
ATOM 5679 O O . LEU B 1 239 ? -21.531 14.375 22.234 1 98.94 239 LEU B O 1
ATOM 5683 N N . VAL B 1 240 ? -19.781 14.641 20.875 1 98.94 240 VAL B N 1
ATOM 5684 C CA . VAL B 1 240 ? -20.047 16.062 20.641 1 98.94 240 VAL B CA 1
ATOM 5685 C C . VAL B 1 240 ? -20.266 16.297 19.141 1 98.94 240 VAL B C 1
ATOM 5687 O O . VAL B 1 240 ? -19.578 15.703 18.312 1 98.94 240 VAL B O 1
ATOM 5690 N N . VAL B 1 241 ? -21.266 17.125 18.781 1 98.94 241 VAL B N 1
ATOM 5691 C CA . VAL B 1 241 ? -21.594 17.375 17.375 1 98.94 241 VAL B CA 1
ATOM 5692 C C . VAL B 1 241 ? -21.641 18.875 17.109 1 98.94 241 VAL B C 1
ATOM 5694 O O . VAL B 1 241 ? -22.328 19.609 17.812 1 98.94 241 VAL B O 1
ATOM 5697 N N . LEU B 1 242 ? -20.859 19.344 16.156 1 98.94 242 LEU B N 1
ATOM 5698 C CA . LEU B 1 242 ? -21.031 20.656 15.555 1 98.94 242 LEU B CA 1
ATOM 5699 C C . LEU B 1 242 ? -21.75 20.547 14.211 1 98.94 242 LEU B C 1
ATOM 5701 O O . LEU B 1 242 ? -21.422 19.672 13.406 1 98.94 242 LEU B O 1
ATOM 5705 N N . SER B 1 243 ? -22.719 21.422 13.977 1 98.88 243 SER B N 1
ATOM 5706 C CA . SER B 1 243 ? -23.469 21.344 12.734 1 98.88 243 SER B CA 1
ATOM 5707 C C . SER B 1 243 ? -23.531 22.703 12.039 1 98.88 243 SER B C 1
ATOM 5709 O O . SER B 1 243 ? -24 23.688 12.633 1 98.88 243 SER B O 1
ATOM 5711 N N . HIS B 1 244 ? -22.969 22.766 10.852 1 98.81 244 HIS B N 1
ATOM 5712 C CA . HIS B 1 244 ? -23.141 23.875 9.922 1 98.81 244 HIS B CA 1
ATOM 5713 C C . HIS B 1 244 ? -24.25 23.578 8.906 1 98.81 244 HIS B C 1
ATOM 5715 O O . HIS B 1 244 ? -24.141 22.625 8.125 1 98.81 244 HIS B O 1
ATOM 5721 N N . LYS B 1 245 ? -25.328 24.422 8.93 1 98.38 245 LYS B N 1
ATOM 5722 C CA . LYS B 1 245 ? -26.531 24.125 8.148 1 98.38 245 LYS B CA 1
ATOM 5723 C C . LYS B 1 245 ? -26.953 25.328 7.305 1 98.38 245 LYS B C 1
ATOM 5725 O O . LYS B 1 245 ? -27.953 25.969 7.602 1 98.38 245 LYS B O 1
ATOM 5730 N N . PRO B 1 246 ? -26.312 25.531 6.18 1 97.38 246 PRO B N 1
ATOM 5731 C CA . PRO B 1 246 ? -26.766 26.609 5.301 1 97.38 246 PRO B CA 1
ATOM 5732 C C . PRO B 1 246 ? -28.125 26.328 4.676 1 97.38 246 PRO B C 1
ATOM 5734 O O . PRO B 1 246 ? -28.469 25.172 4.422 1 97.38 246 PRO B O 1
ATOM 5737 N N . GLU B 1 247 ? -28.906 27.297 4.352 1 95.69 247 GLU B N 1
ATOM 5738 C CA . GLU B 1 247 ? -30.281 27.188 3.914 1 95.69 247 GLU B CA 1
ATOM 5739 C C . GLU B 1 247 ? -30.391 26.453 2.584 1 95.69 247 GLU B C 1
ATOM 5741 O O . GLU B 1 247 ? -31.328 25.672 2.377 1 95.69 247 GLU B O 1
ATOM 5746 N N . LYS B 1 248 ? -29.469 26.547 1.691 1 94.81 248 LYS B N 1
ATOM 5747 C CA . LYS B 1 248 ? -29.594 26 0.343 1 94.81 248 LYS B CA 1
ATOM 5748 C C . LYS B 1 248 ? -28.859 24.672 0.22 1 94.81 248 LYS B C 1
ATOM 5750 O O . LYS B 1 248 ? -28.719 24.141 -0.88 1 94.81 248 LYS B O 1
ATOM 5755 N N . ALA B 1 249 ? -28.5 24.141 1.315 1 96.44 249 ALA B N 1
ATOM 5756 C CA . ALA B 1 249 ? -27.75 22.906 1.289 1 96.44 249 ALA B CA 1
ATOM 5757 C C . ALA B 1 249 ? -28.578 21.75 0.731 1 96.44 249 ALA B C 1
ATOM 5759 O O . ALA B 1 249 ? -29.797 21.703 0.945 1 96.44 249 ALA B O 1
ATOM 5760 N N . THR B 1 250 ? -27.969 20.766 -0.03 1 95.19 250 THR B N 1
ATOM 5761 C CA . THR B 1 250 ? -28.672 19.641 -0.649 1 95.19 250 THR B CA 1
ATOM 5762 C C . THR B 1 250 ? -28.109 18.312 -0.133 1 95.19 250 THR B C 1
ATOM 5764 O O . THR B 1 250 ? -28.766 17.266 -0.257 1 95.19 250 THR B O 1
ATOM 5767 N N . TYR B 1 251 ? -26.953 18.375 0.439 1 95.62 251 TYR B N 1
ATOM 5768 C CA . TYR B 1 251 ? -26.312 17.172 0.941 1 95.62 251 TYR B CA 1
ATOM 5769 C C . TYR B 1 251 ? -26.016 17.297 2.432 1 95.62 251 TYR B C 1
ATOM 5771 O O . TYR B 1 251 ? -25.766 18.391 2.936 1 95.62 251 TYR B O 1
ATOM 5779 N N . ASN B 1 252 ? -26.062 16.156 3.092 1 98.12 252 ASN B N 1
ATOM 5780 C CA . ASN B 1 252 ? -25.594 16.031 4.465 1 98.12 252 ASN B CA 1
ATOM 5781 C C . ASN B 1 252 ? -24.25 15.305 4.523 1 98.12 252 ASN B C 1
ATOM 5783 O O . ASN B 1 252 ? -24.188 14.102 4.277 1 98.12 252 ASN B O 1
ATOM 5787 N N . ILE B 1 253 ? -23.281 16.047 4.855 1 98.69 253 ILE B N 1
ATOM 5788 C CA . ILE B 1 253 ? -21.938 15.492 4.965 1 98.69 253 ILE B CA 1
ATOM 5789 C C . ILE B 1 253 ? -21.531 15.398 6.438 1 98.69 253 ILE B C 1
ATOM 5791 O O . ILE B 1 253 ? -21.688 16.359 7.188 1 98.69 253 ILE B O 1
ATOM 5795 N N . CYS B 1 254 ? -21.047 14.227 6.859 1 98.94 254 CYS B N 1
ATOM 5796 C CA . CYS B 1 254 ? -20.656 14.031 8.25 1 98.94 254 CYS B CA 1
ATOM 5797 C C . CYS B 1 254 ? -19.188 13.617 8.344 1 98.94 254 CYS B C 1
ATOM 5799 O O . CYS B 1 254 ? -18.766 12.672 7.676 1 98.94 254 CYS B O 1
ATOM 5801 N N . TRP B 1 255 ? -18.453 14.391 9.086 1 98.94 255 TRP B N 1
ATOM 5802 C CA . TRP B 1 255 ? -17.109 14.008 9.492 1 98.94 255 TRP B CA 1
ATOM 5803 C C . TRP B 1 255 ? -17.109 13.414 10.898 1 98.94 255 TRP B C 1
ATOM 5805 O O . TRP B 1 255 ? -17.688 14 11.82 1 98.94 255 TRP B O 1
ATOM 5815 N N . VAL B 1 256 ? -16.562 12.219 11.078 1 99 256 VAL B N 1
ATOM 5816 C CA . VAL B 1 256 ? -16.516 11.539 12.367 1 99 256 VAL B CA 1
ATOM 5817 C C . VAL B 1 256 ? -15.07 11.328 12.797 1 99 256 VAL B C 1
ATOM 5819 O O . VAL B 1 256 ? -14.273 10.758 12.047 1 99 256 VAL B O 1
ATOM 5822 N N . GLY B 1 257 ? -14.688 11.805 14.008 1 98.94 257 GLY B N 1
ATOM 5823 C CA . GLY B 1 257 ? -13.305 11.75 14.438 1 98.94 257 GLY B CA 1
ATOM 5824 C C . GLY B 1 257 ? -13.102 10.906 15.688 1 98.94 257 GLY B C 1
ATOM 5825 O O . GLY B 1 257 ? -13.883 11 16.641 1 98.94 257 GLY B O 1
ATOM 5826 N N . LYS B 1 258 ? -12.047 10.055 15.656 1 98.94 258 LYS B N 1
ATOM 5827 C CA . LYS B 1 258 ? -11.594 9.359 16.859 1 98.94 258 LYS B CA 1
ATOM 5828 C C . LYS B 1 258 ? -10.938 10.32 17.844 1 98.94 258 LYS B C 1
ATOM 5830 O O . LYS B 1 258 ? -9.969 11 17.5 1 98.94 258 LYS B O 1
ATOM 5835 N N . GLY B 1 259 ? -11.492 10.383 19.062 1 98.94 259 GLY B N 1
ATOM 5836 C CA . GLY B 1 259 ? -10.977 11.312 20.062 1 98.94 259 GLY B CA 1
ATOM 5837 C C . GLY B 1 259 ? -10.539 10.625 21.328 1 98.94 259 GLY B C 1
ATOM 5838 O O . GLY B 1 259 ? -10.93 11.031 22.438 1 98.94 259 GLY B O 1
ATOM 5839 N N . ILE B 1 260 ? -9.773 9.531 21.234 1 98.94 260 ILE B N 1
ATOM 5840 C CA . ILE B 1 260 ? -9.203 8.906 22.422 1 98.94 260 ILE B CA 1
ATOM 5841 C C . ILE B 1 260 ? -8.055 9.766 22.938 1 98.94 260 ILE B C 1
ATOM 5843 O O . ILE B 1 260 ? -6.957 9.766 22.375 1 98.94 260 ILE B O 1
ATOM 5847 N N . VAL B 1 261 ? -8.25 10.398 24.047 1 98.88 261 VAL B N 1
ATOM 5848 C CA . VAL B 1 261 ? -7.324 11.422 24.516 1 98.88 261 VAL B CA 1
ATOM 5849 C C . VAL B 1 261 ? -6.113 10.758 25.172 1 98.88 261 VAL B C 1
ATOM 5851 O O . VAL B 1 261 ? -5.043 11.367 25.266 1 98.88 261 VAL B O 1
ATOM 5854 N N . TYR B 1 262 ? -6.266 9.547 25.625 1 98.62 262 TYR B N 1
ATOM 5855 C CA . TYR B 1 262 ? -5.164 8.68 26.047 1 98.62 262 TYR B CA 1
ATOM 5856 C C . TYR B 1 262 ? -5.559 7.215 25.953 1 98.62 262 TYR B C 1
ATOM 5858 O O . TYR B 1 262 ? -6.633 6.824 26.422 1 98.62 262 TYR B O 1
ATOM 5866 N N . ASP B 1 263 ? -4.695 6.418 25.391 1 98.44 263 ASP B N 1
ATOM 5867 C CA . ASP B 1 263 ? -5.004 5.012 25.141 1 98.44 263 ASP B CA 1
ATOM 5868 C C . ASP B 1 263 ? -4.031 4.098 25.875 1 98.44 263 ASP B C 1
ATOM 5870 O O . ASP B 1 263 ? -2.918 3.855 25.406 1 98.44 263 ASP B O 1
ATOM 5874 N N . THR B 1 264 ? -4.461 3.479 26.953 1 97.69 264 THR B N 1
ATOM 5875 C CA . THR B 1 264 ? -3.633 2.518 27.672 1 97.69 264 THR B CA 1
ATOM 5876 C C . THR B 1 264 ? -3.738 1.133 27.047 1 97.69 264 THR B C 1
ATOM 5878 O O . THR B 1 264 ? -2.924 0.252 27.328 1 97.69 264 THR B O 1
ATOM 5881 N N . GLY B 1 265 ? -4.703 0.936 26.219 1 98 265 GLY B N 1
ATOM 5882 C CA . GLY B 1 265 ? -5.062 -0.384 25.719 1 98 265 GLY B CA 1
ATOM 5883 C C . GLY B 1 265 ? -6.188 -1.028 26.5 1 98 265 GLY B C 1
ATOM 5884 O O . GLY B 1 265 ? -6.727 -2.059 26.094 1 98 265 GLY B O 1
ATOM 5885 N N . GLY B 1 266 ? -6.617 -0.356 27.578 1 97.44 266 GLY B N 1
ATOM 5886 C CA . GLY B 1 266 ? -7.547 -1.015 28.469 1 97.44 266 GLY B CA 1
ATOM 5887 C C . GLY B 1 266 ? -6.957 -2.234 29.156 1 97.44 266 GLY B C 1
ATOM 5888 O O . GLY B 1 266 ? -5.785 -2.23 29.547 1 97.44 266 GLY B O 1
ATOM 5889 N N . LEU B 1 267 ? -7.773 -3.25 29.375 1 96.81 267 LEU B N 1
ATOM 5890 C CA . LEU B 1 267 ? -7.277 -4.441 30.047 1 96.81 267 LEU B CA 1
ATOM 5891 C C . LEU B 1 267 ? -6.277 -5.191 29.172 1 96.81 267 LEU B C 1
ATOM 5893 O O . LEU B 1 267 ? -5.422 -5.918 29.688 1 96.81 267 LEU B O 1
ATOM 5897 N N . CYS B 1 268 ? -6.43 -5.066 27.859 1 96.69 268 CYS B N 1
ATOM 5898 C CA . CYS B 1 268 ? -5.332 -5.441 26.969 1 96.69 268 CYS B CA 1
ATOM 5899 C C . CYS B 1 268 ? -4.258 -4.363 26.938 1 96.69 268 CYS B C 1
ATOM 5901 O O . CYS B 1 268 ? -4.012 -3.754 25.906 1 96.69 268 CYS B O 1
ATOM 5903 N N . ILE B 1 269 ? -3.525 -4.273 27.953 1 96.31 269 ILE B N 1
ATOM 5904 C CA . ILE B 1 269 ? -2.682 -3.125 28.266 1 96.31 269 ILE B CA 1
ATOM 5905 C C . ILE B 1 269 ? -1.476 -3.105 27.328 1 96.31 269 ILE B C 1
ATOM 5907 O O . ILE B 1 269 ? -0.91 -4.156 27.016 1 96.31 269 ILE B O 1
ATOM 5911 N N . LYS B 1 270 ? -1.169 -1.892 26.844 1 95.5 270 LYS B N 1
ATOM 5912 C CA . LYS B 1 270 ? 0.003 -1.716 26 1 95.5 270 LYS B CA 1
ATOM 5913 C C . LYS B 1 270 ? 1.293 -1.933 26.781 1 95.5 270 LYS B C 1
ATOM 5915 O O . LYS B 1 270 ? 1.332 -1.707 28 1 95.5 270 LYS B O 1
ATOM 5920 N N . SER B 1 271 ? 2.365 -2.379 26.109 1 94.44 271 SER B N 1
ATOM 5921 C CA . SER B 1 271 ? 3.693 -2.422 26.703 1 94.44 271 SER B CA 1
ATOM 5922 C C . SER B 1 271 ? 4.215 -1.019 27 1 94.44 271 SER B C 1
ATOM 5924 O O . SER B 1 271 ? 3.641 -0.029 26.531 1 94.44 271 SER B O 1
ATOM 5926 N N . LYS B 1 272 ? 5.266 -0.903 27.719 1 92.88 272 LYS B N 1
ATOM 5927 C CA . LYS B 1 272 ? 5.898 0.37 28.062 1 92.88 272 LYS B CA 1
ATOM 5928 C C . LYS B 1 272 ? 6.266 1.146 26.797 1 92.88 272 LYS B C 1
ATOM 5930 O O . LYS B 1 272 ? 6.039 2.354 26.719 1 92.88 272 LYS B O 1
ATOM 5935 N N . ALA B 1 273 ? 6.797 0.421 25.812 1 90.38 273 ALA B N 1
ATOM 5936 C CA . ALA B 1 273 ? 7.285 1.063 24.594 1 90.38 273 ALA B CA 1
ATOM 5937 C C . ALA B 1 273 ? 6.125 1.562 23.734 1 90.38 273 ALA B C 1
ATOM 5939 O O . ALA B 1 273 ? 6.207 2.639 23.141 1 90.38 273 ALA B O 1
ATOM 5940 N N . THR B 1 274 ? 5.059 0.852 23.719 1 92.12 274 THR B N 1
ATOM 5941 C CA . THR B 1 274 ? 3.969 1.179 22.797 1 92.12 274 THR B CA 1
ATOM 5942 C C . THR B 1 274 ? 2.975 2.131 23.453 1 92.12 274 THR B C 1
ATOM 5944 O O . THR B 1 274 ? 2.143 2.734 22.781 1 92.12 274 THR B O 1
ATOM 5947 N N . MET B 1 275 ? 3.074 2.352 24.766 1 94.56 275 MET B N 1
ATOM 5948 C CA . MET B 1 275 ? 2.176 3.256 25.484 1 94.56 275 MET B CA 1
ATOM 5949 C C . MET B 1 275 ? 2.59 4.707 25.281 1 94.56 275 MET B C 1
ATOM 5951 O O . MET B 1 275 ? 1.75 5.609 25.312 1 94.56 275 MET B O 1
ATOM 5955 N N . LEU B 1 276 ? 3.891 4.918 25.047 1 94 276 LEU B N 1
ATOM 5956 C CA . LEU B 1 276 ? 4.402 6.27 24.844 1 94 276 LEU B CA 1
ATOM 5957 C C . LEU B 1 276 ? 3.785 6.902 23.609 1 94 276 LEU B C 1
ATOM 5959 O O . LEU B 1 276 ? 3.689 6.266 22.562 1 94 276 LEU B O 1
ATOM 5963 N N . GLY B 1 277 ? 3.234 8.148 23.734 1 95.81 277 GLY B N 1
ATOM 5964 C CA . GLY B 1 277 ? 2.703 8.898 22.609 1 95.81 277 GLY B CA 1
ATOM 5965 C C . GLY B 1 277 ? 1.218 8.672 22.391 1 95.81 277 GLY B C 1
ATOM 5966 O O . GLY B 1 277 ? 0.612 9.297 21.531 1 95.81 277 GLY B O 1
ATOM 5967 N N . MET B 1 278 ? 0.565 7.895 23.234 1 97.44 278 MET B N 1
ATOM 5968 C CA . MET B 1 278 ? -0.834 7.535 23.031 1 97.44 278 MET B CA 1
ATOM 5969 C C . MET B 1 278 ? -1.747 8.734 23.281 1 97.44 278 MET B C 1
ATOM 5971 O O . MET B 1 278 ? -2.951 8.664 23.031 1 97.44 278 MET B O 1
ATOM 5975 N N . LYS B 1 279 ? -1.205 9.922 23.703 1 97.06 279 LYS B N 1
ATOM 5976 C CA . LYS B 1 279 ? -1.968 11.164 23.688 1 97.06 279 LYS B CA 1
ATOM 5977 C C . LYS B 1 279 ? -2.383 11.523 22.25 1 97.06 279 LYS B C 1
ATOM 5979 O O . LYS B 1 279 ? -3.355 12.258 22.062 1 97.06 279 LYS B O 1
ATOM 5984 N N . ARG B 1 280 ? -1.622 10.969 21.312 1 98.31 280 ARG B N 1
ATOM 5985 C CA . ARG B 1 280 ? -1.838 11.297 19.906 1 98.31 280 ARG B CA 1
ATOM 5986 C C . ARG B 1 280 ? -3.072 10.586 19.359 1 98.31 280 ARG B C 1
ATOM 5988 O O . ARG B 1 280 ? -3.537 10.891 18.266 1 98.31 280 ARG B O 1
ATOM 5995 N N . ASP B 1 281 ? -3.654 9.672 20.188 1 98.62 281 ASP B N 1
ATOM 5996 C CA . ASP B 1 281 ? -4.746 8.812 19.734 1 98.62 281 ASP B CA 1
ATOM 5997 C C . ASP B 1 281 ? -6.039 9.609 19.578 1 98.62 281 ASP B C 1
ATOM 5999 O O . ASP B 1 281 ? -7.078 9.055 19.219 1 98.62 281 ASP B O 1
ATOM 6003 N N . CYS B 1 282 ? -6.012 10.938 19.781 1 98.88 282 CYS B N 1
ATOM 6004 C CA . CYS B 1 282 ? -7.152 11.812 19.531 1 98.88 282 CYS B CA 1
ATOM 6005 C C . CYS B 1 282 ? -6.965 12.602 18.234 1 98.88 282 CYS B C 1
ATOM 6007 O O . CYS B 1 282 ? -7.711 13.547 17.969 1 98.88 282 CYS B O 1
ATOM 6009 N N . GLY B 1 283 ? -5.922 12.25 17.438 1 98.88 283 GLY B N 1
ATOM 6010 C CA . GLY B 1 283 ? -5.562 12.969 16.234 1 98.88 283 GLY B CA 1
ATOM 6011 C C . GLY B 1 283 ? -6.711 13.102 15.25 1 98.88 283 GLY B C 1
ATOM 6012 O O . GLY B 1 283 ? -6.848 14.117 14.57 1 98.88 283 GLY B O 1
ATOM 6013 N N . GLY B 1 284 ? -7.57 12.023 15.148 1 98.94 284 GLY B N 1
ATOM 6014 C CA . GLY B 1 284 ? -8.719 12.086 14.25 1 98.94 284 GLY B CA 1
ATOM 6015 C C . GLY B 1 284 ? -9.695 13.195 14.602 1 98.94 284 GLY B C 1
ATOM 6016 O O . GLY B 1 284 ? -10.094 13.977 13.734 1 98.94 284 GLY B O 1
ATOM 6017 N N . ALA B 1 285 ? -10.086 13.281 15.828 1 99 285 ALA B N 1
ATOM 6018 C CA . ALA B 1 285 ? -11 14.32 16.297 1 99 285 ALA B CA 1
ATOM 6019 C C . ALA B 1 285 ? -10.367 15.703 16.156 1 99 285 ALA B C 1
ATOM 6021 O O . ALA B 1 285 ? -11.039 16.672 15.797 1 99 285 ALA B O 1
ATOM 6022 N N . ALA B 1 286 ? -9.07 15.82 16.469 1 98.94 286 ALA B N 1
ATOM 6023 C CA . ALA B 1 286 ? -8.367 17.094 16.328 1 98.94 286 ALA B CA 1
ATOM 6024 C C . ALA B 1 286 ? -8.359 17.562 14.883 1 98.94 286 ALA B C 1
ATOM 6026 O O . ALA B 1 286 ? -8.594 18.734 14.602 1 98.94 286 ALA B O 1
ATOM 6027 N N . ALA B 1 287 ? -8.078 16.641 13.992 1 98.94 287 ALA B N 1
ATOM 6028 C CA . ALA B 1 287 ? -8.094 16.969 12.57 1 98.94 287 ALA B CA 1
ATOM 6029 C C . ALA B 1 287 ? -9.469 17.453 12.133 1 98.94 287 ALA B C 1
ATOM 6031 O O . ALA B 1 287 ? -9.57 18.438 11.383 1 98.94 287 ALA B O 1
ATOM 6032 N N . ILE B 1 288 ? -10.461 16.781 12.562 1 98.94 288 ILE B N 1
ATOM 6033 C CA . ILE B 1 288 ? -11.828 17.141 12.203 1 98.94 288 ILE B CA 1
ATOM 6034 C C . ILE B 1 288 ? -12.156 18.531 12.742 1 98.94 288 ILE B C 1
ATOM 6036 O O . ILE B 1 288 ? -12.781 19.344 12.055 1 98.94 288 ILE B O 1
ATOM 6040 N N . LEU B 1 289 ? -11.773 18.797 13.961 1 98.94 289 LEU B N 1
ATOM 6041 C CA . LEU B 1 289 ? -12.07 20.109 14.539 1 98.94 289 LEU B CA 1
ATOM 6042 C C . LEU B 1 289 ? -11.406 21.219 13.734 1 98.94 289 LEU B C 1
ATOM 6044 O O . LEU B 1 289 ? -12.047 22.219 13.391 1 98.94 289 LEU B O 1
ATOM 6048 N N . GLY B 1 290 ? -10.102 21.047 13.461 1 98.94 290 GLY B N 1
ATOM 6049 C CA . GLY B 1 290 ? -9.406 22.031 12.656 1 98.94 290 GLY B CA 1
ATOM 6050 C C . GLY B 1 290 ? -9.992 22.188 11.266 1 98.94 290 GLY B C 1
ATOM 6051 O O . GLY B 1 290 ? -10.117 23.297 10.758 1 98.94 290 GLY B O 1
ATOM 6052 N N . ALA B 1 291 ? -10.312 21.109 10.664 1 98.94 291 ALA B N 1
ATOM 6053 C CA . ALA B 1 291 ? -10.875 21.141 9.32 1 98.94 291 ALA B CA 1
ATOM 6054 C C . ALA B 1 291 ? -12.266 21.781 9.312 1 98.94 291 ALA B C 1
ATOM 6056 O O . ALA B 1 291 ? -12.625 22.5 8.383 1 98.94 291 ALA B O 1
ATOM 6057 N N . PHE B 1 292 ? -13.086 21.422 10.289 1 98.94 292 PHE B N 1
ATOM 6058 C CA . PHE B 1 292 ? -14.422 22 10.398 1 98.94 292 PHE B CA 1
ATOM 6059 C C . PHE B 1 292 ? -14.344 23.516 10.523 1 98.94 292 PHE B C 1
ATOM 6061 O O . PHE B 1 292 ? -15.039 24.234 9.805 1 98.94 292 PHE B O 1
ATOM 6068 N N . TYR B 1 293 ? -13.5 23.953 11.43 1 98.88 293 TYR B N 1
ATOM 6069 C CA . TYR B 1 293 ? -13.258 25.391 11.586 1 98.88 293 TYR B CA 1
ATOM 6070 C C . TYR B 1 293 ? -12.922 26.031 10.25 1 98.88 293 TYR B C 1
ATOM 6072 O O . TYR B 1 293 ? -13.547 27.016 9.859 1 98.88 293 TYR B O 1
ATOM 6080 N N . SER B 1 294 ? -11.977 25.453 9.555 1 98.81 294 SER B N 1
ATOM 6081 C CA . SER B 1 294 ? -11.477 26.031 8.312 1 98.81 294 SER B CA 1
ATOM 6082 C C . SER B 1 294 ? -12.547 26.016 7.223 1 98.81 294 SER B C 1
ATOM 6084 O O . SER B 1 294 ? -12.766 27.031 6.559 1 98.81 294 SER B O 1
ATOM 6086 N N . THR B 1 295 ? -13.188 24.891 7.078 1 98.75 295 THR B N 1
ATOM 6087 C CA . THR B 1 295 ? -14.148 24.688 6 1 98.75 295 THR B CA 1
ATOM 6088 C C . THR B 1 295 ? -15.359 25.609 6.188 1 98.75 295 THR B C 1
ATOM 6090 O O . THR B 1 295 ? -15.82 26.234 5.234 1 98.75 295 THR B O 1
ATOM 6093 N N . VAL B 1 296 ? -15.883 25.703 7.391 1 98.75 296 VAL B N 1
ATOM 6094 C CA . VAL B 1 296 ? -17.047 26.531 7.668 1 98.75 296 VAL B CA 1
ATOM 6095 C C . VAL B 1 296 ? -16.688 28 7.539 1 98.75 296 VAL B C 1
ATOM 6097 O O . VAL B 1 296 ? -17.422 28.781 6.922 1 98.75 296 VAL B O 1
ATOM 6100 N N . LYS B 1 297 ? -15.57 28.406 8.078 1 98.25 297 LYS B N 1
ATOM 6101 C CA . LYS B 1 297 ? -15.133 29.797 8.055 1 98.25 297 LYS B CA 1
ATOM 6102 C C . LYS B 1 297 ? -14.922 30.281 6.625 1 98.25 297 LYS B C 1
ATOM 6104 O O . LYS B 1 297 ? -15.125 31.453 6.328 1 98.25 297 LYS B O 1
ATOM 6109 N N . LEU B 1 298 ? -14.547 29.406 5.738 1 98.12 298 LEU B N 1
ATOM 6110 C CA . LEU B 1 298 ? -14.227 29.766 4.363 1 98.12 298 LEU B CA 1
ATOM 6111 C C . LEU B 1 298 ? -15.445 29.625 3.461 1 98.12 298 LEU B C 1
ATOM 6113 O O . LEU B 1 298 ? -15.32 29.594 2.234 1 98.12 298 LEU B O 1
ATOM 6117 N N . GLY B 1 299 ? -16.641 29.406 3.975 1 97.31 299 GLY B N 1
ATOM 6118 C CA . GLY B 1 299 ? -17.891 29.5 3.244 1 97.31 299 GLY B CA 1
ATOM 6119 C C . GLY B 1 299 ? -18.328 28.188 2.613 1 97.31 299 GLY B C 1
ATOM 6120 O O . GLY B 1 299 ? -18.609 28.141 1.416 1 97.31 299 GLY B O 1
ATOM 6121 N N . PHE B 1 300 ? -18.438 27.156 3.406 1 97.88 300 PHE B N 1
ATOM 6122 C CA . PHE B 1 300 ? -18.922 25.891 2.889 1 97.88 300 PHE B CA 1
ATOM 6123 C C . PHE B 1 300 ? -20.422 25.938 2.627 1 97.88 300 PHE B C 1
ATOM 6125 O O . PHE B 1 300 ? -21.188 26.469 3.443 1 97.88 300 PHE B O 1
ATOM 6132 N N . THR B 1 301 ? -20.906 25.297 1.526 1 97 301 THR B N 1
ATOM 6133 C CA . THR B 1 301 ? -22.25 25.594 1.046 1 97 301 THR B CA 1
ATOM 6134 C C . THR B 1 301 ? -23.203 24.453 1.347 1 97 301 THR B C 1
ATOM 6136 O O . THR B 1 301 ? -24.406 24.578 1.15 1 97 301 THR B O 1
ATOM 6139 N N . GLU B 1 302 ? -22.734 23.312 1.838 1 97.38 302 GLU B N 1
ATOM 6140 C CA . GLU B 1 302 ? -23.578 22.156 2.176 1 97.38 302 GLU B CA 1
ATOM 6141 C C . GLU B 1 302 ? -23.641 21.953 3.686 1 97.38 302 GLU B C 1
ATOM 6143 O O . GLU B 1 302 ? -22.875 22.562 4.438 1 97.38 302 GLU B O 1
ATOM 6148 N N . ASN B 1 303 ? -24.656 21.078 4.074 1 98.56 303 ASN B N 1
ATOM 6149 C CA . ASN B 1 303 ? -24.656 20.703 5.48 1 98.56 303 ASN B CA 1
ATOM 6150 C C . ASN B 1 303 ? -23.406 19.922 5.855 1 98.56 303 ASN B C 1
ATOM 6152 O O . ASN B 1 303 ? -23.016 18.984 5.16 1 98.56 303 ASN B O 1
ATOM 6156 N N . LEU B 1 304 ? -22.734 20.422 6.875 1 98.88 304 LEU B N 1
ATOM 6157 C CA . LEU B 1 304 ? -21.547 19.734 7.383 1 98.88 304 LEU B CA 1
ATOM 6158 C C . LEU B 1 304 ? -21.656 19.5 8.883 1 98.88 304 LEU B C 1
ATOM 6160 O O . LEU B 1 304 ? -21.875 20.453 9.648 1 98.88 304 LEU B O 1
ATOM 6164 N N . HIS B 1 305 ? -21.578 18.266 9.25 1 98.94 305 HIS B N 1
ATOM 6165 C CA . HIS B 1 305 ? -21.594 17.875 10.656 1 98.94 305 HIS B CA 1
ATOM 6166 C C . HIS B 1 305 ? -20.266 17.266 11.078 1 98.94 305 HIS B C 1
ATOM 6168 O O . HIS B 1 305 ? -19.719 16.406 10.383 1 98.94 305 HIS B O 1
ATOM 6174 N N . ALA B 1 306 ? -19.688 17.797 12.117 1 98.94 306 ALA B N 1
ATOM 6175 C CA . ALA B 1 306 ? -18.516 17.203 12.75 1 98.94 306 ALA B CA 1
ATOM 6176 C C . ALA B 1 306 ? -18.891 16.453 14.023 1 98.94 306 ALA B C 1
ATOM 6178 O O . ALA B 1 306 ? -19.469 17.031 14.945 1 98.94 306 ALA B O 1
ATOM 6179 N N . ILE B 1 307 ? -18.656 15.18 14.039 1 99 307 ILE B N 1
ATOM 6180 C CA . ILE B 1 307 ? -18.953 14.328 15.18 1 99 307 ILE B CA 1
ATOM 6181 C C . ILE B 1 307 ? -17.656 13.906 15.859 1 99 307 ILE B C 1
ATOM 6183 O O . ILE B 1 307 ? -16.766 13.344 15.219 1 99 307 ILE B O 1
ATOM 6187 N N . PHE B 1 308 ? -17.531 14.227 17.125 1 99 308 PHE B N 1
ATOM 6188 C CA . PHE B 1 308 ? -16.359 13.906 17.922 1 99 308 PHE B CA 1
ATOM 6189 C C . PHE B 1 308 ? -16.641 12.781 18.906 1 99 308 PHE B C 1
ATOM 6191 O O . PHE B 1 308 ? -17.484 12.93 19.797 1 99 308 PHE B O 1
ATOM 6198 N N . CYS B 1 309 ? -15.977 11.641 18.75 1 99 309 CYS B N 1
ATOM 6199 C CA . CYS B 1 309 ? -16.109 10.516 19.672 1 99 309 CYS B CA 1
ATOM 6200 C C . CYS B 1 309 ? -15 10.523 20.703 1 99 309 CYS B C 1
ATOM 6202 O O . CYS B 1 309 ? -13.93 9.945 20.484 1 99 309 CYS B O 1
ATOM 6204 N N . LEU B 1 310 ? -15.297 11.062 21.891 1 98.94 310 LEU B N 1
ATOM 6205 C CA . LEU B 1 310 ? -14.258 11.367 22.875 1 98.94 310 LEU B CA 1
ATOM 6206 C C . LEU B 1 310 ? -14.289 10.367 24.016 1 98.94 310 LEU B C 1
ATOM 6208 O O . LEU B 1 310 ? -15.352 10.078 24.578 1 98.94 310 LEU B O 1
ATOM 6212 N N . ALA B 1 311 ? -13.156 9.805 24.359 1 98.94 311 ALA B N 1
ATOM 6213 C CA . ALA B 1 311 ? -13.008 8.922 25.516 1 98.94 311 ALA B CA 1
ATOM 6214 C C . ALA B 1 311 ? -11.555 8.828 25.953 1 98.94 311 ALA B C 1
ATOM 6216 O O . ALA B 1 311 ? -10.648 9.242 25.219 1 98.94 311 ALA B O 1
ATOM 6217 N N . GLU B 1 312 ? -11.305 8.484 27.109 1 98.75 312 GLU B N 1
ATOM 6218 C CA . GLU B 1 312 ? -10.031 7.961 27.609 1 98.75 312 GLU B CA 1
ATOM 6219 C C . GLU B 1 312 ? -10.125 6.461 27.875 1 98.75 312 GLU B C 1
ATOM 6221 O O . GLU B 1 312 ? -11 6.012 28.609 1 98.75 312 GLU B O 1
ATOM 6226 N N . ASN B 1 313 ? -9.266 5.684 27.188 1 98.69 313 ASN B N 1
ATOM 6227 C CA . ASN B 1 313 ? -9.25 4.242 27.406 1 98.69 313 ASN B CA 1
ATOM 6228 C C . ASN B 1 313 ? -8.422 3.875 28.625 1 98.69 313 ASN B C 1
ATOM 6230 O O . ASN B 1 313 ? -7.289 3.4 28.5 1 98.69 313 ASN B O 1
ATOM 6234 N N . ALA B 1 314 ? -9.102 3.957 29.75 1 97.75 314 ALA B N 1
ATOM 6235 C CA . ALA B 1 314 ? -8.43 3.826 31.031 1 97.75 314 ALA B CA 1
ATOM 6236 C C . ALA B 1 314 ? -8.75 2.484 31.688 1 97.75 314 ALA B C 1
ATOM 6238 O O . ALA B 1 314 ? -9.656 1.774 31.25 1 97.75 314 ALA B O 1
ATOM 6239 N N . ILE B 1 315 ? -7.945 2.152 32.719 1 96.88 315 ILE B N 1
ATOM 6240 C CA . ILE B 1 315 ? -8.148 0.93 33.5 1 96.88 315 ILE B CA 1
ATOM 6241 C C . ILE B 1 315 ? -8.742 1.274 34.844 1 96.88 315 ILE B C 1
ATOM 6243 O O . ILE B 1 315 ? -8.234 2.158 35.562 1 96.88 315 ILE B O 1
ATOM 6247 N N . SER B 1 316 ? -9.781 0.603 35.219 1 96.12 316 SER B N 1
ATOM 6248 C CA . SER B 1 316 ? -10.461 0.648 36.5 1 96.12 316 SER B CA 1
ATOM 6249 C C . SER B 1 316 ? -11.344 -0.58 36.719 1 96.12 316 SER B C 1
ATOM 6251 O O . SER B 1 316 ? -11.414 -1.453 35.844 1 96.12 316 SER B O 1
ATOM 6253 N N . PRO B 1 317 ? -11.992 -0.696 37.844 1 94.88 317 PRO B N 1
ATOM 6254 C CA . PRO B 1 317 ? -12.898 -1.833 38.031 1 94.88 317 PRO B CA 1
ATOM 6255 C C . PRO B 1 317 ? -14.039 -1.862 37.031 1 94.88 317 PRO B C 1
ATOM 6257 O O . PRO B 1 317 ? -14.633 -2.918 36.781 1 94.88 317 PRO B O 1
ATOM 6260 N N . ASP B 1 318 ? -14.234 -0.702 36.375 1 95.88 318 ASP B N 1
ATOM 6261 C CA . ASP B 1 318 ? -15.359 -0.597 35.438 1 95.88 318 ASP B CA 1
ATOM 6262 C C . ASP B 1 318 ? -14.906 -0.734 34 1 95.88 318 ASP B C 1
ATOM 6264 O O . ASP B 1 318 ? -15.695 -0.571 33.062 1 95.88 318 ASP B O 1
ATOM 6268 N N . ALA B 1 319 ? -13.68 -1.054 33.844 1 97.75 319 ALA B N 1
ATOM 6269 C CA . ALA B 1 319 ? -13.102 -1.086 32.5 1 97.75 319 ALA B CA 1
ATOM 6270 C C . ALA B 1 319 ? -13.789 -2.135 31.625 1 97.75 319 ALA B C 1
ATOM 6272 O O . ALA B 1 319 ? -14.234 -3.172 32.125 1 97.75 319 ALA B O 1
ATOM 6273 N N . LEU B 1 320 ? -13.891 -1.788 30.281 1 97.62 320 LEU B N 1
ATOM 6274 C CA . LEU B 1 320 ? -14.352 -2.762 29.297 1 97.62 320 LEU B CA 1
ATOM 6275 C C . LEU B 1 320 ? -13.453 -3.994 29.297 1 97.62 320 LEU B C 1
ATOM 6277 O O . LEU B 1 320 ? -12.227 -3.875 29.297 1 97.62 320 LEU B O 1
ATOM 6281 N N . ARG B 1 321 ? -14.094 -5.246 29.344 1 97.44 321 ARG B N 1
ATOM 6282 C CA . ARG B 1 321 ? -13.32 -6.48 29.438 1 97.44 321 ARG B CA 1
ATOM 6283 C C . ARG B 1 321 ? -13.375 -7.266 28.125 1 97.44 321 ARG B C 1
ATOM 6285 O O . ARG B 1 321 ? -14.398 -7.266 27.438 1 97.44 321 ARG B O 1
ATOM 6292 N N . PRO B 1 322 ? -12.258 -7.918 27.875 1 97.06 322 PRO B N 1
ATOM 6293 C CA . PRO B 1 322 ? -12.438 -8.992 26.891 1 97.06 322 PRO B CA 1
ATOM 6294 C C . PRO B 1 322 ? -13.547 -9.961 27.281 1 97.06 322 PRO B C 1
ATOM 6296 O O . PRO B 1 322 ? -13.734 -10.25 28.469 1 97.06 322 PRO B O 1
ATOM 6299 N N . ASP B 1 323 ? -14.328 -10.391 26.266 1 96.62 323 ASP B N 1
ATOM 6300 C CA . ASP B 1 323 ? -15.414 -11.352 26.406 1 96.62 323 ASP B CA 1
ATOM 6301 C C . ASP B 1 323 ? -16.734 -10.648 26.75 1 96.62 323 ASP B C 1
ATOM 6303 O O . ASP B 1 323 ? -17.797 -11.25 26.672 1 96.62 323 ASP B O 1
ATOM 6307 N N . ASP B 1 324 ? -16.734 -9.359 27.078 1 97.88 324 ASP B N 1
ATOM 6308 C CA . ASP B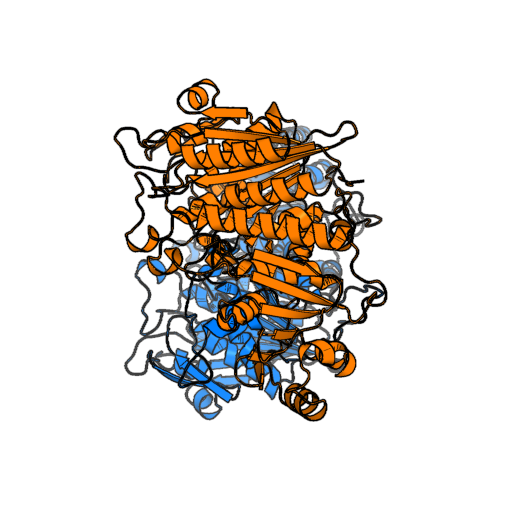 1 324 ? -17.984 -8.609 27.156 1 97.88 324 ASP B CA 1
ATOM 6309 C C . ASP B 1 324 ? -18.672 -8.547 25.797 1 97.88 324 ASP B C 1
ATOM 6311 O O . ASP B 1 324 ? -18.016 -8.641 24.75 1 97.88 324 ASP B O 1
ATOM 6315 N N . ILE B 1 325 ? -19.938 -8.539 25.797 1 98.56 325 ILE B N 1
ATOM 6316 C CA . ILE B 1 325 ? -20.734 -8.242 24.609 1 98.56 325 ILE B CA 1
ATOM 6317 C C . ILE B 1 325 ? -21.469 -6.914 24.797 1 98.56 325 ILE B C 1
ATOM 6319 O O . ILE B 1 325 ? -22.203 -6.738 25.75 1 98.56 325 ILE B O 1
ATOM 6323 N N . ILE B 1 326 ? -21.25 -5.996 23.953 1 98.62 326 ILE B N 1
ATOM 6324 C CA . ILE B 1 326 ? -21.844 -4.672 24.109 1 98.62 326 ILE B CA 1
ATOM 6325 C C . ILE B 1 326 ? -22.766 -4.383 22.922 1 98.62 326 ILE B C 1
ATOM 6327 O O . ILE B 1 326 ? -22.625 -4.977 21.844 1 98.62 326 ILE B O 1
ATOM 6331 N N . ASN B 1 327 ? -23.719 -3.49 23.141 1 98.56 327 ASN B N 1
ATOM 6332 C CA . ASN B 1 327 ? -24.641 -3.023 22.125 1 98.56 327 ASN B CA 1
ATOM 6333 C C . ASN B 1 327 ? -24.203 -1.688 21.531 1 98.56 327 ASN B C 1
ATOM 6335 O O . ASN B 1 327 ? -24.016 -0.713 22.266 1 98.56 327 ASN B O 1
ATOM 6339 N N . MET B 1 328 ? -24.078 -1.676 20.25 1 98.75 328 MET B N 1
ATOM 6340 C CA . MET B 1 328 ? -23.641 -0.465 19.547 1 98.75 328 MET B CA 1
ATOM 6341 C C . MET B 1 328 ? -24.844 0.407 19.188 1 98.75 328 MET B C 1
ATOM 6343 O O . MET B 1 328 ? -25.984 -0.064 19.188 1 98.75 328 MET B O 1
ATOM 6347 N N . TYR B 1 329 ? -24.531 1.63 18.844 1 98.88 329 TYR B N 1
ATOM 6348 C CA . TYR B 1 329 ? -25.594 2.543 18.438 1 98.88 329 TYR B CA 1
ATOM 6349 C C . TYR B 1 329 ? -26.297 2.035 17.188 1 98.88 329 TYR B C 1
ATOM 6351 O O . TYR B 1 329 ? -27.484 2.295 16.984 1 98.88 329 TYR B O 1
ATOM 6359 N N . SER B 1 330 ? -25.656 1.304 16.344 1 98.31 330 SER B N 1
ATOM 6360 C CA . SER B 1 330 ? -26.188 0.755 15.094 1 98.31 330 SER B CA 1
ATOM 6361 C C . SER B 1 330 ? -27.219 -0.334 15.367 1 98.31 330 SER B C 1
ATOM 6363 O O . SER B 1 330 ? -27.984 -0.715 14.477 1 98.31 330 SER B O 1
ATOM 6365 N N . GLY B 1 331 ? -27.25 -0.879 16.594 1 98.25 331 GLY B N 1
ATOM 6366 C CA . GLY B 1 331 ? -28.078 -2.027 16.922 1 98.25 331 GLY B CA 1
ATOM 6367 C C . GLY B 1 331 ? -27.312 -3.34 16.891 1 98.25 331 GLY B C 1
ATOM 6368 O O . GLY B 1 331 ? -27.781 -4.352 17.406 1 98.25 331 GLY B O 1
ATOM 6369 N N . ARG B 1 332 ? -26.125 -3.316 16.406 1 98.19 332 ARG B N 1
ATOM 6370 C CA . ARG B 1 332 ? -25.312 -4.523 16.344 1 98.19 332 ARG B CA 1
ATOM 6371 C C . ARG B 1 332 ? -24.656 -4.812 17.688 1 98.19 332 ARG B C 1
ATOM 6373 O O . ARG B 1 332 ? -24.391 -3.893 18.469 1 98.19 332 ARG B O 1
ATOM 6380 N N . THR B 1 333 ? -24.391 -6.125 17.922 1 98.69 333 THR B N 1
ATOM 6381 C CA . THR B 1 333 ? -23.688 -6.535 19.125 1 98.69 333 THR B CA 1
ATOM 6382 C C . THR B 1 333 ? -22.234 -6.891 18.812 1 98.69 333 THR B C 1
ATOM 6384 O O . THR B 1 333 ? -21.938 -7.426 17.734 1 98.69 333 THR B O 1
ATOM 6387 N N . VAL B 1 334 ? -21.359 -6.504 19.766 1 98.81 334 VAL B N 1
ATOM 6388 C CA . VAL B 1 334 ? -19.938 -6.75 19.578 1 98.81 334 VAL B CA 1
ATOM 6389 C C . VAL B 1 334 ? -19.375 -7.531 20.75 1 98.81 334 VAL B C 1
ATOM 6391 O O . VAL B 1 334 ? -19.484 -7.09 21.906 1 98.81 334 VAL B O 1
ATOM 6394 N N . GLU B 1 335 ? -18.844 -8.727 20.5 1 98.81 335 GLU B N 1
ATOM 6395 C CA . GLU B 1 335 ? -18.016 -9.453 21.453 1 98.81 335 GLU B CA 1
ATOM 6396 C C . GLU B 1 335 ? -16.594 -8.906 21.484 1 98.81 335 GLU B C 1
ATOM 6398 O O . GLU B 1 335 ? -15.852 -9.055 20.516 1 98.81 335 GLU B O 1
ATOM 6403 N N . VAL B 1 336 ? -16.234 -8.375 22.625 1 98.62 336 VAL B N 1
ATOM 6404 C CA . VAL B 1 336 ? -14.938 -7.711 22.703 1 98.62 336 VAL B CA 1
ATOM 6405 C C . VAL B 1 336 ? -13.836 -8.75 22.875 1 98.62 336 VAL B C 1
ATOM 6407 O O . VAL B 1 336 ? -13.828 -9.508 23.844 1 98.62 336 VAL B O 1
ATOM 6410 N N . ASN B 1 337 ? -12.93 -8.766 21.922 1 98.5 337 ASN B N 1
ATOM 6411 C CA . ASN B 1 337 ? -11.797 -9.68 22.062 1 98.5 337 ASN B CA 1
ATOM 6412 C C . ASN B 1 337 ? -10.477 -8.922 22.156 1 98.5 337 ASN B C 1
ATOM 6414 O O . ASN B 1 337 ? -9.422 -9.539 22.328 1 98.5 337 ASN B O 1
ATOM 6418 N N . ASN B 1 338 ? -10.484 -7.559 22.047 1 98.5 338 ASN B N 1
ATOM 6419 C CA . ASN B 1 338 ? -9.297 -6.719 22.188 1 98.5 338 ASN B CA 1
ATOM 6420 C C . ASN B 1 338 ? -9.664 -5.305 22.641 1 98.5 338 ASN B C 1
ATOM 6422 O O . ASN B 1 338 ? -10.102 -4.488 21.828 1 98.5 338 ASN B O 1
ATOM 6426 N N . THR B 1 339 ? -9.414 -4.93 23.859 1 98.5 339 THR B N 1
ATOM 6427 C CA . THR B 1 339 ? -9.781 -3.625 24.406 1 98.5 339 THR B CA 1
ATOM 6428 C C . THR B 1 339 ? -8.828 -2.543 23.906 1 98.5 339 THR B C 1
ATOM 6430 O O . THR B 1 339 ? -9.07 -1.352 24.125 1 98.5 339 THR B O 1
ATOM 6433 N N . ASP B 1 340 ? -7.715 -2.949 23.203 1 98.06 340 ASP B N 1
ATOM 6434 C CA . ASP B 1 340 ? -6.797 -2.014 22.562 1 98.06 340 ASP B CA 1
ATOM 6435 C C . ASP B 1 340 ? -7.254 -1.679 21.156 1 98.06 340 ASP B C 1
ATOM 6437 O O . ASP B 1 340 ? -6.605 -0.899 20.453 1 98.06 340 ASP B O 1
ATOM 6441 N N . ALA B 1 341 ? -8.289 -2.293 20.688 1 98.38 341 ALA B N 1
ATOM 6442 C CA . ALA B 1 341 ? -8.984 -1.915 19.453 1 98.38 341 ALA B CA 1
ATOM 6443 C C . ALA B 1 341 ? -10.211 -1.066 19.766 1 98.38 341 ALA B C 1
ATOM 6445 O O . ALA B 1 341 ? -11.312 -1.359 19.297 1 98.38 341 ALA B O 1
ATOM 6446 N N . GLU B 1 342 ? -10.07 -0.006 20.562 1 98.38 342 GLU B N 1
ATOM 6447 C CA . GLU B 1 342 ? -11.141 0.825 21.125 1 98.38 342 GLU B CA 1
ATOM 6448 C C . GLU B 1 342 ? -11.602 1.869 20.109 1 98.38 342 GLU B C 1
ATOM 6450 O O . GLU B 1 342 ? -12.766 2.273 20.125 1 98.38 342 GLU B O 1
ATOM 6455 N N . GLY B 1 343 ? -10.695 2.367 19.219 1 98.75 343 GLY B N 1
ATOM 6456 C CA . GLY B 1 343 ? -11 3.432 18.266 1 98.75 343 GLY B CA 1
ATOM 6457 C C . GLY B 1 343 ? -12.148 3.09 17.344 1 98.75 343 GLY B C 1
ATOM 6458 O O . GLY B 1 343 ? -13.016 3.924 17.078 1 98.75 343 GLY B O 1
ATOM 6459 N N . ARG B 1 344 ? -12.117 1.845 16.828 1 98.81 344 ARG B N 1
ATOM 6460 C CA . ARG B 1 344 ? -13.164 1.449 15.883 1 98.81 344 ARG B CA 1
ATOM 6461 C C . ARG B 1 344 ? -14.508 1.28 16.594 1 98.81 344 ARG B C 1
ATOM 6463 O O . ARG B 1 344 ? -15.562 1.434 15.977 1 98.81 344 ARG B O 1
ATOM 6470 N N . LEU B 1 345 ? -14.539 1.021 17.922 1 98.88 345 LEU B N 1
ATOM 6471 C CA . LEU B 1 345 ? -15.773 0.943 18.688 1 98.88 345 LEU B CA 1
ATOM 6472 C C . LEU B 1 345 ? -16.422 2.316 18.812 1 98.88 345 LEU B C 1
ATOM 6474 O O . LEU B 1 345 ? -17.625 2.463 18.578 1 98.88 345 LEU B O 1
ATOM 6478 N N . VAL B 1 346 ? -15.625 3.363 19.141 1 98.94 346 VAL B N 1
ATOM 6479 C CA . VAL B 1 346 ? -16.203 4.691 19.328 1 98.94 346 VAL B CA 1
ATOM 6480 C C . VAL B 1 346 ? -16.625 5.266 17.984 1 98.94 346 VAL B C 1
ATOM 6482 O O . VAL B 1 346 ? -17.672 5.93 17.891 1 98.94 346 VAL B O 1
ATOM 6485 N N . LEU B 1 347 ? -15.875 5 16.922 1 98.94 347 LEU B N 1
ATOM 6486 C CA . LEU B 1 347 ? -16.203 5.512 15.602 1 98.94 347 LEU B CA 1
ATOM 6487 C C . LEU B 1 347 ? -17.469 4.844 15.062 1 98.94 347 LEU B C 1
ATOM 6489 O O . LEU B 1 347 ? -18.25 5.473 14.344 1 98.94 347 LEU B O 1
ATOM 6493 N N . SER B 1 348 ? -17.656 3.555 15.391 1 98.88 348 SER B N 1
ATOM 6494 C CA . SER B 1 348 ? -18.844 2.844 14.961 1 98.88 348 SER B CA 1
ATOM 6495 C C . SER B 1 348 ? -20.109 3.527 15.469 1 98.88 348 SER B C 1
ATOM 6497 O O . SER B 1 348 ? -21.109 3.635 14.742 1 98.88 348 SER B O 1
ATOM 6499 N N . ASP B 1 349 ? -20.094 3.994 16.688 1 98.94 349 ASP B N 1
ATOM 6500 C CA . ASP B 1 349 ? -21.219 4.762 17.203 1 98.94 349 ASP B CA 1
ATOM 6501 C C . ASP B 1 349 ? -21.406 6.066 16.438 1 98.94 349 ASP B C 1
ATOM 6503 O O . ASP B 1 349 ? -22.531 6.449 16.109 1 98.94 349 ASP B O 1
ATOM 6507 N N . GLY B 1 350 ? -20.297 6.723 16.156 1 98.94 350 GLY B N 1
ATOM 6508 C CA . GLY B 1 350 ? -20.344 7.996 15.453 1 98.94 350 GLY B CA 1
ATOM 6509 C C . GLY B 1 350 ? -20.906 7.883 14.055 1 98.94 350 GLY B C 1
ATOM 6510 O O . GLY B 1 350 ? -21.766 8.68 13.656 1 98.94 350 GLY B O 1
ATOM 6511 N N . VAL B 1 351 ? -20.469 6.867 13.289 1 98.94 351 VAL B N 1
ATOM 6512 C CA . VAL B 1 351 ? -20.922 6.758 11.906 1 98.94 351 VAL B CA 1
ATOM 6513 C C . VAL B 1 351 ? -22.375 6.293 11.867 1 98.94 351 VAL B C 1
ATOM 6515 O O . VAL B 1 351 ? -23.141 6.684 10.984 1 98.94 351 VAL B O 1
ATOM 6518 N N . ALA B 1 352 ? -22.75 5.469 12.852 1 98.88 352 ALA B N 1
ATOM 6519 C CA . ALA B 1 352 ? -24.156 5.074 12.945 1 98.88 352 ALA B CA 1
ATOM 6520 C C . ALA B 1 352 ? -25.047 6.277 13.227 1 98.88 352 ALA B C 1
ATOM 6522 O O . ALA B 1 352 ? -26.125 6.41 12.641 1 98.88 352 ALA B O 1
ATOM 6523 N N . TYR B 1 353 ? -24.609 7.152 14.141 1 98.94 353 TYR B N 1
ATOM 6524 C CA . TYR B 1 353 ? -25.344 8.383 14.43 1 98.94 353 TYR B CA 1
ATOM 6525 C C . TYR B 1 353 ? -25.453 9.258 13.188 1 98.94 353 TYR B C 1
ATOM 6527 O O . TYR B 1 353 ? -26.516 9.836 12.914 1 98.94 353 TYR B O 1
ATOM 6535 N N . ALA B 1 354 ? -24.375 9.367 12.43 1 98.88 354 ALA B N 1
ATOM 6536 C CA . ALA B 1 354 ? -24.359 10.141 11.195 1 98.88 354 ALA B CA 1
ATOM 6537 C C . ALA B 1 354 ? -25.453 9.68 10.242 1 98.88 354 ALA B C 1
ATOM 6539 O O . ALA B 1 354 ? -26.156 10.508 9.648 1 98.88 354 ALA B O 1
ATOM 6540 N N . GLN B 1 355 ? -25.578 8.414 10.102 1 98.06 355 GLN B N 1
ATOM 6541 C CA . GLN B 1 355 ? -26.547 7.863 9.164 1 98.06 355 GLN B CA 1
ATOM 6542 C C . GLN B 1 355 ? -27.953 7.938 9.727 1 98.06 355 GLN B C 1
ATOM 6544 O O . GLN B 1 355 ? -28.875 8.422 9.062 1 98.06 355 GLN B O 1
ATOM 6549 N N . LYS B 1 356 ? -28.188 7.488 10.969 1 97.94 356 LYS B N 1
ATOM 6550 C CA . LYS B 1 356 ? -29.531 7.336 11.555 1 97.94 356 LYS B CA 1
ATOM 6551 C C . LYS B 1 356 ? -30.141 8.695 11.898 1 97.94 356 LYS B C 1
ATOM 6553 O O . LYS B 1 356 ? -31.312 8.945 11.609 1 97.94 356 LYS B O 1
ATOM 6558 N N . ASP B 1 357 ? -29.391 9.531 12.5 1 98.5 357 ASP B N 1
ATOM 6559 C CA . ASP B 1 357 ? -29.922 10.758 13.07 1 98.5 357 ASP B CA 1
ATOM 6560 C C . ASP B 1 357 ? -29.719 11.945 12.133 1 98.5 357 ASP B C 1
ATOM 6562 O O . ASP B 1 357 ? -30.594 12.805 12 1 98.5 357 ASP B O 1
ATOM 6566 N N . LEU B 1 358 ? -28.547 11.938 11.406 1 98.56 358 LEU B N 1
ATOM 6567 C CA . LEU B 1 358 ? -28.219 13.102 10.594 1 98.56 358 LEU B CA 1
ATOM 6568 C C . LEU B 1 358 ? -28.484 12.82 9.117 1 98.56 358 LEU B C 1
ATOM 6570 O O . LEU B 1 358 ? -28.328 13.711 8.273 1 98.56 358 LEU B O 1
ATOM 6574 N N . LYS B 1 359 ? -28.875 11.609 8.789 1 97.81 359 LYS B N 1
ATOM 6575 C CA . LYS B 1 359 ? -29.203 11.211 7.426 1 97.81 359 LYS B CA 1
ATOM 6576 C C . LYS B 1 359 ? -28.078 11.555 6.461 1 97.81 359 LYS B C 1
ATOM 6578 O O . LYS B 1 359 ? -28.312 12.18 5.426 1 97.81 359 LYS B O 1
ATOM 6583 N N . ALA B 1 360 ? -26.938 11.125 6.781 1 98.31 360 ALA B N 1
ATOM 6584 C CA . ALA B 1 360 ? -25.734 11.477 6.039 1 98.31 360 ALA B CA 1
ATOM 6585 C C . ALA B 1 360 ? -25.75 10.875 4.641 1 98.31 360 ALA B C 1
ATOM 6587 O O . ALA B 1 360 ? -26.094 9.695 4.473 1 98.31 360 ALA B O 1
ATOM 6588 N N . ASP B 1 361 ? -25.422 11.688 3.625 1 97.94 361 ASP B N 1
ATOM 6589 C CA . ASP B 1 361 ? -25.156 11.227 2.266 1 97.94 361 ASP B CA 1
ATOM 6590 C C . ASP B 1 361 ? -23.703 10.789 2.111 1 97.94 361 ASP B C 1
ATOM 6592 O O . ASP B 1 361 ? -23.391 9.922 1.285 1 97.94 361 ASP B O 1
ATOM 6596 N N . ILE B 1 362 ? -22.859 11.469 2.82 1 98.19 362 ILE B N 1
ATOM 6597 C CA . ILE B 1 362 ? -21.422 11.219 2.822 1 98.19 362 ILE B CA 1
ATOM 6598 C C . ILE B 1 362 ? -20.922 11.141 4.262 1 98.19 362 ILE B C 1
ATOM 6600 O O . ILE B 1 362 ? -21.203 12.016 5.074 1 98.19 362 ILE B O 1
ATOM 6604 N N . VAL B 1 363 ? -20.25 10.07 4.57 1 98.88 363 VAL B N 1
ATOM 6605 C CA . VAL B 1 363 ? -19.625 9.898 5.879 1 98.88 363 VAL B CA 1
ATOM 6606 C C . VAL B 1 363 ? -18.109 9.711 5.711 1 98.88 363 VAL B C 1
ATOM 6608 O O . VAL B 1 363 ? -17.672 8.797 5.012 1 98.88 363 VAL B O 1
ATOM 6611 N N . ILE B 1 364 ? -17.312 10.586 6.281 1 98.94 364 ILE B N 1
ATOM 6612 C CA . ILE B 1 364 ? -15.852 10.453 6.332 1 98.94 364 ILE B CA 1
ATOM 6613 C C . ILE B 1 364 ? -15.398 10.297 7.781 1 98.94 364 ILE B C 1
ATOM 6615 O O . ILE B 1 364 ? -15.625 11.188 8.602 1 98.94 364 ILE B O 1
ATOM 6619 N N . ASP B 1 365 ? -14.836 9.203 8.117 1 98.94 365 ASP B N 1
ATOM 6620 C CA . ASP B 1 365 ? -14.289 9.062 9.461 1 98.94 365 ASP B CA 1
ATOM 6621 C C . ASP B 1 365 ? -12.758 9.055 9.438 1 98.94 365 ASP B C 1
ATOM 6623 O O . ASP B 1 365 ? -12.148 8.539 8.492 1 98.94 365 ASP B O 1
ATOM 6627 N N . VAL B 1 366 ? -12.164 9.727 10.391 1 98.94 366 VAL B N 1
ATOM 6628 C CA . VAL B 1 366 ? -10.727 9.938 10.492 1 98.94 366 VAL B CA 1
ATOM 6629 C C . VAL B 1 366 ? -10.227 9.453 11.852 1 98.94 366 VAL B C 1
ATOM 6631 O O . VAL B 1 366 ? -10.828 9.758 12.891 1 98.94 366 VAL B O 1
ATOM 6634 N N . ALA B 1 367 ? -9.109 8.656 11.805 1 98.88 367 ALA B N 1
ATOM 6635 C CA . ALA B 1 367 ? -8.688 8.086 13.078 1 98.88 367 ALA B CA 1
ATOM 6636 C C . ALA B 1 367 ? -7.203 7.73 13.055 1 98.88 367 ALA B C 1
ATOM 6638 O O . ALA B 1 367 ? -6.672 7.324 12.016 1 98.88 367 ALA B O 1
ATOM 6639 N N . THR B 1 368 ? -6.516 7.934 14.141 1 98.75 368 THR B N 1
ATOM 6640 C CA . THR B 1 368 ? -5.328 7.148 14.453 1 98.75 368 THR B CA 1
ATOM 6641 C C . THR B 1 368 ? -5.707 5.719 14.844 1 98.75 368 THR B C 1
ATOM 6643 O O . THR B 1 368 ? -5.891 5.422 16.016 1 98.75 368 THR B O 1
ATOM 6646 N N . LEU B 1 369 ? -5.781 4.832 13.867 1 98.62 369 LEU B N 1
ATOM 6647 C CA . LEU B 1 369 ? -6.559 3.629 14.125 1 98.62 369 LEU B CA 1
ATOM 6648 C C . LEU B 1 369 ? -5.648 2.418 14.305 1 98.62 369 LEU B C 1
ATOM 6650 O O . LEU B 1 369 ? -5.844 1.618 15.227 1 98.62 369 LEU B O 1
ATOM 6654 N N . THR B 1 370 ? -4.723 2.207 13.43 1 98.25 370 THR B N 1
ATOM 6655 C CA . THR B 1 370 ? -4.016 0.933 13.492 1 98.25 370 THR B CA 1
ATOM 6656 C C . THR B 1 370 ? -2.514 1.141 13.328 1 98.25 370 THR B C 1
ATOM 6658 O O . THR B 1 370 ? -2.078 1.974 12.531 1 98.25 370 THR B O 1
ATOM 6661 N N . GLY B 1 371 ? -1.703 0.385 14.1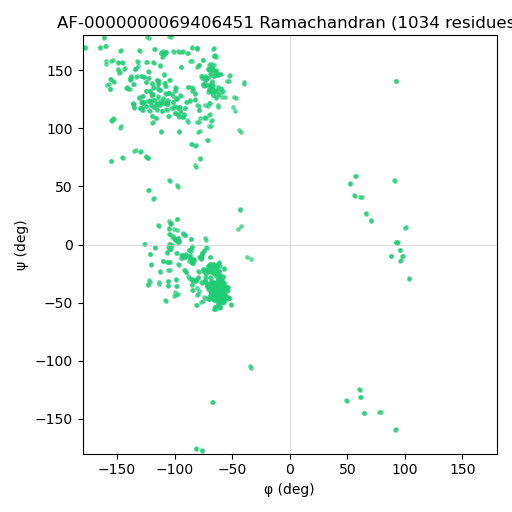8 1 97 371 GLY B N 1
ATOM 6662 C CA . GLY B 1 371 ? -0.283 0.278 13.891 1 97 371 GLY B CA 1
ATOM 6663 C C . GLY B 1 371 ? 0.003 -0.298 12.516 1 97 371 GLY B C 1
ATOM 6664 O O . GLY B 1 371 ? 1.017 0.032 11.898 1 97 371 GLY B O 1
ATOM 6665 N N . ALA B 1 372 ? -0.897 -1.102 12.008 1 98.44 372 ALA B N 1
ATOM 6666 C CA . ALA B 1 372 ? -0.788 -1.736 10.695 1 98.44 372 ALA B CA 1
ATOM 6667 C C . ALA B 1 372 ? -0.672 -0.692 9.594 1 98.44 372 ALA B C 1
ATOM 6669 O O . ALA B 1 372 ? -0.018 -0.927 8.57 1 98.44 372 ALA B O 1
ATOM 6670 N N . GLN B 1 373 ? -1.304 0.478 9.773 1 98.69 373 GLN B N 1
ATOM 6671 C CA . GLN B 1 373 ? -1.225 1.536 8.773 1 98.69 373 GLN B CA 1
ATOM 6672 C C . GLN B 1 373 ? 0.225 1.933 8.508 1 98.69 373 GLN B C 1
ATOM 6674 O O . GLN B 1 373 ? 0.625 2.1 7.352 1 98.69 373 GLN B O 1
ATOM 6679 N N . GLY B 1 374 ? 1.061 2.057 9.547 1 98.56 374 GLY B N 1
ATOM 6680 C CA . GLY B 1 374 ? 2.469 2.367 9.367 1 98.56 374 GLY B CA 1
ATOM 6681 C C . GLY B 1 374 ? 3.207 1.327 8.547 1 98.56 374 GLY B C 1
ATOM 6682 O O . GLY B 1 374 ? 4.008 1.671 7.672 1 98.56 374 GLY B O 1
ATOM 6683 N N . VAL B 1 375 ? 2.914 0.067 8.82 1 98.56 375 VAL B N 1
ATOM 6684 C CA . VAL B 1 375 ? 3.533 -1.035 8.094 1 98.56 375 VAL B CA 1
ATOM 6685 C C . VAL B 1 375 ? 3.127 -0.977 6.621 1 98.56 375 VAL B C 1
ATOM 6687 O O . VAL B 1 375 ? 3.951 -1.206 5.73 1 98.56 375 VAL B O 1
ATOM 6690 N N . ALA B 1 376 ? 1.893 -0.649 6.348 1 98.75 376 ALA B N 1
ATOM 6691 C CA . ALA B 1 376 ? 1.321 -0.727 5.004 1 98.75 376 ALA B CA 1
ATOM 6692 C C . ALA B 1 376 ? 1.712 0.491 4.172 1 98.75 376 ALA B C 1
ATOM 6694 O O . ALA B 1 376 ? 2.205 0.351 3.051 1 98.75 376 ALA B O 1
ATOM 6695 N N . THR B 1 377 ? 1.458 1.739 4.742 1 98.75 377 THR B N 1
ATOM 6696 C CA . THR B 1 377 ? 1.601 2.922 3.902 1 98.75 377 THR B CA 1
ATOM 6697 C C . THR B 1 377 ? 2.637 3.879 4.484 1 98.75 377 THR B C 1
ATOM 6699 O O . THR B 1 377 ? 2.949 4.906 3.881 1 98.75 377 THR B O 1
ATOM 6702 N N . GLY B 1 378 ? 3.145 3.688 5.656 1 98.44 378 GLY B N 1
ATOM 6703 C CA . GLY B 1 378 ? 4.293 4.41 6.188 1 98.44 378 GLY B CA 1
ATOM 6704 C C . GLY B 1 378 ? 3.908 5.648 6.973 1 98.44 378 GLY B C 1
ATOM 6705 O O . GLY B 1 378 ? 2.787 5.746 7.48 1 98.44 378 GLY B O 1
ATOM 6706 N N . ARG B 1 379 ? 4.844 6.57 7.113 1 97.94 379 ARG B N 1
ATOM 6707 C CA . ARG B 1 379 ? 4.711 7.715 8.008 1 97.94 379 ARG B CA 1
ATOM 6708 C C . ARG B 1 379 ? 4.176 8.93 7.258 1 97.94 379 ARG B C 1
ATOM 6710 O O . ARG B 1 379 ? 3.727 9.898 7.875 1 97.94 379 ARG B O 1
ATOM 6717 N N . PHE B 1 380 ? 4.164 8.82 5.918 1 98.25 380 PHE B N 1
ATOM 6718 C CA . PHE B 1 380 ? 3.822 10 5.129 1 98.25 380 PHE B CA 1
ATOM 6719 C C . PHE B 1 380 ? 2.416 9.875 4.555 1 98.25 380 PHE B C 1
ATOM 6721 O O . PHE B 1 380 ? 1.729 10.883 4.359 1 98.25 380 PHE B O 1
ATOM 6728 N N . HIS B 1 381 ? 1.962 8.648 4.246 1 98.88 381 HIS B N 1
ATOM 6729 C CA . HIS B 1 381 ? 0.667 8.383 3.631 1 98.88 381 HIS B CA 1
ATOM 6730 C C . HIS B 1 381 ? -0.303 7.766 4.633 1 98.88 381 HIS B C 1
ATOM 6732 O O . HIS B 1 381 ? -0.07 6.66 5.129 1 98.88 381 HIS B O 1
ATOM 6738 N N . ALA B 1 382 ? -1.412 8.406 4.84 1 98.94 382 ALA B N 1
ATOM 6739 C CA . ALA B 1 382 ? -2.498 7.723 5.535 1 98.94 382 ALA B CA 1
ATOM 6740 C C . ALA B 1 382 ? -3.096 6.617 4.668 1 98.94 382 ALA B C 1
ATOM 6742 O O . ALA B 1 382 ? -2.969 6.648 3.441 1 98.94 382 ALA B O 1
ATOM 6743 N N . GLY B 1 383 ? -3.627 5.574 5.32 1 98.88 383 GLY B N 1
ATOM 6744 C CA . GLY B 1 383 ? -4.383 4.562 4.598 1 98.88 383 GLY B CA 1
ATOM 6745 C C . GLY B 1 383 ? -5.859 4.895 4.473 1 98.88 383 GLY B C 1
ATOM 6746 O O . GLY B 1 383 ? -6.488 5.316 5.445 1 98.88 383 GLY B O 1
ATOM 6747 N N . ILE B 1 384 ? -6.434 4.699 3.242 1 98.94 384 ILE B N 1
ATOM 6748 C CA . ILE B 1 384 ? -7.855 5 3.105 1 98.94 384 ILE B CA 1
ATOM 6749 C C . ILE B 1 384 ? -8.602 3.758 2.619 1 98.94 384 ILE B C 1
ATOM 6751 O O . ILE B 1 384 ? -8.055 2.959 1.855 1 98.94 384 ILE B O 1
ATOM 6755 N N . VAL B 1 385 ? -9.742 3.549 3.078 1 98.81 385 VAL B N 1
ATOM 6756 C CA . VAL B 1 385 ? -10.688 2.512 2.672 1 98.81 385 VAL B CA 1
ATOM 6757 C C . VAL B 1 385 ? -12.039 3.141 2.346 1 98.81 385 VAL B C 1
ATOM 6759 O O . VAL B 1 385 ? -12.578 3.916 3.141 1 98.81 385 VAL B O 1
ATOM 6762 N N . THR B 1 386 ? -12.609 2.852 1.161 1 98.69 386 THR B N 1
ATOM 6763 C CA . THR B 1 386 ? -13.852 3.504 0.775 1 98.69 386 THR B CA 1
ATOM 6764 C C . THR B 1 386 ? -14.695 2.586 -0.11 1 98.69 386 THR B C 1
ATOM 6766 O O . THR B 1 386 ? -14.156 1.721 -0.802 1 98.69 386 THR B O 1
ATOM 6769 N N . ASN B 1 387 ? -15.969 2.752 -0.031 1 97.75 387 ASN B N 1
ATOM 6770 C CA . ASN B 1 387 ? -16.891 1.991 -0.861 1 97.75 387 ASN B CA 1
ATOM 6771 C C . ASN B 1 387 ? -17.094 2.645 -2.227 1 97.75 387 ASN B C 1
ATOM 6773 O O . ASN B 1 387 ? -17.906 2.186 -3.027 1 97.75 387 ASN B O 1
ATOM 6777 N N . ASN B 1 388 ? -16.328 3.738 -2.48 1 97.31 388 ASN B N 1
ATOM 6778 C CA . ASN B 1 388 ? -16.609 4.508 -3.689 1 97.31 388 ASN B CA 1
ATOM 6779 C C . ASN B 1 388 ? -15.32 4.875 -4.426 1 97.31 388 ASN B C 1
ATOM 6781 O O . ASN B 1 388 ? -14.477 5.594 -3.891 1 97.31 388 ASN B O 1
ATOM 6785 N N . GLU B 1 389 ? -15.211 4.434 -5.699 1 96 389 GLU B N 1
ATOM 6786 C CA . GLU B 1 389 ? -14 4.605 -6.484 1 96 389 GLU B CA 1
ATOM 6787 C C . GLU B 1 389 ? -13.727 6.078 -6.77 1 96 389 GLU B C 1
ATOM 6789 O O . GLU B 1 389 ? -12.578 6.52 -6.746 1 96 389 GLU B O 1
ATOM 6794 N N . ASN B 1 390 ? -14.75 6.852 -7.117 1 96.12 390 ASN B N 1
ATOM 6795 C CA . ASN B 1 390 ? -14.578 8.273 -7.398 1 96.12 390 ASN B CA 1
ATOM 6796 C C . ASN B 1 390 ? -14.008 9.016 -6.195 1 96.12 390 ASN B C 1
ATOM 6798 O O . ASN B 1 390 ? -13.117 9.852 -6.34 1 96.12 390 ASN B O 1
ATOM 6802 N N . TRP B 1 391 ? -14.492 8.711 -5.035 1 97.12 391 TRP B N 1
ATOM 6803 C CA . TRP B 1 391 ? -14.023 9.375 -3.822 1 97.12 391 TRP B CA 1
ATOM 6804 C C . TRP B 1 391 ? -12.633 8.891 -3.434 1 97.12 391 TRP B C 1
ATOM 6806 O O . TRP B 1 391 ? -11.852 9.633 -2.834 1 97.12 391 TRP B O 1
ATOM 6816 N N . GLU B 1 392 ? -12.352 7.613 -3.766 1 97.75 392 GLU B N 1
ATOM 6817 C CA . GLU B 1 392 ? -10.977 7.148 -3.604 1 97.75 392 GLU B CA 1
ATOM 6818 C C . GLU B 1 392 ? -10 8.008 -4.41 1 97.75 392 GLU B C 1
ATOM 6820 O O . GLU B 1 392 ? -9.016 8.5 -3.871 1 97.75 392 GLU B O 1
ATOM 6825 N N . ASN B 1 393 ? -10.312 8.227 -5.66 1 97.06 393 ASN B N 1
ATOM 6826 C CA . ASN B 1 393 ? -9.453 8.992 -6.555 1 97.06 393 ASN B CA 1
ATOM 6827 C C . ASN B 1 393 ? -9.383 10.461 -6.133 1 97.06 393 ASN B C 1
ATOM 6829 O O . ASN B 1 393 ? -8.305 11.07 -6.18 1 97.06 393 ASN B O 1
ATOM 6833 N N . ALA B 1 394 ? -10.531 11 -5.773 1 98.06 394 ALA B N 1
ATOM 6834 C CA . ALA B 1 394 ? -10.562 12.391 -5.324 1 98.06 394 ALA B CA 1
ATOM 6835 C C . ALA B 1 394 ? -9.695 12.586 -4.086 1 98.06 394 ALA B C 1
ATOM 6837 O O . ALA B 1 394 ? -8.977 13.586 -3.973 1 98.06 394 ALA B O 1
ATOM 6838 N N . CYS B 1 395 ? -9.766 11.633 -3.168 1 98.62 395 CYS B N 1
ATOM 6839 C CA . CYS B 1 395 ? -8.984 11.75 -1.938 1 98.62 395 CYS B CA 1
ATOM 6840 C C . CYS B 1 395 ? -7.496 11.625 -2.223 1 98.62 395 CYS B C 1
ATOM 6842 O O . CYS B 1 395 ? -6.684 12.32 -1.604 1 98.62 395 CYS B O 1
ATOM 6844 N N . LEU B 1 396 ? -7.125 10.727 -3.125 1 98.56 396 LEU B N 1
ATOM 6845 C CA . LEU B 1 396 ? -5.73 10.602 -3.535 1 98.56 396 LEU B CA 1
ATOM 6846 C C . LEU B 1 396 ? -5.215 11.922 -4.109 1 98.56 396 LEU B C 1
ATOM 6848 O O . LEU B 1 396 ? -4.125 12.367 -3.752 1 98.56 396 LEU B O 1
ATOM 6852 N N . LYS B 1 397 ? -5.973 12.539 -4.941 1 98.19 397 LYS B N 1
ATOM 6853 C CA . LYS B 1 397 ? -5.59 13.805 -5.555 1 98.19 397 LYS B CA 1
ATOM 6854 C C . LYS B 1 397 ? -5.512 14.922 -4.512 1 98.19 397 LYS B C 1
ATOM 6856 O O . LYS B 1 397 ? -4.562 15.711 -4.508 1 98.19 397 LYS B O 1
ATOM 6861 N N . ALA B 1 398 ? -6.508 14.953 -3.639 1 98.75 398 ALA B N 1
ATOM 6862 C CA . ALA B 1 398 ? -6.508 15.945 -2.568 1 98.75 398 ALA B CA 1
ATOM 6863 C C . ALA B 1 398 ? -5.266 15.812 -1.695 1 98.75 398 ALA B C 1
ATOM 6865 O O . ALA B 1 398 ? -4.707 16.812 -1.241 1 98.75 398 ALA B O 1
ATOM 6866 N N . GLY B 1 399 ? -4.887 14.57 -1.432 1 98.81 399 GLY B N 1
ATOM 6867 C CA . GLY B 1 399 ? -3.686 14.328 -0.65 1 98.81 399 GLY B CA 1
ATOM 6868 C C . GLY B 1 399 ? -2.436 14.898 -1.29 1 98.81 399 GLY B C 1
ATOM 6869 O O . GLY B 1 399 ? -1.639 15.562 -0.623 1 98.81 399 GLY B O 1
ATOM 6870 N N . ARG B 1 400 ? -2.275 14.727 -2.561 1 98.5 400 ARG B N 1
ATOM 6871 C CA . ARG B 1 400 ? -1.09 15.195 -3.27 1 98.5 400 ARG B CA 1
ATOM 6872 C C . ARG B 1 400 ? -1.057 16.719 -3.336 1 98.5 400 ARG B C 1
ATOM 6874 O O . ARG B 1 400 ? 0.004 17.328 -3.188 1 98.5 400 ARG B O 1
ATOM 6881 N N . VAL B 1 401 ? -2.215 17.344 -3.49 1 98.19 401 VAL B N 1
ATOM 6882 C CA . VAL B 1 401 ? -2.262 18.781 -3.715 1 98.19 401 VAL B CA 1
ATOM 6883 C C . VAL B 1 401 ? -2.145 19.516 -2.383 1 98.19 401 VAL B C 1
ATOM 6885 O O . VAL B 1 401 ? -1.568 20.609 -2.316 1 98.19 401 VAL B O 1
ATOM 6888 N N . SER B 1 402 ? -2.615 18.891 -1.338 1 98.56 402 SER B N 1
ATOM 6889 C CA . SER B 1 402 ? -2.605 19.547 -0.036 1 98.56 402 SER B CA 1
ATOM 6890 C C . SER B 1 402 ? -1.316 19.25 0.724 1 98.56 402 SER B C 1
ATOM 6892 O O . SER B 1 402 ? -0.956 19.984 1.65 1 98.56 402 SER B O 1
ATOM 6894 N N . GLY B 1 403 ? -0.655 18.188 0.421 1 98.5 403 GLY B N 1
ATOM 6895 C CA . GLY B 1 403 ? 0.508 17.734 1.17 1 98.5 403 GLY B CA 1
ATOM 6896 C C . GLY B 1 403 ? 0.179 16.688 2.211 1 98.5 403 GLY B C 1
ATOM 6897 O O . GLY B 1 403 ? 1.077 16.031 2.748 1 98.5 403 GLY B O 1
ATOM 6898 N N . ASP B 1 404 ? -1.106 16.469 2.57 1 98.88 404 ASP B N 1
ATOM 6899 C CA . ASP B 1 404 ? -1.554 15.367 3.426 1 98.88 404 ASP B CA 1
ATOM 6900 C C . ASP B 1 404 ? -1.785 14.094 2.613 1 98.88 404 ASP B C 1
ATOM 6902 O O . ASP B 1 404 ? -2.922 13.773 2.26 1 98.88 404 ASP B O 1
ATOM 6906 N N . LEU B 1 405 ? -0.744 13.336 2.428 1 98.88 405 LEU B N 1
ATOM 6907 C CA . LEU B 1 405 ? -0.744 12.219 1.485 1 98.88 405 LEU B CA 1
ATOM 6908 C C . LEU B 1 405 ? -1.597 11.062 2.006 1 98.88 405 LEU B C 1
ATOM 6910 O O . LEU B 1 405 ? -1.664 10.836 3.217 1 98.88 405 LEU B O 1
ATOM 6914 N N . VAL B 1 406 ? -2.293 10.383 1.064 1 98.88 406 VAL B N 1
ATOM 6915 C CA . VAL B 1 406 ? -3.043 9.172 1.364 1 98.88 406 VAL B CA 1
ATOM 6916 C C . VAL B 1 406 ? -2.725 8.094 0.327 1 98.88 406 VAL B C 1
ATOM 6918 O O . VAL B 1 406 ? -2.186 8.391 -0.741 1 98.88 406 VAL B O 1
ATOM 6921 N N . HIS B 1 407 ? -2.941 6.902 0.688 1 98.88 407 HIS B N 1
ATOM 6922 C CA . HIS B 1 407 ? -2.875 5.773 -0.236 1 98.88 407 HIS B CA 1
ATOM 6923 C C . HIS B 1 407 ? -4.012 4.789 0.015 1 98.88 407 HIS B C 1
ATOM 6925 O O . HIS B 1 407 ? -4.379 4.535 1.165 1 98.88 407 HIS B O 1
ATOM 6931 N N . ALA B 1 408 ? -4.555 4.23 -1.064 1 98.75 408 ALA B N 1
ATOM 6932 C CA . ALA B 1 408 ? -5.73 3.363 -0.972 1 98.75 408 ALA B CA 1
ATOM 6933 C C . ALA B 1 408 ? -5.352 1.979 -0.454 1 98.75 408 ALA B C 1
ATOM 6935 O O . ALA B 1 408 ? -4.266 1.476 -0.749 1 98.75 408 ALA B O 1
ATOM 6936 N N . MET B 1 409 ? -6.203 1.358 0.316 1 98.81 409 MET B N 1
ATOM 6937 C CA . MET B 1 409 ? -6.137 -0.03 0.763 1 98.81 409 MET B CA 1
ATOM 6938 C C . MET B 1 409 ? -7.25 -0.858 0.131 1 98.81 409 MET B C 1
ATOM 6940 O O . MET B 1 409 ? -8.219 -0.305 -0.389 1 98.81 409 MET B O 1
ATOM 6944 N N . PRO B 1 410 ? -7.156 -2.184 0.191 1 98.69 410 PRO B N 1
ATOM 6945 C CA . PRO B 1 410 ? -8.195 -3.016 -0.417 1 98.69 410 PRO B CA 1
ATOM 6946 C C . PRO B 1 410 ? -9.562 -2.812 0.225 1 98.69 410 PRO B C 1
ATOM 6948 O O . PRO B 1 410 ? -9.672 -2.734 1.452 1 98.69 410 PRO B O 1
ATOM 6951 N N . TYR B 1 411 ? -10.586 -2.695 -0.632 1 98.56 411 TYR B N 1
ATOM 6952 C CA . TYR B 1 411 ? -11.977 -2.74 -0.204 1 98.56 411 TYR B CA 1
ATOM 6953 C C . TYR B 1 411 ? -12.664 -4.004 -0.711 1 98.56 411 TYR B C 1
ATOM 6955 O O . TYR B 1 411 ? -13.195 -4.023 -1.825 1 98.56 411 TYR B O 1
ATOM 6963 N N . THR B 1 412 ? -12.727 -5.023 0.156 1 98.12 412 THR B N 1
ATOM 6964 C CA . THR B 1 412 ? -13.375 -6.297 -0.129 1 98.12 412 THR B CA 1
ATOM 6965 C C . THR B 1 412 ? -14.039 -6.859 1.126 1 98.12 412 THR B C 1
ATOM 6967 O O . THR B 1 412 ? -13.57 -7.859 1.684 1 98.12 412 THR B O 1
ATOM 6970 N N . PRO B 1 413 ? -15.156 -6.289 1.52 1 97.62 413 PRO B N 1
ATOM 6971 C CA . PRO B 1 413 ? -15.812 -6.781 2.729 1 97.62 413 PRO B CA 1
ATOM 6972 C C . PRO B 1 413 ? -16.141 -8.273 2.652 1 97.62 413 PRO B C 1
ATOM 6974 O O . PRO B 1 413 ? -16.062 -8.977 3.662 1 97.62 413 PRO B O 1
ATOM 6977 N N . GLU B 1 414 ? -16.469 -8.828 1.462 1 96.06 414 GLU B N 1
ATOM 6978 C CA . GLU B 1 414 ? -16.875 -10.227 1.323 1 96.06 414 GLU B CA 1
ATOM 6979 C C . GLU B 1 414 ? -15.688 -11.164 1.551 1 96.06 414 GLU B C 1
ATOM 6981 O O . GLU B 1 414 ? -15.875 -12.352 1.831 1 96.06 414 GLU B O 1
ATOM 6986 N N . LEU B 1 415 ? -14.469 -10.609 1.447 1 96.62 415 LEU B N 1
ATOM 6987 C CA . LEU B 1 415 ? -13.289 -11.438 1.66 1 96.62 415 LEU B CA 1
ATOM 6988 C C . LEU B 1 415 ? -12.742 -11.25 3.072 1 96.62 415 LEU B C 1
ATOM 6990 O O . LEU B 1 415 ? -12.164 -12.172 3.648 1 96.62 415 LEU B O 1
ATOM 6994 N N . HIS B 1 416 ? -12.953 -10.023 3.645 1 97.81 416 HIS B N 1
ATOM 6995 C CA . HIS B 1 416 ? -12.156 -9.688 4.816 1 97.81 416 HIS B CA 1
ATOM 6996 C C . HIS B 1 416 ? -13.023 -9.586 6.066 1 97.81 416 HIS B C 1
ATOM 6998 O O . HIS B 1 416 ? -12.539 -9.773 7.184 1 97.81 416 HIS B O 1
ATOM 7004 N N . PHE B 1 417 ? -14.312 -9.336 5.941 1 97.62 417 PHE B N 1
ATOM 7005 C CA . PHE B 1 417 ? -15.125 -9.062 7.117 1 97.62 417 PHE B CA 1
ATOM 7006 C C . PHE B 1 417 ? -15.289 -10.32 7.965 1 97.62 417 PHE B C 1
ATOM 7008 O O . PHE B 1 417 ? -15.578 -10.234 9.164 1 97.62 417 PHE B O 1
ATOM 7015 N N . VAL B 1 418 ? -15.039 -11.492 7.387 1 96.44 418 VAL B N 1
ATOM 7016 C CA . VAL B 1 418 ? -15.156 -12.758 8.102 1 96.44 418 VAL B CA 1
ATOM 7017 C C . VAL B 1 418 ? -14.148 -12.797 9.25 1 96.44 418 VAL B C 1
ATOM 7019 O O . VAL B 1 418 ? -14.32 -13.562 10.203 1 96.44 418 VAL B O 1
ATOM 7022 N N . GLU B 1 419 ? -13.156 -11.961 9.242 1 97.75 419 GLU B N 1
ATOM 7023 C CA . GLU B 1 419 ? -12.156 -11.867 10.297 1 97.75 419 GLU B CA 1
ATOM 7024 C C . GLU B 1 419 ? -12.797 -11.516 11.633 1 97.75 419 GLU B C 1
ATOM 7026 O O . GLU B 1 419 ? -12.195 -11.734 12.695 1 97.75 419 GLU B O 1
ATOM 7031 N N . PHE B 1 420 ? -14.047 -10.969 11.609 1 98.44 420 PHE B N 1
ATOM 7032 C CA . PHE B 1 420 ? -14.688 -10.492 12.828 1 98.44 420 PHE B CA 1
ATOM 7033 C C . PHE B 1 420 ? -15.773 -11.461 13.281 1 98.44 420 PHE B C 1
ATOM 7035 O O . PHE B 1 420 ? -16.578 -11.133 14.156 1 98.44 420 PHE B O 1
ATOM 7042 N N . SER B 1 421 ? -15.828 -12.656 12.766 1 97.44 421 SER B N 1
ATOM 7043 C CA . SER B 1 421 ? -16.875 -13.625 13.062 1 97.44 421 SER B CA 1
ATOM 7044 C C . SER B 1 421 ? -16.922 -13.961 14.547 1 97.44 421 SER B C 1
ATOM 7046 O O . SER B 1 421 ? -15.875 -14.102 15.188 1 97.44 421 SER B O 1
ATOM 7048 N N . SER B 1 422 ? -18.109 -13.961 15.094 1 97.44 422 SER B N 1
ATOM 7049 C CA . SER B 1 422 ? -18.406 -14.367 16.469 1 97.44 422 SER B CA 1
ATOM 7050 C C . SER B 1 422 ? -19.531 -15.391 16.516 1 97.44 422 SER B C 1
ATOM 7052 O O . SER B 1 422 ? -20.484 -15.312 15.734 1 97.44 422 SER B O 1
ATOM 7054 N N . ALA B 1 423 ? -19.516 -16.328 17.391 1 96.56 423 ALA B N 1
ATOM 7055 C CA . ALA B 1 423 ? -20.578 -17.297 17.594 1 96.56 423 ALA B CA 1
ATOM 7056 C C . ALA B 1 423 ? -21.672 -16.734 18.516 1 96.56 423 ALA B C 1
ATOM 7058 O O . ALA B 1 423 ? -22.781 -17.25 18.547 1 96.56 423 ALA B O 1
ATOM 7059 N N . LEU B 1 424 ? -21.359 -15.688 19.203 1 97.62 424 LEU B N 1
ATOM 7060 C CA . LEU B 1 424 ? -22.219 -15.219 20.281 1 97.62 424 LEU B CA 1
ATOM 7061 C C . LEU B 1 424 ? -22.828 -13.867 19.953 1 97.62 424 LEU B C 1
ATOM 7063 O O . LEU B 1 424 ? -23.922 -13.539 20.422 1 97.62 424 LEU B O 1
ATOM 7067 N N . ALA B 1 425 ? -22.094 -13.047 19.219 1 98.44 425 ALA B N 1
ATOM 7068 C CA . ALA B 1 425 ? -22.516 -11.695 18.859 1 98.44 425 ALA B CA 1
ATOM 7069 C C . ALA B 1 425 ? -22.5 -11.508 17.344 1 98.44 425 ALA B C 1
ATOM 7071 O O . ALA B 1 425 ? -22.141 -12.422 16.609 1 98.44 425 ALA B O 1
ATOM 7072 N N . ASP B 1 426 ? -22.875 -10.367 16.891 1 98.06 426 ASP B N 1
ATOM 7073 C CA . ASP B 1 426 ? -22.844 -10.094 15.461 1 98.06 426 ASP B CA 1
ATOM 7074 C C . ASP B 1 426 ? -21.422 -10.07 14.938 1 98.06 426 ASP B C 1
ATOM 7076 O O . ASP B 1 426 ? -21.172 -10.414 13.773 1 98.06 426 ASP B O 1
ATOM 7080 N N . MET B 1 427 ? -20.516 -9.633 15.805 1 98.5 427 MET B N 1
ATOM 7081 C CA . MET B 1 427 ? -19.109 -9.602 15.383 1 98.5 427 MET B CA 1
ATOM 7082 C C . MET B 1 427 ? -18.188 -9.445 16.578 1 98.5 427 MET B C 1
ATOM 7084 O O . MET B 1 427 ? -18.641 -9.195 17.688 1 98.5 427 MET B O 1
ATOM 7088 N N . LYS B 1 428 ? -16.906 -9.602 16.391 1 98.69 428 LYS B N 1
ATOM 7089 C CA . LYS B 1 428 ? -15.844 -9.203 17.297 1 98.69 428 LYS B CA 1
ATOM 7090 C C . LYS B 1 428 ? -15.188 -7.898 16.844 1 98.69 428 LYS B C 1
ATOM 7092 O O . LYS B 1 428 ? -15.438 -7.43 15.734 1 98.69 428 LYS B O 1
ATOM 7097 N N . ASN B 1 429 ? -14.391 -7.293 17.734 1 98.56 429 ASN B N 1
ATOM 7098 C CA . ASN B 1 429 ? -13.891 -5.977 17.359 1 98.56 429 ASN B CA 1
ATOM 7099 C C . ASN B 1 429 ? -12.422 -6.039 16.938 1 98.56 429 ASN B C 1
ATOM 7101 O O . ASN B 1 429 ? -11.812 -5.012 16.641 1 98.56 429 ASN B O 1
ATOM 7105 N N . SER B 1 430 ? -11.844 -7.203 16.953 1 98.06 430 SER B N 1
ATOM 7106 C CA . SER B 1 430 ? -10.492 -7.395 16.438 1 98.06 430 SER B CA 1
ATOM 7107 C C . SER B 1 430 ? -10.406 -8.633 15.562 1 98.06 430 SER B C 1
ATOM 7109 O O . SER B 1 430 ? -11.094 -9.625 15.797 1 98.06 430 SER B O 1
ATOM 7111 N N . VAL B 1 431 ? -9.492 -8.602 14.617 1 98.06 431 VAL B N 1
ATOM 7112 C CA . VAL B 1 431 ? -9.391 -9.617 13.578 1 98.06 431 VAL B CA 1
ATOM 7113 C C . VAL B 1 431 ? -8.875 -10.922 14.18 1 98.06 431 VAL B C 1
ATOM 7115 O O . VAL B 1 431 ? -8.133 -10.906 15.164 1 98.06 431 VAL B O 1
ATOM 7118 N N . ALA B 1 432 ? -9.312 -12.023 13.539 1 96.88 432 ALA B N 1
ATOM 7119 C CA . ALA B 1 432 ? -8.805 -13.344 13.906 1 96.88 432 ALA B CA 1
ATOM 7120 C C . ALA B 1 432 ? -7.352 -13.516 13.469 1 96.88 432 ALA B C 1
ATOM 7122 O O . ALA B 1 432 ? -6.566 -14.172 14.156 1 96.88 432 ALA B O 1
ATOM 7123 N N . ASP B 1 433 ? -6.992 -12.93 12.359 1 96.25 433 ASP B N 1
ATOM 7124 C CA . ASP B 1 433 ? -5.652 -13.016 11.789 1 96.25 433 ASP B CA 1
ATOM 7125 C C . ASP B 1 433 ? -5.098 -11.625 11.477 1 96.25 433 ASP B C 1
ATOM 7127 O O . ASP B 1 433 ? -5.562 -10.961 10.547 1 96.25 433 ASP B O 1
ATOM 7131 N N . ARG B 1 434 ? -4.004 -11.25 12.133 1 94 434 ARG B N 1
ATOM 7132 C CA . ARG B 1 434 ? -3.438 -9.906 12.016 1 94 434 ARG B CA 1
ATOM 7133 C C . ARG B 1 434 ? -2.67 -9.75 10.703 1 94 434 ARG B C 1
ATOM 7135 O O . ARG B 1 434 ? -2.35 -8.633 10.297 1 94 434 ARG B O 1
ATOM 7142 N N . SER B 1 435 ? -2.414 -10.805 10.016 1 95.44 435 SER B N 1
ATOM 7143 C CA . SER B 1 435 ? -1.69 -10.766 8.75 1 95.44 435 SER B CA 1
ATOM 7144 C C . SER B 1 435 ? -2.648 -10.797 7.562 1 95.44 435 SER B C 1
ATOM 7146 O O . SER B 1 435 ? -2.287 -11.25 6.477 1 95.44 435 SER B O 1
ATOM 7148 N N . ASN B 1 436 ? -3.891 -10.414 7.781 1 97.81 436 ASN B N 1
ATOM 7149 C CA . ASN B 1 436 ? -4.887 -10.422 6.715 1 97.81 436 ASN B CA 1
ATOM 7150 C C . ASN B 1 436 ? -5.535 -9.055 6.547 1 97.81 436 ASN B C 1
ATOM 7152 O O . ASN B 1 436 ? -6.723 -8.883 6.832 1 97.81 436 ASN B O 1
ATOM 7156 N N . ALA B 1 437 ? -4.77 -8.109 5.926 1 98.5 437 ALA B N 1
ATOM 7157 C CA . ALA B 1 437 ? -5.254 -6.789 5.52 1 98.5 437 ALA B CA 1
ATOM 7158 C C . ALA B 1 437 ? -5.82 -6.02 6.711 1 98.5 437 ALA B C 1
ATOM 7160 O O . ALA B 1 437 ? -6.953 -5.543 6.668 1 98.5 437 ALA B O 1
ATOM 7161 N N . GLN B 1 438 ? -5.039 -5.797 7.684 1 98.31 438 GLN B N 1
ATOM 7162 C CA . GLN B 1 438 ? -5.48 -5.289 8.977 1 98.31 438 GLN B CA 1
ATOM 7163 C C . GLN B 1 438 ? -6.047 -3.877 8.852 1 98.31 438 GLN B C 1
ATOM 7165 O O . GLN B 1 438 ? -7.004 -3.523 9.539 1 98.31 438 GLN B O 1
ATOM 7170 N N . VAL B 1 439 ? -5.445 -2.996 8.039 1 98.56 439 VAL B N 1
ATOM 7171 C CA . VAL B 1 439 ? -5.934 -1.631 7.867 1 98.56 439 VAL B CA 1
ATOM 7172 C C . VAL B 1 439 ? -7.344 -1.652 7.285 1 98.56 439 VAL B C 1
ATOM 7174 O O . VAL B 1 439 ? -8.242 -0.97 7.785 1 98.56 439 VAL B O 1
ATOM 7177 N N . SER B 1 440 ? -7.512 -2.49 6.223 1 98.81 440 SER B N 1
ATOM 7178 C CA . SER B 1 440 ? -8.82 -2.639 5.59 1 98.81 440 SER B CA 1
ATOM 7179 C C . SER B 1 440 ? -9.852 -3.188 6.57 1 98.81 440 SER B C 1
ATOM 7181 O O . SER B 1 440 ? -10.977 -2.686 6.645 1 98.81 440 SER B O 1
ATOM 7183 N N . CYS B 1 441 ? -9.438 -4.199 7.332 1 98.81 441 CYS B N 1
ATOM 7184 C CA . CYS B 1 441 ? -10.352 -4.836 8.273 1 98.81 441 CYS B CA 1
ATOM 7185 C C . CYS B 1 441 ? -10.828 -3.844 9.328 1 98.81 441 CYS B C 1
ATOM 7187 O O . CYS B 1 441 ? -12.016 -3.801 9.656 1 98.81 441 CYS B O 1
ATOM 7189 N N . ALA B 1 442 ? -9.914 -3.045 9.812 1 98.81 442 ALA B N 1
ATOM 7190 C CA . ALA B 1 442 ? -10.297 -2.064 10.82 1 98.81 442 ALA B CA 1
ATOM 7191 C C . ALA B 1 442 ? -11.32 -1.077 10.273 1 98.81 442 ALA B C 1
ATOM 7193 O O . ALA B 1 442 ? -12.297 -0.746 10.945 1 98.81 442 ALA B O 1
ATOM 7194 N N . GLY B 1 443 ? -11.109 -0.603 9.047 1 98.81 443 GLY B N 1
ATOM 7195 C CA . GLY B 1 443 ? -12.086 0.248 8.398 1 98.81 443 GLY B CA 1
ATOM 7196 C C . GLY B 1 443 ? -13.414 -0.446 8.164 1 98.81 443 GLY B C 1
ATOM 7197 O O . GLY B 1 443 ? -14.477 0.147 8.367 1 98.81 443 GLY B O 1
ATOM 7198 N N . LEU B 1 444 ? -13.367 -1.71 7.754 1 98.75 444 LEU B N 1
ATOM 7199 C CA . LEU B 1 444 ? -14.586 -2.465 7.465 1 98.75 444 LEU B CA 1
ATOM 7200 C C . LEU B 1 444 ? -15.414 -2.672 8.727 1 98.75 444 LEU B C 1
ATOM 7202 O O . LEU B 1 444 ? -16.641 -2.695 8.672 1 98.75 444 LEU B O 1
ATOM 7206 N N . PHE B 1 445 ? -14.734 -2.822 9.844 1 98.88 445 PHE B N 1
ATOM 7207 C CA . PHE B 1 445 ? -15.469 -2.898 11.102 1 98.88 445 PHE B CA 1
ATOM 7208 C C . PHE B 1 445 ? -16.344 -1.667 11.297 1 98.88 445 PHE B C 1
ATOM 7210 O O . PHE B 1 445 ? -17.516 -1.785 11.641 1 98.88 445 PHE B O 1
ATOM 7217 N N . ILE B 1 446 ? -15.781 -0.48 11.047 1 98.94 446 ILE B N 1
ATOM 7218 C CA . ILE B 1 446 ? -16.516 0.771 11.18 1 98.94 446 ILE B CA 1
ATOM 7219 C C . ILE B 1 446 ? -17.641 0.819 10.148 1 98.94 446 ILE B C 1
ATOM 7221 O O . ILE B 1 446 ? -18.781 1.151 10.484 1 98.94 446 ILE B O 1
ATOM 7225 N N . ALA B 1 447 ? -17.359 0.427 8.914 1 98.69 447 ALA B N 1
ATOM 7226 C CA . ALA B 1 447 ? -18.312 0.452 7.816 1 98.69 447 ALA B CA 1
ATOM 7227 C C . ALA B 1 447 ? -19.516 -0.446 8.117 1 98.69 447 ALA B C 1
ATOM 7229 O O . ALA B 1 447 ? -20.641 -0.169 7.676 1 98.69 447 ALA B O 1
ATOM 7230 N N . SER B 1 448 ? -19.266 -1.492 8.852 1 98.38 448 SER B N 1
ATOM 7231 C CA . SER B 1 448 ? -20.328 -2.447 9.141 1 98.38 448 SER B CA 1
ATOM 7232 C C . SER B 1 448 ? -21.453 -1.799 9.938 1 98.38 448 SER B C 1
ATOM 7234 O O . SER B 1 448 ? -22.594 -2.254 9.891 1 98.38 448 SER B O 1
ATOM 7236 N N . SER B 1 449 ? -21.141 -0.696 10.656 1 98.44 449 SER B N 1
ATOM 7237 C CA . SER B 1 449 ? -22.156 0.019 11.414 1 98.44 449 SER B CA 1
ATOM 7238 C C . SER B 1 449 ? -23.062 0.836 10.492 1 98.44 449 SER B C 1
ATOM 7240 O O . SER B 1 449 ? -24.156 1.241 10.891 1 98.44 449 SER B O 1
ATOM 7242 N N . LEU B 1 450 ? -22.625 1.141 9.305 1 98.12 450 LEU B N 1
ATOM 7243 C CA . LEU B 1 450 ? -23.453 1.719 8.25 1 98.12 450 LEU B CA 1
ATOM 7244 C C . LEU B 1 450 ? -24.172 0.628 7.465 1 98.12 450 LEU B C 1
ATOM 7246 O O . LEU B 1 450 ? -25.312 0.817 7.039 1 98.12 450 LEU B O 1
ATOM 7250 N N . GLY B 1 451 ? -23.516 -0.508 7.418 1 97.06 451 GLY B N 1
ATOM 7251 C CA . GLY B 1 451 ? -23.938 -1.582 6.531 1 97.06 451 GLY B CA 1
ATOM 7252 C C . GLY B 1 451 ? -23.25 -1.537 5.176 1 97.06 451 GLY B C 1
ATOM 7253 O O . GLY B 1 451 ? -23.078 -0.461 4.602 1 97.06 451 GLY B O 1
ATOM 7254 N N . PHE B 1 452 ? -22.906 -2.715 4.656 1 94.81 452 PHE B N 1
ATOM 7255 C CA . PHE B 1 452 ? -22.188 -2.775 3.389 1 94.81 452 PHE B CA 1
ATOM 7256 C C . PHE B 1 452 ? -23.125 -2.477 2.221 1 94.81 452 PHE B C 1
ATOM 7258 O O . PHE B 1 452 ? -22.672 -2.301 1.088 1 94.81 452 PHE B O 1
ATOM 7265 N N . ASP B 1 453 ? -24.391 -2.32 2.514 1 92.88 453 ASP B N 1
ATOM 7266 C CA . ASP B 1 453 ? -25.375 -1.913 1.514 1 92.88 453 ASP B CA 1
ATOM 7267 C C . ASP B 1 453 ? -25.688 -0.421 1.621 1 92.88 453 ASP B C 1
ATOM 7269 O O . ASP B 1 453 ? -26.594 0.08 0.959 1 92.88 453 ASP B O 1
ATOM 7273 N N . TYR B 1 454 ? -24.969 0.266 2.525 1 95.12 454 TYR B N 1
ATOM 7274 C CA . TYR B 1 454 ? -25.125 1.712 2.643 1 95.12 454 TYR B CA 1
ATOM 7275 C C . TYR B 1 454 ? -25.062 2.379 1.274 1 95.12 454 TYR B C 1
ATOM 7277 O O . TYR B 1 454 ? -24.094 2.195 0.531 1 95.12 454 TYR B O 1
ATOM 7285 N N . SER B 1 455 ? -26.062 3.182 0.933 1 94.94 455 SER B N 1
ATOM 7286 C CA . SER B 1 455 ? -26.172 3.762 -0.402 1 94.94 455 SER B CA 1
ATOM 7287 C C . SER B 1 455 ? -25.359 5.043 -0.519 1 94.94 455 SER B C 1
ATOM 7289 O O . SER B 1 455 ? -25.094 5.527 -1.624 1 94.94 455 SER B O 1
ATOM 7291 N N . GLY B 1 456 ? -24.969 5.598 0.626 1 97.06 456 GLY B N 1
ATOM 7292 C CA . GLY B 1 456 ? -24.141 6.793 0.604 1 97.06 456 GLY B CA 1
ATOM 7293 C C . GLY B 1 456 ? -22.672 6.496 0.378 1 97.06 456 GLY B C 1
ATOM 7294 O O . GLY B 1 456 ? -22.312 5.363 0.063 1 97.06 456 GLY B O 1
ATOM 7295 N N . ILE B 1 457 ? -21.922 7.59 0.459 1 97.88 457 ILE B N 1
ATOM 7296 C CA . ILE B 1 457 ? -20.484 7.484 0.307 1 97.88 457 ILE B CA 1
ATOM 7297 C C . ILE B 1 457 ? -19.828 7.375 1.681 1 97.88 457 ILE B C 1
ATOM 7299 O O . ILE B 1 457 ? -20.125 8.156 2.584 1 97.88 457 ILE B O 1
ATOM 7303 N N . TRP B 1 458 ? -18.984 6.371 1.82 1 98.75 458 TRP B N 1
ATOM 7304 C CA . TRP B 1 458 ? -18.203 6.207 3.037 1 98.75 458 TRP B CA 1
ATOM 7305 C C . TRP B 1 458 ? -16.719 6.211 2.725 1 98.75 458 TRP B C 1
ATOM 7307 O O . TRP B 1 458 ? -16.266 5.535 1.796 1 98.75 458 TRP B O 1
ATOM 7317 N N . LEU B 1 459 ? -15.961 6.98 3.465 1 98.88 459 LEU B N 1
ATOM 7318 C CA . LEU B 1 459 ? -14.508 7.078 3.352 1 98.88 459 LEU B CA 1
ATOM 7319 C C . LEU B 1 459 ? -13.852 7.047 4.73 1 98.88 459 LEU B C 1
ATOM 7321 O O . LEU B 1 459 ? -14.156 7.883 5.582 1 98.88 459 LEU B O 1
ATOM 7325 N N . HIS B 1 460 ? -13.031 6.027 4.977 1 98.94 460 HIS B N 1
ATOM 7326 C CA . HIS B 1 460 ? -12.234 5.918 6.195 1 98.94 460 HIS B CA 1
ATOM 7327 C C . HIS B 1 460 ? -10.789 6.355 5.953 1 98.94 460 HIS B C 1
ATOM 7329 O O . HIS B 1 460 ? -10.164 5.926 4.984 1 98.94 460 HIS B O 1
ATOM 7335 N N . ILE B 1 461 ? -10.297 7.176 6.832 1 98.94 461 ILE B N 1
ATOM 7336 C CA . ILE B 1 461 ? -8.914 7.629 6.77 1 98.94 461 ILE B CA 1
ATOM 7337 C C . ILE B 1 461 ? -8.172 7.223 8.039 1 98.94 461 ILE B C 1
ATOM 7339 O O . ILE B 1 461 ? -8.484 7.715 9.133 1 98.94 461 ILE B O 1
ATOM 7343 N N . ASP B 1 462 ? -7.246 6.309 7.949 1 98.94 462 ASP B N 1
ATOM 7344 C CA . ASP B 1 462 ? -6.363 5.918 9.039 1 98.94 462 ASP B CA 1
ATOM 7345 C C . ASP B 1 462 ? -5.059 6.711 9 1 98.94 462 ASP B C 1
ATOM 7347 O O . ASP B 1 462 ? -4.211 6.48 8.133 1 98.94 462 ASP B O 1
ATOM 7351 N N . MET B 1 463 ? -4.871 7.59 9.945 1 98.81 463 MET B N 1
ATOM 7352 C CA . MET B 1 463 ? -3.717 8.484 9.969 1 98.81 463 MET B CA 1
ATOM 7353 C C . MET B 1 463 ? -2.867 8.25 11.211 1 98.81 463 MET B C 1
ATOM 7355 O O . MET B 1 463 ? -2.357 9.195 11.812 1 98.81 463 MET B O 1
ATOM 7359 N N . ALA B 1 464 ? -2.691 7.035 11.625 1 98.69 464 ALA B N 1
ATOM 7360 C CA . ALA B 1 464 ? -1.988 6.672 12.852 1 98.69 464 ALA B CA 1
ATOM 7361 C C . ALA B 1 464 ? -0.544 7.164 12.82 1 98.69 464 ALA B C 1
ATOM 7363 O O . ALA B 1 464 ? 0.013 7.535 13.852 1 98.69 464 ALA B O 1
ATOM 7364 N N . PHE B 1 465 ? 0.08 7.199 11.695 1 98.56 465 PHE B N 1
ATOM 7365 C CA . PHE B 1 465 ? 1.495 7.547 11.656 1 98.56 465 PHE B CA 1
ATOM 7366 C C . PHE B 1 465 ? 1.689 8.961 11.117 1 98.56 465 PHE B C 1
ATOM 7368 O O . PHE B 1 465 ? 2.523 9.711 11.617 1 98.56 465 PHE B O 1
ATOM 7375 N N . PRO B 1 466 ? 0.897 9.43 10.172 1 98.56 466 PRO B N 1
ATOM 7376 C CA . PRO B 1 466 ? 1.091 10.805 9.703 1 98.56 466 PRO B CA 1
ATOM 7377 C C . PRO B 1 466 ? 0.707 11.844 10.758 1 98.56 466 PRO B C 1
ATOM 7379 O O . PRO B 1 466 ? 1.058 13.023 10.625 1 98.56 466 PRO B O 1
ATOM 7382 N N . VAL B 1 467 ? 0.092 11.461 11.789 1 98.75 467 VAL B N 1
ATOM 7383 C CA . VAL B 1 467 ? -0.416 12.367 12.812 1 98.75 467 VAL B CA 1
ATOM 7384 C C . VAL B 1 467 ? 0.752 13.039 13.531 1 98.75 467 VAL B C 1
ATOM 7386 O O . VAL B 1 467 ? 0.584 14.094 14.148 1 98.75 467 VAL B O 1
ATOM 7389 N N . TYR B 1 468 ? 1.936 12.492 13.391 1 98.31 468 TYR B N 1
ATOM 7390 C CA . TYR B 1 468 ? 3.084 13.047 14.102 1 98.31 468 TYR B CA 1
ATOM 7391 C C . TYR B 1 468 ? 4.352 12.914 13.266 1 98.31 468 TYR B C 1
ATOM 7393 O O . TYR B 1 468 ? 4.398 12.141 12.312 1 98.31 468 TYR B O 1
ATOM 7401 N N . SER B 1 469 ? 5.312 13.68 13.492 1 97.5 469 SER B N 1
ATOM 7402 C CA . SER B 1 469 ? 6.691 13.625 13.023 1 97.5 469 SER B CA 1
ATOM 7403 C C . SER B 1 469 ? 7.672 13.93 14.148 1 97.5 469 SER B C 1
ATOM 7405 O O . SER B 1 469 ? 7.625 15.016 14.742 1 97.5 469 SER B O 1
ATOM 7407 N N . GLY B 1 470 ? 8.555 12.969 14.398 1 94.56 470 GLY B N 1
ATOM 7408 C CA . GLY B 1 470 ? 9.328 13.102 15.625 1 94.56 470 GLY B CA 1
ATOM 7409 C C . GLY B 1 470 ? 8.469 13.125 16.875 1 94.56 470 GLY B C 1
ATOM 7410 O O . GLY B 1 470 ? 7.629 12.242 17.078 1 94.56 470 GLY B O 1
ATOM 7411 N N . GLU B 1 471 ? 8.641 14.188 17.672 1 94.75 471 GLU B N 1
ATOM 7412 C CA . GLU B 1 471 ? 7.883 14.281 18.906 1 94.75 471 GLU B CA 1
ATOM 7413 C C . GLU B 1 471 ? 6.684 15.219 18.75 1 94.75 471 GLU B C 1
ATOM 7415 O O . GLU B 1 471 ? 5.926 15.43 19.703 1 94.75 471 GLU B O 1
ATOM 7420 N N . ARG B 1 472 ? 6.449 15.711 17.5 1 96.56 472 ARG B N 1
ATOM 7421 C CA . ARG B 1 472 ? 5.453 16.766 17.312 1 96.56 472 ARG B CA 1
ATOM 7422 C C . ARG B 1 472 ? 4.273 16.266 16.484 1 96.56 472 ARG B C 1
ATOM 7424 O O . ARG B 1 472 ? 4.457 15.5 15.539 1 96.56 472 ARG B O 1
ATOM 7431 N N . ALA B 1 473 ? 3.141 16.719 16.922 1 98.44 473 ALA B N 1
ATOM 7432 C CA . ALA B 1 473 ? 1.968 16.516 16.078 1 98.44 473 ALA B CA 1
ATOM 7433 C C . ALA B 1 473 ? 2.07 17.344 14.797 1 98.44 473 ALA B C 1
ATOM 7435 O O . ALA B 1 473 ? 2.65 18.422 14.797 1 98.44 473 ALA B O 1
ATOM 7436 N N . THR B 1 474 ? 1.45 16.859 13.742 1 98.62 474 THR B N 1
ATOM 7437 C CA . THR B 1 474 ? 1.612 17.5 12.445 1 98.62 474 THR B CA 1
ATOM 7438 C C . THR B 1 474 ? 0.371 18.312 12.086 1 98.62 474 THR B C 1
ATOM 7440 O O . THR B 1 474 ? 0.409 19.156 11.18 1 98.62 474 THR B O 1
ATOM 7443 N N . GLY B 1 475 ? -0.751 18.094 12.781 1 98.81 475 GLY B N 1
ATOM 7444 C CA . GLY B 1 475 ? -2.004 18.672 12.32 1 98.81 475 GLY B CA 1
ATOM 7445 C C . GLY B 1 475 ? -2.527 18.031 11.055 1 98.81 475 GLY B C 1
ATOM 7446 O O . GLY B 1 475 ? -3.357 18.609 10.352 1 98.81 475 GLY B O 1
ATOM 7447 N N . TYR B 1 476 ? -2.09 16.844 10.75 1 98.88 476 TYR B N 1
ATOM 7448 C CA . TYR B 1 476 ? -2.504 16.109 9.562 1 98.88 476 TYR B CA 1
ATOM 7449 C C . TYR B 1 476 ? -4.023 16.031 9.469 1 98.88 476 TYR B C 1
ATOM 7451 O O . TYR B 1 476 ? -4.707 15.875 10.484 1 98.88 476 TYR B O 1
ATOM 7459 N N . GLY B 1 477 ? -4.543 16.062 8.336 1 98.94 477 GLY B N 1
ATOM 7460 C CA . GLY B 1 477 ? -5.949 15.828 8.062 1 98.94 477 GLY B CA 1
ATOM 7461 C C . GLY B 1 477 ? -6.727 17.094 7.773 1 98.94 477 GLY B C 1
ATOM 7462 O O . GLY B 1 477 ? -7.723 17.078 7.047 1 98.94 477 GLY B O 1
ATOM 7463 N N . VAL B 1 478 ? -6.301 18.25 8.352 1 98.94 478 VAL B N 1
ATOM 7464 C CA . VAL B 1 478 ? -7.016 19.516 8.195 1 98.94 478 VAL B CA 1
ATOM 7465 C C . VAL B 1 478 ? -6.984 19.953 6.734 1 98.94 478 VAL B C 1
ATOM 7467 O O . VAL B 1 478 ? -8.031 20.188 6.133 1 98.94 478 VAL B O 1
ATOM 7470 N N . ALA B 1 479 ? -5.789 20.031 6.152 1 98.94 479 ALA B N 1
ATOM 7471 C CA . ALA B 1 479 ? -5.641 20.453 4.766 1 98.94 479 ALA B CA 1
ATOM 7472 C C . ALA B 1 479 ? -6.305 19.469 3.811 1 98.94 479 ALA B C 1
ATOM 7474 O O . ALA B 1 479 ? -6.891 19.859 2.803 1 98.94 479 ALA B O 1
ATOM 7475 N N . LEU B 1 480 ? -6.191 18.219 4.117 1 98.94 480 LEU B N 1
ATOM 7476 C CA . LEU B 1 480 ? -6.773 17.172 3.289 1 98.94 480 LEU B CA 1
ATOM 7477 C C . LEU B 1 480 ? -8.289 17.328 3.184 1 98.94 480 LEU B C 1
ATOM 7479 O O . LEU B 1 480 ? -8.836 17.359 2.082 1 98.94 480 LEU B O 1
ATOM 7483 N N . LEU B 1 481 ? -8.969 17.422 4.336 1 98.94 481 LEU B N 1
ATOM 7484 C CA . LEU B 1 481 ? -10.43 17.484 4.375 1 98.94 481 LEU B CA 1
ATOM 7485 C C . LEU B 1 481 ? -10.938 18.781 3.752 1 98.94 481 LEU B C 1
ATOM 7487 O O . LEU B 1 481 ? -11.914 18.766 3.002 1 98.94 481 LEU B O 1
ATOM 7491 N N . ALA B 1 482 ? -10.266 19.891 4.035 1 98.81 482 ALA B N 1
ATOM 7492 C CA . ALA B 1 482 ? -10.664 21.172 3.451 1 98.81 482 ALA B CA 1
ATOM 7493 C C . ALA B 1 482 ? -10.516 21.141 1.931 1 98.81 482 ALA B C 1
ATOM 7495 O O . ALA B 1 482 ? -11.383 21.656 1.212 1 98.81 482 ALA B O 1
ATOM 7496 N N . THR B 1 483 ? -9.422 20.547 1.442 1 98.75 483 THR B N 1
ATOM 7497 C CA . THR B 1 483 ? -9.156 20.469 0.009 1 98.75 483 THR B CA 1
ATOM 7498 C C . THR B 1 483 ? -10.148 19.516 -0.662 1 98.75 483 THR B C 1
ATOM 7500 O O . THR B 1 483 ? -10.672 19.812 -1.737 1 98.75 483 THR B O 1
ATOM 7503 N N . LEU B 1 484 ? -10.383 18.391 -0.028 1 98.62 484 LEU B N 1
ATOM 7504 C CA . LEU B 1 484 ? -11.25 17.359 -0.591 1 98.62 484 LEU B CA 1
ATOM 7505 C C . LEU B 1 484 ? -12.648 17.922 -0.859 1 98.62 484 LEU B C 1
ATOM 7507 O O . LEU B 1 484 ? -13.273 17.578 -1.865 1 98.62 484 LEU B O 1
ATOM 7511 N N . LEU B 1 485 ? -13.148 18.797 0.017 1 97.88 485 LEU B N 1
ATOM 7512 C CA . LEU B 1 485 ? -14.492 19.359 -0.132 1 97.88 485 LEU B CA 1
ATOM 7513 C C . LEU B 1 485 ? -14.438 20.781 -0.672 1 97.88 485 LEU B C 1
ATOM 7515 O O . LEU B 1 485 ? -15.43 21.516 -0.6 1 97.88 485 LEU B O 1
ATOM 7519 N N . GLY B 1 486 ? -13.32 21.156 -1.275 1 97.56 486 GLY B N 1
ATOM 7520 C CA . GLY B 1 486 ? -13.086 22.531 -1.695 1 97.56 486 GLY B CA 1
ATOM 7521 C C . GLY B 1 486 ? -14.062 23.016 -2.756 1 97.56 486 GLY B C 1
ATOM 7522 O O . GLY B 1 486 ? -14.328 24.203 -2.871 1 97.56 486 GLY B O 1
ATOM 7523 N N . GLU B 1 487 ? -14.625 22.062 -3.51 1 95.25 487 GLU B N 1
ATOM 7524 C CA . GLU B 1 487 ? -15.594 22.438 -4.539 1 95.25 487 GLU B CA 1
ATOM 7525 C C . GLU B 1 487 ? -16.828 23.078 -3.93 1 95.25 487 GLU B C 1
ATOM 7527 O O . GLU B 1 487 ? -17.484 23.906 -4.574 1 95.25 487 GLU B O 1
ATOM 7532 N N . GLY B 1 488 ? -17.125 22.719 -2.725 1 95.5 488 GLY B N 1
ATOM 7533 C CA . GLY B 1 488 ? -18.297 23.25 -2.059 1 95.5 488 GLY B CA 1
ATOM 7534 C C . GLY B 1 488 ? -18.016 24.516 -1.27 1 95.5 488 GLY B C 1
ATOM 7535 O O . GLY B 1 488 ? -18.891 25 -0.541 1 95.5 488 GLY B O 1
ATOM 7536 N N . SER B 1 489 ? -16.828 25.078 -1.396 1 96.88 489 SER B N 1
ATOM 7537 C CA . SER B 1 489 ? -16.453 26.297 -0.684 1 96.88 489 SER B CA 1
ATOM 7538 C C . SER B 1 489 ? -16.688 27.547 -1.542 1 96.88 489 SER B C 1
ATOM 7540 O O . SER B 1 489 ? -16.609 27.469 -2.771 1 96.88 489 SER B O 1
ATOM 7542 N N . SER B 1 490 ? -16.938 28.703 -0.931 1 96.19 490 SER B N 1
ATOM 7543 C CA . SER B 1 490 ? -17.031 29.969 -1.651 1 96.19 490 SER B CA 1
ATOM 7544 C C . SER B 1 490 ? -15.648 30.594 -1.837 1 96.19 490 SER B C 1
ATOM 7546 O O . SER B 1 490 ? -15.508 31.609 -2.529 1 96.19 490 SER B O 1
ATOM 7548 N N . ASN B 1 491 ? -14.664 29.984 -1.282 1 97.31 491 ASN B N 1
ATOM 7549 C CA . ASN B 1 491 ? -13.305 30.5 -1.365 1 97.31 491 ASN B CA 1
ATOM 7550 C C . ASN B 1 491 ? -12.609 30.062 -2.65 1 97.31 491 ASN B C 1
ATOM 7552 O O . ASN B 1 491 ? -12.578 28.875 -2.961 1 97.31 491 ASN B O 1
ATOM 7556 N N . SER B 1 492 ? -12.016 30.969 -3.305 1 95.75 492 SER B N 1
ATOM 7557 C CA . SER B 1 492 ? -11.469 30.719 -4.637 1 95.75 492 SER B CA 1
ATOM 7558 C C . SER B 1 492 ? -10.25 29.797 -4.57 1 95.75 492 SER B C 1
ATOM 7560 O O . SER B 1 492 ? -10.039 28.969 -5.453 1 95.75 492 SER B O 1
ATOM 7562 N N . MET B 1 493 ? -9.43 29.938 -3.6 1 97 493 MET B N 1
ATOM 7563 C CA . MET B 1 493 ? -8.234 29.109 -3.475 1 97 493 MET B CA 1
ATOM 7564 C C . MET B 1 493 ? -8.602 27.641 -3.242 1 97 493 MET B C 1
ATOM 7566 O O . MET B 1 493 ? -8.039 26.75 -3.873 1 97 493 MET B O 1
ATOM 7570 N N . LEU B 1 494 ? -9.555 27.359 -2.363 1 97.69 494 LEU B N 1
ATOM 7571 C CA . LEU B 1 494 ? -10 26 -2.111 1 97.69 494 LEU B CA 1
ATOM 7572 C C . LEU B 1 494 ? -10.656 25.406 -3.35 1 97.69 494 LEU B C 1
ATOM 7574 O O . LEU B 1 494 ? -10.461 24.219 -3.654 1 97.69 494 LEU B O 1
ATOM 7578 N N . GLN B 1 495 ? -11.414 26.203 -4.062 1 97 495 GLN B N 1
ATOM 7579 C CA . GLN B 1 495 ? -12.016 25.734 -5.301 1 97 495 GLN B CA 1
ATOM 7580 C C . GLN B 1 495 ? -10.953 25.344 -6.324 1 97 495 GLN B C 1
ATOM 7582 O O . GLN B 1 495 ? -11.125 24.391 -7.086 1 97 495 GLN B O 1
ATOM 7587 N N . TYR B 1 496 ? -9.969 26.203 -6.32 1 96.25 496 TYR B N 1
ATOM 7588 C CA . TYR B 1 496 ? -8.906 26.016 -7.297 1 96.25 496 TYR B CA 1
ATOM 7589 C C . TYR B 1 496 ? -8.18 24.703 -7.074 1 96.25 496 TYR B C 1
ATOM 7591 O O . TYR B 1 496 ? -7.859 23.984 -8.031 1 96.25 496 TYR B O 1
ATOM 7599 N N . VAL B 1 497 ? -7.91 24.297 -5.828 1 97.31 497 VAL B N 1
ATOM 7600 C CA . VAL B 1 497 ? -7.074 23.141 -5.562 1 97.31 497 VAL B CA 1
ATOM 7601 C C . VAL B 1 497 ? -7.949 21.906 -5.391 1 97.31 497 VAL B C 1
ATOM 7603 O O . VAL B 1 497 ? -7.441 20.781 -5.352 1 97.31 497 VAL B O 1
ATOM 7606 N N . ALA B 1 498 ? -9.227 22 -5.316 1 97.62 498 ALA B N 1
ATOM 7607 C CA . ALA B 1 498 ? -10.141 20.891 -5.039 1 97.62 498 ALA B CA 1
ATOM 7608 C C . ALA B 1 498 ? -10.18 19.906 -6.203 1 97.62 498 ALA B C 1
ATOM 7610 O O . ALA B 1 498 ? -10.242 20.312 -7.367 1 97.62 498 ALA B O 1
ATOM 7611 N N . PRO B 1 499 ? -10.078 18.594 -5.887 1 95.75 499 PRO B N 1
ATOM 7612 C CA . PRO B 1 499 ? -10.281 17.625 -6.965 1 95.75 499 PRO B CA 1
ATOM 7613 C C . PRO B 1 499 ? -11.75 17.469 -7.352 1 95.75 499 PRO B C 1
ATOM 7615 O O . PRO B 1 499 ? -12.641 17.75 -6.543 1 95.75 499 PRO B O 1
ATOM 7618 N N . PRO B 1 500 ? -11.984 16.953 -8.609 1 89.5 500 PRO B N 1
ATOM 7619 C CA . PRO B 1 500 ? -13.367 16.609 -8.953 1 89.5 500 PRO B CA 1
ATOM 7620 C C . PRO B 1 500 ? -13.875 15.383 -8.188 1 89.5 500 PRO B C 1
ATOM 7622 O O . PRO B 1 500 ? -13.156 14.391 -8.055 1 89.5 500 PRO B O 1
ATOM 7625 N N . LEU B 1 501 ? -15.031 15.492 -7.625 1 85.38 501 LEU B N 1
ATOM 7626 C CA . LEU B 1 501 ? -15.602 14.383 -6.863 1 85.38 501 LEU B CA 1
ATOM 7627 C C . LEU B 1 501 ? -16.328 13.406 -7.781 1 85.38 501 LEU B C 1
ATOM 7629 O O . LEU B 1 501 ? -16.531 12.242 -7.418 1 85.38 501 LEU B O 1
ATOM 7633 N N . VAL B 1 502 ? -16.875 13.812 -8.867 1 73.94 502 VAL B N 1
ATOM 7634 C CA . VAL B 1 502 ? -17.5 12.938 -9.844 1 73.94 502 VAL B CA 1
ATOM 7635 C C . VAL B 1 502 ? -16.734 13.016 -11.172 1 73.94 502 VAL B C 1
ATOM 7637 O O . VAL B 1 502 ? -16.453 14.109 -11.664 1 73.94 502 VAL B O 1
ATOM 7640 N N . GLU B 1 503 ? -16.016 11.891 -11.469 1 57.84 503 GLU B N 1
ATOM 7641 C CA . GLU B 1 503 ? -15.375 11.922 -12.781 1 57.84 503 GLU B CA 1
ATOM 7642 C C . GLU B 1 503 ? -16.406 11.867 -13.898 1 57.84 503 GLU B C 1
ATOM 7644 O O . GLU B 1 503 ? -17.375 11.102 -13.828 1 57.84 503 GLU B O 1
ATOM 7649 N N . ASN B 1 504 ? -16.672 12.984 -14.609 1 45.72 504 ASN B N 1
ATOM 7650 C CA . ASN B 1 504 ? -17.516 12.945 -15.789 1 45.72 504 ASN B CA 1
ATOM 7651 C C . ASN B 1 504 ? -17.188 11.75 -16.688 1 45.72 504 ASN B C 1
ATOM 7653 O O . ASN B 1 504 ? -16.359 11.852 -17.578 1 45.72 504 ASN B O 1
ATOM 7657 N N . SER B 1 505 ? -16.781 10.758 -16.234 1 41.31 505 SER B N 1
ATOM 7658 C CA . SER B 1 505 ? -16.625 9.711 -17.25 1 41.31 505 SER B CA 1
ATOM 7659 C C . SER B 1 505 ? -17.938 9.445 -17.984 1 41.31 505 SER B C 1
ATOM 7661 O O . SER B 1 505 ? -19.016 9.508 -17.375 1 41.31 505 SER B O 1
ATOM 7663 N N . MET B 1 506 ? -17.938 9.5 -19.422 1 34.03 506 MET B N 1
ATOM 7664 C CA . MET B 1 506 ? -19.016 9.047 -20.281 1 34.03 506 MET B CA 1
ATOM 7665 C C . MET B 1 506 ? -19.734 7.836 -19.688 1 34.03 506 MET B C 1
ATOM 7667 O O . MET B 1 506 ? -20.953 7.816 -19.594 1 34.03 506 MET B O 1
ATOM 7671 N N . ASP B 1 507 ? -19.453 6.578 -20.344 1 31.42 507 ASP B N 1
ATOM 7672 C CA . ASP B 1 507 ? -20.297 5.453 -20.75 1 31.42 507 ASP B CA 1
ATOM 7673 C C . ASP B 1 507 ? -20.641 4.562 -19.562 1 31.42 507 ASP B C 1
ATOM 7675 O O . ASP B 1 507 ? -21.219 3.484 -19.734 1 31.42 507 ASP B O 1
ATOM 7679 N N . ILE B 1 508 ? -19.719 4.273 -18.625 1 35.5 508 ILE B N 1
ATOM 7680 C CA . ILE B 1 508 ? -20.094 2.961 -18.109 1 35.5 508 ILE B CA 1
ATOM 7681 C C . ILE B 1 508 ? -21.312 3.094 -17.203 1 35.5 508 ILE B C 1
ATOM 7683 O O . ILE B 1 508 ? -21.312 3.918 -16.281 1 35.5 508 ILE B O 1
ATOM 7687 N N . GLU B 1 509 ? -22.484 2.676 -17.531 1 32.44 509 GLU B N 1
ATOM 7688 C CA . GLU B 1 509 ? -23.812 2.377 -17 1 32.44 509 GLU B CA 1
ATOM 7689 C C . GLU B 1 509 ? -23.734 1.831 -15.578 1 32.44 509 GLU B C 1
ATOM 7691 O O . GLU B 1 509 ? -24.734 1.362 -15.031 1 32.44 509 GLU B O 1
ATOM 7696 N N . GLU B 1 510 ? -22.578 1.431 -14.992 1 34.06 510 GLU B N 1
ATOM 7697 C CA . GLU B 1 510 ? -22.969 0.449 -13.984 1 34.06 510 GLU B CA 1
ATOM 7698 C C . GLU B 1 510 ? -23.781 1.1 -12.859 1 34.06 510 GLU B C 1
ATOM 7700 O O . GLU B 1 510 ? -24.078 2.293 -12.922 1 34.06 510 GLU B O 1
ATOM 7705 N N . ASN B 1 511 ? -23.359 0.647 -11.461 1 34.62 511 ASN B N 1
ATOM 7706 C CA . ASN B 1 511 ? -24.234 0.546 -10.305 1 34.62 511 ASN B CA 1
ATOM 7707 C C . ASN B 1 511 ? -24.562 1.92 -9.727 1 34.62 511 ASN B C 1
ATOM 7709 O O . ASN B 1 511 ? -23.766 2.852 -9.844 1 34.62 511 ASN B O 1
ATOM 7713 N N . GLU B 1 512 ? -25.797 2.111 -9.359 1 38.41 512 GLU B N 1
ATOM 7714 C CA . GLU B 1 512 ? -26.656 3.146 -8.781 1 38.41 512 GLU B CA 1
ATOM 7715 C C . GLU B 1 512 ? -25.953 3.875 -7.645 1 38.41 512 GLU B C 1
ATOM 7717 O O . GLU B 1 512 ? -26.5 3.994 -6.543 1 38.41 512 GLU B O 1
ATOM 7722 N N . VAL B 1 513 ? -24.766 3.764 -7.547 1 42.53 513 VAL B N 1
ATOM 7723 C CA . VAL B 1 513 ? -24.359 4.578 -6.41 1 42.53 513 VAL B CA 1
ATOM 7724 C C . VAL B 1 513 ? -24.484 6.059 -6.758 1 42.53 513 VAL B C 1
ATOM 7726 O O . VAL B 1 513 ? -24.125 6.48 -7.863 1 42.53 513 VAL B O 1
ATOM 7729 N N . LYS B 1 514 ? -25.125 6.824 -5.863 1 45.31 514 LYS B N 1
ATOM 7730 C CA . LYS B 1 514 ? -25.422 8.25 -5.902 1 45.31 514 LYS B CA 1
ATOM 7731 C C . LYS B 1 514 ? -24.203 9.07 -6.293 1 45.31 514 LYS B C 1
ATOM 7733 O O . LYS B 1 514 ? -23.156 8.961 -5.664 1 45.31 514 LYS B O 1
ATOM 7738 N N . ARG B 1 515 ? -24.188 9.797 -7.508 1 51.5 515 ARG B N 1
ATOM 7739 C CA . ARG B 1 515 ? -23.234 10.805 -7.965 1 51.5 515 ARG B CA 1
ATOM 7740 C C . ARG B 1 515 ? -23.375 12.086 -7.156 1 51.5 515 ARG B C 1
ATOM 7742 O O . ARG B 1 515 ? -24.438 12.688 -7.109 1 51.5 515 ARG B O 1
ATOM 7749 N N . ILE B 1 516 ? -22.516 12.289 -6.254 1 42.31 516 ILE B N 1
ATOM 7750 C CA . ILE B 1 516 ? -22.578 13.523 -5.473 1 42.31 516 ILE B CA 1
ATOM 7751 C C . ILE B 1 516 ? -21.766 14.609 -6.168 1 42.31 516 ILE B C 1
ATOM 7753 O O . ILE B 1 516 ? -20.578 14.422 -6.453 1 42.31 516 ILE B O 1
ATOM 7757 N N . ARG B 1 517 ? -22.375 15.617 -6.785 1 50.78 517 ARG B N 1
ATOM 7758 C CA . ARG B 1 517 ? -21.734 16.828 -7.273 1 50.78 517 ARG B CA 1
ATOM 7759 C C . ARG B 1 517 ? -21.938 17.984 -6.301 1 50.78 517 ARG B C 1
ATOM 7761 O O . ARG B 1 517 ? -23.078 18.359 -6.012 1 50.78 517 ARG B O 1
ATOM 7768 N N . LEU B 1 518 ? -20.812 18.438 -5.68 1 43.28 518 LEU B N 1
ATOM 7769 C CA . LEU B 1 518 ? -20.922 19.594 -4.785 1 43.28 518 LEU B CA 1
ATOM 7770 C C . LEU B 1 518 ? -20.953 20.891 -5.574 1 43.28 518 LEU B C 1
ATOM 7772 O O . LEU B 1 518 ? -20.172 21.078 -6.512 1 43.28 518 LEU B O 1
ATOM 7776 N N . GLU B 1 519 ? -22.062 21.625 -5.762 1 44.81 519 GLU B N 1
ATOM 7777 C CA . GLU B 1 519 ? -22.188 22.875 -6.48 1 44.81 519 GLU B CA 1
ATOM 7778 C C . GLU B 1 519 ? -21.875 24.062 -5.574 1 44.81 519 GLU B C 1
ATOM 7780 O O . GLU B 1 519 ? -22.234 24.062 -4.395 1 44.81 519 GLU B O 1
#

Sequence (1038 aa):
MTRSLKFSAKLSASDPQTTPVRIIGQIRNLNKIVYDDVKMKLEPVVTAEMYSTALASLRPSPTDSCPLWLNMASIAALPTQCSRHNTPSRAHALTKLVKSSLTGRKEFIVMVCERRDVLASACAIARALPEYSCKASCTNSVSQSVTVEFILVGNECETPLAASDLDCLQTVTSGIRLAARLVDAPCSEMHTDAFVDEISKIGAELNITPLIIRGNELAEKGFGGVYNVGKAASHPPALVVLSHKPEKATYNICWVGKGIVYDTGGLCIKSKATMLGMKRDCGGAAAILGAFYSTVKLGFTENLHAIFCLAENAISPDALRPDDIINMYSGRTVEVNNTDAEGRLVLSDGVAYAQKDLKADIVIDVATLTGAQGVATGRFHAGIVTNNENWENACLKAGRVSGDLVHAMPYTPELHFVEFSSALADMKNSVADRSNAQVSCAGLFIASSLGFDYSGIWLHIDMAFPVYSGERATGYGVALLATLLGEGSSNSMLQYVAPPLVENSMDIEENEVKRIRLEMTRSLKFSAKLSASDPQTTPVRIIGQIRNLNKIVYDDVKMKLEPVVTAEMYSTALASLRPSPTDSCPLWLNMASIAALPTQCSRHNTPSRAHALTKLVKSSLTGRKEFIVMVCERRDVLASACAIARALPEYSCKASCTNSVSQSVTVEFILVGNECETPLAASDLDCLQTVTSGIRLAARLVDAPCSEMHTDAFVDEISKIGAELNITPLIIRGNELAEKGFGGVYNVGKAASHPPALVVLSHKPEKATYNICWVGKGIVYDTGGLCIKSKATMLGMKRDCGGAAAILGAFYSTVKLGFTENLHAIFCLAENAISPDALRPDDIINMYSGRTVEVNNTDAEGRLVLSDGVAYAQKDLKADIVIDVATLTGAQGVATGRFHAGIVTNNENWENACLKAGRVSGDLVHAMPYTPELHFVEFSSALADMKNSVADRSNAQVSCAGLFIASSLGFDYSGIWLHIDMAFPVYSGERATGYGVALLATLLGEGSSNSMLQYVAPPLVENSMDIEENEVKRIRLE

Foldseek 3Di:
DQAAEAEDLADDADELVVAAEEEEEALVQVVQDACVRCVSHYPDQADRVLVVVQSVPFDPPQKGKDARDPLRYIYIHHGPDDDPQAFPLSLQRLLVVLLVNDPQAAYEYEYGEALLQVLQNLLSNLLSRADDDPDPVVVPRDRNYYYYYYQHDDPPSVDTQDPLNRVLSVLLSVLLNQLQRLLLDACVQNPQVNVVVVLCVLCVVLVWHKDKQWAVSCVVLQAFLLQQQAVFDPGIWIKIKTKDAAPPADFAEEEEFQAACAAQQEVLGDDPVVRPSRSNFHSRLSLLSSQVSSQSVQAFHHMYMYIYRHHHRDYDPSHDDQQDWIAHCLRFIAREHTSSQSRLSSLLNVVLCCCPPVVHQEYEYEGLGDPVQCVPPNQQAWEKEKPDPLLQVQLQLLCNSNSRGYDYFDDDCVPAQCQFDDPPTPGYQAGVDCPGRRVNNNVVSSCVSCNPVNLHIYMYTNNSRNQDDDSTGRSRNNSSSLLQSLCRGPRPSSVVNGDFSDDPDPDDPDDPRDDDGRD/DQAAEAEDLADDADELVVAAEEEEEALVQVVQDACVRCVSHYPDQADRVLVVVQSVPFDPPQKGKDARDPLRYIYIHHGPDDDPQAFPLSLQRLLVVLLVNDPQAAHEYEYGEALLQVLQNLLSNLLSRADDDPDPVVVPRDHHYYYYYYQHDDPPSVDTDDPLNRVLSVLLSVLLNQLQRLLLDACVQNPQVNVVVVLCVLCVVLVWHKDKQWAVSCVVLQAFLLQQQAVFDPGIWIKIKTKDAAPPADFAEEEEFQAACAAQQEVLGDDPVVRPSRNNFHSRLSLLSSQVSSQSVQAFHHMYMYIYRHHHRDYDPSHDDQQDWITHCLRFIAREHTSSQSRLSSLLNVVLCCCPPVVHQEYEYEGLGDPVQCVVPNQQAWEKEKPDPLLQVQLQLLCNSNSRGYDYFDDDCVPAQCQFDDPPTPGYQAGVDCPGRRVNNSVVSSVVSCNPVNLHIYMYTNNSRNQDDDSTGRSRNNSSSLLQSLCRGPRPSSVVNGDFSDDPDPDDPDDPRDDDGRD

InterPro domains:
  IPR000819 Peptidase M17, leucyl aminopeptidase, C-terminal [PF00883] (178-481)
  IPR000819 Peptidase M17, leucyl aminopeptidase, C-terminal [PS00631] (338-345)
  IPR011356 Peptidase M17, leucine aminopeptidase/peptidase B [PR00481] (253-270)
  IPR011356 Peptidase M17, leucine aminopeptidase/peptidase B [PR00481] (275-296)
  IPR011356 Peptidase M17, leucine aminopeptidase/peptidase B [PR00481] (312-333)
  IPR011356 Peptidase M17, leucine aminopeptidase/peptidase B [PR00481] (334-354)
  IPR011356 Peptidase M17, leucine aminopeptidase/peptidase B [PR00481] (363-378)
  IPR011356 Peptidase M17, leucine aminopeptidase/peptidase B [PTHR11963] (41-484)
  IPR011356 Peptidase M17, leucine aminopeptidase/peptidase B [cd00433] (83-485)
  IPR041417 Probable aminopeptidase NPEPL1, N-terminal [PF18295] (20-136)

Radius of gyration: 30.29 Å; Cα contacts (8 Å, |Δi|>4): 2615; chains: 2; bounding box: 72×93×73 Å

Nearest PDB structures (foldseek):
  4efd-assembly1_E  TM=8.692E-01  e=3.401E-45  Trypanosoma brucei brucei TREU927
  4efd-assembly1_F  TM=8.643E-01  e=2.637E-44  Trypanosoma brucei brucei TREU927
  4efd-assembly1_C  TM=8.622E-01  e=1.033E-43  Trypanosoma brucei brucei TREU927
  6ome-assembly1_A  TM=8.120E-01  e=3.666E-35  Chlamydia trachomatis D/UW-3/CX
  1gyt-assembly2_I  TM=7.796E-01  e=3.765E-36  Escherichia coli K-12

Solvent-accessible surface area (backbone atoms only — not comparable to full-atom values): 50558 Å² total; per-residue (Å²): 80,69,56,46,76,46,73,39,60,54,83,64,78,41,38,32,90,78,34,31,34,38,38,37,23,36,60,78,46,53,68,73,55,56,54,84,79,50,37,54,46,33,36,89,79,42,51,63,64,56,51,54,52,44,61,70,65,59,66,47,76,55,53,28,72,38,70,66,45,75,93,21,23,32,41,34,29,41,49,81,80,71,44,92,69,42,33,88,55,43,21,71,60,47,19,53,52,48,51,74,62,64,84,68,48,56,31,38,35,37,41,31,39,39,62,77,29,47,61,13,42,49,42,20,49,40,50,46,51,66,48,64,72,86,55,78,73,45,78,74,52,68,79,23,33,40,38,38,22,43,46,59,36,76,72,74,32,86,60,69,64,46,72,60,38,47,48,48,49,51,40,45,31,48,14,22,37,47,14,16,28,58,29,56,38,52,39,92,68,36,31,43,62,44,48,52,49,53,51,44,52,52,23,55,76,71,76,33,80,60,47,78,42,45,41,69,53,23,52,76,73,32,27,30,25,35,27,44,47,2,59,27,27,93,47,48,14,33,44,37,35,44,67,45,74,48,90,82,36,87,48,32,34,27,39,32,11,21,20,28,22,31,48,45,16,26,77,52,55,51,54,79,80,70,36,62,70,24,32,39,34,18,33,12,22,28,11,47,51,15,18,49,54,28,36,54,73,44,40,44,46,40,25,40,31,43,35,32,31,24,18,28,29,31,76,46,98,62,30,53,49,67,72,40,70,46,50,31,48,58,70,49,35,35,31,32,71,40,43,58,46,44,55,48,38,21,41,20,23,44,50,17,45,32,44,74,75,60,56,37,46,32,41,39,38,30,22,38,63,40,76,44,30,13,22,35,44,8,49,62,21,21,34,30,34,49,85,37,71,46,53,49,53,20,43,41,49,9,5,29,45,31,49,41,29,43,44,70,45,65,43,39,63,92,76,43,53,68,38,20,66,46,97,86,32,74,20,32,61,46,62,76,52,72,50,44,14,37,49,32,39,52,44,46,58,29,43,54,35,62,34,91,76,50,66,51,45,44,39,34,40,32,32,48,34,32,36,38,56,91,95,38,39,43,16,42,48,12,55,22,52,34,24,47,51,6,50,25,31,72,32,64,54,38,38,67,61,23,38,65,54,55,74,83,66,84,74,83,74,72,82,82,59,74,82,63,78,69,107,77,68,56,47,76,44,71,38,58,55,81,64,78,41,37,32,92,78,33,33,34,37,37,36,23,34,60,77,46,53,67,73,57,56,57,81,77,49,37,53,47,34,36,90,80,42,49,64,65,56,50,53,52,44,63,70,64,59,66,48,77,55,53,28,71,39,68,66,46,74,92,21,24,33,42,34,30,40,49,82,81,73,44,89,69,41,32,87,56,41,21,72,60,46,19,52,52,47,50,74,63,64,84,67,51,57,30,39,36,38,43,32,39,38,62,76,30,46,61,12,41,48,43,20,49,39,50,45,51,63,48,65,69,85,56,79,71,44,76,75,54,70,80,23,32,41,38,38,22,45,46,58,36,76,72,74,33,86,59,68,63,47,72,63,38,46,50,47,48,53,41,44,29,50,15,22,38,48,15,16,29,57,28,57,37,52,40,93,67,36,31,42,62,46,47,52,50,54,52,44,52,53,22,55,76,69,76,32,80,59,46,78,41,46,42,68,54,24,52,75,72,31,28,32,24,36,27,43,47,1,60,27,27,93,49,48,13,34,45,36,35,44,67,46,75,47,90,81,36,88,50,31,34,28,39,30,11,22,20,29,23,31,46,45,15,25,76,51,54,51,53,79,78,68,36,64,69,25,30,39,33,17,33,14,23,28,13,46,51,14,17,48,53,26,36,55,73,44,40,45,45,41,25,38,30,44,35,32,32,25,18,27,30,31,75,47,99,63,32,51,48,68,73,41,70,46,50,32,49,57,69,50,35,37,30,30,72,39,43,56,45,44,53,49,37,21,40,19,23,45,50,18,43,32,44,73,76,58,55,36,45,32,40,39,36,30,22,38,63,41,76,44,30,13,24,35,42,8,49,64,22,21,35,30,34,46,86,36,70,47,53,48,53,19,44,41,49,10,5,28,46,32,48,40,29,44,42,69,44,62,41,40,63,92,75,42,53,67,39,22,67,45,96,86,33,73,19,33,60,46,62,76,50,72,50,46,13,37,48,32,39,52,44,45,59,31,44,53,36,62,33,93,76,49,68,50,45,44,37,34,36,32,32,48,35,32,35,38,57,91,94,38,39,44,16,45,48,12,53,21,54,35,25,46,51,5,50,26,31,71,33,62,54,39,38,68,60,23,40,64,53,55,71,84,66,85,75,84,77,71,80,88,60,74,82,62,76,69,107

Secondary structure (DSSP, 8-state):
---EEEEESS-----TTTS-EEEEEEHHHHTTS-HHHHHHHHTTTS-HHHHHHHHHH---SS-EEEEEETTTEEEEEE-S---TTS-TT-HHHHHHHHHHH--SSSEEEEEEEEGGGHHHHHHHHHHTS------GGGGG----EEEEEEEEESTTTTSPPPHHHHHHHHHHHHHHHHHHHHHHS-TTTSSHHHHHHHHHHHHHHTT-PPEEEETHHHHHHT-HHHHHHHTTSSSPPEEEEEEE--TT---EEEEEEEEEEEE--TTSPPPHHHHTTGGGGGHHHHHHHHHHHHHHHTTB-SEEEEEEEEEEE--STT---TT-EEE-TTS-EEE-S-TT--HHHHHHHHHHHHHHTT--SEEEEEE---THHHHHHTTT-EEEEES-HHHHHHHHHHHHHHS--EEE----HHHHGGGG--SSSSEESS-S-TTS-HHHHHHHHHHTTT-TT--SEEEEEE-TTTTEETTEE--TTHHHHHHHTGGGBS-HHHHHHPPPSS----S------------/--EEEEEESS-----TTTS-EEEEEEHHHHTTS-HHHHHHHHTTTS-HHHHHHHHHH---SS-EEEEEETTTEEEEEE-S---TTS-TT-HHHHHHHHHHH--SSSEEEEEEEEGGGHHHHHHHHHHTS------GGGGG---EEEEEEEEEESTTTTSPPPHHHHHHHHHHHHHHHHHHHHHHS-TTTSSHHHHHHHHHHHHHHTT-PPEEEETHHHHHHT-HHHHHHHTTSSSPPEEEEEEE--TT---EEEEEEEEEEEE--TTSPPPHHHHTTGGGGGHHHHHHHHHHHHHHHTTB-SEEEEEEEEEEE--STT---TT-EEE-TTS-EEE-S-TT--HHHHHHHHHHHHHHTT--SEEEEEE---THHHHHHTTT-EEEEES-HHHHHHHHHHHHHHS--EEE----HHHHGGGG--SSSSEESS-S-TTS-HHHHHHHHHHTTT-TT--SEEEEEE-TTTTEETTEE--TTHHHHHHHTGGGBS-HHHHHHPPPSS----S------------

pLDDT: mean 94.71, std 11.66, range [31.42, 99.0]

=== Feature glossary ===
The record interleaves many kinds of information about one protein. Here is each kind framed as the question it answers.

Q: Are the domains correctly placed relative to each other?
A: Predicted aligned error is AlphaFold's pairwise confidence. Unlike pLDDT (per-residue), PAE is per-residue-pair and captures whether two parts of the structure are correctly placed relative to each other. Units are ångströms of expected positional error.

Q: Which residues are in helices, strands, or loops?
A: Eight-state secondary structure (DSSP): H is the canonical α-helix, G the tighter 3₁₀-helix, I the wider π-helix; E/B are β-structure, T and S are turns and bends, and '-' is everything else. DSSP derives these from the pattern of main-chain N–H···O=C hydrogen bonds, not from the sequence.

Q: What if only a Cα trace is available?
A: P-SEA three-state annotation labels each residue as helix, strand, or coil based purely on the geometry of the Cα trace. It serves as a fallback when the full backbone (and thus DSSP) is unavailable.

Q: What are the backbone torsion angles?
A: φ (phi) and ψ (psi) are the two rotatable backbone dihedrals per residue: φ is the C(i-1)–N–Cα–C torsion, ψ is the N–Cα–C–N(i+1) torsion, both in degrees on (−180°, 180°]. α-helical residues cluster near (−60°, −45°); β-strand residues near (−120°, +130°). A Ramachandran plot is simply a scatter of (φ, ψ) for every residue.

Q: What known structures does this most resemble?
A: Structural nearest neighbors (via Foldseek easy-search vs the PDB). Reported per hit: target PDB id, E-value, and alignment TM-score. A TM-score above ~0.5 is the conventional threshold for 'same fold'.

Q: What family and function is it annotated with?
A: Database cross-references. InterPro integrates a dozen domain/family signature databases into unified entries with residue-range hits. GO terms attach function/process/location labels with evidence codes. CATH codes position the fold in a four-level structural taxonomy. Organism is the NCBI-taxonomy species name.

Q: Which residues are buried vs exposed?
A: Solvent accessibility: the surface area of each residue that a 1.4 Å water probe can touch, in Å². When only backbone atoms are present the absolute values are lower than full-atom SASA (side chains contribute most of the area) and are flagged as backbone-only.

Q: What do the diagnostic plots show?
A: Three diagnostic plots accompany the record. The Cα contact map visualizes the tertiary structure as a 2D adjacency matrix (8 Å cutoff, sequence-local contacts suppressed). The Ramachandran plot shows the distribution of backbone (φ, ψ) torsions, with points in the α and β basins reflecting secondary structure content. The PAE plot shows AlphaFold's inter-residue confidence as a color matrix.

Q: What is the amino-acid chain?
A: The amino-acid sequence is the protein's primary structure: the linear order of residues from the N-terminus to the C-terminus, written in one-letter code. Everything else here — the 3D coordinates, the secondary structure, the domain annotations — is ultimately a consequence of this string.

Q: What do the rendered images show?
A: The six renders are orthographic views along the three Cartesian axes in both directions. Representation (cartoon, sticks, or surface) and color scheme (sequence-rainbow or by-chain) vary across proteins so the training set covers all the common visualization conventions.

Q: Where is each backbone atom in 3D?
A: The mmCIF table is the protein's shape written out atom by atom. For each backbone N, Cα, C, and carbonyl O, it records an (x, y, z) coordinate triple in Å plus the residue type, chain letter, and residue number.

Q: How mobile is each atom in the crystal?
A: For experimental (PDB) structures, the B-factor (temperature factor) quantifies the positional spread of each atom in the crystal — a combination of thermal vibration and static disorder — in units of Å². High B-factors mark flexible loops or poorly resolved regions; low B-factors mark the rigid, well-ordered core.

Q: How big and how compact is the whole molecule?
A: Three whole-structure scalars: the radius of gyration (RMS distance of Cα from centroid, in Å), the count of Cα–Cα contacts (pairs closer than 8 Å and separated by more than four residues in sequence — i.e. tertiary, not local, contacts), and the bounding-box dimensions. Together they distinguish compact globular folds from extended fibres or disordered chains.

Q: What does the local fold look like, residue by residue?
A: A 3Di character summarizes, for each residue, the relative orientation of the Cα frame of its nearest spatial neighbor. Because it encodes fold topology rather than chemistry, 3Di alignments detect remote structural similarity that sequence alignment misses.

Q: How confident is the AlphaFold model at each residue?
A: For AlphaFold models, the B-factor field carries pLDDT — the model's own estimate of local accuracy on a 0–100 scale. Regions with pLDDT<50 should be treated as essentially unmodeled; they often correspond to intrinsically disordered segments.